Protein AF-0000000080324659 (afdb_homodimer)

Organism: NCBI:txid1503925

Nearest PDB structures (foldseek):
  8byt-assembly1_A  TM=6.462E-01  e=1.303E-11  Veillonella parvula
  4qky-assembly1_A  TM=4.452E-01  e=1.451E-02  Bordetella pertussis Tohama I
  6v81-assembly1_A  TM=3.421E-01  e=3.686E-02  Escherichia coli BW25113
  6h7v-assembly3_C  TM=1.897E-01  e=7.022E-03  Acinetobacter baumannii ATCC 19606 = CIP 70.34 = JCM 6841
  6hcp-assembly1_C  TM=2.763E-01  e=1.837E-01  Acinetobacter baumannii

pLDDT: mean 92.16, std 13.18, range [26.89, 98.88]

Secondary structure (DSSP, 8-state):
------------------TTEEESSTTS-SEEEEEEEEEEEEEEEEPPTTEEETTEE-SEEEEEEEEEEEEEEEEEEETTEEEEEEE--EEE-TT-SS--BPPEEEEEEEEEEETTEEEEEEEE----SSTTTT-EES-SSSS--GGGGTTTTTSSBTTBEEEEEEEEEETTEEEEEEEEE---------BBTB-EE-SSPPPPEEEEEEEEESSSPPP-SSSPEES--TTS--EEEEEEEEEEEEEEEEEE-TT--EEEEEEEEEEEEEEEEEEEETTTTEEEEEEEEEEEEESSTT-EEEE-TT----EE-TTT--TT-STT-EEEEESEEEEEEEEEEEPPPSSTTTT--EEEEEEEEEEEEETT-SS-EEEEEEEEEEESBTBSEEEEEEEEEEEEEEE-TTS-EEEEEEEEEEEEEEEEEE-/----------S-------TTEEESSTTS-SEEEEEEEEEEEEEEEEPPTTEEETTEE-SEEEEEEEEEEEEEEEEEEETTEEEEEEE--EEE-TT-STT-SPBEEEEEEEEEEETTEEEEEEEE----SSTTTT-EES-SSSS--GGGGTTTTTSSBTTBEEEEEEEEEETTEEEEEEEEE---------BBTB-EE-SSPPPPEEEEEEEEESSSPPP-SSSPEES--TTS--EEEEEEEEEEEEEEEEEE-TT--EEEEEEEEEEEEEEEEEEEETTTTEEEEEEEEEEEEESSTT-EEEE-TT----EE-TTT--TT-STT-EEEEESEEEEEEEEEEEPPPSSTTTT--EEEEEEEEEEEEETT-SS-EEEEEEEEEEESBTBSEEEEEEEEEEEEEEE-TTS-EEEEEEEEEEEEEEEEEE-

Foldseek 3Di:
DDPPPPPPPPPDDPDDPPPQWAADDPVSQWTKGKKWKWKKKWKKWQKFWFFDAVPDDDGIDTFIWTQWTKIKMWTDHDHQKIWIWMKIFGQGTDVCPPGPDIDTADTKMWGDPDQFKIKMFAKALAFDADQQCSHAAAALAPGDQCQSVACPLQFADPNIFGWMKMWGDDVQKTKMKIKGRGDPNDWDDAEEQEKIFDPDDFFIKIKMKMKGWDFDDDDPPGRHYYNAPLAPDWTKMKMKMKMKTWQRIWHAYPVRDIDGDIKIKIKIKIWGKHHDDVLQSKIKIKIKMKMATPRGGQYWDKDDRSFPGDDGDPVTGFPNGIGDIDTSDAHFMKMKMKIWMWGGQPDSVVSFKTKIKMKMKMWTDHNQAPDIWMKIKTKMKIGGPRSQWIKMKMKMKGFTWHQDPVGHIYTDDIIIMIMIMIMHMDD/DDCPPPPPPDPDDPDDPQPQWAAPDPVSQWIKGKKWKWKKKWKKWQKAWQFDAVPDDDGIDTFIWTQKTKIKMWTDHDHQKIWIWMKIFGQGGPVPPVGPDIDTADTKMWGDPDQFKIKMFFKALFFDADQQCSHAAAALAPGDQCQSVACPLLFADPNIFGWMKMWGDDVQKTKMKIKGRGDPNDWDDAEEQEKIFHPDDFFIKIKMKMKGWDFDDDDPPGRHYYNAPLAPDWTKMKMKMKMKTWQRIWHAYPVRDIDGDIKIKIKIKIWGKHHDDVLQSKIKTKIKMKMATPRGGQYWDKDDSSFSTDDGDPVTGFPNGIGDIDTSDAHFMKMKMKIWMWGGQPDSVVSFKTKIKMKMKMWTDHNQAPDIWMKIKTKMKIGGPRSQWIKMKMKMKGFTWHQDPVGHIYTDDIIIMIMIMIMHMDD

Structure (mmCIF, N/CA/C/O backbone):
data_AF-0000000080324659-model_v1
#
loop_
_entity.id
_entity.type
_entity.pdbx_description
1 polymer Porin
#
loop_
_atom_site.group_PDB
_atom_site.id
_atom_site.type_symbol
_atom_site.label_atom_id
_atom_site.label_alt_id
_atom_site.label_comp_id
_atom_site.label_asym_id
_atom_site.label_entity_id
_atom_site.label_seq_id
_atom_site.pdbx_PDB_ins_code
_atom_site.Cartn_x
_atom_site.Cartn_y
_atom_site.Cartn_z
_atom_site.occupancy
_atom_site.B_iso_or_equiv
_atom_site.auth_seq_id
_atom_site.auth_comp_id
_atom_site.auth_asym_id
_atom_site.auth_atom_id
_atom_site.pdbx_PDB_model_num
ATOM 1 N N . MET A 1 1 ? -70.75 14.445 -4.492 1 29 1 MET A N 1
ATOM 2 C CA . MET A 1 1 ? -70.125 14.477 -3.186 1 29 1 MET A CA 1
ATOM 3 C C . MET A 1 1 ? -68.812 13.633 -3.188 1 29 1 MET A C 1
ATOM 5 O O . MET A 1 1 ? -68.875 12.406 -3.184 1 29 1 MET A O 1
ATOM 9 N N . SER A 1 2 ? -67.688 14.109 -3.873 1 29.06 2 SER A N 1
ATOM 10 C CA . SER A 1 2 ? -66.5 13.523 -4.52 1 29.06 2 SER A CA 1
ATOM 11 C C . SER A 1 2 ? -65.438 13.141 -3.492 1 29.06 2 SER A C 1
ATOM 13 O O . SER A 1 2 ? -64.938 13.984 -2.723 1 29.06 2 SER A O 1
ATOM 15 N N . LEU A 1 3 ? -65.438 11.867 -2.869 1 30.02 3 LEU A N 1
ATOM 16 C CA . LEU A 1 3 ? -64.688 11.227 -1.825 1 30.02 3 LEU A CA 1
ATOM 17 C C . LEU A 1 3 ? -63.188 11.164 -2.223 1 30.02 3 LEU A C 1
ATOM 19 O O . LEU A 1 3 ? -62.812 10.328 -3.045 1 30.02 3 LEU A O 1
ATOM 23 N N . LEU A 1 4 ? -62.5 12.336 -2.375 1 31.02 4 LEU A N 1
ATOM 24 C CA . LEU A 1 4 ? -61.125 12.352 -2.822 1 31.02 4 LEU A CA 1
ATOM 25 C C . LEU A 1 4 ? -60.219 11.719 -1.777 1 31.02 4 LEU A C 1
ATOM 27 O O . LEU A 1 4 ? -60.156 12.172 -0.632 1 31.02 4 LEU A O 1
ATOM 31 N N . PRO A 1 5 ? -59.844 10.344 -1.862 1 33.56 5 PRO A N 1
ATOM 32 C CA . PRO A 1 5 ? -59.062 9.68 -0.817 1 33.56 5 PRO A CA 1
ATOM 33 C C . PRO A 1 5 ? -57.688 10.336 -0.598 1 33.56 5 PRO A C 1
ATOM 35 O O . PRO A 1 5 ? -57.031 10.75 -1.56 1 33.56 5 PRO A O 1
ATOM 38 N N . SER A 1 6 ? -57.438 11.062 0.524 1 27.33 6 SER A N 1
ATOM 39 C CA . SER A 1 6 ? -56.188 11.68 0.982 1 27.33 6 SER A CA 1
ATOM 40 C C . SER A 1 6 ? -55.094 10.648 1.166 1 27.33 6 SER A C 1
ATOM 42 O O . SER A 1 6 ? -55.219 9.719 1.964 1 27.33 6 SER A O 1
ATOM 44 N N . ILE A 1 7 ? -54.344 10.289 0.112 1 26.89 7 ILE A N 1
ATOM 45 C CA . ILE A 1 7 ? -53.125 9.469 0.22 1 26.89 7 ILE A CA 1
ATOM 46 C C . ILE A 1 7 ? -52.156 10.125 1.188 1 26.89 7 ILE A C 1
ATOM 48 O O . ILE A 1 7 ? -51.594 11.195 0.906 1 26.89 7 ILE A O 1
ATOM 52 N N . VAL A 1 8 ? -52.375 10.016 2.514 1 29.08 8 VAL A N 1
ATOM 53 C CA . VAL A 1 8 ? -51.469 10.383 3.57 1 29.08 8 VAL A CA 1
ATOM 54 C C . VAL A 1 8 ? -50.094 9.727 3.322 1 29.08 8 VAL A C 1
ATOM 56 O O . VAL A 1 8 ? -50 8.5 3.203 1 29.08 8 VAL A O 1
ATOM 59 N N . LEU A 1 9 ? -49.188 10.391 2.693 1 30.28 9 LEU A N 1
ATOM 60 C CA . LEU A 1 9 ? -47.75 10.094 2.457 1 30.28 9 LEU A CA 1
ATOM 61 C C . LEU A 1 9 ? -47.094 9.586 3.73 1 30.28 9 LEU A C 1
ATOM 63 O O . LEU A 1 9 ? -47.219 10.211 4.789 1 30.28 9 LEU A O 1
ATOM 67 N N . ALA A 1 10 ? -46.906 8.242 3.795 1 33.59 10 ALA A N 1
ATOM 68 C CA . ALA A 1 10 ? -46.188 7.457 4.809 1 33.59 10 ALA A CA 1
ATOM 69 C C . ALA A 1 10 ? -44.875 8.117 5.207 1 33.59 10 ALA A C 1
ATOM 71 O O . ALA A 1 10 ? -43.906 8.086 4.449 1 33.59 10 ALA A O 1
ATOM 72 N N . GLN A 1 11 ? -44.812 9.359 5.789 1 29.75 11 GLN A N 1
ATOM 73 C CA . GLN A 1 11 ? -43.75 10.266 6.23 1 29.75 11 GLN A CA 1
ATOM 74 C C . GLN A 1 11 ? -42.656 9.508 6.961 1 29.75 11 GLN A C 1
ATOM 76 O O . GLN A 1 11 ? -41.469 9.797 6.766 1 29.75 11 GLN A O 1
ATOM 81 N N . ASN A 1 12 ? -42.875 8.984 8.18 1 30.22 12 ASN A N 1
ATOM 82 C CA . ASN A 1 12 ? -42 8.977 9.328 1 30.22 12 ASN A CA 1
ATOM 83 C C . ASN A 1 12 ? -41.062 7.758 9.32 1 30.22 12 ASN A C 1
ATOM 85 O O . ASN A 1 12 ? -41.156 6.914 10.219 1 30.22 12 ASN A O 1
ATOM 89 N N . GLN A 1 13 ? -40.875 7.035 8.273 1 34.97 13 GLN A N 1
ATOM 90 C CA . GLN A 1 13 ? -40.031 5.879 8.555 1 34.97 13 GLN A CA 1
ATOM 91 C C . GLN A 1 13 ? -38.656 6.309 9.078 1 34.97 13 GLN A C 1
ATOM 93 O O . GLN A 1 13 ? -38.062 7.27 8.586 1 34.97 13 GLN A O 1
ATOM 98 N N . PRO A 1 14 ? -38.281 5.945 10.328 1 41.19 14 PRO A N 1
ATOM 99 C CA . PRO A 1 14 ? -36.938 6.273 10.859 1 41.19 14 PRO A CA 1
ATOM 100 C C . PRO A 1 14 ? -35.812 6.008 9.859 1 41.19 14 PRO A C 1
ATOM 102 O O . PRO A 1 14 ? -35.969 5.148 8.984 1 41.19 14 PRO A O 1
ATOM 105 N N . PRO A 1 15 ? -34.938 6.977 9.648 1 45.47 15 PRO A N 1
ATOM 106 C CA . PRO A 1 15 ? -33.812 6.758 8.719 1 45.47 15 PRO A CA 1
ATOM 107 C C . PRO A 1 15 ? -33.156 5.395 8.906 1 45.47 15 PRO A C 1
ATOM 109 O O . PRO A 1 15 ? -33.156 4.852 10.016 1 45.47 15 PRO A O 1
ATOM 112 N N . ALA A 1 16 ? -33.094 4.574 8.016 1 50.28 16 ALA A N 1
ATOM 113 C CA . ALA A 1 16 ? -32.438 3.268 7.973 1 50.28 16 ALA A CA 1
ATOM 114 C C . ALA A 1 16 ? -31.125 3.291 8.734 1 50.28 16 ALA A C 1
ATOM 116 O O . ALA A 1 16 ? -30.375 4.266 8.648 1 50.28 16 ALA A O 1
ATOM 117 N N . PRO A 1 17 ? -30.969 2.445 9.852 1 56.31 17 PRO A N 1
ATOM 118 C CA . PRO A 1 17 ? -29.75 2.408 10.664 1 56.31 17 PRO A CA 1
ATOM 119 C C . PRO A 1 17 ? -28.484 2.379 9.828 1 56.31 17 PRO A C 1
ATOM 121 O O . PRO A 1 17 ? -28.469 1.813 8.727 1 56.31 17 PRO A O 1
ATOM 124 N N . ASP A 1 18 ? -27.531 3.357 10.117 1 68 18 ASP A N 1
ATOM 125 C CA . ASP A 1 18 ? -26.203 3.383 9.523 1 68 18 ASP A CA 1
ATOM 126 C C . ASP A 1 18 ? -25.5 2.035 9.688 1 68 18 ASP A C 1
ATOM 128 O O . ASP A 1 18 ? -25.156 1.636 10.797 1 68 18 ASP A O 1
ATOM 132 N N . PRO A 1 19 ? -25.516 1.308 8.656 1 70.31 19 PRO A N 1
ATOM 133 C CA . PRO A 1 19 ? -24.984 -0.051 8.766 1 70.31 19 PRO A CA 1
ATOM 134 C C . PRO A 1 19 ? -23.547 -0.079 9.297 1 70.31 19 PRO A C 1
ATOM 136 O O . PRO A 1 19 ? -23.062 -1.133 9.719 1 70.31 19 PRO A O 1
ATOM 139 N N . LEU A 1 20 ? -22.984 1.025 9.422 1 80.75 20 LEU A N 1
ATOM 140 C CA . LEU A 1 20 ? -21.609 1.062 9.914 1 80.75 20 LEU A CA 1
ATOM 141 C C . LEU A 1 20 ? -21.578 1.339 11.414 1 80.75 20 LEU A C 1
ATOM 143 O O . LEU A 1 20 ? -20.516 1.325 12.031 1 80.75 20 LEU A O 1
ATOM 147 N N . ASN A 1 21 ? -22.719 1.557 11.844 1 84.12 21 ASN A N 1
ATOM 148 C CA . ASN A 1 21 ? -22.875 1.78 13.281 1 84.12 21 ASN A CA 1
ATOM 149 C C . ASN A 1 21 ? -23.594 0.612 13.953 1 84.12 21 ASN A C 1
ATOM 151 O O . ASN A 1 21 ? -24.781 0.406 13.742 1 84.12 21 ASN A O 1
ATOM 155 N N . ILE A 1 22 ? -22.844 -0.141 14.734 1 85.38 22 ILE A N 1
ATOM 156 C CA . ILE A 1 22 ? -23.422 -1.241 15.508 1 85.38 22 ILE A CA 1
ATOM 157 C C . ILE A 1 22 ? -23.703 -0.777 16.938 1 85.38 22 ILE A C 1
ATOM 159 O O . ILE A 1 22 ? -22.766 -0.547 17.719 1 85.38 22 ILE A O 1
ATOM 163 N N . PHE A 1 23 ? -24.922 -0.681 17.234 1 90.06 23 PHE A N 1
ATOM 164 C CA . PHE A 1 23 ? -25.297 -0.24 18.578 1 90.06 23 PHE A CA 1
ATOM 165 C C . PHE A 1 23 ? -25.203 -1.395 19.578 1 90.06 23 PHE A C 1
ATOM 167 O O . PHE A 1 23 ? -25.609 -2.52 19.25 1 90.06 23 PHE A O 1
ATOM 174 N N . LEU A 1 24 ? -24.719 -1.058 20.703 1 90 24 LEU A N 1
ATOM 175 C CA . LEU A 1 24 ? -24.453 -2.094 21.688 1 90 24 LEU A CA 1
ATOM 176 C C . LEU A 1 24 ? -25.516 -2.104 22.766 1 90 24 LEU A C 1
ATOM 178 O O . LEU A 1 24 ? -25.547 -2.996 23.625 1 90 24 LEU A O 1
ATOM 182 N N . ASN A 1 25 ? -26.328 -1.062 22.828 1 89.12 25 ASN A N 1
ATOM 183 C CA . ASN A 1 25 ? -27.453 -1.021 23.75 1 89.12 25 ASN A CA 1
ATOM 184 C C . ASN A 1 25 ? -28.703 -0.433 23.094 1 89.12 25 ASN A C 1
ATOM 186 O O . ASN A 1 25 ? -28.609 0.161 22.016 1 89.12 25 ASN A O 1
ATOM 190 N N . LYS A 1 26 ? -29.781 -0.574 23.641 1 90.19 26 LYS A N 1
ATOM 191 C CA . LYS A 1 26 ? -31.062 -0.168 23.078 1 90.19 26 LYS A CA 1
ATOM 192 C C . LYS A 1 26 ? -31.156 1.351 22.938 1 90.19 26 LYS A C 1
ATOM 194 O O . LYS A 1 26 ? -31.781 1.864 22.016 1 90.19 26 LYS A O 1
ATOM 199 N N . GLU A 1 27 ? -30.562 2.02 23.891 1 91.56 27 GLU A N 1
ATOM 200 C CA . GLU A 1 27 ? -30.609 3.479 23.922 1 91.56 27 GLU A CA 1
ATOM 201 C C . GLU A 1 27 ? -29.719 4.078 22.844 1 91.56 27 GLU A C 1
ATOM 203 O O . GLU A 1 27 ? -29.75 5.285 22.594 1 91.56 27 GLU A O 1
ATOM 208 N N . LYS A 1 28 ? -28.844 3.248 22.25 1 89.81 28 LYS A N 1
ATOM 209 C CA . LYS A 1 28 ? -27.969 3.643 21.156 1 89.81 28 LYS A CA 1
ATOM 210 C C . LYS A 1 28 ? -26.906 4.645 21.625 1 89.81 28 LYS A C 1
ATOM 212 O O . LYS A 1 28 ? -26.484 5.504 20.859 1 89.81 28 LYS A O 1
ATOM 217 N N . THR A 1 29 ? -26.641 4.637 22.891 1 90.62 29 THR A N 1
ATOM 218 C CA . THR A 1 29 ? -25.578 5.465 23.453 1 90.62 29 THR A CA 1
ATOM 219 C C . THR A 1 29 ? -24.234 4.754 23.375 1 90.62 29 THR A C 1
ATOM 221 O O . THR A 1 29 ? -23.172 5.387 23.469 1 90.62 29 THR A O 1
ATOM 224 N N . ARG A 1 30 ? -24.234 3.506 23.266 1 92.19 30 ARG A N 1
ATOM 225 C CA . ARG A 1 30 ? -23.062 2.664 23.094 1 92.19 30 ARG A CA 1
ATOM 226 C C . ARG A 1 30 ? -23.016 2.068 21.688 1 92.19 30 ARG A C 1
ATOM 228 O O . ARG A 1 30 ? -24.047 1.67 21.141 1 92.19 30 ARG A O 1
ATOM 235 N N . TYR A 1 31 ? -21.859 2.184 21.125 1 91.94 31 TYR A N 1
ATOM 236 C CA . TYR A 1 31 ? -21.797 1.75 19.734 1 91.94 31 TYR A CA 1
ATOM 237 C C . TYR A 1 31 ? -20.359 1.403 19.328 1 91.94 31 TYR A C 1
ATOM 239 O O . TYR A 1 31 ? -19.422 1.693 20.062 1 91.94 31 TYR A O 1
ATOM 247 N N . ILE A 1 32 ? -20.234 0.713 18.266 1 92.81 32 ILE A N 1
ATOM 248 C CA . ILE A 1 32 ? -19.016 0.54 17.484 1 92.81 32 ILE A CA 1
ATOM 249 C C . ILE A 1 32 ? -19.234 1.06 16.062 1 92.81 32 ILE A C 1
ATOM 251 O O . ILE A 1 32 ? -20.203 0.674 15.406 1 92.81 32 ILE A O 1
ATOM 255 N N . LYS A 1 33 ? -18.422 1.895 15.688 1 92.56 33 LYS A N 1
ATOM 256 C CA . LYS A 1 33 ? -18.516 2.498 14.359 1 92.56 33 LYS A CA 1
ATOM 257 C C . LYS A 1 33 ? -17.281 2.191 13.523 1 92.56 33 LYS A C 1
ATOM 259 O O . LYS A 1 33 ? -16.156 2.285 14.016 1 92.56 33 LYS A O 1
ATOM 264 N N . PHE A 1 34 ? -17.516 1.812 12.258 1 90.25 34 PHE A N 1
ATOM 265 C CA . PHE A 1 34 ? -16.422 1.527 11.328 1 90.25 34 PHE A CA 1
ATOM 266 C C . PHE A 1 34 ? -16.344 2.598 10.242 1 90.25 34 PHE A C 1
ATOM 268 O O . PHE A 1 34 ? -17.375 3.166 9.852 1 90.25 34 PHE A O 1
ATOM 275 N N . GLY A 1 35 ? -15.164 2.883 9.82 1 90.81 35 GLY A N 1
ATOM 276 C CA . GLY A 1 35 ? -14.938 3.824 8.734 1 90.81 35 GLY A CA 1
ATOM 277 C C . GLY A 1 35 ? -13.578 3.662 8.078 1 90.81 35 GLY A C 1
ATOM 278 O O . GLY A 1 35 ? -12.789 2.797 8.469 1 90.81 35 GLY A O 1
ATOM 279 N N . GLY A 1 36 ? -13.367 4.43 7.023 1 91.94 36 GLY A N 1
ATOM 280 C CA . GLY A 1 36 ? -12.094 4.398 6.32 1 91.94 36 GLY A CA 1
ATOM 281 C C . GLY A 1 36 ? -12.078 5.273 5.078 1 91.94 36 GLY A C 1
ATOM 282 O O . GLY A 1 36 ? -13.102 5.84 4.699 1 91.94 36 GLY A O 1
ATOM 283 N N . TYR A 1 37 ? -10.883 5.418 4.57 1 94.19 37 TYR A N 1
ATOM 284 C CA . TYR A 1 37 ? -10.758 6.16 3.32 1 94.19 37 TYR A CA 1
ATOM 285 C C . TYR A 1 37 ? -9.492 5.758 2.572 1 94.19 37 TYR A C 1
ATOM 287 O O . TYR A 1 37 ? -8.617 5.098 3.133 1 94.19 37 TYR A O 1
ATOM 295 N N . MET A 1 38 ? -9.445 6.102 1.359 1 94.5 38 MET A N 1
ATOM 296 C CA . MET A 1 38 ? -8.312 5.828 0.478 1 94.5 38 MET A CA 1
ATOM 297 C C . MET A 1 38 ? -8.047 7.012 -0.448 1 94.5 38 MET A C 1
ATOM 299 O O . MET A 1 38 ? -8.984 7.621 -0.965 1 94.5 38 MET A O 1
ATOM 303 N N . GLN A 1 39 ? -6.777 7.266 -0.599 1 96.19 39 GLN A N 1
ATOM 304 C CA . GLN A 1 39 ? -6.332 8.297 -1.524 1 96.19 39 GLN A CA 1
ATOM 305 C C . GLN A 1 39 ? -5.32 7.742 -2.525 1 96.19 39 GLN A C 1
ATOM 307 O O . GLN A 1 39 ? -4.219 7.344 -2.145 1 96.19 39 GLN A O 1
ATOM 312 N N . ILE A 1 40 ? -5.703 7.816 -3.76 1 95.56 40 ILE A N 1
ATOM 313 C CA . ILE A 1 40 ? -4.844 7.355 -4.848 1 95.56 40 ILE A CA 1
ATOM 314 C C . ILE A 1 40 ? -4.301 8.555 -5.621 1 95.56 40 ILE A C 1
ATOM 316 O O . ILE A 1 40 ? -5.059 9.453 -5.988 1 95.56 40 ILE A O 1
ATOM 320 N N . TRP A 1 41 ? -2.977 8.477 -5.902 1 96.62 41 TRP A N 1
ATOM 321 C CA . TRP A 1 41 ? -2.348 9.57 -6.625 1 96.62 41 TRP A CA 1
ATOM 322 C C . TRP A 1 41 ? -1.83 9.102 -7.98 1 96.62 41 TRP A C 1
ATOM 324 O O . TRP A 1 41 ? -1.213 8.039 -8.086 1 96.62 41 TRP A O 1
ATOM 334 N N . LEU A 1 42 ? -2.154 9.836 -8.984 1 96.81 42 LEU A N 1
ATOM 335 C CA . LEU A 1 42 ? -1.376 9.906 -10.219 1 96.81 42 LEU A CA 1
ATOM 336 C C . LEU A 1 42 ? -0.58 11.203 -10.281 1 96.81 42 LEU A C 1
ATOM 338 O O . LEU A 1 42 ? -1.16 12.297 -10.297 1 96.81 42 LEU A O 1
ATOM 342 N N . ARG A 1 43 ? 0.773 11.109 -10.359 1 97.38 43 ARG A N 1
ATOM 343 C CA . ARG A 1 43 ? 1.617 12.289 -10.188 1 97.38 43 ARG A CA 1
ATOM 344 C C . ARG A 1 43 ? 2.637 12.398 -11.32 1 97.38 43 ARG A C 1
ATOM 346 O O . ARG A 1 43 ? 3.223 11.391 -11.734 1 97.38 43 ARG A O 1
ATOM 353 N N . ASN A 1 44 ? 2.779 13.531 -11.852 1 97.88 44 ASN A N 1
ATOM 354 C CA . ASN A 1 44 ? 3.934 13.93 -12.648 1 97.88 44 ASN A CA 1
ATOM 355 C C . ASN A 1 44 ? 4.746 15.023 -11.961 1 97.88 44 ASN A C 1
ATOM 357 O O . ASN A 1 44 ? 4.207 16.062 -11.602 1 97.88 44 ASN A O 1
ATOM 361 N N . THR A 1 45 ? 6.039 14.773 -11.789 1 97.94 45 THR A N 1
ATOM 362 C CA . THR A 1 45 ? 6.828 15.734 -11.023 1 97.94 45 THR A CA 1
ATOM 363 C C . THR A 1 45 ? 8.188 15.969 -11.672 1 97.94 45 THR A C 1
ATOM 365 O O . THR A 1 45 ? 8.875 15.016 -12.047 1 97.94 45 THR A O 1
ATOM 368 N N . GLN A 1 46 ? 8.477 17.234 -11.875 1 98.62 46 GLN A N 1
ATOM 369 C CA . GLN A 1 46 ? 9.859 17.594 -12.148 1 98.62 46 GLN A CA 1
ATOM 370 C C . GLN A 1 46 ? 10.734 17.422 -10.914 1 98.62 46 GLN A C 1
ATOM 372 O O . GLN A 1 46 ? 10.406 17.922 -9.836 1 98.62 46 GLN A O 1
ATOM 377 N N . LEU A 1 47 ? 11.812 16.719 -11.102 1 98.25 47 LEU A N 1
ATOM 378 C CA . LEU A 1 47 ? 12.641 16.375 -9.953 1 98.25 47 LEU A CA 1
ATOM 379 C C . LEU A 1 47 ? 13.711 17.422 -9.719 1 98.25 47 LEU A C 1
ATOM 381 O O . LEU A 1 47 ? 14.102 18.141 -10.648 1 98.25 47 LEU A O 1
ATOM 385 N N . ASN A 1 48 ? 14.133 17.547 -8.484 1 98.69 48 ASN A N 1
ATOM 386 C CA . ASN A 1 48 ? 15.234 18.453 -8.141 1 98.69 48 ASN A CA 1
ATOM 387 C C . ASN A 1 48 ? 16.516 18.094 -8.891 1 98.69 48 ASN A C 1
ATOM 389 O O . ASN A 1 48 ? 16.703 16.938 -9.289 1 98.69 48 ASN A O 1
ATOM 393 N N . PRO A 1 49 ? 17.344 19.109 -9.016 1 98 49 PRO A N 1
ATOM 394 C CA . PRO A 1 49 ? 18.594 18.859 -9.75 1 98 49 PRO A CA 1
ATOM 395 C C . PRO A 1 49 ? 19.391 17.703 -9.164 1 98 49 PRO A C 1
ATOM 397 O O . PRO A 1 49 ? 19.531 17.594 -7.941 1 98 49 PRO A O 1
ATOM 400 N N . GLY A 1 50 ? 19.875 16.797 -10.062 1 97.12 50 GLY A N 1
ATOM 401 C CA . GLY A 1 50 ? 20.75 15.711 -9.672 1 97.12 50 GLY A CA 1
ATOM 402 C C . GLY A 1 50 ? 20 14.492 -9.172 1 97.12 50 GLY A C 1
ATOM 403 O O . GLY A 1 50 ? 20.609 13.469 -8.852 1 97.12 50 GLY A O 1
ATOM 404 N N . SER A 1 51 ? 18.75 14.5 -9.203 1 96.81 51 SER A N 1
ATOM 405 C CA . SER A 1 51 ? 17.969 13.383 -8.672 1 96.81 51 SER A CA 1
ATOM 406 C C . SER A 1 51 ? 18.234 12.102 -9.461 1 96.81 51 SER A C 1
ATOM 408 O O . SER A 1 51 ? 18.359 12.133 -10.68 1 96.81 51 SER A O 1
ATOM 410 N N . LYS A 1 52 ? 18.25 11.047 -8.664 1 94.06 52 LYS A N 1
ATOM 411 C CA . LYS A 1 52 ? 18.422 9.727 -9.25 1 94.06 52 LYS A CA 1
ATOM 412 C C . LYS A 1 52 ? 17.328 8.766 -8.781 1 94.06 52 LYS A C 1
ATOM 414 O O . LYS A 1 52 ? 16.859 8.867 -7.652 1 94.06 52 LYS A O 1
ATOM 419 N N . ILE A 1 53 ? 16.922 8.016 -9.633 1 89.25 53 ILE A N 1
ATOM 420 C CA . ILE A 1 53 ? 16.203 6.797 -9.297 1 89.25 53 ILE A CA 1
ATOM 421 C C . ILE A 1 53 ? 17.062 5.574 -9.586 1 89.25 53 ILE A C 1
ATOM 423 O O . ILE A 1 53 ? 17.438 5.328 -10.734 1 89.25 53 ILE A O 1
ATOM 427 N N . ASN A 1 54 ? 17.312 4.957 -8.555 1 86.75 54 ASN A N 1
ATOM 428 C CA . ASN A 1 54 ? 18.375 3.961 -8.656 1 86.75 54 ASN A CA 1
ATOM 429 C C . ASN A 1 54 ? 19.656 4.562 -9.219 1 86.75 54 ASN A C 1
ATOM 431 O O . ASN A 1 54 ? 20.125 5.59 -8.727 1 86.75 54 ASN A O 1
ATOM 435 N N . ASP A 1 55 ? 20.188 4.031 -10.273 1 85.81 55 ASP A N 1
ATOM 436 C CA . ASP A 1 55 ? 21.484 4.523 -10.758 1 85.81 55 ASP A CA 1
ATOM 437 C C . ASP A 1 55 ? 21.297 5.508 -11.906 1 85.81 55 ASP A C 1
ATOM 439 O O . ASP A 1 55 ? 22.266 6.016 -12.461 1 85.81 55 ASP A O 1
ATOM 443 N N . SER A 1 56 ? 20.062 5.918 -12.133 1 90.31 56 SER A N 1
ATOM 444 C CA . SER A 1 56 ? 19.812 6.754 -13.305 1 90.31 56 SER A CA 1
ATOM 445 C C . SER A 1 56 ? 19.438 8.172 -12.898 1 90.31 56 SER A C 1
ATOM 447 O O . SER A 1 56 ? 18.594 8.375 -12.008 1 90.31 56 SER A O 1
ATOM 449 N N . GLN A 1 57 ? 20.078 9.07 -13.547 1 92.94 57 GLN A N 1
ATOM 450 C CA . GLN A 1 57 ? 19.625 10.445 -13.398 1 92.94 57 GLN A CA 1
ATOM 451 C C . GLN A 1 57 ? 18.297 10.68 -14.133 1 92.94 57 GLN A C 1
ATOM 453 O O . GLN A 1 57 ? 18.156 10.289 -15.297 1 92.94 57 GLN A O 1
ATOM 458 N N . VAL A 1 58 ? 17.391 11.219 -13.438 1 93.38 58 VAL A N 1
ATOM 459 C CA . VAL A 1 58 ? 16.062 11.445 -14 1 93.38 58 VAL A CA 1
ATOM 460 C C . VAL A 1 58 ? 15.617 12.867 -13.695 1 93.38 58 VAL A C 1
ATOM 462 O O . VAL A 1 58 ? 15.805 13.359 -12.578 1 93.38 58 VAL A O 1
ATOM 465 N N . ASN A 1 59 ? 14.992 13.516 -14.68 1 96.44 59 ASN A N 1
ATOM 466 C CA . ASN A 1 59 ? 14.594 14.906 -14.5 1 96.44 59 ASN A CA 1
ATOM 467 C C . ASN A 1 59 ? 13.109 15.023 -14.156 1 96.44 59 ASN A C 1
ATOM 469 O O . ASN A 1 59 ? 12.672 16.062 -13.641 1 96.44 59 ASN A O 1
ATOM 473 N N . SER A 1 60 ? 12.383 14.047 -14.523 1 96.56 60 SER A N 1
ATOM 474 C CA . SER A 1 60 ? 10.953 14 -14.227 1 96.56 60 SER A CA 1
ATOM 475 C C . SER A 1 60 ? 10.445 12.562 -14.156 1 96.56 60 SER A C 1
ATOM 477 O O . SER A 1 60 ? 11.062 11.656 -14.719 1 96.56 60 SER A O 1
ATOM 479 N N . VAL A 1 61 ? 9.367 12.398 -13.438 1 94.25 61 VAL A N 1
ATOM 480 C CA . VAL A 1 61 ? 8.82 11.055 -13.312 1 94.25 61 VAL A CA 1
ATOM 481 C C . VAL A 1 61 ? 7.301 11.125 -13.203 1 94.25 61 VAL A C 1
ATOM 483 O O . VAL A 1 61 ? 6.754 12.102 -12.688 1 94.25 61 VAL A O 1
ATOM 486 N N . THR A 1 62 ? 6.617 10.164 -13.773 1 94.44 62 THR A N 1
ATOM 487 C CA . THR A 1 62 ? 5.195 9.906 -13.562 1 94.44 62 THR A CA 1
ATOM 488 C C . THR A 1 62 ? 4.992 8.609 -12.789 1 94.44 62 THR A C 1
ATOM 490 O O . THR A 1 62 ? 5.559 7.574 -13.141 1 94.44 62 THR A O 1
ATOM 493 N N . ASP A 1 63 ? 4.191 8.727 -11.719 1 92.94 63 ASP A N 1
ATOM 494 C CA . ASP A 1 63 ? 4 7.527 -10.914 1 92.94 63 ASP A CA 1
ATOM 495 C C . ASP A 1 63 ? 2.592 7.473 -10.328 1 92.94 63 ASP A C 1
ATOM 497 O O . ASP A 1 63 ? 1.89 8.484 -10.297 1 92.94 63 ASP A O 1
ATOM 501 N N . VAL A 1 64 ? 2.184 6.246 -9.969 1 93 64 VAL A N 1
ATOM 502 C CA . VAL A 1 64 ? 0.971 6.008 -9.195 1 93 64 VAL A CA 1
ATOM 503 C C . VAL A 1 64 ? 1.342 5.594 -7.77 1 93 64 VAL A C 1
ATOM 505 O O . VAL A 1 64 ? 2.275 4.816 -7.566 1 93 64 VAL A O 1
ATOM 508 N N . SER A 1 65 ? 0.683 6.168 -6.82 1 93.19 65 SER A N 1
ATOM 509 C CA . SER A 1 65 ? 0.953 5.836 -5.426 1 93.19 65 SER A CA 1
ATOM 510 C C . SER A 1 65 ? -0.323 5.871 -4.59 1 93.19 65 SER A C 1
ATOM 512 O O . SER A 1 65 ? -1.356 6.363 -5.047 1 93.19 65 SER A O 1
ATOM 514 N N . LEU A 1 66 ? -0.281 5.195 -3.494 1 93.31 66 LEU A N 1
ATOM 515 C CA . LEU A 1 66 ? -1.291 5.355 -2.455 1 93.31 66 LEU A CA 1
ATOM 516 C C . LEU A 1 66 ? -0.806 6.312 -1.369 1 93.31 66 LEU A C 1
ATOM 518 O O . LEU A 1 66 ? 0.052 5.953 -0.559 1 93.31 66 LEU A O 1
ATOM 522 N N . ARG A 1 67 ? -1.396 7.402 -1.372 1 94.56 67 ARG A N 1
ATOM 523 C CA . ARG A 1 67 ? -0.983 8.398 -0.389 1 94.56 67 ARG A CA 1
ATOM 524 C C . ARG A 1 67 ? -1.384 7.977 1.021 1 94.56 67 ARG A C 1
ATOM 526 O O . ARG A 1 67 ? -0.607 8.133 1.965 1 94.56 67 ARG A O 1
ATOM 533 N N . ARG A 1 68 ? -2.66 7.562 1.093 1 94.56 68 ARG A N 1
ATOM 534 C CA . ARG A 1 68 ? -3.168 7.074 2.371 1 94.56 68 ARG A CA 1
ATOM 535 C C . ARG A 1 68 ? -4.246 6.016 2.164 1 94.56 68 ARG A C 1
ATOM 537 O O . ARG A 1 68 ? -5.094 6.148 1.279 1 94.56 68 ARG A O 1
ATOM 544 N N . VAL A 1 69 ? -4.168 5.039 2.961 1 93.12 69 VAL A N 1
ATOM 545 C CA . VAL A 1 69 ? -5.254 4.094 3.211 1 93.12 69 VAL A CA 1
ATOM 546 C C . VAL A 1 69 ? -5.508 3.986 4.711 1 93.12 69 VAL A C 1
ATOM 548 O O . VAL A 1 69 ? -4.578 3.783 5.496 1 93.12 69 VAL A O 1
ATOM 551 N N . ARG A 1 70 ? -6.812 4.148 5.102 1 95.44 70 ARG A N 1
ATOM 552 C CA . ARG A 1 70 ? -7.121 4.176 6.527 1 95.44 70 ARG A CA 1
ATOM 553 C C . ARG A 1 70 ? -8.32 3.287 6.844 1 95.44 70 ARG A C 1
ATOM 555 O O . ARG A 1 70 ? -9.312 3.289 6.113 1 95.44 70 ARG A O 1
ATOM 562 N N . LEU A 1 71 ? -8.141 2.5 7.812 1 92.81 71 LEU A N 1
ATOM 563 C CA . LEU A 1 71 ? -9.219 1.794 8.492 1 92.81 71 LEU A CA 1
ATOM 564 C C . LEU A 1 71 ? -9.383 2.307 9.922 1 92.81 71 LEU A C 1
ATOM 566 O O . LEU A 1 71 ? -8.422 2.332 10.695 1 92.81 71 LEU A O 1
ATOM 570 N N . LYS A 1 72 ? -10.562 2.654 10.336 1 94.62 72 LYS A N 1
ATOM 571 C CA . LYS A 1 72 ? -10.797 3.254 11.648 1 94.62 72 LYS A CA 1
ATOM 572 C C . LYS A 1 72 ? -11.953 2.564 12.367 1 94.62 72 LYS A C 1
ATOM 574 O O . LYS A 1 72 ? -12.969 2.234 11.758 1 94.62 72 LYS A O 1
ATOM 579 N N . VAL A 1 73 ? -11.828 2.4 13.57 1 94.12 73 VAL A N 1
ATOM 580 C CA . VAL A 1 73 ? -12.867 1.925 14.477 1 94.12 73 VAL A CA 1
ATOM 581 C C . VAL A 1 73 ? -13.008 2.885 15.656 1 94.12 73 VAL A C 1
ATOM 583 O O . VAL A 1 73 ? -12.016 3.201 16.328 1 94.12 73 VAL A O 1
ATOM 586 N N . THR A 1 74 ? -14.125 3.369 15.836 1 95.56 74 THR A N 1
ATOM 587 C CA . THR A 1 74 ? -14.477 4.129 17.031 1 95.56 74 THR A CA 1
ATOM 588 C C . THR A 1 74 ? -15.523 3.393 17.859 1 95.56 74 THR A C 1
ATOM 590 O O . THR A 1 74 ? -16.531 2.936 17.312 1 95.56 74 THR A O 1
ATOM 593 N N . ALA A 1 75 ? -15.289 3.367 19.172 1 94.94 75 ALA A N 1
ATOM 594 C CA . ALA A 1 75 ? -16.219 2.619 20.016 1 94.94 75 ALA A CA 1
ATOM 595 C C . ALA A 1 75 ? -16.531 3.379 21.297 1 94.94 75 ALA A C 1
ATOM 597 O O . ALA A 1 75 ? -15.648 4.039 21.859 1 94.94 75 ALA A O 1
ATOM 598 N N . MET A 1 76 ? -17.734 3.268 21.641 1 95.75 76 MET A N 1
ATOM 599 C CA . MET A 1 76 ? -18.203 3.67 22.969 1 95.75 76 MET A CA 1
ATOM 600 C C . MET A 1 76 ? -18.766 2.475 23.734 1 95.75 76 MET A C 1
ATOM 602 O O . MET A 1 76 ? -19.969 2.34 23.875 1 95.75 76 MET A O 1
ATOM 606 N N . PRO A 1 77 ? -17.875 1.734 24.328 1 92.56 77 PRO A N 1
ATOM 607 C CA . PRO A 1 77 ? -18.328 0.509 24.984 1 92.56 77 PRO A CA 1
ATOM 608 C C . PRO A 1 77 ? -19.109 0.787 26.281 1 92.56 77 PRO A C 1
ATOM 610 O O . PRO A 1 77 ? -19.922 -0.032 26.688 1 92.56 77 PRO A O 1
ATOM 613 N N . VAL A 1 78 ? -18.75 1.83 26.938 1 92.19 78 VAL A N 1
ATOM 614 C CA . VAL A 1 78 ? -19.453 2.342 28.109 1 92.19 78 VAL A CA 1
ATOM 615 C C . VAL A 1 78 ? -19.719 3.836 27.953 1 92.19 78 VAL A C 1
ATOM 617 O O . VAL A 1 78 ? -19.062 4.5 27.125 1 92.19 78 VAL A O 1
ATOM 620 N N . ASP A 1 79 ? -20.625 4.258 28.625 1 92.31 79 ASP A N 1
ATOM 621 C CA . ASP A 1 79 ? -20.969 5.668 28.484 1 92.31 79 ASP A CA 1
ATOM 622 C C . ASP A 1 79 ? -19.781 6.562 28.797 1 92.31 79 ASP A C 1
ATOM 624 O O . ASP A 1 79 ? -19.016 6.289 29.734 1 92.31 79 ASP A O 1
ATOM 628 N N . ASN A 1 80 ? -19.531 7.551 27.953 1 94.25 80 ASN A N 1
ATOM 629 C CA . ASN A 1 80 ? -18.578 8.641 28.125 1 94.25 80 ASN A CA 1
ATOM 630 C C . ASN A 1 80 ? -17.156 8.203 27.812 1 94.25 80 ASN A C 1
ATOM 632 O O . ASN A 1 80 ? -16.203 8.984 27.953 1 94.25 80 ASN A O 1
ATOM 636 N N . LEU A 1 81 ? -16.969 6.98 27.484 1 96.06 81 LEU A N 1
ATOM 637 C CA . LEU A 1 81 ? -15.641 6.512 27.109 1 96.06 81 LEU A CA 1
ATOM 638 C C . LEU A 1 81 ? -15.578 6.156 25.641 1 96.06 81 LEU A C 1
ATOM 640 O O . LEU A 1 81 ? -16.219 5.195 25.188 1 96.06 81 LEU A O 1
ATOM 644 N N . MET A 1 82 ? -14.758 6.836 24.953 1 97.19 82 MET A N 1
ATOM 645 C CA . MET A 1 82 ? -14.562 6.551 23.531 1 97.19 82 MET A CA 1
ATOM 646 C C . MET A 1 82 ? -13.203 5.914 23.281 1 97.19 82 MET A C 1
ATOM 648 O O . MET A 1 82 ? -12.188 6.41 23.766 1 97.19 82 MET A O 1
ATOM 652 N N . LEU A 1 83 ? -13.172 4.875 22.594 1 97.38 83 LEU A N 1
ATOM 653 C CA . LEU A 1 83 ? -11.953 4.238 22.094 1 97.38 83 LEU A CA 1
ATOM 654 C C . LEU A 1 83 ? -11.789 4.473 20.594 1 97.38 83 LEU A C 1
ATOM 656 O O . LEU A 1 83 ? -12.766 4.395 19.844 1 97.38 83 LEU A O 1
ATOM 660 N N . VAL A 1 84 ? -10.602 4.801 20.219 1 97.25 84 VAL A N 1
ATOM 661 C CA . VAL A 1 84 ? -10.328 5.027 18.797 1 97.25 84 VAL A CA 1
ATOM 662 C C . VAL A 1 84 ? -9.164 4.152 18.344 1 97.25 84 VAL A C 1
ATOM 664 O O . VAL A 1 84 ? -8.117 4.121 19 1 97.25 84 VAL A O 1
ATOM 667 N N . LEU A 1 85 ? -9.336 3.393 17.266 1 96.75 85 LEU A N 1
ATOM 668 C CA . LEU A 1 85 ? -8.32 2.59 16.594 1 96.75 85 LEU A CA 1
ATOM 669 C C . LEU A 1 85 ? -8.242 2.936 15.109 1 96.75 85 LEU A C 1
ATOM 671 O O . LEU A 1 85 ? -9.266 2.953 14.422 1 96.75 85 LEU A O 1
ATOM 675 N N . GLN A 1 86 ? -7.07 3.238 14.641 1 95.69 86 GLN A N 1
ATOM 676 C CA . GLN A 1 86 ? -6.871 3.49 13.219 1 95.69 86 GLN A CA 1
ATOM 677 C C . GLN A 1 86 ? -5.641 2.752 12.695 1 95.69 86 GLN A C 1
ATOM 679 O O . GLN A 1 86 ? -4.605 2.715 13.367 1 95.69 86 GLN A O 1
ATOM 684 N N . LEU A 1 87 ? -5.781 2.146 11.539 1 94.38 87 LEU A N 1
ATOM 685 C CA . LEU A 1 87 ? -4.723 1.408 10.859 1 94.38 87 LEU A CA 1
ATOM 686 C C . LEU A 1 87 ? -4.586 1.868 9.414 1 94.38 87 LEU A C 1
ATOM 688 O O . LEU A 1 87 ? -5.559 2.33 8.805 1 94.38 87 LEU A O 1
ATOM 692 N N . GLY A 1 88 ? -3.318 1.714 8.898 1 92.5 88 GLY A N 1
ATOM 693 C CA . GLY A 1 88 ? -3.201 1.914 7.465 1 92.5 88 GLY A CA 1
ATOM 694 C C . GLY A 1 88 ? -1.846 2.455 7.047 1 92.5 88 GLY A C 1
ATOM 695 O O . GLY A 1 88 ? -1.159 3.104 7.84 1 92.5 88 GLY A O 1
ATOM 696 N N . PRO A 1 89 ? -1.544 2.271 5.809 1 91.12 89 PRO A N 1
ATOM 697 C CA . PRO A 1 89 ? -0.263 2.768 5.301 1 91.12 89 PRO A CA 1
ATOM 698 C C . PRO A 1 89 ? -0.338 4.215 4.82 1 91.12 89 PRO A C 1
ATOM 700 O O . PRO A 1 89 ? -1.432 4.734 4.582 1 91.12 89 PRO A O 1
ATOM 703 N N . THR A 1 90 ? 0.83 4.797 4.797 1 90.56 90 THR A N 1
ATOM 704 C CA . THR A 1 90 ? 1.041 6.141 4.273 1 90.56 90 THR A CA 1
ATOM 705 C C . THR A 1 90 ? 2.152 6.145 3.229 1 90.56 90 THR A C 1
ATOM 707 O O . THR A 1 90 ? 3.193 5.512 3.418 1 90.56 90 THR A O 1
ATOM 710 N N . ASN A 1 91 ? 1.9 6.762 2.109 1 89.75 91 ASN A N 1
ATOM 711 C CA . ASN A 1 91 ? 2.906 6.961 1.072 1 89.75 91 ASN A CA 1
ATOM 712 C C . ASN A 1 91 ? 3.393 5.633 0.5 1 89.75 91 ASN A C 1
ATOM 714 O O . ASN A 1 91 ? 4.598 5.367 0.468 1 89.75 91 ASN A O 1
ATOM 718 N N . VAL A 1 92 ? 2.527 4.867 -0.008 1 88.94 92 VAL A N 1
ATOM 719 C CA . VAL A 1 92 ? 2.918 3.635 -0.685 1 88.94 92 VAL A CA 1
ATOM 720 C C . VAL A 1 92 ? 3.305 3.939 -2.131 1 88.94 92 VAL A C 1
ATOM 722 O O . VAL A 1 92 ? 2.461 4.352 -2.932 1 88.94 92 VAL A O 1
ATOM 725 N N . ASN A 1 93 ? 4.566 3.779 -2.424 1 87.88 93 ASN A N 1
ATOM 726 C CA . ASN A 1 93 ? 5.035 3.99 -3.789 1 87.88 93 ASN A CA 1
ATOM 727 C C . ASN A 1 93 ? 6.012 2.896 -4.219 1 87.88 93 ASN A C 1
ATOM 729 O O . ASN A 1 93 ? 6.25 1.944 -3.477 1 87.88 93 ASN A O 1
ATOM 733 N N . ASN A 1 94 ? 6.469 2.977 -5.391 1 84.31 94 ASN A N 1
ATOM 734 C CA . ASN A 1 94 ? 7.23 1.884 -5.988 1 84.31 94 ASN A CA 1
ATOM 735 C C . ASN A 1 94 ? 8.625 1.773 -5.379 1 84.31 94 ASN A C 1
ATOM 737 O O . ASN A 1 94 ? 9.32 0.774 -5.578 1 84.31 94 ASN A O 1
ATOM 741 N N . LEU A 1 95 ? 9.148 2.766 -4.758 1 79.56 95 LEU A N 1
ATOM 742 C CA . LEU A 1 95 ? 10.461 2.709 -4.133 1 79.56 95 LEU A CA 1
ATOM 743 C C . LEU A 1 95 ? 10.359 2.188 -2.701 1 79.56 95 LEU A C 1
ATOM 745 O O . LEU A 1 95 ? 11.375 1.9 -2.068 1 79.56 95 LEU A O 1
ATOM 749 N N . THR A 1 96 ? 9.117 2.1 -2.283 1 63.78 96 THR A N 1
ATOM 750 C CA . THR A 1 96 ? 8.906 1.684 -0.902 1 63.78 96 THR A CA 1
ATOM 751 C C . THR A 1 96 ? 8.945 0.162 -0.784 1 63.78 96 THR A C 1
ATOM 753 O O . THR A 1 96 ? 8.102 -0.531 -1.359 1 63.78 96 THR A O 1
ATOM 756 N N . LYS A 1 97 ? 10.109 -0.557 -0.74 1 54.97 97 LYS A N 1
ATOM 757 C CA . LYS A 1 97 ? 10.188 -2.01 -0.615 1 54.97 97 LYS A CA 1
ATOM 758 C C . LYS A 1 97 ? 9.414 -2.5 0.604 1 54.97 97 LYS A C 1
ATOM 760 O O . LYS A 1 97 ? 8.703 -3.504 0.53 1 54.97 97 LYS A O 1
ATOM 765 N N . THR A 1 98 ? 9.758 -1.915 1.811 1 50.84 98 THR A N 1
ATOM 766 C CA . THR A 1 98 ? 9.414 -2.391 3.146 1 50.84 98 THR A CA 1
ATOM 767 C C . THR A 1 98 ? 7.996 -1.962 3.525 1 50.84 98 THR A C 1
ATOM 769 O O . THR A 1 98 ? 7.473 -2.379 4.559 1 50.84 98 THR A O 1
ATOM 772 N N . ASP A 1 99 ? 7.348 -1.24 2.611 1 55.91 99 ASP A N 1
ATOM 773 C CA . ASP A 1 99 ? 6.211 -0.467 3.109 1 55.91 99 ASP A CA 1
ATOM 774 C C . ASP A 1 99 ? 4.891 -1.14 2.75 1 55.91 99 ASP A C 1
ATOM 776 O O . ASP A 1 99 ? 3.836 -0.499 2.77 1 55.91 99 ASP A O 1
ATOM 780 N N . THR A 1 100 ? 4.973 -2.363 2.596 1 65.12 100 THR A N 1
ATOM 781 C CA . THR A 1 100 ? 3.674 -2.961 2.301 1 65.12 100 THR A CA 1
ATOM 782 C C . THR A 1 100 ? 2.992 -3.438 3.58 1 65.12 100 THR A C 1
ATOM 784 O O . THR A 1 100 ? 2.215 -4.395 3.557 1 65.12 100 THR A O 1
ATOM 787 N N . TYR A 1 101 ? 3.369 -2.729 4.625 1 77.56 101 TYR A N 1
ATOM 788 C CA . TYR A 1 101 ? 2.762 -3.125 5.891 1 77.56 101 TYR A CA 1
ATOM 789 C C . TYR A 1 101 ? 1.646 -2.164 6.285 1 77.56 101 TYR A C 1
ATOM 791 O O . TYR A 1 101 ? 1.629 -1.01 5.848 1 77.56 101 TYR A O 1
ATOM 799 N N . VAL A 1 102 ? 0.822 -2.717 7.074 1 85.69 102 VAL A N 1
ATOM 800 C CA . VAL A 1 102 ? -0.228 -1.904 7.68 1 85.69 102 VAL A CA 1
ATOM 801 C C . VAL A 1 102 ? 0.289 -1.27 8.969 1 85.69 102 VAL A C 1
ATOM 803 O O . VAL A 1 102 ? 0.601 -1.974 9.93 1 85.69 102 VAL A O 1
ATOM 806 N N . ASP A 1 103 ? 0.261 0.05 9.008 1 89.12 103 ASP A N 1
ATOM 807 C CA . ASP A 1 103 ? 0.759 0.768 10.18 1 89.12 103 ASP A CA 1
ATOM 808 C C . ASP A 1 103 ? -0.32 0.882 11.258 1 89.12 103 ASP A C 1
ATOM 810 O O . ASP A 1 103 ? -1.499 1.062 10.945 1 89.12 103 ASP A O 1
ATOM 814 N N . PHE A 1 104 ? 0.146 0.724 12.469 1 90.69 1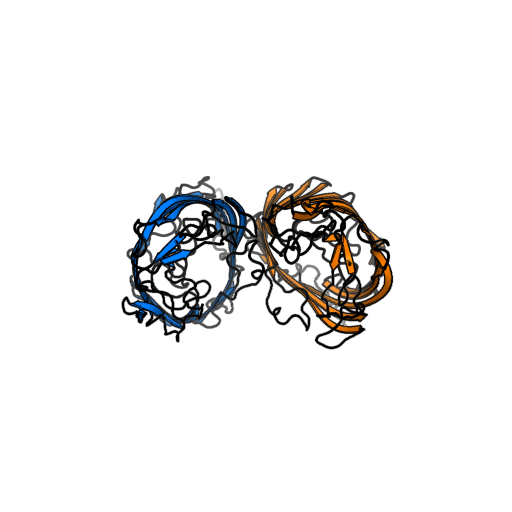04 PHE A N 1
ATOM 815 C CA . PHE A 1 104 ? -0.667 1.123 13.609 1 90.69 104 PHE A CA 1
ATOM 816 C C . PHE A 1 104 ? -0.6 2.631 13.828 1 90.69 104 PHE A C 1
ATOM 818 O O . PHE A 1 104 ? 0.456 3.168 14.164 1 90.69 104 PHE A O 1
ATOM 825 N N . LEU A 1 105 ? -1.695 3.309 13.719 1 94.75 105 LEU A N 1
ATOM 826 C CA . LEU A 1 105 ? -1.677 4.766 13.742 1 94.75 105 LEU A CA 1
ATOM 827 C C . LEU A 1 105 ? -2.242 5.301 15.055 1 94.75 105 LEU A C 1
ATOM 829 O O . LEU A 1 105 ? -1.502 5.844 15.875 1 94.75 105 LEU A O 1
ATOM 833 N N . ASP A 1 106 ? -3.451 5.082 15.289 1 97.12 106 ASP A N 1
ATOM 834 C CA . ASP A 1 106 ? -4.07 5.559 16.531 1 97.12 106 ASP A CA 1
ATOM 835 C C . ASP A 1 106 ? -4.469 4.391 17.422 1 97.12 106 ASP A C 1
ATOM 837 O O . ASP A 1 106 ? -4.934 3.357 16.938 1 97.12 106 ASP A O 1
ATOM 841 N N . GLY A 1 107 ? -4.324 4.516 18.609 1 96.69 107 GLY A N 1
ATOM 842 C CA . GLY A 1 107 ? -4.816 3.701 19.719 1 96.69 107 GLY A CA 1
ATOM 843 C C . GLY A 1 107 ? -4.91 4.461 21.031 1 96.69 107 GLY A C 1
ATOM 844 O O . GLY A 1 107 ? -3.93 4.551 21.766 1 96.69 107 GLY A O 1
ATOM 845 N N . TYR A 1 108 ? -6.121 5.035 21.25 1 96.81 108 TYR A N 1
ATOM 846 C CA . TYR A 1 108 ? -6.227 5.836 22.469 1 96.81 108 TYR A CA 1
ATOM 847 C C . TYR A 1 108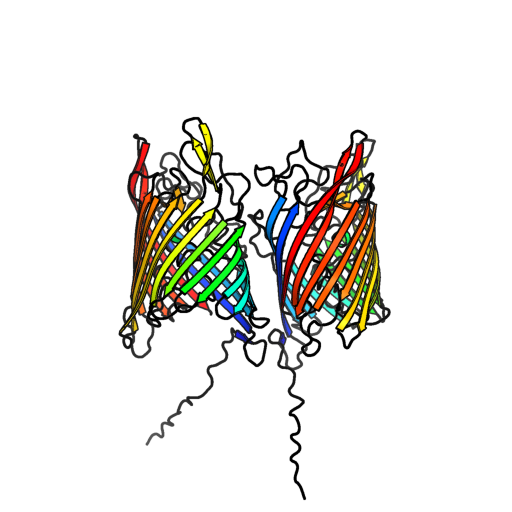 ? -7.641 5.789 23.031 1 96.81 108 TYR A C 1
ATOM 849 O O . TYR A 1 108 ? -8.586 5.402 22.328 1 96.81 108 TYR A O 1
ATOM 857 N N . ALA A 1 109 ? -7.762 6.117 24.266 1 96.94 109 ALA A N 1
ATOM 858 C CA . ALA A 1 109 ? -9.023 6.285 24.984 1 96.94 109 ALA A CA 1
ATOM 859 C C . ALA A 1 109 ? -9.289 7.754 25.297 1 96.94 109 ALA A C 1
ATOM 861 O O . ALA A 1 109 ? -8.359 8.516 25.547 1 96.94 109 ALA A O 1
ATOM 862 N N . ASP A 1 110 ? -10.484 8.164 25.188 1 97.81 110 ASP A N 1
ATOM 863 C CA . ASP A 1 110 ? -10.961 9.523 25.438 1 97.81 110 ASP A CA 1
ATOM 864 C C . ASP A 1 110 ? -12.172 9.516 26.375 1 97.81 110 ASP A C 1
ATOM 866 O O . ASP A 1 110 ? -13.266 9.117 25.969 1 97.81 110 ASP A O 1
ATOM 870 N N . TYR A 1 111 ? -12.008 9.945 27.547 1 97.19 111 TYR A N 1
ATOM 871 C CA . TYR A 1 111 ? -13.062 9.914 28.562 1 97.19 111 TYR A CA 1
ATOM 872 C C . TYR A 1 111 ? -13.656 11.297 28.766 1 97.19 111 TYR A C 1
ATOM 874 O O . TYR A 1 111 ? -12.961 12.219 29.188 1 97.19 111 TYR A O 1
ATOM 882 N N . LYS A 1 112 ? -14.898 11.383 28.594 1 97.38 112 LYS A N 1
ATOM 883 C CA . LYS A 1 112 ? -15.609 12.641 28.828 1 97.38 112 LYS A CA 1
ATOM 884 C C . LYS A 1 112 ? -16 12.797 30.297 1 97.38 112 LYS A C 1
ATOM 886 O O . LYS A 1 112 ? -16.969 12.195 30.75 1 97.38 112 LYS A O 1
ATOM 891 N N . ILE A 1 113 ? -15.375 13.695 30.938 1 96.5 113 ILE A N 1
ATOM 892 C CA . ILE A 1 113 ? -15.672 13.93 32.344 1 96.5 113 ILE A CA 1
ATOM 893 C C . ILE A 1 113 ? -16.984 14.68 32.5 1 96.5 113 ILE A C 1
ATOM 895 O O . ILE A 1 113 ? -17.828 14.32 33.312 1 96.5 113 ILE A O 1
ATOM 899 N N . ASN A 1 114 ? -17.156 15.703 31.719 1 95.5 114 ASN A N 1
ATOM 900 C CA . ASN A 1 114 ? -18.375 16.469 31.562 1 95.5 114 ASN A CA 1
ATOM 901 C C . ASN A 1 114 ? -18.422 17.219 30.234 1 95.5 114 ASN A C 1
ATOM 903 O O . ASN A 1 114 ? -17.656 16.906 29.328 1 95.5 114 ASN A O 1
ATOM 907 N N . SER A 1 115 ? -19.344 18.078 30.109 1 93.31 115 SER A N 1
ATOM 908 C CA . SER A 1 115 ? -19.562 18.719 28.812 1 93.31 115 SER A CA 1
ATOM 909 C C . SER A 1 115 ? -18.438 19.688 28.484 1 93.31 115 SER A C 1
ATOM 911 O O . SER A 1 115 ? -18.328 20.156 27.344 1 93.31 115 SER A O 1
ATOM 913 N N . TYR A 1 116 ? -17.547 19.953 29.438 1 96.25 116 TYR A N 1
ATOM 914 C CA . TYR A 1 116 ? -16.547 21.016 29.234 1 96.25 116 TYR A CA 1
ATOM 915 C C . TYR A 1 116 ? -15.148 20.422 29.109 1 96.25 116 TYR A C 1
ATOM 917 O O . TYR A 1 116 ? -14.219 21.109 28.688 1 96.25 116 TYR A O 1
ATOM 925 N N . ILE A 1 117 ? -15.055 19.172 29.484 1 97.31 117 ILE A N 1
ATOM 926 C CA . ILE A 1 117 ? -13.688 18.656 29.547 1 97.31 117 ILE A CA 1
ATOM 927 C C . ILE A 1 117 ? -13.688 17.156 29.281 1 97.31 117 ILE A C 1
ATOM 929 O O . ILE A 1 117 ? -14.539 16.422 29.812 1 97.31 117 ILE A O 1
ATOM 933 N N . SER A 1 118 ? -12.789 16.719 28.469 1 98.06 118 SER A N 1
ATOM 934 C CA . SER A 1 118 ? -12.453 15.312 28.25 1 98.06 118 SER A CA 1
ATOM 935 C C . SER A 1 118 ? -10.953 15.078 28.422 1 98.06 118 SER A C 1
ATOM 937 O O . SER A 1 118 ? -10.141 15.961 28.156 1 98.06 118 SER A O 1
ATOM 939 N N . VAL A 1 119 ? -10.617 13.922 28.891 1 98.19 119 VAL A N 1
ATOM 940 C CA . VAL A 1 119 ? -9.227 13.516 29.062 1 98.19 119 VAL A CA 1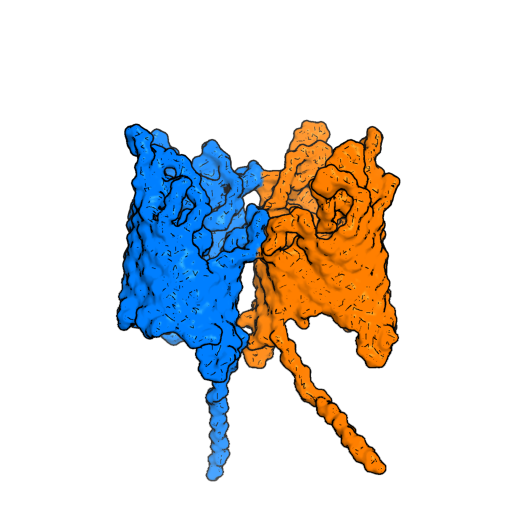
ATOM 941 C C . VAL A 1 119 ? -8.969 12.211 28.328 1 98.19 119 VAL A C 1
ATOM 943 O O . VAL A 1 119 ? -9.836 11.336 28.266 1 98.19 119 VAL A O 1
ATOM 946 N N . GLY A 1 120 ? -7.785 12.148 27.766 1 98.19 120 GLY A N 1
ATOM 947 C CA . GLY A 1 120 ? -7.469 10.93 27.047 1 98.19 120 GLY A CA 1
ATOM 948 C C . GLY A 1 120 ? -5.988 10.602 27.047 1 98.19 120 GLY A C 1
ATOM 949 O O . GLY A 1 120 ? -5.176 11.391 27.531 1 98.19 120 GLY A O 1
ATOM 950 N N . GLY A 1 121 ? -5.711 9.383 26.578 1 97.06 121 GLY A N 1
ATOM 951 C CA . GLY A 1 121 ? -4.328 8.938 26.531 1 97.06 121 GLY A CA 1
ATOM 952 C C . GLY A 1 121 ? -4.113 7.738 25.625 1 97.06 121 GLY A C 1
ATOM 953 O O . GLY A 1 121 ? -5.027 6.938 25.422 1 97.06 121 GLY A O 1
ATOM 954 N N . GLY A 1 122 ? -2.916 7.629 25.094 1 97.44 122 GLY A N 1
ATOM 955 C CA . GLY A 1 122 ? -2.498 6.609 24.156 1 97.44 122 GLY A CA 1
ATOM 956 C C . GLY A 1 122 ? -1.646 7.156 23.031 1 97.44 122 GLY A C 1
ATOM 957 O O . GLY A 1 122 ? -0.856 8.078 23.234 1 97.44 122 GLY A O 1
ATOM 958 N N . ARG A 1 123 ? -1.676 6.465 21.891 1 97.44 123 ARG A N 1
ATOM 959 C CA . ARG A 1 123 ? -1.055 6.949 20.656 1 97.44 123 ARG A CA 1
ATOM 960 C C . ARG A 1 123 ? -2.053 7.73 19.812 1 97.44 123 ARG A C 1
ATOM 962 O O . ARG A 1 123 ? -3.076 7.188 19.391 1 97.44 123 ARG A O 1
ATOM 969 N N . SER A 1 124 ? -1.828 9.016 19.672 1 96.5 124 SER A N 1
ATOM 970 C CA . SER A 1 124 ? -2.801 9.852 18.969 1 96.5 124 SER A CA 1
ATOM 971 C C . SER A 1 124 ? -2.123 11.031 18.297 1 96.5 124 SER A C 1
ATOM 973 O O . SER A 1 124 ? -0.922 11.25 18.469 1 96.5 124 SER A O 1
ATOM 975 N N . SER A 1 125 ? -2.945 11.758 17.531 1 95.75 125 SER A N 1
ATOM 976 C CA . SER A 1 125 ? -2.441 12.938 16.844 1 95.75 125 SER A CA 1
ATOM 977 C C . SER A 1 125 ? -2.752 14.211 17.625 1 95.75 125 SER A C 1
ATOM 979 O O . SER A 1 125 ? -2.467 15.32 17.156 1 95.75 125 SER A O 1
ATOM 981 N N . TRP A 1 126 ? -3.367 14.078 18.766 1 96.81 126 TRP A N 1
ATOM 982 C CA . TRP A 1 126 ? -3.721 15.266 19.547 1 96.81 126 TRP A CA 1
ATOM 983 C C . TRP A 1 126 ? -2.477 16.062 19.922 1 96.81 126 TRP A C 1
ATOM 985 O O . TRP A 1 126 ? -1.567 15.539 20.562 1 96.81 126 TRP A O 1
ATOM 995 N N . THR A 1 127 ? -2.463 17.25 19.5 1 95.62 127 THR A N 1
ATOM 996 C CA . THR A 1 127 ? -1.353 18.156 19.75 1 95.62 127 THR A CA 1
ATOM 997 C C . THR A 1 127 ? -1.776 19.609 19.5 1 95.62 127 THR A C 1
ATOM 999 O O . THR A 1 127 ? -2.854 19.859 18.953 1 95.62 127 THR A O 1
ATOM 1002 N N . GLY A 1 128 ? -1.129 20.531 20.328 1 91.44 128 GLY A N 1
ATOM 1003 C CA . GLY A 1 128 ? -1.241 21.828 19.688 1 91.44 128 GLY A CA 1
ATOM 1004 C C . GLY A 1 128 ? -0.835 21.812 18.219 1 91.44 128 GLY A C 1
ATOM 1005 O O . GLY A 1 128 ? -1.083 20.844 17.516 1 91.44 128 GLY A O 1
ATOM 1006 N N . LEU A 1 129 ? -0.423 22.859 17.812 1 94.25 129 LEU A N 1
ATOM 1007 C CA . LEU A 1 129 ? 0.176 24.156 17.516 1 94.25 129 LEU A CA 1
ATOM 1008 C C . LEU A 1 129 ? -0.811 25.047 16.766 1 94.25 129 LEU A C 1
ATOM 1010 O O . LEU A 1 129 ? -0.866 26.266 17.016 1 94.25 129 LEU A O 1
ATOM 1014 N N . SER A 1 130 ? -1.574 24.438 15.82 1 96.69 130 SER A N 1
ATOM 1015 C CA . SER A 1 130 ? -2.514 25.141 14.961 1 96.69 130 SER A CA 1
ATOM 1016 C C . SER A 1 130 ? -3.715 24.266 14.617 1 96.69 130 SER A C 1
ATOM 1018 O O . SER A 1 130 ? -3.791 23.109 15.039 1 96.69 130 SER A O 1
ATOM 1020 N N . ARG A 1 131 ? -4.637 24.906 13.914 1 96.12 131 ARG A N 1
ATOM 1021 C CA . ARG A 1 131 ? -5.836 24.188 13.5 1 96.12 131 ARG A CA 1
ATOM 1022 C C . ARG A 1 131 ? -5.477 22.875 12.805 1 96.12 131 ARG A C 1
ATOM 1024 O O . ARG A 1 131 ? -6.074 21.828 13.086 1 96.12 131 ARG A O 1
ATOM 1031 N N . TYR A 1 132 ? -4.449 22.906 11.961 1 95.5 132 TYR A N 1
ATOM 1032 C CA . TYR A 1 132 ? -4.184 21.75 11.109 1 95.5 132 TYR A CA 1
ATOM 1033 C C . TYR A 1 132 ? -2.967 20.984 11.602 1 95.5 132 TYR A C 1
ATOM 1035 O O . TYR A 1 132 ? -2.459 20.094 10.906 1 95.5 132 TYR A O 1
ATOM 1043 N N . ALA A 1 133 ? -2.521 21.203 12.781 1 95.06 133 ALA A N 1
ATOM 1044 C CA . ALA A 1 133 ? -1.354 20.5 13.312 1 95.06 133 ALA A CA 1
ATOM 1045 C C . ALA A 1 133 ? -1.648 19.016 13.531 1 95.06 133 ALA A C 1
ATOM 1047 O O . ALA A 1 133 ? -0.734 18.188 13.531 1 95.06 133 ALA A O 1
ATOM 1048 N N . THR A 1 134 ? -2.875 18.672 13.727 1 92.56 134 THR A N 1
ATOM 1049 C CA . THR A 1 134 ? -3.277 17.297 13.953 1 92.56 134 THR A CA 1
ATOM 1050 C C . THR A 1 134 ? -3.637 16.609 12.641 1 92.56 134 THR A C 1
ATOM 1052 O O . THR A 1 134 ? -4.148 15.484 12.633 1 92.56 134 THR A O 1
ATOM 1055 N N . GLY A 1 135 ? -3.414 17.281 11.633 1 86.38 135 GLY A N 1
ATOM 1056 C CA . GLY A 1 135 ? -3.904 16.828 10.336 1 86.38 135 GLY A CA 1
ATOM 1057 C C . GLY A 1 135 ? -5.266 17.391 9.984 1 86.38 135 GLY A C 1
ATOM 1058 O O . GLY A 1 135 ? -5.883 18.078 10.797 1 86.38 135 GLY A O 1
ATOM 1059 N N . TYR A 1 136 ? -5.664 17.297 8.898 1 77.81 136 TYR A N 1
ATOM 1060 C CA . TYR A 1 136 ? -7.023 17.734 8.625 1 77.81 136 TYR A CA 1
ATOM 1061 C C . TYR A 1 136 ? -7.711 16.797 7.633 1 77.81 136 TYR A C 1
ATOM 1063 O O . TYR A 1 136 ? -7.047 16.031 6.938 1 77.81 136 TYR A O 1
ATOM 1071 N N . THR A 1 137 ? -8.906 16.703 7.652 1 83.56 137 THR A N 1
ATOM 1072 C CA . THR A 1 137 ? -9.789 15.953 6.766 1 83.56 137 THR A CA 1
ATOM 1073 C C . THR A 1 137 ? -10.562 16.906 5.848 1 83.56 137 THR A C 1
ATOM 1075 O O . THR A 1 137 ? -10.578 18.109 6.074 1 83.56 137 THR A O 1
ATOM 1078 N N . LYS A 1 138 ? -11 16.406 4.793 1 90.75 138 LYS A N 1
ATOM 1079 C CA . LYS A 1 138 ? -11.867 17.156 3.883 1 90.75 138 LYS A CA 1
ATOM 1080 C C . LYS A 1 138 ? -11.156 18.406 3.35 1 90.75 138 LYS A C 1
ATOM 1082 O O . LYS A 1 138 ? -11.695 19.516 3.42 1 90.75 138 LYS A O 1
ATOM 1087 N N . THR A 1 139 ? -10.047 18.203 2.799 1 87.5 139 THR A N 1
ATOM 1088 C CA . THR A 1 139 ? -9.094 19.234 2.424 1 87.5 139 THR A CA 1
ATOM 1089 C C . THR A 1 139 ? -9.617 20.047 1.242 1 87.5 139 THR A C 1
ATOM 1091 O O . THR A 1 139 ? -10.359 19.531 0.404 1 87.5 139 THR A O 1
ATOM 1094 N N . LEU A 1 140 ? -9.164 21.266 1.195 1 90.88 140 LEU A N 1
ATOM 1095 C CA . LEU A 1 140 ? -9.453 22.141 0.067 1 90.88 140 LEU A CA 1
ATOM 1096 C C . LEU A 1 140 ? -8.625 21.75 -1.151 1 90.88 140 LEU A C 1
ATOM 1098 O O . LEU A 1 140 ? -9.109 21.812 -2.283 1 90.88 140 LEU A O 1
ATOM 1102 N N . LEU A 1 141 ? -7.41 21.438 -0.911 1 94.62 141 LEU A N 1
ATOM 1103 C CA . LEU A 1 141 ? -6.484 21.031 -1.962 1 94.62 141 LEU A CA 1
ATOM 1104 C C . LEU A 1 141 ? -6.059 19.578 -1.788 1 94.62 141 LEU A C 1
ATOM 1106 O O . LEU A 1 141 ? -6.758 18.797 -1.137 1 94.62 141 LEU A O 1
ATOM 1110 N N . TYR A 1 142 ? -4.992 19.188 -2.502 1 93.06 142 TYR A N 1
ATOM 1111 C CA . TYR A 1 142 ? -4.637 17.781 -2.555 1 93.06 142 TYR A CA 1
ATOM 1112 C C . TYR A 1 142 ? -3.977 17.328 -1.255 1 93.06 142 TYR A C 1
ATOM 1114 O O . TYR A 1 142 ? -3.873 16.141 -0.984 1 93.06 142 TYR A O 1
ATOM 1122 N N . GLU A 1 143 ? -3.518 18.328 -0.476 1 90.81 143 GLU A N 1
ATOM 1123 C CA . GLU A 1 143 ? -2.766 18 0.731 1 90.81 143 GLU A CA 1
ATOM 1124 C C . GLU A 1 143 ? -2.857 19.125 1.761 1 90.81 143 GLU A C 1
ATOM 1126 O O . GLU A 1 143 ? -3.203 20.25 1.421 1 90.81 143 GLU A O 1
ATOM 1131 N N . THR A 1 144 ? -2.594 18.75 3.008 1 88 144 THR A N 1
ATOM 1132 C CA . THR A 1 144 ? -2.445 19.75 4.055 1 88 144 THR A CA 1
ATOM 1133 C C . THR A 1 144 ? -1.177 20.578 3.838 1 88 144 THR A C 1
ATOM 1135 O O . THR A 1 144 ? -0.146 20.031 3.43 1 88 144 THR A O 1
ATOM 1138 N N . PRO A 1 145 ? -1.326 21.906 4.07 1 91.5 145 PRO A N 1
ATOM 1139 C CA . PRO A 1 145 ? -0.057 22.625 4.066 1 91.5 145 PRO A CA 1
ATOM 1140 C C . PRO A 1 145 ? 0.935 22.109 5.098 1 91.5 145 PRO A C 1
ATOM 1142 O O . PRO A 1 145 ? 0.68 22.188 6.301 1 91.5 145 PRO A O 1
ATOM 1145 N N . LEU A 1 146 ? 2.002 21.719 4.672 1 93.56 146 LEU A N 1
ATOM 1146 C CA . LEU A 1 146 ? 2.914 20.938 5.5 1 93.56 146 LEU A CA 1
ATOM 1147 C C . LEU A 1 146 ? 3.518 21.797 6.605 1 93.56 146 LEU A C 1
ATOM 1149 O O . LEU A 1 146 ? 3.984 21.266 7.617 1 93.56 146 LEU A O 1
ATOM 1153 N N . ILE A 1 147 ? 3.523 23.078 6.41 1 96.38 147 ILE A N 1
ATOM 1154 C CA . ILE A 1 147 ? 4.082 23.984 7.418 1 96.38 147 ILE A CA 1
ATOM 1155 C C . ILE A 1 147 ? 3.316 23.828 8.727 1 96.38 147 ILE A C 1
ATOM 1157 O O . ILE A 1 147 ? 3.867 24.062 9.805 1 96.38 147 ILE A O 1
ATOM 1161 N N . ASN A 1 148 ? 2.1 23.359 8.633 1 94.88 148 ASN A N 1
ATOM 1162 C CA . ASN A 1 148 ? 1.259 23.234 9.82 1 94.88 148 ASN A CA 1
ATOM 1163 C C . ASN A 1 148 ? 1.698 22.062 10.688 1 94.88 148 ASN A C 1
ATOM 1165 O O . ASN A 1 148 ? 1.291 21.953 11.844 1 94.88 148 ASN A O 1
ATOM 1169 N N . LEU A 1 149 ? 2.521 21.234 10.172 1 91.38 149 LEU A N 1
ATOM 1170 C CA . LEU A 1 149 ? 2.855 20 10.875 1 91.38 149 LEU A CA 1
ATOM 1171 C C . LEU A 1 149 ? 4.117 20.172 11.711 1 91.38 149 LEU A C 1
ATOM 1173 O O . LEU A 1 149 ? 4.535 19.25 12.414 1 91.38 149 LEU A O 1
ATOM 1177 N N . GLY A 1 150 ? 4.742 21.312 11.664 1 89.75 150 GLY A N 1
ATOM 1178 C CA . GLY A 1 150 ? 5.812 21.688 12.57 1 89.75 150 GLY A CA 1
ATOM 1179 C C . GLY A 1 150 ? 7 20.75 12.516 1 89.75 150 GLY A C 1
ATOM 1180 O O . GLY A 1 150 ? 7.73 20.719 11.531 1 89.75 150 GLY A O 1
ATOM 1181 N N . ASP A 1 151 ? 7.102 19.812 13.508 1 92.5 151 ASP A N 1
ATOM 1182 C CA . ASP A 1 151 ? 8.234 18.906 13.688 1 92.5 151 ASP A CA 1
ATOM 1183 C C . ASP A 1 151 ? 7.863 17.484 13.305 1 92.5 151 ASP A C 1
ATOM 1185 O O . ASP A 1 151 ? 8.422 16.531 13.844 1 92.5 151 ASP A O 1
ATOM 1189 N N . ILE A 1 152 ? 7.02 17.391 12.391 1 92.19 152 ILE A N 1
ATOM 1190 C CA . ILE A 1 152 ? 6.492 16.109 11.961 1 92.19 152 ILE A CA 1
ATOM 1191 C C . ILE A 1 152 ? 7.648 15.141 11.703 1 92.19 152 ILE A C 1
ATOM 1193 O O . ILE A 1 152 ? 8.656 15.516 11.102 1 92.19 152 ILE A O 1
ATOM 1197 N N . ASN A 1 153 ? 7.539 13.93 12.164 1 92 153 ASN A N 1
ATOM 1198 C CA . ASN A 1 153 ? 8.453 12.805 11.984 1 92 153 ASN A CA 1
ATOM 1199 C C . ASN A 1 153 ? 9.789 13.047 12.664 1 92 153 ASN A C 1
ATOM 1201 O O . ASN A 1 153 ? 10.758 12.312 12.438 1 92 153 ASN A O 1
ATOM 1205 N N . LYS A 1 154 ? 9.93 14.055 13.414 1 93.81 154 LYS A N 1
ATOM 1206 C CA . LYS A 1 154 ? 11.109 14.266 14.258 1 93.81 154 LYS A CA 1
ATOM 1207 C C . LYS A 1 154 ? 10.797 13.961 15.719 1 93.81 154 LYS A C 1
ATOM 1209 O O . LYS A 1 154 ? 11.672 13.5 16.453 1 93.81 154 LYS A O 1
ATOM 1214 N N . THR A 1 155 ? 9.586 14.281 16.062 1 92.75 155 THR A N 1
ATOM 1215 C CA . THR A 1 155 ? 9.148 14.008 17.422 1 92.75 155 THR A CA 1
ATOM 1216 C C . THR A 1 155 ? 8.031 12.969 17.438 1 92.75 155 THR A C 1
ATOM 1218 O O . THR A 1 155 ? 7.609 12.523 18.516 1 92.75 155 THR A O 1
ATOM 1221 N N . ASP A 1 156 ? 7.617 12.641 16.297 1 93.56 156 ASP A N 1
ATOM 1222 C CA . ASP A 1 156 ? 6.496 11.711 16.141 1 93.56 156 ASP A CA 1
ATOM 1223 C C . ASP A 1 156 ? 6.762 10.719 15.016 1 93.56 156 ASP A C 1
ATOM 1225 O O . ASP A 1 156 ? 7.789 10.805 14.336 1 93.56 156 ASP A O 1
ATOM 1229 N N . ILE A 1 157 ? 5.855 9.727 14.906 1 92.25 157 ILE A N 1
ATOM 1230 C CA . ILE A 1 157 ? 5.781 8.867 13.727 1 92.25 157 ILE A CA 1
ATOM 1231 C C . ILE A 1 157 ? 4.414 9.023 13.062 1 92.25 157 ILE A C 1
ATOM 1233 O O . ILE A 1 157 ? 3.383 8.727 13.664 1 92.25 157 ILE A O 1
ATOM 1237 N N . THR A 1 158 ? 4.41 9.492 11.898 1 90.44 158 THR A N 1
ATOM 1238 C CA . THR A 1 158 ? 3.203 9.742 11.117 1 90.44 158 THR A CA 1
ATOM 1239 C C . THR A 1 158 ? 2.225 10.617 11.898 1 90.44 158 THR A C 1
ATOM 1241 O O . THR A 1 158 ? 1.043 10.289 12.008 1 90.44 158 THR A O 1
ATOM 1244 N N . GLN A 1 159 ? 2.732 11.609 12.547 1 91.81 159 GLN A N 1
ATOM 1245 C CA . GLN A 1 159 ? 1.971 12.656 13.227 1 91.81 159 GLN A CA 1
ATOM 1246 C C . GLN A 1 159 ? 1.416 12.156 14.555 1 91.81 159 GLN A C 1
ATOM 1248 O O . GLN A 1 159 ? 0.586 12.828 15.18 1 91.81 159 GLN A O 1
ATOM 1253 N N . ARG A 1 160 ? 1.793 11.008 14.961 1 95.75 160 ARG A N 1
ATOM 1254 C CA . ARG A 1 160 ? 1.278 10.477 16.219 1 95.75 160 ARG A CA 1
ATOM 1255 C C . ARG A 1 160 ? 2.381 10.383 17.266 1 95.75 160 ARG A C 1
ATOM 1257 O O . ARG A 1 160 ? 3.52 10.031 16.953 1 95.75 160 ARG A O 1
ATOM 1264 N N . LYS A 1 161 ? 1.986 10.695 18.531 1 94 161 LYS A N 1
ATOM 1265 C CA . LYS A 1 161 ? 2.848 10.547 19.703 1 94 161 LYS A CA 1
ATOM 1266 C C . LYS A 1 161 ? 2.156 9.742 20.797 1 94 161 LYS A C 1
ATOM 1268 O O . LYS A 1 161 ? 0.934 9.586 20.781 1 94 161 LYS A O 1
ATOM 1273 N N . LEU A 1 162 ? 2.963 9.203 21.641 1 94.31 162 LEU A N 1
ATOM 1274 C CA . LEU A 1 162 ? 2.453 8.609 22.875 1 94.31 162 LEU A CA 1
ATOM 1275 C C . LEU A 1 162 ? 2.309 9.664 23.969 1 94.31 162 LEU A C 1
ATOM 1277 O O . LEU A 1 162 ? 3.242 10.43 24.234 1 94.31 162 LEU A O 1
ATOM 1281 N N . GLY A 1 163 ? 1.064 9.695 24.531 1 97.19 163 GLY A N 1
ATOM 1282 C CA . GLY A 1 163 ? 0.913 10.711 25.562 1 97.19 163 GLY A CA 1
ATOM 1283 C C . GLY A 1 163 ? -0.51 10.836 26.062 1 97.19 163 GLY A C 1
ATOM 1284 O O . GLY A 1 163 ? -1.282 9.875 26.016 1 97.19 163 GLY A O 1
ATOM 1285 N N . LEU A 1 164 ? -0.706 11.992 26.766 1 97.69 164 LEU A N 1
ATOM 1286 C CA . LEU A 1 164 ? -1.996 12.367 27.344 1 97.69 164 LEU A CA 1
ATOM 1287 C C . LEU A 1 164 ? -2.504 13.672 26.734 1 97.69 164 LEU A C 1
ATOM 1289 O O . LEU A 1 164 ? -1.716 14.477 26.234 1 97.69 164 LEU A O 1
ATOM 1293 N N . PHE A 1 165 ? -3.805 13.781 26.703 1 98.44 165 PHE A N 1
ATOM 1294 C CA . PHE A 1 165 ? -4.355 15.055 26.25 1 98.44 165 PHE A CA 1
ATOM 1295 C C . PHE A 1 165 ? -5.602 15.414 27.047 1 98.44 165 PHE A C 1
ATOM 1297 O O . PHE A 1 165 ? -6.234 14.547 27.656 1 98.44 165 PHE A O 1
ATOM 1304 N N . VAL A 1 166 ? -5.859 16.656 27.062 1 98.56 166 VAL A N 1
ATOM 1305 C CA . VAL A 1 166 ? -7.098 17.234 27.578 1 98.56 166 VAL A CA 1
ATOM 1306 C C . VAL A 1 166 ? -7.715 18.156 26.547 1 98.56 166 VAL A C 1
ATOM 1308 O O . VAL A 1 166 ? -7.004 18.906 25.859 1 98.56 166 VAL A O 1
ATOM 1311 N N . LYS A 1 167 ? -9.008 18.094 26.438 1 98.38 167 LYS A N 1
ATOM 1312 C CA . LYS A 1 167 ? -9.695 18.953 25.469 1 98.38 167 LYS A CA 1
ATOM 1313 C C . LYS A 1 167 ? -11.102 19.297 25.953 1 98.38 167 LYS A C 1
ATOM 1315 O O . LYS A 1 167 ? -11.633 18.641 26.844 1 98.38 167 LYS A O 1
ATOM 1320 N N . GLY A 1 168 ? -11.633 20.328 25.297 1 97.94 168 GLY A N 1
ATOM 1321 C CA . GLY A 1 168 ? -12.992 20.703 25.641 1 97.94 168 GLY A CA 1
ATOM 1322 C C . GLY A 1 168 ? -13.422 22.016 25.016 1 97.94 168 GLY A C 1
ATOM 1323 O O . GLY A 1 168 ? -12.727 22.562 24.156 1 97.94 168 GLY A O 1
ATOM 1324 N N . ALA A 1 169 ? -14.648 22.328 25.312 1 97.25 169 ALA A N 1
ATOM 1325 C CA . ALA A 1 169 ? -15.234 23.609 24.891 1 97.25 169 ALA A CA 1
ATOM 1326 C C . ALA A 1 169 ? -16.031 24.25 26.016 1 97.25 169 ALA A C 1
ATOM 1328 O O . ALA A 1 169 ? -16.797 23.562 26.703 1 97.25 169 ALA A O 1
ATOM 1329 N N . VAL A 1 170 ? -15.781 25.453 26.266 1 97.44 170 VAL A N 1
ATOM 1330 C CA . VAL A 1 170 ? -16.531 26.281 27.219 1 97.44 170 VAL A CA 1
ATOM 1331 C C . VAL A 1 170 ? -17.125 27.484 26.516 1 97.44 170 VAL A C 1
ATOM 1333 O O . VAL A 1 170 ? -16.422 28.484 26.297 1 97.44 170 VAL A O 1
ATOM 1336 N N . GLY A 1 171 ? -18.438 27.406 26.25 1 96.62 171 GLY A N 1
ATOM 1337 C CA . GLY A 1 171 ? -19.031 28.422 25.406 1 96.62 171 GLY A CA 1
ATOM 1338 C C . GLY A 1 171 ? -18.422 28.453 24.016 1 96.62 171 GLY A C 1
ATOM 1339 O O . GLY A 1 171 ? -18.438 27.453 23.297 1 96.62 171 GLY A O 1
ATOM 1340 N N . LYS A 1 172 ? -17.828 29.609 23.688 1 98 172 LYS A N 1
ATOM 1341 C CA . LYS A 1 172 ? -17.25 29.797 22.359 1 98 172 LYS A CA 1
ATOM 1342 C C . LYS A 1 172 ? -15.773 29.406 22.344 1 98 172 LYS A C 1
ATOM 1344 O O . LYS A 1 172 ? -15.164 29.328 21.281 1 98 172 LYS A O 1
ATOM 1349 N N . LEU A 1 173 ? -15.258 29.109 23.5 1 98.44 173 LEU A N 1
ATOM 1350 C CA . LEU A 1 173 ? -13.852 28.734 23.609 1 98.44 173 LEU A CA 1
ATOM 1351 C C . LEU A 1 173 ? -13.664 27.234 23.438 1 98.44 173 LEU A C 1
ATOM 1353 O O . LEU A 1 173 ? -14.281 26.453 24.156 1 98.44 173 LEU A O 1
ATOM 1357 N N . ASP A 1 174 ? -12.922 26.844 22.516 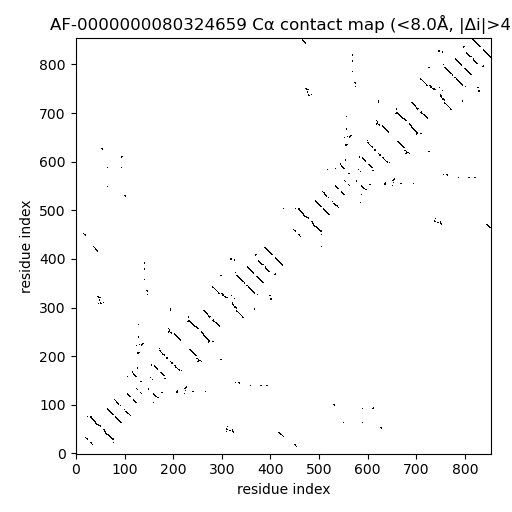1 98.44 174 ASP A N 1
ATOM 1358 C CA . ASP A 1 174 ? -12.469 25.484 22.328 1 98.44 174 ASP A CA 1
ATOM 1359 C C . ASP A 1 174 ? -10.977 25.344 22.656 1 98.44 174 ASP A C 1
ATOM 1361 O O . ASP A 1 174 ? -10.18 26.219 22.312 1 98.44 174 ASP A O 1
ATOM 1365 N N . TYR A 1 175 ? -10.602 24.266 23.344 1 98.5 175 TYR A N 1
ATOM 1366 C CA . TYR A 1 175 ? -9.203 24.156 23.75 1 98.5 175 TYR A CA 1
ATOM 1367 C C . TYR A 1 175 ? -8.734 22.703 23.719 1 98.5 175 TYR A C 1
ATOM 1369 O O . TYR A 1 175 ? -9.531 21.781 23.859 1 98.5 175 TYR A O 1
ATOM 1377 N N . ARG A 1 176 ? -7.43 22.469 23.516 1 98.56 176 ARG A N 1
ATOM 1378 C CA . ARG A 1 176 ? -6.738 21.203 23.688 1 98.56 176 ARG A CA 1
ATOM 1379 C C . ARG A 1 176 ? -5.312 21.422 24.188 1 98.56 176 ARG A C 1
ATOM 1381 O O . ARG A 1 176 ? -4.652 22.375 23.781 1 98.56 176 ARG A O 1
ATOM 1388 N N . PHE A 1 177 ? -4.902 20.594 25.047 1 98.69 177 PHE A N 1
ATOM 1389 C CA . PHE A 1 177 ? -3.539 20.531 25.562 1 98.69 177 PHE A CA 1
ATOM 1390 C C . PHE A 1 177 ? -3.029 19.094 25.562 1 98.69 177 PHE A C 1
ATOM 1392 O O . PHE A 1 177 ? -3.801 18.156 25.781 1 98.69 177 PHE A O 1
ATOM 1399 N N . ALA A 1 178 ? -1.7 18.953 25.344 1 98.31 178 ALA A N 1
ATOM 1400 C CA . ALA A 1 178 ? -1.17 17.594 25.281 1 98.31 178 ALA A CA 1
ATOM 1401 C C . ALA A 1 178 ? 0.218 17.516 25.906 1 98.31 178 ALA A C 1
ATOM 1403 O O . ALA A 1 178 ? 1.012 18.453 25.797 1 98.31 178 ALA A O 1
ATOM 1404 N N . TYR A 1 179 ? 0.407 16.422 26.578 1 98.19 179 TYR A N 1
ATOM 1405 C CA . TYR A 1 179 ? 1.7 15.922 27.016 1 98.19 179 TYR A CA 1
ATOM 1406 C C . TYR A 1 179 ? 2.113 14.695 26.219 1 98.19 179 TYR A C 1
ATOM 1408 O O . TYR A 1 179 ? 1.34 13.742 26.078 1 98.19 179 TYR A O 1
ATOM 1416 N N . ALA A 1 180 ? 3.357 14.727 25.734 1 96.81 180 ALA A N 1
ATOM 1417 C CA . ALA A 1 180 ? 3.76 13.578 24.938 1 96.81 180 ALA A CA 1
ATOM 1418 C C . ALA A 1 180 ? 5.188 13.148 25.266 1 96.81 180 ALA A C 1
ATOM 1420 O O . ALA A 1 180 ? 6.012 13.977 25.672 1 96.81 180 ALA A O 1
ATOM 1421 N N . THR A 1 181 ? 5.426 11.891 25.203 1 93.62 181 THR A N 1
ATOM 1422 C CA . THR A 1 181 ? 6.762 11.312 25.109 1 93.62 181 THR A CA 1
ATOM 1423 C C . THR A 1 181 ? 7.164 11.102 23.656 1 93.62 181 THR A C 1
ATOM 1425 O O . THR A 1 181 ? 6.785 10.102 23.047 1 93.62 181 THR A O 1
ATOM 1428 N N . PRO A 1 182 ? 8.031 11.953 23.141 1 92.5 182 PRO A N 1
ATOM 1429 C CA . PRO A 1 182 ? 8.359 11.898 21.719 1 92.5 182 PRO A CA 1
ATOM 1430 C C . PRO A 1 182 ? 9.07 10.602 21.312 1 92.5 182 PRO A C 1
ATOM 1432 O O . PRO A 1 182 ? 9.75 10 22.141 1 92.5 182 PRO A O 1
ATOM 1435 N N . TYR A 1 183 ? 8.898 10.188 20.094 1 90 183 TYR A N 1
ATOM 1436 C CA . TYR A 1 183 ? 9.633 9.055 19.547 1 90 183 TYR A CA 1
ATOM 1437 C C . TYR A 1 183 ? 11.102 9.406 19.328 1 90 183 TYR A C 1
ATOM 1439 O O . TYR A 1 183 ? 11.43 10.562 19.047 1 90 183 TYR A O 1
ATOM 1447 N N . ASN A 1 184 ? 11.906 8.414 19.469 1 84.25 184 ASN A N 1
ATOM 1448 C CA . ASN A 1 184 ? 13.297 8.57 19.062 1 84.25 184 ASN A CA 1
ATOM 1449 C C . ASN A 1 184 ? 13.484 8.32 17.578 1 84.25 184 ASN A C 1
ATOM 1451 O O . ASN A 1 184 ? 13.586 7.176 17.141 1 84.25 184 ASN A O 1
ATOM 1455 N N . THR A 1 185 ? 13.555 9.367 16.828 1 86 185 THR A N 1
ATOM 1456 C CA . THR A 1 185 ? 13.664 9.227 15.383 1 86 185 THR A CA 1
ATOM 1457 C C . THR A 1 185 ? 15.102 9.414 14.922 1 86 185 THR A C 1
ATOM 1459 O O . THR A 1 185 ? 15.391 9.414 13.727 1 86 185 THR A O 1
ATOM 1462 N N . GLY A 1 186 ? 15.93 9.625 15.875 1 84.38 186 GLY A N 1
ATOM 1463 C CA . GLY A 1 186 ? 17.344 9.781 15.578 1 84.38 186 GLY A CA 1
ATOM 1464 C C . GLY A 1 186 ? 17.812 11.227 15.617 1 84.38 186 GLY A C 1
ATOM 1465 O O . GLY A 1 186 ? 16.984 12.148 15.516 1 84.38 186 GLY A O 1
ATOM 1466 N N . GLY A 1 187 ? 19.062 11.43 15.945 1 89.62 187 GLY A N 1
ATOM 1467 C CA . GLY A 1 187 ? 19.781 12.695 15.914 1 89.62 187 GLY A CA 1
ATOM 1468 C C . GLY A 1 187 ? 21.156 12.602 15.273 1 89.62 187 GLY A C 1
ATOM 1469 O O . GLY A 1 187 ? 21.547 11.531 14.789 1 89.62 187 GLY A O 1
ATOM 1470 N N . THR A 1 188 ? 21.703 13.789 15.086 1 93.06 188 THR A N 1
ATOM 1471 C CA . THR A 1 188 ? 23.031 13.812 14.508 1 93.06 188 THR A CA 1
ATOM 1472 C C . THR A 1 188 ? 24 14.586 15.406 1 93.06 188 THR A C 1
ATOM 1474 O O . THR A 1 188 ? 23.578 15.25 16.359 1 93.06 188 THR A O 1
ATOM 1477 N N . ALA A 1 189 ? 25.312 14.43 15.07 1 94.88 189 ALA A N 1
ATOM 1478 C CA . ALA A 1 189 ? 26.312 15.25 15.758 1 94.88 189 ALA A CA 1
ATOM 1479 C C . ALA A 1 189 ? 26.047 16.734 15.516 1 94.88 189 ALA A C 1
ATOM 1481 O O . ALA A 1 189 ? 25.562 17.125 14.461 1 94.88 189 ALA A O 1
ATOM 1482 N N . PRO A 1 190 ? 26.312 17.5 16.516 1 96.56 190 PRO A N 1
ATOM 1483 C CA . PRO A 1 190 ? 26.031 18.938 16.375 1 96.56 190 PRO A CA 1
ATOM 1484 C C . PRO A 1 190 ? 26.891 19.594 15.289 1 96.56 190 PRO A C 1
ATOM 1486 O O . PRO A 1 190 ? 28.047 19.188 15.086 1 96.56 190 PRO A O 1
ATOM 1489 N N . LEU A 1 191 ? 26.438 20.531 14.641 1 96.06 191 LEU A N 1
ATOM 1490 C CA . LEU A 1 191 ? 27.094 21.328 13.609 1 96.06 191 LEU A CA 1
ATOM 1491 C C . LEU A 1 191 ? 27.328 22.75 14.086 1 96.06 191 LEU A C 1
ATOM 1493 O O . LEU A 1 191 ? 26.656 23.219 15.008 1 96.06 191 LEU A O 1
ATOM 1497 N N . GLU A 1 192 ? 28.234 23.359 13.469 1 96 192 GLU A N 1
ATOM 1498 C CA . GLU A 1 192 ? 28.516 24.734 13.859 1 96 192 GLU A CA 1
ATOM 1499 C C . GLU A 1 192 ? 27.422 25.688 13.375 1 96 192 GLU A C 1
ATOM 1501 O O . GLU A 1 192 ? 27.203 25.812 12.164 1 96 192 GLU A O 1
ATOM 1506 N N . ASN A 1 193 ? 26.75 26.328 14.297 1 96.38 193 ASN A N 1
ATOM 1507 C CA . ASN A 1 193 ? 25.766 27.391 14.086 1 96.38 193 ASN A CA 1
ATOM 1508 C C . ASN A 1 193 ? 24.562 26.875 13.297 1 96.38 193 ASN A C 1
ATOM 1510 O O . ASN A 1 193 ? 23.922 27.641 12.57 1 96.38 193 ASN A O 1
ATOM 1514 N N . ILE A 1 194 ? 24.391 25.656 13.25 1 97.56 194 ILE A N 1
ATOM 1515 C CA . ILE A 1 194 ? 23.219 25.016 12.664 1 97.56 194 ILE A CA 1
ATOM 1516 C C . ILE A 1 194 ? 22.625 24.016 13.664 1 97.56 194 ILE A C 1
ATOM 1518 O O . ILE A 1 194 ? 23.281 23.047 14.055 1 97.56 194 ILE A O 1
ATOM 1522 N N . ALA A 1 195 ? 21.469 24.219 14.023 1 98.25 195 ALA A N 1
ATOM 1523 C CA . ALA A 1 195 ? 20.828 23.328 14.977 1 98.25 195 ALA A CA 1
ATOM 1524 C C . ALA A 1 195 ? 20.359 22.031 14.297 1 98.25 195 ALA A C 1
ATOM 1526 O O . ALA A 1 195 ? 19.891 22.062 13.164 1 98.25 195 ALA A O 1
ATOM 1527 N N . VAL A 1 196 ? 20.531 20.953 15.031 1 97.31 196 VAL A N 1
ATOM 1528 C CA . VAL A 1 196 ? 20.031 19.641 14.633 1 97.31 196 VAL A CA 1
ATOM 1529 C C . VAL A 1 196 ? 19.438 18.922 15.836 1 97.31 196 VAL A C 1
ATOM 1531 O O . VAL A 1 196 ? 19.766 19.25 16.984 1 97.31 196 VAL A O 1
ATOM 1534 N N . PHE A 1 197 ? 18.531 18.062 15.656 1 96.44 197 PHE A N 1
ATOM 1535 C CA . PHE A 1 197 ? 18.031 17.281 16.766 1 96.44 197 PHE A CA 1
ATOM 1536 C C . PHE A 1 197 ? 19.156 16.5 17.438 1 96.44 197 PHE A C 1
ATOM 1538 O O . PHE A 1 197 ? 20.016 15.945 16.75 1 96.44 197 PHE A O 1
ATOM 1545 N N . ASN A 1 198 ? 19.109 16.406 18.688 1 92.56 198 ASN A N 1
ATOM 1546 C CA . ASN A 1 198 ? 20.266 15.859 19.391 1 92.56 198 ASN A CA 1
ATOM 1547 C C . ASN A 1 198 ? 20.125 14.359 19.625 1 92.56 198 ASN A C 1
ATOM 1549 O O . ASN A 1 198 ? 19.078 13.773 19.312 1 92.56 198 ASN A O 1
ATOM 1553 N N . THR A 1 199 ? 21.156 13.727 20.156 1 88.62 199 THR A N 1
ATOM 1554 C CA . THR A 1 199 ? 21.203 12.289 20.359 1 88.62 199 THR A CA 1
ATOM 1555 C C . THR A 1 199 ? 21.078 11.945 21.828 1 88.62 199 THR A C 1
ATOM 1557 O O . THR A 1 199 ? 21.344 10.812 22.25 1 88.62 199 THR A O 1
ATOM 1560 N N . ARG A 1 200 ? 20.703 12.93 22.562 1 90.19 200 ARG A N 1
ATOM 1561 C CA . ARG A 1 200 ? 20.609 12.719 24 1 90.19 200 ARG A CA 1
ATOM 1562 C C . ARG A 1 200 ? 19.203 12.289 24.422 1 90.19 200 ARG A C 1
ATOM 1564 O O . ARG A 1 200 ? 18.375 11.969 23.562 1 90.19 200 ARG A O 1
ATOM 1571 N N . VAL A 1 201 ? 19.047 12.25 25.719 1 84.12 201 VAL A N 1
ATOM 1572 C CA . VAL A 1 201 ? 17.75 11.828 26.266 1 84.12 201 VAL A CA 1
ATOM 1573 C C . VAL A 1 201 ? 16.656 12.766 25.766 1 84.12 201 VAL A C 1
ATOM 1575 O O . VAL A 1 201 ? 16.828 13.984 25.75 1 84.12 201 VAL A O 1
ATOM 1578 N N . ILE A 1 202 ? 15.641 12.188 25.344 1 90.06 202 ILE A N 1
ATOM 1579 C CA . ILE A 1 202 ? 14.5 12.93 24.828 1 90.06 202 ILE A CA 1
ATOM 1580 C C . ILE A 1 202 ? 13.594 13.359 25.984 1 90.06 202 ILE A C 1
ATOM 1582 O O . ILE A 1 202 ? 13.203 12.531 26.797 1 90.06 202 ILE A O 1
ATOM 1586 N N . LYS A 1 203 ? 13.297 14.609 26.016 1 94.38 203 LYS A N 1
ATOM 1587 C CA . LYS A 1 203 ? 12.438 15.172 27.062 1 94.38 203 LYS A CA 1
ATOM 1588 C C . LYS A 1 203 ? 10.992 15.266 26.578 1 94.38 203 LYS A C 1
ATOM 1590 O O . LYS A 1 203 ? 10.719 15.18 25.391 1 94.38 203 LYS A O 1
ATOM 1595 N N . PRO A 1 204 ? 10.109 15.516 27.516 1 95.69 204 PRO A N 1
ATOM 1596 C CA . PRO A 1 204 ? 8.688 15.57 27.156 1 95.69 204 PRO A CA 1
ATOM 1597 C C . PRO A 1 204 ? 8.352 16.75 26.25 1 95.69 204 PRO A C 1
ATOM 1599 O O . PRO A 1 204 ? 9.031 17.781 26.297 1 95.69 204 PRO A O 1
ATOM 1602 N N . ASN A 1 205 ? 7.371 16.547 25.469 1 97.38 205 ASN A N 1
ATOM 1603 C CA . ASN A 1 205 ? 6.801 17.578 24.609 1 97.38 205 ASN A CA 1
ATOM 1604 C C . ASN A 1 205 ? 5.469 18.094 25.141 1 97.38 205 ASN A C 1
ATOM 1606 O O . ASN A 1 205 ? 4.598 17.312 25.516 1 97.38 205 ASN A O 1
ATOM 1610 N N . TRP A 1 206 ? 5.328 19.406 25.25 1 98.25 206 TRP A N 1
ATOM 1611 C CA . TRP A 1 206 ? 4.098 20.062 25.688 1 98.25 206 TRP A CA 1
ATOM 1612 C C . TRP A 1 206 ? 3.508 20.922 24.578 1 98.25 206 TRP A C 1
ATOM 1614 O O . TRP A 1 206 ? 4.223 21.703 23.938 1 98.25 206 TRP A O 1
ATOM 1624 N N . SER A 1 207 ? 2.229 20.812 24.391 1 98.44 207 SER A N 1
ATOM 1625 C CA . SER A 1 207 ? 1.61 21.609 23.344 1 98.44 207 SER A CA 1
ATOM 1626 C C . SER A 1 207 ? 0.172 21.969 23.688 1 98.44 207 SER A C 1
ATOM 1628 O O . SER A 1 207 ? -0.433 21.359 24.578 1 98.44 207 SER A O 1
ATOM 1630 N N . GLY A 1 208 ? -0.291 22.984 22.984 1 98.62 208 GLY A N 1
ATOM 1631 C CA . GLY A 1 208 ? -1.659 23.438 23.188 1 98.62 208 GLY A CA 1
ATOM 1632 C C . GLY A 1 208 ? -2.178 24.281 22.031 1 98.62 208 GLY A C 1
ATOM 1633 O O . GLY A 1 208 ? -1.394 24.844 21.281 1 98.62 208 GLY A O 1
ATOM 1634 N N . TYR A 1 209 ? -3.471 24.328 21.922 1 98.69 209 TYR A N 1
ATOM 1635 C CA . TYR A 1 209 ? -4.18 25.125 20.938 1 98.69 209 TYR A CA 1
ATOM 1636 C C . TYR A 1 209 ? -5.555 25.547 21.453 1 98.69 209 TYR A C 1
ATOM 1638 O O . TYR A 1 209 ? -6.297 24.719 21.984 1 98.69 209 TYR A O 1
ATOM 1646 N N . ILE A 1 210 ? -5.84 26.812 21.359 1 98.69 210 ILE A N 1
ATOM 1647 C CA . ILE A 1 210 ? -7.152 27.328 21.719 1 98.69 210 ILE A CA 1
ATOM 1648 C C . ILE A 1 210 ? -7.75 28.078 20.531 1 98.69 210 ILE A C 1
ATOM 1650 O O . ILE A 1 210 ? -7.016 28.656 19.734 1 98.69 210 ILE A O 1
ATOM 1654 N N . LYS A 1 211 ? -9.023 28.078 20.438 1 98.5 211 LYS A N 1
ATOM 1655 C CA . LYS A 1 211 ? -9.68 28.875 19.406 1 98.5 211 LYS A CA 1
ATOM 1656 C C . LYS A 1 211 ? -11 29.453 19.906 1 98.5 211 LYS A C 1
ATOM 1658 O O . LYS A 1 211 ? -11.672 28.844 20.734 1 98.5 211 LYS A O 1
ATOM 1663 N N . TRP A 1 212 ? -11.273 30.609 19.422 1 98.81 212 TRP A N 1
ATOM 1664 C CA . TRP A 1 212 ? -12.555 31.25 19.672 1 98.81 212 TRP A CA 1
ATOM 1665 C C . TRP A 1 212 ? -13.477 31.109 18.453 1 98.81 212 TRP A C 1
ATOM 1667 O O . TRP A 1 212 ? -13.102 31.469 17.344 1 98.81 212 TRP A O 1
ATOM 1677 N N . GLN A 1 213 ? -14.633 30.641 18.766 1 98.69 213 GLN A N 1
ATOM 1678 C CA . GLN A 1 213 ? -15.586 30.359 17.688 1 98.69 213 GLN A CA 1
ATOM 1679 C C . GLN A 1 213 ? -16.703 31.391 17.656 1 98.69 213 GLN A C 1
ATOM 1681 O O . GLN A 1 213 ? -17.641 31.344 18.453 1 98.69 213 GLN A O 1
ATOM 1686 N N . PHE A 1 214 ? -16.719 32.219 16.703 1 98.69 214 PHE A N 1
ATOM 1687 C CA . PHE A 1 214 ? -17.609 33.344 16.656 1 98.69 214 PHE A CA 1
ATOM 1688 C C . PHE A 1 214 ? -19 32.938 16.203 1 98.69 214 PHE A C 1
ATOM 1690 O O . PHE A 1 214 ? -20.016 33.469 16.688 1 98.69 214 PHE A O 1
ATOM 1697 N N . PHE A 1 215 ? -19.109 31.953 15.242 1 98.44 215 PHE A N 1
ATOM 1698 C CA . PHE A 1 215 ? -20.375 31.531 14.688 1 98.44 215 PHE A CA 1
ATOM 1699 C C . PHE A 1 215 ? -20.672 30.078 15.07 1 98.44 215 PHE A C 1
ATOM 1701 O O . PHE A 1 215 ? -20.719 29.734 16.25 1 98.44 215 PHE A O 1
ATOM 1708 N N . ASP A 1 216 ? -20.906 29.266 14.031 1 97.88 216 ASP A N 1
ATOM 1709 C CA . ASP A 1 216 ? -21.188 27.859 14.359 1 97.88 216 ASP A CA 1
ATOM 1710 C C . ASP A 1 216 ? -19.969 27.188 14.969 1 97.88 216 ASP A C 1
ATOM 1712 O O . ASP A 1 216 ? -18.828 27.422 14.539 1 97.88 216 ASP A O 1
ATOM 1716 N N . LYS A 1 217 ? -20.266 26.375 15.922 1 96.94 217 LYS A N 1
ATOM 1717 C CA . LYS A 1 217 ? -19.188 25.641 16.578 1 96.94 217 LYS A CA 1
ATOM 1718 C C . LYS A 1 217 ? -18.812 24.406 15.773 1 96.94 217 LYS A C 1
ATOM 1720 O O . LYS A 1 217 ? -19.656 23.812 15.102 1 96.94 217 LYS A O 1
ATOM 1725 N N . GLU A 1 218 ? -17.547 24.047 15.906 1 96.19 218 GLU A N 1
ATOM 1726 C CA . GLU A 1 218 ? -17.047 22.828 15.273 1 96.19 218 GLU A CA 1
ATOM 1727 C C . GLU A 1 218 ? -16.938 21.688 16.281 1 96.19 218 GLU A C 1
ATOM 1729 O O . GLU A 1 218 ? -16.766 21.922 17.469 1 96.19 218 GLU A O 1
ATOM 1734 N N . SER A 1 219 ? -17.031 20.5 15.688 1 93.69 219 SER A N 1
ATOM 1735 C CA . SER A 1 219 ? -16.875 19.328 16.531 1 93.69 219 SER A CA 1
ATOM 1736 C C . SER A 1 219 ? -15.422 19.188 16.984 1 93.69 219 SER A C 1
ATOM 1738 O O . SER A 1 219 ? -14.492 19.422 16.219 1 93.69 219 SER A O 1
ATOM 1740 N N . ASN A 1 220 ? -15.25 18.781 18.219 1 93.94 220 ASN A N 1
ATOM 1741 C CA . ASN A 1 220 ? -13.922 18.469 18.719 1 93.94 220 ASN A CA 1
ATOM 1742 C C . ASN A 1 220 ? -13.812 17.016 19.172 1 93.94 220 ASN A C 1
ATOM 1744 O O . ASN A 1 220 ? -13.008 16.688 20.047 1 93.94 220 ASN A O 1
ATOM 1748 N N . VAL A 1 221 ? -14.656 16.188 18.656 1 92.81 221 VAL A N 1
ATOM 1749 C CA . VAL A 1 221 ? -14.656 14.773 19.016 1 92.81 221 VAL A CA 1
ATOM 1750 C C . VAL A 1 221 ? -13.383 14.109 18.5 1 92.81 221 VAL A C 1
ATOM 1752 O O . VAL A 1 221 ? -12.773 13.289 19.188 1 92.81 221 VAL A O 1
ATOM 1755 N N . MET A 1 222 ? -13.023 14.445 17.297 1 93.81 222 MET A N 1
ATOM 1756 C CA . MET A 1 222 ? -11.781 13.969 16.703 1 93.81 222 MET A CA 1
ATOM 1757 C C . MET A 1 222 ? -10.742 15.086 16.641 1 93.81 222 MET A C 1
ATOM 1759 O O . MET A 1 222 ? -11.094 16.266 16.641 1 93.81 222 MET A O 1
ATOM 1763 N N . ALA A 1 223 ? -9.539 14.664 16.5 1 94.31 223 ALA A N 1
ATOM 1764 C CA . ALA A 1 223 ? -8.438 15.625 16.547 1 94.31 223 ALA A CA 1
ATOM 1765 C C . ALA A 1 223 ? -8.383 16.469 15.281 1 94.31 223 ALA A C 1
ATOM 1767 O O . ALA A 1 223 ? -8.008 17.641 15.32 1 94.31 223 ALA A O 1
ATOM 1768 N N . GLN A 1 224 ? -8.742 15.922 14.164 1 93.31 224 GLN A N 1
ATOM 1769 C CA . GLN A 1 224 ? -8.586 16.594 12.875 1 93.31 224 GLN A CA 1
ATOM 1770 C C . GLN A 1 224 ? -9.734 17.562 12.617 1 93.31 224 GLN A C 1
ATOM 1772 O O . GLN A 1 224 ? -10.898 17.219 12.852 1 93.31 224 GLN A O 1
ATOM 1777 N N . SER A 1 225 ? -9.352 18.672 12.156 1 93.31 225 SER A N 1
ATOM 1778 C CA . SER A 1 225 ? -10.344 19.672 11.766 1 93.31 225 SER A CA 1
ATOM 1779 C C . SER A 1 225 ? -10.664 19.578 10.281 1 93.31 225 SER A C 1
ATOM 1781 O O . SER A 1 225 ? -9.82 19.141 9.484 1 93.31 225 SER A O 1
ATOM 1783 N N . GLN A 1 226 ? -11.812 20.031 9.945 1 92.88 226 GLN A N 1
ATOM 1784 C CA . GLN A 1 226 ? -12.234 19.969 8.555 1 92.88 226 GLN A CA 1
ATOM 1785 C C . GLN A 1 226 ? -11.656 21.125 7.746 1 92.88 226 GLN A C 1
ATOM 1787 O O . GLN A 1 226 ? -11.555 22.25 8.242 1 92.88 226 GLN A O 1
ATOM 1792 N N . GLY A 1 227 ? -11.375 20.844 6.527 1 94.19 227 GLY A N 1
ATOM 1793 C CA . GLY A 1 227 ? -10.828 21.875 5.648 1 94.19 227 GLY A CA 1
ATOM 1794 C C . GLY A 1 227 ? -11.898 22.75 5.031 1 94.19 227 GLY A C 1
ATOM 1795 O O . GLY A 1 227 ? -11.656 23.938 4.773 1 94.19 227 GLY A O 1
ATOM 1796 N N . ALA A 1 228 ? -13.023 22.172 4.773 1 96.06 228 ALA A N 1
ATOM 1797 C CA . ALA A 1 228 ? -14.156 22.922 4.219 1 96.06 228 ALA A CA 1
ATOM 1798 C C . ALA A 1 228 ? -15.477 22.234 4.57 1 96.06 228 ALA A C 1
ATOM 1800 O O . ALA A 1 228 ? -15.578 21.016 4.547 1 96.06 228 ALA A O 1
ATOM 1801 N N . TYR A 1 229 ? -16.5 23.031 4.824 1 96.44 229 TYR A N 1
ATOM 1802 C CA . TYR A 1 229 ? -17.797 22.484 5.188 1 96.44 229 TYR A CA 1
ATOM 1803 C C . TYR A 1 229 ? -18.75 22.5 3.99 1 96.44 229 TYR A C 1
ATOM 1805 O O . TYR A 1 229 ? -19.891 22.062 4.094 1 96.44 229 TYR A O 1
ATOM 1813 N N . LEU A 1 230 ? -18.375 23.031 2.875 1 96.38 230 LEU A N 1
ATOM 1814 C CA . LEU A 1 230 ? -19.109 23.016 1.616 1 96.38 230 LEU A CA 1
ATOM 1815 C C . LEU A 1 230 ? -20.484 23.641 1.79 1 96.38 230 LEU A C 1
ATOM 1817 O O . LEU A 1 230 ? -21.484 23.125 1.286 1 96.38 230 LEU A O 1
ATOM 1821 N N . GLY A 1 231 ? -20.547 24.641 2.572 1 95.5 231 GLY A N 1
ATOM 1822 C CA . GLY A 1 231 ? -21.781 25.406 2.727 1 95.5 231 GLY A CA 1
ATOM 1823 C C . GLY A 1 231 ? -22.688 24.859 3.814 1 95.5 231 GLY A C 1
ATOM 1824 O O . GLY A 1 231 ? -23.766 25.406 4.062 1 95.5 231 GLY A O 1
ATOM 1825 N N . LYS A 1 232 ? -22.297 23.906 4.496 1 94.75 232 LYS A N 1
ATOM 1826 C CA . LYS A 1 232 ? -23.156 23.281 5.492 1 94.75 232 LYS A CA 1
ATOM 1827 C C . LYS A 1 232 ? -23.078 24.016 6.824 1 94.75 232 LYS A C 1
ATOM 1829 O O . LYS A 1 232 ? -23.953 23.828 7.684 1 94.75 232 LYS A O 1
ATOM 1834 N N . LYS A 1 233 ? -22.047 24.781 7.004 1 96.25 233 LYS A N 1
ATOM 1835 C CA . LYS A 1 233 ? -21.859 25.547 8.227 1 96.25 233 LYS A CA 1
ATOM 1836 C C . LYS A 1 233 ? -21.328 26.938 7.922 1 96.25 233 LYS A C 1
ATOM 1838 O O . LYS A 1 233 ? -20.734 27.172 6.863 1 96.25 233 LYS A O 1
ATOM 1843 N N . LYS A 1 234 ? -21.641 27.828 8.797 1 98.31 234 LYS A N 1
ATOM 1844 C CA . LYS A 1 234 ? -20.984 29.125 8.859 1 98.31 234 LYS A CA 1
ATOM 1845 C C . LYS A 1 234 ? -20.016 29.203 10.039 1 98.31 234 LYS A C 1
ATOM 1847 O O . LYS A 1 234 ? -20.438 29.297 11.188 1 98.31 234 LYS A O 1
ATOM 1852 N N . VAL A 1 235 ? -18.719 29.266 9.727 1 98.5 235 VAL A N 1
ATOM 1853 C CA . VAL A 1 235 ? -17.719 29.172 10.781 1 98.5 235 VAL A CA 1
ATOM 1854 C C . VAL A 1 235 ? -16.734 30.328 10.664 1 98.5 235 VAL A C 1
ATOM 1856 O O . VAL A 1 235 ? -16.328 30.703 9.555 1 98.5 235 VAL A O 1
ATOM 1859 N N . LEU A 1 236 ? -16.438 30.953 11.711 1 98.81 236 LEU A N 1
ATOM 1860 C CA . LEU A 1 236 ? -15.32 31.875 11.883 1 98.81 236 LEU A CA 1
ATOM 1861 C C . LEU A 1 236 ? -14.57 31.594 13.18 1 98.81 236 LEU A C 1
ATOM 1863 O O . LEU A 1 236 ? -15.117 31.812 14.273 1 98.81 236 LEU A O 1
ATOM 1867 N N . ASN A 1 237 ? -13.391 31.109 13.016 1 98.69 237 ASN A N 1
ATOM 1868 C CA . ASN A 1 237 ? -12.562 30.781 14.18 1 98.69 237 ASN A CA 1
ATOM 1869 C C . ASN A 1 237 ? -11.219 31.5 14.133 1 98.69 237 ASN A C 1
ATOM 1871 O O . ASN A 1 237 ? -10.609 31.625 13.07 1 98.69 237 ASN A O 1
ATOM 1875 N N . ILE A 1 238 ? -10.805 32 15.258 1 98.81 238 ILE A N 1
ATOM 1876 C CA . ILE A 1 238 ? -9.453 32.5 15.453 1 98.81 238 ILE A CA 1
ATOM 1877 C C . ILE A 1 238 ? -8.758 31.688 16.547 1 98.81 238 ILE A C 1
ATOM 1879 O O . ILE A 1 238 ? -9.32 31.484 17.625 1 98.81 238 ILE A O 1
ATOM 1883 N N . GLY A 1 239 ? -7.609 31.203 16.234 1 98.69 239 GLY A N 1
ATOM 1884 C CA . GLY A 1 239 ? -6.93 30.328 17.172 1 98.69 239 GLY A CA 1
ATOM 1885 C C . GLY A 1 239 ? -5.469 30.688 17.375 1 98.69 239 GLY A C 1
ATOM 1886 O O . GLY A 1 239 ? -4.902 31.453 16.594 1 98.69 239 GLY A O 1
ATOM 1887 N N . ALA A 1 240 ? -4.902 30.188 18.406 1 98.75 240 ALA A N 1
ATOM 1888 C CA . ALA A 1 240 ? -3.48 30.297 18.734 1 98.75 240 ALA A CA 1
ATOM 1889 C C . ALA A 1 240 ? -2.982 29.062 19.469 1 98.75 240 ALA A C 1
ATOM 1891 O O . ALA A 1 240 ? -3.744 28.406 20.188 1 98.75 240 ALA A O 1
ATOM 1892 N N . GLY A 1 241 ? -1.706 28.734 19.25 1 98.69 241 GLY A N 1
ATOM 1893 C CA . GLY A 1 241 ? -1.173 27.547 19.906 1 98.69 241 GLY A CA 1
ATOM 1894 C C . GLY A 1 241 ? 0.336 27.578 20.062 1 98.69 241 GLY A C 1
ATOM 1895 O O . GLY A 1 241 ? 0.991 28.531 19.625 1 98.69 241 GLY A O 1
ATOM 1896 N N . PHE A 1 242 ? 0.825 26.594 20.766 1 98.69 242 PHE A N 1
ATOM 1897 C CA . PHE A 1 242 ? 2.254 26.469 21.031 1 98.69 242 PHE A CA 1
ATOM 1898 C C . PHE A 1 242 ? 2.666 25 21.109 1 98.69 242 PHE A C 1
ATOM 1900 O O . PHE A 1 242 ? 1.818 24.125 21.266 1 98.69 242 PHE A O 1
ATOM 1907 N N . GLU A 1 243 ? 3.877 24.719 20.938 1 98.38 243 GLU A N 1
ATOM 1908 C CA . GLU A 1 243 ? 4.559 23.453 21.203 1 98.38 243 GLU A CA 1
ATOM 1909 C C . GLU A 1 243 ? 5.984 23.688 21.688 1 98.38 243 GLU A C 1
ATOM 1911 O O . GLU A 1 243 ? 6.754 24.422 21.062 1 98.38 243 GLU A O 1
ATOM 1916 N N . ILE A 1 244 ? 6.32 23.078 22.828 1 98.44 244 ILE A N 1
ATOM 1917 C CA . ILE A 1 244 ? 7.617 23.312 23.438 1 98.44 244 ILE A CA 1
ATOM 1918 C C . ILE A 1 244 ? 8.234 21.984 23.875 1 98.44 244 ILE A C 1
ATOM 1920 O O . ILE A 1 244 ? 7.531 21.078 24.328 1 98.44 244 ILE A O 1
ATOM 1924 N N . GLN A 1 245 ? 9.492 21.922 23.734 1 97.75 245 GLN A N 1
ATOM 1925 C CA . GLN A 1 245 ? 10.281 20.766 24.172 1 97.75 245 GLN A CA 1
ATOM 1926 C C . GLN A 1 245 ? 11.695 21.188 24.578 1 97.75 245 GLN A C 1
ATOM 1928 O O . GLN A 1 245 ? 12.438 21.719 23.75 1 97.75 245 GLN A O 1
ATOM 1933 N N . LYS A 1 246 ? 12.016 20.891 25.766 1 97.44 246 LYS A N 1
ATOM 1934 C CA . LYS A 1 246 ? 13.312 21.297 26.297 1 97.44 246 LYS A CA 1
ATOM 1935 C C . LYS A 1 246 ? 14.438 20.484 25.672 1 97.44 246 LYS A C 1
ATOM 1937 O O . LYS A 1 246 ? 14.344 19.266 25.562 1 97.44 246 LYS A O 1
ATOM 1942 N N . ASP A 1 247 ? 15.516 21.141 25.219 1 96.81 247 ASP A N 1
ATOM 1943 C CA . ASP A 1 247 ? 16.766 20.531 24.766 1 96.81 247 ASP A CA 1
ATOM 1944 C C . ASP A 1 247 ? 16.531 19.547 23.641 1 96.81 247 ASP A C 1
ATOM 1946 O O . ASP A 1 247 ? 17.125 18.469 23.609 1 96.81 247 ASP A O 1
ATOM 1950 N N . ALA A 1 248 ? 15.633 19.875 22.812 1 97 248 ALA A N 1
ATOM 1951 C CA . ALA A 1 248 ? 15.32 18.969 21.703 1 97 248 ALA A CA 1
ATOM 1952 C C . ALA A 1 248 ? 16.438 18.969 20.672 1 97 248 ALA A C 1
ATOM 1954 O O . ALA A 1 248 ? 16.672 17.953 20 1 97 248 ALA A O 1
ATOM 1955 N N . LEU A 1 249 ? 17.078 20.109 20.5 1 97.94 249 LEU A N 1
ATOM 1956 C CA . LEU A 1 249 ? 18.141 20.25 19.5 1 97.94 249 LEU A CA 1
ATOM 1957 C C . LEU A 1 249 ? 19.453 20.688 20.172 1 97.94 249 LEU A C 1
ATOM 1959 O O . LEU A 1 249 ? 19.484 20.906 21.375 1 97.94 249 LEU A O 1
ATOM 1963 N N . TRP A 1 250 ? 20.5 20.688 19.359 1 98.12 250 TRP A N 1
ATOM 1964 C CA . TRP A 1 250 ? 21.781 21.234 19.797 1 98.12 250 TRP A CA 1
ATOM 1965 C C . TRP A 1 250 ? 22.594 21.734 18.625 1 98.12 250 TRP A C 1
ATOM 1967 O O . TRP A 1 250 ? 22.219 21.531 17.469 1 98.12 250 TRP A O 1
ATOM 1977 N N . HIS A 1 251 ? 23.562 22.578 18.922 1 98.25 251 HIS A N 1
ATOM 1978 C CA . HIS A 1 251 ? 24.531 23.062 17.938 1 98.25 251 HIS A CA 1
ATOM 1979 C C . HIS A 1 251 ? 25.875 23.391 18.578 1 98.25 251 HIS A C 1
ATOM 1981 O O . HIS A 1 251 ? 25.984 23.406 19.812 1 98.25 251 HIS A O 1
ATOM 1987 N N . LYS A 1 252 ? 26.891 23.531 17.75 1 97.81 252 LYS A N 1
ATOM 1988 C CA . LYS A 1 252 ? 28.172 24.047 18.203 1 97.81 252 LYS A CA 1
ATOM 1989 C C . LYS A 1 252 ? 28.25 25.562 18.031 1 97.81 252 LYS A C 1
ATOM 1991 O O . LYS A 1 252 ? 27.875 26.094 16.984 1 97.81 252 LYS A O 1
ATOM 1996 N N . THR A 1 253 ? 28.75 26.203 19.094 1 96.56 253 THR A N 1
ATOM 1997 C CA . THR A 1 253 ? 28.984 27.641 19 1 96.56 253 THR A CA 1
ATOM 1998 C C . THR A 1 253 ? 30.266 27.938 18.219 1 96.56 253 THR A C 1
ATOM 2000 O O . THR A 1 253 ? 30.984 27.016 17.844 1 96.56 253 THR A O 1
ATOM 2003 N N . ALA A 1 254 ? 30.484 29.25 18.016 1 92.69 254 ALA A N 1
ATOM 2004 C CA . ALA A 1 254 ? 31.719 29.656 17.359 1 92.69 254 ALA A CA 1
ATOM 2005 C C . ALA A 1 254 ? 32.938 29.203 18.141 1 92.69 254 ALA A C 1
ATOM 2007 O O . ALA A 1 254 ? 34 28.922 17.562 1 92.69 254 ALA A O 1
ATOM 2008 N N . ALA A 1 255 ? 32.875 29.047 19.438 1 94.69 255 ALA A N 1
ATOM 2009 C CA . ALA A 1 255 ? 33.938 28.562 20.297 1 94.69 255 ALA A CA 1
ATOM 2010 C C . ALA A 1 255 ? 34 27.047 20.328 1 94.69 255 ALA A C 1
ATOM 2012 O O . ALA A 1 255 ? 34.781 26.453 21.078 1 94.69 255 ALA A O 1
ATOM 2013 N N . LYS A 1 256 ? 33.094 26.422 19.625 1 93.56 256 LYS A N 1
ATOM 2014 C CA . LYS A 1 256 ? 33.062 24.969 19.422 1 93.56 256 LYS A CA 1
ATOM 2015 C C . LYS A 1 256 ? 32.5 24.266 20.656 1 93.56 256 LYS A C 1
ATOM 2017 O O . LYS A 1 256 ? 32.688 23.078 20.844 1 93.56 256 LYS A O 1
ATOM 2022 N N . ASP A 1 257 ? 31.812 25.047 21.406 1 96.31 257 ASP A N 1
ATOM 2023 C CA . ASP A 1 257 ? 31.078 24.422 22.516 1 96.31 257 ASP A CA 1
ATOM 2024 C C . ASP A 1 257 ? 29.734 23.891 22.047 1 96.31 257 ASP A C 1
ATOM 2026 O O . ASP A 1 257 ? 29.047 24.531 21.25 1 96.31 257 ASP A O 1
ATOM 2030 N N . THR A 1 258 ? 29.422 22.719 22.578 1 97.06 258 THR A N 1
ATOM 2031 C CA . THR A 1 258 ? 28.109 22.156 22.297 1 97.06 258 THR A CA 1
ATOM 2032 C C . THR A 1 258 ? 27.062 22.719 23.234 1 97.06 258 THR A C 1
ATOM 2034 O O . THR A 1 258 ? 27.203 22.609 24.453 1 97.06 258 THR A O 1
ATOM 2037 N N . VAL A 1 259 ? 26.031 23.328 22.703 1 97.44 259 VAL A N 1
ATOM 2038 C CA . VAL A 1 259 ? 24.938 23.859 23.516 1 97.44 259 VAL A CA 1
ATOM 2039 C C . VAL A 1 259 ? 23.609 23.297 23.031 1 97.44 259 VAL A C 1
ATOM 2041 O O . VAL A 1 259 ? 23.453 22.969 21.859 1 97.44 259 VAL A O 1
ATOM 2044 N N . THR A 1 260 ? 22.641 23.203 23.922 1 97.44 260 THR A N 1
ATOM 2045 C CA . THR A 1 260 ? 21.328 22.672 23.594 1 97.44 260 THR A CA 1
ATOM 2046 C C . THR A 1 260 ? 20.359 23.812 23.219 1 97.44 260 THR A C 1
ATOM 2048 O O . THR A 1 260 ? 20.531 24.938 23.672 1 97.44 260 THR A O 1
ATOM 2051 N N . ASP A 1 261 ? 19.469 23.484 22.375 1 97.75 261 ASP A N 1
ATOM 2052 C CA . ASP A 1 261 ? 18.406 24.406 21.969 1 97.75 261 ASP A CA 1
ATOM 2053 C C . ASP A 1 261 ? 17.031 23.844 22.312 1 97.75 261 ASP A C 1
ATOM 2055 O O . ASP A 1 261 ? 16.766 22.656 22.094 1 97.75 261 ASP A O 1
ATOM 2059 N N . ASN A 1 262 ? 16.188 24.672 22.875 1 98.19 262 ASN A N 1
ATOM 2060 C CA . ASN A 1 262 ? 14.789 24.312 23.078 1 98.19 262 ASN A CA 1
ATOM 2061 C C . ASN A 1 262 ? 13.984 24.438 21.797 1 98.19 262 ASN A C 1
ATOM 2063 O O . ASN A 1 262 ? 14.188 25.375 21.016 1 98.19 262 ASN A O 1
ATOM 2067 N N . LEU A 1 263 ? 13.156 23.5 21.547 1 98.06 263 LEU A N 1
ATOM 2068 C CA . LEU A 1 263 ? 12.148 23.625 20.5 1 98.06 263 LEU A CA 1
ATOM 2069 C C . LEU A 1 263 ? 10.977 24.484 20.984 1 98.06 263 LEU A C 1
ATOM 2071 O O . LEU A 1 263 ? 10.312 24.141 21.969 1 98.06 263 LEU A O 1
ATOM 2075 N N . LYS A 1 264 ? 10.75 25.578 20.359 1 98.56 264 LYS A N 1
ATOM 2076 C CA . LYS A 1 264 ? 9.641 26.484 20.656 1 98.56 264 LYS A CA 1
ATOM 2077 C C . LYS A 1 264 ? 8.898 26.859 19.375 1 98.56 264 LYS A C 1
ATOM 2079 O O . LYS A 1 264 ? 9.461 27.516 18.5 1 98.56 264 LYS A O 1
ATOM 2084 N N . GLN A 1 265 ? 7.68 26.484 19.328 1 98.56 265 GLN A N 1
ATOM 2085 C CA . GLN A 1 265 ? 6.832 26.828 18.188 1 98.56 265 GLN A CA 1
ATOM 2086 C C . GLN A 1 265 ? 5.566 27.562 18.641 1 98.56 265 GLN A C 1
ATOM 2088 O O . GLN A 1 265 ? 4.953 27.172 19.641 1 98.56 265 GLN A O 1
ATOM 2093 N N . PHE A 1 266 ? 5.266 28.594 17.906 1 98.75 266 PHE A N 1
ATOM 2094 C CA . PHE A 1 266 ? 4.035 29.328 18.141 1 98.75 266 PHE A CA 1
ATOM 2095 C C . PHE A 1 266 ? 3.285 29.562 16.828 1 98.75 266 PHE A C 1
ATOM 2097 O O . PHE A 1 266 ? 3.9 29.734 15.781 1 98.75 266 PHE A O 1
ATOM 2104 N N . ALA A 1 267 ? 1.961 29.562 16.922 1 98.75 267 ALA A N 1
ATOM 2105 C CA . ALA A 1 267 ? 1.147 29.812 15.742 1 98.75 267 ALA A CA 1
ATOM 2106 C C . ALA A 1 267 ? -0.131 30.578 16.094 1 98.75 267 ALA A C 1
ATOM 2108 O O . ALA A 1 267 ? -0.602 30.5 17.234 1 98.75 267 ALA A O 1
ATOM 2109 N N . ALA A 1 268 ? -0.634 31.312 15.234 1 98.81 268 ALA A N 1
ATOM 2110 C CA . ALA A 1 268 ? -1.956 31.922 15.25 1 98.81 268 ALA A CA 1
ATOM 2111 C C . ALA A 1 268 ? -2.648 31.781 13.898 1 98.81 268 ALA A C 1
ATOM 2113 O O . ALA A 1 268 ? -2.014 31.922 12.852 1 98.81 268 ALA A O 1
ATOM 2114 N N . ASP A 1 269 ? -3.947 31.438 13.953 1 98.44 269 ASP A N 1
ATOM 2115 C CA . ASP A 1 269 ? -4.582 31.188 12.664 1 98.44 269 ASP A CA 1
ATOM 2116 C C . ASP A 1 269 ? -6.031 31.672 12.664 1 98.44 269 ASP A C 1
ATOM 2118 O O . ASP A 1 269 ? -6.566 32.031 13.711 1 98.44 269 ASP A O 1
ATOM 2122 N N . ILE A 1 270 ? -6.57 31.812 11.484 1 98.81 270 ILE A N 1
ATOM 2123 C CA . ILE A 1 270 ? -7.961 32.188 11.242 1 98.81 270 ILE A CA 1
ATOM 2124 C C . ILE A 1 270 ? -8.578 31.219 10.227 1 98.81 270 ILE A C 1
ATOM 2126 O O . ILE A 1 270 ? -7.945 30.875 9.219 1 98.81 270 ILE A O 1
ATOM 2130 N N . PHE A 1 271 ? -9.688 30.734 10.5 1 98.12 271 PHE A N 1
ATOM 2131 C CA . PHE A 1 271 ? -10.477 29.906 9.594 1 98.12 271 PHE A CA 1
ATOM 2132 C C . PHE A 1 271 ? -11.859 30.5 9.375 1 98.12 271 PHE A C 1
ATOM 2134 O O . PHE A 1 271 ? -12.594 30.75 10.336 1 98.12 271 PHE A O 1
ATOM 2141 N N . TYR A 1 272 ? -12.18 30.656 8.125 1 98.69 272 TYR A N 1
ATOM 2142 C CA . TYR A 1 272 ? -13.484 31.188 7.742 1 98.69 272 TYR A CA 1
ATOM 2143 C C . TYR A 1 272 ? -14.133 30.328 6.664 1 98.69 272 TYR A C 1
ATOM 2145 O O . TYR A 1 272 ? -13.516 30.047 5.633 1 98.69 272 TYR A O 1
ATOM 2153 N N . ASP A 1 273 ? -15.281 29.875 6.871 1 98.31 273 ASP A N 1
ATOM 2154 C CA . ASP A 1 273 ? -16.094 29.078 5.957 1 98.31 273 ASP A CA 1
ATOM 2155 C C . ASP A 1 273 ? -17.562 29.5 6.016 1 98.31 273 ASP A C 1
ATOM 2157 O O . ASP A 1 273 ? -18.156 29.547 7.094 1 98.31 273 ASP A O 1
ATOM 2161 N N . THR A 1 274 ? -18.141 29.781 4.77 1 98.44 274 THR A N 1
ATOM 2162 C CA . THR A 1 274 ? -19.5 30.312 4.809 1 98.44 274 THR A CA 1
ATOM 2163 C C . THR A 1 274 ? -20.25 29.938 3.541 1 98.44 274 THR A C 1
ATOM 2165 O O . THR A 1 274 ? -19.703 29.938 2.443 1 98.44 274 THR A O 1
ATOM 2168 N N . PRO A 1 275 ? -21.5 29.594 3.746 1 98.19 275 PRO A N 1
ATOM 2169 C CA . PRO A 1 275 ? -22.344 29.5 2.551 1 98.19 275 PRO A CA 1
ATOM 2170 C C . PRO A 1 275 ? -22.578 30.859 1.896 1 98.19 275 PRO A C 1
ATOM 2172 O O . PRO A 1 275 ? -22.734 31.859 2.592 1 98.19 275 PRO A O 1
ATOM 2175 N N . LEU A 1 276 ? -22.641 30.938 0.63 1 97.81 276 LEU A N 1
ATOM 2176 C CA . LEU A 1 276 ? -22.922 32.156 -0.105 1 97.81 276 LEU A CA 1
ATOM 2177 C C . LEU A 1 276 ? -24.344 32.156 -0.659 1 97.81 276 LEU A C 1
ATOM 2179 O O . LEU A 1 276 ? -25.109 33.094 -0.405 1 97.81 276 LEU A O 1
ATOM 2183 N N . ASN A 1 277 ? -24.641 31.141 -1.506 1 95.94 277 ASN A N 1
ATOM 2184 C CA . ASN A 1 277 ? -25.984 30.875 -2.016 1 95.94 277 ASN A CA 1
ATOM 2185 C C . ASN A 1 277 ? -26.422 29.438 -1.714 1 95.94 277 ASN A C 1
ATOM 2187 O O . ASN A 1 277 ? -26.016 28.5 -2.402 1 95.94 277 ASN A O 1
ATOM 2191 N N . LYS A 1 278 ? -27.281 29.297 -0.83 1 91.62 278 LYS A N 1
ATOM 2192 C CA . LYS A 1 278 ? -27.703 27.984 -0.361 1 91.62 278 LYS A CA 1
ATOM 2193 C C . LYS A 1 278 ? -28.438 27.219 -1.459 1 91.62 278 LYS A C 1
ATOM 2195 O O . LYS A 1 278 ? -28.266 26 -1.584 1 91.62 278 LYS A O 1
ATOM 2200 N N . GLU A 1 279 ? -29.188 27.891 -2.227 1 91.56 279 GLU A N 1
ATOM 2201 C CA . GLU A 1 279 ? -29.938 27.234 -3.293 1 91.56 279 GLU A CA 1
ATOM 2202 C C . GLU A 1 279 ? -29.016 26.688 -4.371 1 91.56 279 GLU A C 1
ATOM 2204 O O . GLU A 1 279 ? -29.219 25.562 -4.855 1 91.56 279 GLU A O 1
ATOM 2209 N N . LYS A 1 280 ? -28.094 27.484 -4.629 1 94.12 280 LYS A N 1
ATOM 2210 C CA . LYS A 1 280 ? -27.156 27.062 -5.672 1 94.12 280 LYS A CA 1
ATOM 2211 C C . LYS A 1 280 ? -26.062 26.172 -5.102 1 94.12 280 LYS A C 1
ATOM 2213 O O . LYS A 1 280 ? -25.344 25.5 -5.852 1 94.12 280 LYS A O 1
ATOM 2218 N N . GLY A 1 281 ? -25.906 26.188 -3.764 1 95.38 281 GLY A N 1
ATOM 2219 C CA . GLY A 1 281 ? -24.938 25.344 -3.094 1 95.38 281 GLY A CA 1
ATOM 2220 C C . GLY A 1 281 ? -23.531 25.906 -3.129 1 95.38 281 GLY A C 1
ATOM 2221 O O . GLY A 1 281 ? -22.547 25.172 -3.143 1 95.38 281 GLY A O 1
ATOM 2222 N N . THR A 1 282 ? -23.375 27.203 -3.25 1 97.81 282 THR A N 1
ATOM 2223 C CA . THR A 1 282 ? -22.047 27.797 -3.328 1 97.81 282 THR A CA 1
ATOM 2224 C C . THR A 1 282 ? -21.531 28.172 -1.938 1 97.81 282 THR A C 1
ATOM 2226 O O . THR A 1 282 ? -22.328 28.391 -1.019 1 97.81 282 THR A O 1
ATOM 2229 N N . ALA A 1 283 ? -20.219 28.234 -1.77 1 98.44 283 ALA A N 1
ATOM 2230 C CA . ALA A 1 283 ? -19.594 28.531 -0.479 1 98.44 283 ALA A CA 1
ATOM 2231 C C . ALA A 1 283 ? -18.188 29.094 -0.662 1 98.44 283 ALA A C 1
ATOM 2233 O O . ALA A 1 283 ? -17.594 28.969 -1.735 1 98.44 283 ALA A O 1
ATOM 2234 N N . PHE A 1 284 ? -17.812 29.797 0.301 1 98.56 284 PHE A N 1
ATOM 2235 C CA . PHE A 1 284 ? -16.469 30.375 0.348 1 98.56 284 PHE A CA 1
ATOM 2236 C C . PHE A 1 284 ? -15.703 29.844 1.556 1 98.56 284 PHE A C 1
ATOM 2238 O O . PHE A 1 284 ? -16.266 29.719 2.648 1 98.56 284 PHE A O 1
ATOM 2245 N N . THR A 1 285 ? -14.414 29.438 1.391 1 98.25 285 THR A N 1
ATOM 2246 C CA . THR A 1 285 ? -13.555 28.953 2.463 1 98.25 285 THR A CA 1
ATOM 2247 C C . THR A 1 285 ? -12.211 29.672 2.447 1 98.25 285 THR A C 1
ATOM 2249 O O . THR A 1 285 ? -11.633 29.891 1.38 1 98.25 285 THR A O 1
ATOM 2252 N N . PHE A 1 286 ? -11.75 30.047 3.623 1 98.44 286 PHE A N 1
ATOM 2253 C CA . PHE A 1 286 ? -10.453 30.703 3.777 1 98.44 286 PHE A CA 1
ATOM 2254 C C . PHE A 1 286 ? -9.75 30.203 5.039 1 98.44 286 PHE A C 1
ATOM 2256 O O . PHE A 1 286 ? -10.383 30.031 6.082 1 98.44 286 PHE A O 1
ATOM 2263 N N . TYR A 1 287 ? -8.477 29.922 4.941 1 97.94 287 TYR A N 1
ATOM 2264 C CA . TYR A 1 287 ? -7.617 29.625 6.082 1 97.94 287 TYR A CA 1
ATOM 2265 C C . TYR A 1 287 ? -6.293 30.375 5.977 1 97.94 287 TYR A C 1
ATOM 2267 O O . TYR A 1 287 ? -5.645 30.359 4.926 1 97.94 287 TYR A O 1
ATOM 2275 N N . GLY A 1 288 ? -5.918 31.047 7.02 1 98.44 288 GLY A N 1
ATOM 2276 C CA . GLY A 1 288 ? -4.621 31.688 7.148 1 98.44 288 GLY A CA 1
ATOM 2277 C C . GLY A 1 288 ? -3.936 31.406 8.469 1 98.44 288 GLY A C 1
ATOM 2278 O O . GLY A 1 288 ? -4.59 31.344 9.516 1 98.44 288 GLY A O 1
ATOM 2279 N N . VAL A 1 289 ? -2.598 31.25 8.391 1 98.44 289 VAL A N 1
ATOM 2280 C CA . VAL A 1 289 ? -1.877 30.953 9.625 1 98.44 289 VAL A CA 1
ATOM 2281 C C . VAL A 1 289 ? -0.508 31.641 9.602 1 98.44 289 VAL A C 1
ATOM 2283 O O . VAL A 1 289 ? 0.13 31.719 8.547 1 98.44 289 VAL A O 1
ATOM 2286 N N . TYR A 1 290 ? -0.129 32.125 10.711 1 98.81 290 TYR A N 1
ATOM 2287 C CA . TYR A 1 290 ? 1.221 32.594 10.984 1 98.81 290 TYR A CA 1
ATOM 2288 C C . TYR A 1 290 ? 1.95 31.672 11.938 1 98.81 290 TYR A C 1
ATOM 2290 O O . TYR A 1 290 ? 1.409 31.281 12.977 1 98.81 290 TYR A O 1
ATOM 2298 N N . HIS A 1 291 ? 3.115 31.281 11.562 1 98.69 291 HIS A N 1
ATOM 2299 C CA . HIS A 1 291 ? 3.965 30.453 12.406 1 98.69 291 HIS A CA 1
ATOM 2300 C C . HIS A 1 291 ? 5.258 31.172 12.766 1 98.69 291 HIS A C 1
ATOM 2302 O O . HIS A 1 291 ? 5.895 31.781 11.906 1 98.69 291 HIS A O 1
ATOM 2308 N N . HIS A 1 292 ? 5.613 31.125 13.992 1 98.81 292 HIS A N 1
ATOM 2309 C CA . HIS A 1 292 ? 6.965 31.406 14.453 1 98.81 292 HIS A CA 1
ATOM 2310 C C . HIS A 1 292 ? 7.629 30.172 15.039 1 98.81 292 HIS A C 1
ATOM 2312 O O . HIS A 1 292 ? 7.258 29.703 16.125 1 98.81 292 HIS A O 1
ATOM 2318 N N . HIS A 1 293 ? 8.586 29.688 14.344 1 98.62 293 HIS A N 1
ATOM 2319 C CA . HIS A 1 293 ? 9.305 28.5 14.781 1 98.62 293 HIS A CA 1
ATOM 2320 C C . HIS A 1 293 ? 10.711 28.844 15.25 1 98.62 293 HIS A C 1
ATOM 2322 O O . HIS A 1 293 ? 11.445 29.562 14.562 1 98.62 293 HIS A O 1
ATOM 2328 N N . ASP A 1 294 ? 11.062 28.312 16.391 1 98.81 294 ASP A N 1
ATOM 2329 C CA . ASP A 1 294 ? 12.422 28.375 16.922 1 98.81 294 ASP A CA 1
ATOM 2330 C C . ASP A 1 294 ? 12.961 26.969 17.219 1 98.81 294 ASP A C 1
ATOM 2332 O O . ASP A 1 294 ? 12.727 26.438 18.312 1 98.81 294 ASP A O 1
ATOM 2336 N N . PHE A 1 295 ? 13.719 26.469 16.359 1 98.25 295 PHE A N 1
ATOM 2337 C CA . PHE A 1 295 ? 14.359 25.172 16.516 1 98.25 295 PHE A CA 1
ATOM 2338 C C . PHE A 1 295 ? 15.828 25.344 16.891 1 98.25 295 PHE A C 1
ATOM 2340 O O . PHE A 1 295 ? 16.562 24.359 17 1 98.25 295 PHE A O 1
ATOM 2347 N N . GLY A 1 296 ? 16.25 26.531 17.109 1 98.38 296 GLY A N 1
ATOM 2348 C CA . GLY A 1 296 ? 17.672 26.859 17.219 1 98.38 296 GLY A CA 1
ATOM 2349 C C . GLY A 1 296 ? 18.219 27.484 15.945 1 98.38 296 GLY A C 1
ATOM 2350 O O . GLY A 1 296 ? 17.5 27.672 14.969 1 98.38 296 GLY A O 1
ATOM 2351 N N . PRO A 1 297 ? 19.5 27.828 15.938 1 98.06 297 PRO A N 1
ATOM 2352 C CA . PRO A 1 297 ? 20.031 28.625 14.828 1 98.06 297 PRO A CA 1
ATOM 2353 C C . PRO A 1 297 ? 20.016 27.859 13.5 1 98.06 297 PRO A C 1
ATOM 2355 O O . PRO A 1 297 ? 20.484 26.719 13.438 1 98.06 297 PRO A O 1
ATOM 2358 N N . ARG A 1 298 ? 19.5 28.406 12.43 1 97.88 298 ARG A N 1
ATOM 2359 C CA . ARG A 1 298 ? 19.609 28.047 11.016 1 97.88 298 ARG A CA 1
ATOM 2360 C C . ARG A 1 298 ? 19.078 26.641 10.781 1 97.88 298 ARG A C 1
ATOM 2362 O O . ARG A 1 298 ? 19.594 25.922 9.922 1 97.88 298 ARG A O 1
ATOM 2369 N N . TYR A 1 299 ? 18.172 26.219 11.586 1 98.19 299 TYR A N 1
ATOM 2370 C CA . TYR A 1 299 ? 17.531 24.953 11.328 1 98.19 299 TYR A CA 1
ATOM 2371 C C . TYR A 1 299 ? 16.594 25.047 10.125 1 98.19 299 TYR A C 1
ATOM 2373 O O . TYR A 1 299 ? 15.875 26.031 9.969 1 98.19 299 TYR A O 1
ATOM 2381 N N . THR A 1 300 ? 16.672 24.062 9.289 1 97.44 300 THR A N 1
ATOM 2382 C CA . THR A 1 300 ? 15.742 23.922 8.18 1 97.44 300 THR A CA 1
ATOM 2383 C C . THR A 1 300 ? 15.43 22.453 7.922 1 97.44 300 THR A C 1
ATOM 2385 O O . THR A 1 300 ? 16.281 21.578 8.125 1 97.44 300 THR A O 1
ATOM 2388 N N . ARG A 1 301 ? 14.242 22.188 7.441 1 96.88 301 ARG A N 1
ATOM 2389 C CA . ARG A 1 301 ? 13.844 20.828 7.105 1 96.88 301 ARG A CA 1
ATOM 2390 C C . ARG A 1 301 ? 13.258 20.766 5.699 1 96.88 301 ARG A C 1
ATOM 2392 O O . ARG A 1 301 ? 12.344 21.531 5.363 1 96.88 301 ARG A O 1
ATOM 2399 N N . ILE A 1 302 ? 13.812 19.875 5.004 1 97.06 302 ILE A N 1
ATOM 2400 C CA . ILE A 1 302 ? 13.312 19.562 3.672 1 97.06 302 ILE A CA 1
ATOM 2401 C C . ILE A 1 302 ? 12.25 18.469 3.766 1 97.06 302 ILE A C 1
ATOM 2403 O O . ILE A 1 302 ? 12.484 17.422 4.367 1 97.06 302 ILE A O 1
ATOM 2407 N N . LEU A 1 303 ? 11.133 18.75 3.266 1 96.5 303 LEU A N 1
ATOM 2408 C CA . LEU A 1 303 ? 10.078 17.734 3.201 1 96.5 303 LEU A CA 1
ATOM 2409 C C . LEU A 1 303 ? 9.75 17.391 1.753 1 96.5 303 LEU A C 1
ATOM 2411 O O . LEU A 1 303 ? 9.68 18.281 0.897 1 96.5 303 LEU A O 1
ATOM 2415 N N . ALA A 1 304 ? 9.703 16.109 1.473 1 94.81 304 ALA A N 1
ATOM 2416 C CA . ALA A 1 304 ? 9.312 15.555 0.176 1 94.81 304 ALA A CA 1
ATOM 2417 C C . ALA A 1 304 ? 8.164 14.562 0.323 1 94.81 304 ALA A C 1
ATOM 2419 O O . ALA A 1 304 ? 8.344 13.469 0.868 1 94.81 304 ALA A O 1
ATOM 2420 N N . ILE A 1 305 ? 7.016 14.914 -0.146 1 91.69 305 ILE A N 1
ATOM 2421 C CA . ILE A 1 305 ? 5.883 14.008 -0.021 1 91.69 305 ILE A CA 1
ATOM 2422 C C . ILE A 1 305 ? 6.066 12.82 -0.964 1 91.69 305 ILE A C 1
ATOM 2424 O O . ILE A 1 305 ? 6.133 12.992 -2.184 1 91.69 305 ILE A O 1
ATOM 2428 N N . GLY A 1 306 ? 6.145 11.68 -0.382 1 90.94 306 GLY A N 1
ATOM 2429 C CA . GLY A 1 306 ? 6.332 10.508 -1.223 1 90.94 306 GLY A CA 1
ATOM 2430 C C . GLY A 1 306 ? 7.477 10.656 -2.205 1 90.94 306 GLY A C 1
ATOM 2431 O O . GLY A 1 306 ? 7.301 10.445 -3.408 1 90.94 306 GLY A O 1
ATOM 2432 N N . ASN A 1 307 ? 8.617 10.938 -1.803 1 94.25 307 ASN A N 1
ATOM 2433 C CA . ASN A 1 307 ? 9.758 11.203 -2.674 1 94.25 307 ASN A CA 1
ATOM 2434 C C . ASN A 1 307 ? 9.961 10.078 -3.688 1 94.25 307 ASN A C 1
ATOM 2436 O O . ASN A 1 307 ? 10.219 8.938 -3.311 1 94.25 307 ASN A O 1
ATOM 2440 N N . PRO A 1 308 ? 9.867 10.414 -4.926 1 92.19 308 PRO A N 1
ATOM 2441 C CA . PRO A 1 308 ? 9.961 9.359 -5.941 1 92.19 308 PRO A CA 1
ATOM 2442 C C . PRO A 1 308 ? 11.406 9.039 -6.324 1 92.19 308 PRO A C 1
ATOM 2444 O O . PRO A 1 308 ? 11.648 8.195 -7.188 1 92.19 308 PRO A O 1
ATOM 2447 N N . ALA A 1 309 ? 12.352 9.773 -5.75 1 93.19 309 ALA A N 1
ATOM 2448 C CA . ALA A 1 309 ? 13.766 9.516 -6 1 93.19 309 ALA A CA 1
ATOM 2449 C C . ALA A 1 309 ? 14.438 8.914 -4.77 1 93.19 309 ALA A C 1
ATOM 2451 O O . ALA A 1 309 ? 14.031 9.18 -3.637 1 93.19 309 ALA A O 1
ATOM 2452 N N . ASN A 1 310 ? 15.477 8.086 -5.094 1 91 310 ASN A N 1
ATOM 2453 C CA . ASN A 1 310 ? 16.188 7.465 -3.977 1 91 310 ASN A CA 1
ATOM 2454 C C . ASN A 1 310 ? 17.688 7.754 -4.031 1 91 310 ASN A C 1
ATOM 2456 O O . ASN A 1 310 ? 18.484 7.055 -3.402 1 91 310 ASN A O 1
ATOM 2460 N N . GLY A 1 311 ? 18.062 8.758 -4.812 1 91.88 311 GLY A N 1
ATOM 2461 C CA . GLY A 1 311 ? 19.453 9.156 -4.898 1 91.88 311 GLY A CA 1
ATOM 2462 C C . GLY A 1 311 ? 19.641 10.547 -5.477 1 91.88 311 GLY A C 1
ATOM 2463 O O . GLY A 1 311 ? 18.688 11.164 -5.941 1 91.88 311 GLY A O 1
ATOM 2464 N N . VAL A 1 312 ? 20.875 11.008 -5.359 1 95.31 312 VAL A N 1
ATOM 2465 C CA . VAL A 1 312 ? 21.219 12.312 -5.91 1 95.31 312 VAL A CA 1
ATOM 2466 C C . VAL A 1 312 ? 22.688 12.336 -6.316 1 95.31 312 VAL A C 1
ATOM 2468 O O . VAL A 1 312 ? 23.547 11.766 -5.633 1 95.31 312 VAL A O 1
ATOM 2471 N N . ASP A 1 313 ? 22.906 12.867 -7.438 1 95.44 313 ASP A N 1
ATOM 2472 C CA . ASP A 1 313 ? 24.281 13.195 -7.84 1 95.44 313 ASP A CA 1
ATOM 2473 C C . ASP A 1 313 ? 24.797 14.406 -7.07 1 95.44 313 ASP A C 1
ATOM 2475 O O . ASP A 1 313 ? 24.344 15.531 -7.297 1 95.44 313 ASP A O 1
ATOM 2479 N N . PRO A 1 314 ? 25.812 14.195 -6.293 1 93.44 314 PRO A N 1
ATOM 2480 C CA . PRO A 1 314 ? 26.281 15.297 -5.445 1 93.44 314 PRO A CA 1
ATOM 2481 C C . PRO A 1 314 ? 26.812 16.484 -6.25 1 93.44 314 PRO A C 1
ATOM 2483 O O . PRO A 1 314 ? 26.75 17.625 -5.785 1 93.44 314 PRO A O 1
ATOM 2486 N N . ALA A 1 315 ? 27.328 16.25 -7.418 1 94 315 ALA A N 1
ATOM 2487 C CA . ALA A 1 315 ? 27.922 17.297 -8.242 1 94 315 ALA A CA 1
ATOM 2488 C C . ALA A 1 315 ? 26.828 18.219 -8.797 1 94 315 ALA A C 1
ATOM 2490 O O . ALA A 1 315 ? 27.109 19.359 -9.188 1 94 315 ALA A O 1
ATOM 2491 N N . LYS A 1 316 ? 25.641 17.766 -8.805 1 95.12 316 LYS A N 1
ATOM 2492 C CA . LYS A 1 316 ? 24.562 18.531 -9.43 1 95.12 316 LYS A CA 1
ATOM 2493 C C . LYS A 1 316 ? 23.469 18.875 -8.414 1 95.12 316 LYS A C 1
ATOM 2495 O O . LYS A 1 316 ? 22.5 19.562 -8.742 1 95.12 316 LYS A O 1
ATOM 2500 N N . ALA A 1 317 ? 23.672 18.406 -7.188 1 96.38 317 ALA A N 1
ATOM 2501 C CA . ALA A 1 317 ? 22.625 18.469 -6.16 1 96.38 317 ALA A CA 1
ATOM 2502 C C . ALA A 1 317 ? 22.344 19.922 -5.758 1 96.38 317 ALA A C 1
ATOM 2504 O O . ALA A 1 317 ? 23.266 20.734 -5.656 1 96.38 317 ALA A O 1
ATOM 2505 N N . SER A 1 318 ? 21.109 20.203 -5.566 1 97.88 318 SER A N 1
ATOM 2506 C CA . SER A 1 318 ? 20.688 21.453 -4.93 1 97.88 318 SER A CA 1
ATOM 2507 C C . SER A 1 318 ? 20.531 21.281 -3.424 1 97.88 318 SER A C 1
ATOM 2509 O O . SER A 1 318 ? 20.688 20.172 -2.902 1 97.88 318 SER A O 1
ATOM 2511 N N . PHE A 1 319 ? 20.188 22.453 -2.75 1 97.88 319 PHE A N 1
ATOM 2512 C CA . PHE A 1 319 ? 19.938 22.438 -1.313 1 97.88 319 PHE A CA 1
ATOM 2513 C C . PHE A 1 319 ? 18.703 21.594 -0.992 1 97.88 319 PHE A C 1
ATOM 2515 O O . PHE A 1 319 ? 18.578 21.062 0.11 1 97.88 319 PHE A O 1
ATOM 2522 N N . ASN A 1 320 ? 17.828 21.406 -1.963 1 98.31 320 ASN A N 1
ATOM 2523 C CA . ASN A 1 320 ? 16.547 20.719 -1.793 1 98.31 320 ASN A CA 1
ATOM 2524 C C . ASN A 1 320 ? 16.734 19.219 -1.64 1 98.31 320 ASN A C 1
ATOM 2526 O O . ASN A 1 320 ? 15.82 18.516 -1.204 1 98.31 320 ASN A O 1
ATOM 2530 N N . GLY A 1 321 ? 17.844 18.688 -2.014 1 96.88 321 GLY A N 1
ATOM 2531 C CA . GLY A 1 321 ? 18.016 17.25 -2.062 1 96.88 321 GLY A CA 1
ATOM 2532 C C . GLY A 1 321 ? 17.344 16.609 -3.268 1 96.88 321 GLY A C 1
ATOM 2533 O O . GLY A 1 321 ? 17.078 17.281 -4.262 1 96.88 321 GLY A O 1
ATOM 2534 N N . SER A 1 322 ? 17.172 15.328 -3.234 1 96.31 322 SER A N 1
ATOM 2535 C CA . SER A 1 322 ? 16.609 14.594 -4.367 1 96.31 322 SER A CA 1
ATOM 2536 C C . SER A 1 322 ? 15.094 14.695 -4.387 1 96.31 322 SER A C 1
ATOM 2538 O O . SER A 1 322 ? 14.477 15.062 -3.387 1 96.31 322 SER A O 1
ATOM 2540 N N . GLY A 1 323 ? 14.555 14.445 -5.559 1 97.25 323 GLY A N 1
ATOM 2541 C CA . GLY A 1 323 ? 13.117 14.258 -5.672 1 97.25 323 GLY A CA 1
ATOM 2542 C C . GLY A 1 323 ? 12.344 15.562 -5.695 1 97.25 323 GLY A C 1
ATOM 2543 O O . GLY A 1 323 ? 12.656 16.453 -6.48 1 97.25 323 GLY A O 1
ATOM 2544 N N . ASN A 1 324 ? 11.352 15.609 -4.91 1 97.62 324 ASN A N 1
ATOM 2545 C CA . ASN A 1 324 ? 10.422 16.734 -4.945 1 97.62 324 ASN A CA 1
ATOM 2546 C C . ASN A 1 324 ? 10.453 17.516 -3.641 1 97.62 324 ASN A C 1
ATOM 2548 O O . ASN A 1 324 ? 9.484 18.203 -3.301 1 97.62 324 ASN A O 1
ATOM 2552 N N . GLY A 1 325 ? 11.5 17.453 -2.926 1 97.81 325 GLY A N 1
ATOM 2553 C CA . GLY A 1 325 ? 11.586 18.109 -1.632 1 97.81 325 GLY A CA 1
ATOM 2554 C C . GLY A 1 325 ? 11.93 19.578 -1.735 1 97.81 325 GLY A C 1
ATOM 2555 O O . GLY A 1 325 ? 12.508 20.031 -2.732 1 97.81 325 GLY A O 1
ATOM 2556 N N . TYR A 1 326 ? 11.617 20.312 -0.723 1 98.25 326 TYR A N 1
ATOM 2557 C CA . TYR A 1 326 ? 11.984 21.719 -0.546 1 98.25 326 TYR A CA 1
ATOM 2558 C C . TYR A 1 326 ? 11.922 22.109 0.924 1 98.25 326 TYR A C 1
ATOM 2560 O O . TYR A 1 326 ? 11.352 21.391 1.745 1 98.25 326 TYR A O 1
ATOM 2568 N N . PRO A 1 327 ? 12.633 23.188 1.331 1 98.19 327 PRO A N 1
ATOM 2569 C CA . PRO A 1 327 ? 12.586 23.578 2.74 1 98.19 327 PRO A CA 1
ATOM 2570 C C . PRO A 1 327 ? 11.219 24.109 3.162 1 98.19 327 PRO A C 1
ATOM 2572 O O . PRO A 1 327 ? 10.914 25.281 2.951 1 98.19 327 PRO A O 1
ATOM 2575 N N . VAL A 1 328 ? 10.531 23.297 3.867 1 98.12 328 VAL A N 1
ATOM 2576 C CA . VAL A 1 328 ? 9.156 23.625 4.242 1 98.12 328 VAL A CA 1
ATOM 2577 C C . VAL A 1 328 ? 9.141 24.234 5.645 1 98.12 328 VAL A C 1
ATOM 2579 O O . VAL A 1 328 ? 8.305 25.094 5.941 1 98.12 328 VAL A O 1
ATOM 2582 N N . ILE A 1 329 ? 10 23.75 6.508 1 97.88 329 ILE A N 1
ATOM 2583 C CA . ILE A 1 329 ? 10.031 24.156 7.91 1 97.88 329 ILE A CA 1
ATOM 2584 C C . ILE A 1 329 ? 11.422 24.672 8.258 1 97.88 329 ILE A C 1
ATOM 2586 O O . ILE A 1 329 ? 12.43 24.219 7.699 1 97.88 329 ILE A O 1
ATOM 2590 N N . GLY A 1 330 ? 11.445 25.531 9.234 1 98.31 330 GLY A N 1
ATOM 2591 C CA . GLY A 1 330 ? 12.711 26.062 9.727 1 98.31 330 GLY A CA 1
ATOM 2592 C C . GLY A 1 330 ? 12.539 27.141 10.789 1 98.31 330 GLY A C 1
ATOM 2593 O O . GLY A 1 330 ? 11.43 27.609 11.023 1 98.31 330 GLY A O 1
ATOM 2594 N N . THR A 1 331 ? 13.656 27.422 11.398 1 98.81 331 THR A N 1
ATOM 2595 C CA . THR A 1 331 ? 13.641 28.547 12.32 1 98.81 331 THR A CA 1
ATOM 2596 C C . THR A 1 331 ? 13.352 29.844 11.57 1 98.81 331 THR A C 1
ATOM 2598 O O . THR A 1 331 ? 14.023 30.172 10.586 1 98.81 331 THR A O 1
ATOM 2601 N N . GLY A 1 332 ? 12.312 30.5 11.992 1 98.69 332 GLY A N 1
ATOM 2602 C CA . GLY A 1 332 ? 11.883 31.719 11.328 1 98.69 332 GLY A CA 1
ATOM 2603 C C . GLY A 1 332 ? 10.383 31.906 11.344 1 98.69 332 GLY A C 1
ATOM 2604 O O . GLY A 1 332 ? 9.695 31.406 12.234 1 98.69 332 GLY A O 1
ATOM 2605 N N . ASN A 1 333 ? 9.945 32.75 10.43 1 98.81 333 ASN A N 1
ATOM 2606 C CA . ASN A 1 333 ? 8.539 33.125 10.344 1 98.81 333 ASN A CA 1
ATOM 2607 C C . ASN A 1 333 ? 7.91 32.656 9.039 1 98.81 333 ASN A C 1
ATOM 2609 O O . ASN A 1 333 ? 8.547 32.719 7.984 1 98.81 333 ASN A O 1
ATOM 2613 N N . SER A 1 334 ? 6.711 32.188 9.148 1 98.75 334 SER A N 1
ATOM 2614 C CA . SER A 1 334 ? 6.008 31.703 7.965 1 98.75 334 SER A CA 1
ATOM 2615 C C . SER A 1 334 ? 4.555 32.156 7.965 1 98.75 334 SER A C 1
ATOM 2617 O O . SER A 1 334 ? 3.912 32.219 9.016 1 98.75 334 SER A O 1
ATOM 2619 N N . LEU A 1 335 ? 4.137 32.531 6.832 1 98.75 335 LEU A N 1
ATOM 2620 C CA . LEU A 1 335 ? 2.725 32.75 6.551 1 98.75 335 LEU A CA 1
ATOM 2621 C C . LEU A 1 335 ? 2.205 31.766 5.508 1 98.75 335 LEU A C 1
ATOM 2623 O O . LEU A 1 335 ? 2.838 31.562 4.473 1 98.75 335 LEU A O 1
ATOM 2627 N N . SER A 1 336 ? 1.12 31.125 5.828 1 98.06 336 SER A N 1
ATOM 2628 C CA . SER A 1 336 ? 0.472 30.219 4.883 1 98.06 336 SER A CA 1
ATOM 2629 C C . SER A 1 336 ? -1.019 30.531 4.766 1 98.06 336 SER A C 1
ATOM 2631 O O . SER A 1 336 ? -1.671 30.859 5.758 1 98.06 336 SER A O 1
ATOM 2633 N N . MET A 1 337 ? -1.495 30.422 3.566 1 97.88 337 MET A N 1
ATOM 2634 C CA . MET A 1 337 ? -2.906 30.688 3.314 1 97.88 337 MET A CA 1
ATOM 2635 C C . MET A 1 337 ? -3.471 29.734 2.266 1 97.88 337 MET A C 1
ATOM 2637 O O . MET A 1 337 ? -2.754 29.312 1.355 1 97.88 337 MET A O 1
ATOM 2641 N N . GLN A 1 338 ? -4.715 29.391 2.412 1 97.75 338 GLN A N 1
ATOM 2642 C CA . GLN A 1 338 ? -5.512 28.672 1.42 1 97.75 338 GLN A CA 1
ATOM 2643 C C . GLN A 1 338 ? -6.906 29.281 1.293 1 97.75 338 GLN A C 1
ATOM 2645 O O . GLN A 1 338 ? -7.488 29.719 2.285 1 97.75 338 GLN A O 1
ATOM 2650 N N . THR A 1 339 ? -7.383 29.312 0.097 1 98.44 339 THR A N 1
ATOM 2651 C CA . THR A 1 339 ? -8.75 29.781 -0.12 1 98.44 339 THR A CA 1
ATOM 2652 C C . THR A 1 339 ? -9.383 29.047 -1.299 1 98.44 339 THR A C 1
ATOM 2654 O O . THR A 1 339 ? -8.688 28.578 -2.193 1 98.44 339 THR A O 1
ATOM 2657 N N . GLY A 1 340 ? -10.656 28.828 -1.203 1 98.31 340 GLY A N 1
ATOM 2658 C CA . GLY A 1 340 ? -11.414 28.156 -2.246 1 98.31 340 GLY A CA 1
ATOM 2659 C C . GLY A 1 340 ? -12.844 28.656 -2.359 1 98.31 340 GLY A C 1
ATOM 2660 O O . GLY A 1 340 ? -13.359 29.297 -1.444 1 98.31 340 GLY A O 1
ATOM 2661 N N . PHE A 1 341 ? -13.398 28.422 -3.518 1 98.44 341 PHE A N 1
ATOM 2662 C CA . PHE A 1 341 ? -14.773 28.797 -3.816 1 98.44 341 PHE A CA 1
ATOM 2663 C C . PHE A 1 341 ? -15.555 27.625 -4.383 1 98.44 341 PHE A C 1
ATOM 2665 O O . PHE A 1 341 ? -15.234 27.125 -5.465 1 98.44 341 PHE A O 1
ATOM 2672 N N . LEU A 1 342 ? -16.547 27.266 -3.664 1 98.31 342 LEU A N 1
ATOM 2673 C CA . LEU A 1 342 ? -17.422 26.188 -4.145 1 98.31 342 LEU A CA 1
ATOM 2674 C C . LEU A 1 342 ? -18.391 26.703 -5.199 1 98.31 342 LEU A C 1
ATOM 2676 O O . LEU A 1 342 ? -19.203 27.594 -4.922 1 98.31 342 LEU A O 1
ATOM 2680 N N . LEU A 1 343 ? -18.359 26.141 -6.332 1 98.06 343 LEU A N 1
ATOM 2681 C CA . LEU A 1 343 ? -19.203 26.562 -7.438 1 98.06 343 LEU A CA 1
ATOM 2682 C C . LEU A 1 343 ? -20.562 25.859 -7.383 1 98.06 343 LEU A C 1
ATOM 2684 O O . LEU A 1 343 ? -20.719 24.891 -6.645 1 98.06 343 LEU A O 1
ATOM 2688 N N . PRO A 1 344 ? -21.531 26.344 -8.109 1 97.12 344 PRO A N 1
ATOM 2689 C CA . PRO A 1 344 ? -22.859 25.734 -8.062 1 97.12 344 PRO A CA 1
ATOM 2690 C C . PRO A 1 344 ? -22.875 24.281 -8.523 1 97.12 344 PRO A C 1
ATOM 2692 O O . PRO A 1 344 ? -21.969 23.859 -9.258 1 97.12 344 PRO A O 1
ATOM 2695 N N . TYR A 1 345 ? -23.938 23.641 -8.094 1 95.62 345 TYR A N 1
ATOM 2696 C CA . TYR A 1 345 ? -24.141 22.281 -8.578 1 95.62 345 TYR A CA 1
ATOM 2697 C C . TYR A 1 345 ? -24.219 22.25 -10.102 1 95.62 345 TYR A C 1
ATOM 2699 O O . TYR A 1 345 ? -24.797 23.156 -10.719 1 95.62 345 TYR A O 1
ATOM 2707 N N . PHE A 1 346 ? -23.609 21.219 -10.711 1 93.75 346 PHE A N 1
ATOM 2708 C CA . PHE A 1 346 ? -23.781 21.047 -12.148 1 93.75 346 PHE A CA 1
ATOM 2709 C C . PHE A 1 346 ? -25.25 20.922 -12.516 1 93.75 346 PHE A C 1
ATOM 2711 O O . PHE A 1 346 ? -25.688 21.453 -13.539 1 93.75 346 PHE A O 1
ATOM 2718 N N . ASN A 1 347 ? -25.891 20.109 -11.695 1 92.06 347 ASN A N 1
ATOM 2719 C CA . ASN A 1 347 ? -27.344 19.938 -11.781 1 92.06 347 ASN A CA 1
ATOM 2720 C C . ASN A 1 347 ? -28.031 20.344 -10.477 1 92.06 347 ASN A C 1
ATOM 2722 O O . ASN A 1 347 ? -27.969 19.609 -9.492 1 92.06 347 ASN A O 1
ATOM 2726 N N . GLN A 1 348 ? -28.828 21.312 -10.5 1 89.88 348 GLN A N 1
ATOM 2727 C CA . GLN A 1 348 ? -29.422 21.891 -9.305 1 89.88 348 GLN A CA 1
ATOM 2728 C C . GLN A 1 348 ? -30.547 21 -8.766 1 89.88 348 GLN A C 1
ATOM 2730 O O . GLN A 1 348 ? -30.859 21.047 -7.574 1 89.88 348 GLN A O 1
ATOM 2735 N N . GLN A 1 349 ? -31.141 20.297 -9.648 1 87.62 349 GLN A N 1
ATOM 2736 C CA . GLN A 1 349 ? -32.25 19.453 -9.234 1 87.62 349 GLN A CA 1
ATOM 2737 C C . GLN A 1 349 ? -31.75 18.219 -8.477 1 87.62 349 GLN A C 1
ATOM 2739 O O . GLN A 1 349 ? -32.312 17.875 -7.426 1 87.62 349 GLN A O 1
ATOM 2744 N N . THR A 1 350 ? -30.672 17.703 -8.898 1 84.62 350 THR A N 1
ATOM 2745 C CA . THR A 1 350 ? -30.188 16.469 -8.297 1 84.62 350 THR A CA 1
ATOM 2746 C C . THR A 1 350 ? -29.141 16.75 -7.238 1 84.62 350 THR A C 1
ATOM 2748 O O . THR A 1 350 ? -28.781 15.875 -6.449 1 84.62 350 THR A O 1
ATOM 2751 N N . LYS A 1 351 ? -28.719 18 -7.277 1 84 351 LYS A N 1
ATOM 2752 C CA . LYS A 1 351 ? -27.672 18.422 -6.355 1 84 351 LYS A CA 1
ATOM 2753 C C . LYS A 1 351 ? -26.5 17.438 -6.387 1 84 351 LYS A C 1
ATOM 2755 O O . LYS A 1 351 ? -26.062 16.953 -5.34 1 84 351 LYS A O 1
ATOM 2760 N N . GLY A 1 352 ? -26.062 17.312 -7.559 1 84.06 352 GLY A N 1
ATOM 2761 C CA . GLY A 1 352 ? -25.016 16.328 -7.84 1 84.06 352 GLY A CA 1
ATOM 2762 C C . GLY A 1 352 ? -23.609 16.891 -7.703 1 84.06 352 GLY A C 1
ATOM 2763 O O . GLY A 1 352 ? -23.297 17.562 -6.723 1 84.06 352 GLY A O 1
ATOM 2764 N N . ALA A 1 353 ? -22.75 16.75 -8.633 1 92.44 353 ALA A N 1
ATOM 2765 C CA . ALA A 1 353 ? -21.328 17.062 -8.625 1 92.44 353 ALA A CA 1
ATOM 2766 C C . ALA A 1 353 ? -21.109 18.578 -8.648 1 92.44 353 ALA A C 1
ATOM 2768 O O . ALA A 1 353 ? -21.938 19.328 -9.172 1 92.44 353 ALA A O 1
ATOM 2769 N N . GLN A 1 354 ? -20.016 19.047 -7.977 1 97 354 GLN A N 1
ATOM 2770 C CA . GLN A 1 354 ? -19.609 20.438 -7.922 1 97 354 GLN A CA 1
ATOM 2771 C C . GLN A 1 354 ? -18.094 20.578 -8.133 1 97 354 GLN A C 1
ATOM 2773 O O . GLN A 1 354 ? -17.359 19.609 -7.965 1 97 354 GLN A O 1
ATOM 2778 N N . LEU A 1 355 ? -17.797 21.766 -8.586 1 98.25 355 LEU A N 1
ATOM 2779 C CA . LEU A 1 355 ? -16.375 22.094 -8.664 1 98.25 355 LEU A CA 1
ATOM 2780 C C . LEU A 1 355 ? -15.961 23 -7.512 1 98.25 355 LEU A C 1
ATOM 2782 O O . LEU A 1 355 ? -16.719 23.875 -7.098 1 98.25 355 LEU A O 1
ATOM 2786 N N . LEU A 1 356 ? -14.789 22.766 -6.984 1 98.25 356 LEU A N 1
ATOM 2787 C CA . LEU A 1 356 ? -14.211 23.578 -5.918 1 98.25 356 LEU A CA 1
ATOM 2788 C C . LEU A 1 356 ? -12.797 24.016 -6.27 1 98.25 356 LEU A C 1
ATOM 2790 O O . LEU A 1 356 ? -11.82 23.406 -5.82 1 98.25 356 LEU A O 1
ATOM 2794 N N . PRO A 1 357 ? -12.672 25.078 -7.082 1 98.44 357 PRO A N 1
ATOM 2795 C CA . PRO A 1 357 ? -11.336 25.641 -7.293 1 98.44 357 PRO A CA 1
ATOM 2796 C C . PRO A 1 357 ? -10.75 26.25 -6.027 1 98.44 357 PRO A C 1
ATOM 2798 O O . PRO A 1 357 ? -11.477 26.859 -5.23 1 98.44 357 PRO A O 1
ATOM 2801 N N . ALA A 1 358 ? -9.453 26.109 -5.809 1 98.44 358 ALA A N 1
ATOM 2802 C CA . ALA A 1 358 ? -8.773 26.609 -4.625 1 98.44 358 ALA A CA 1
ATOM 2803 C C . ALA A 1 358 ? -7.316 26.953 -4.938 1 98.44 358 ALA A C 1
ATOM 2805 O O . ALA A 1 358 ? -6.754 26.453 -5.918 1 98.44 358 ALA A O 1
ATOM 2806 N N . ILE A 1 359 ? -6.734 27.797 -4.172 1 98.44 359 ILE A N 1
ATOM 2807 C CA . ILE A 1 359 ? -5.316 28.141 -4.277 1 98.44 359 ILE A CA 1
ATOM 2808 C C . ILE A 1 359 ? -4.68 28.141 -2.889 1 98.44 359 ILE A C 1
ATOM 2810 O O . ILE A 1 359 ? -5.383 28.25 -1.879 1 98.44 359 ILE A O 1
ATOM 2814 N N . GLY A 1 360 ? -3.396 27.938 -2.785 1 98.19 360 GLY A N 1
ATOM 2815 C CA . GLY A 1 360 ? -2.607 27.969 -1.563 1 98.19 360 GLY A CA 1
ATOM 2816 C C . GLY A 1 360 ? -1.231 28.578 -1.76 1 98.19 360 GLY A C 1
ATOM 2817 O O . GLY A 1 360 ? -0.642 28.469 -2.836 1 98.19 360 GLY A O 1
ATOM 2818 N N . ILE A 1 361 ? -0.786 29.203 -0.706 1 98.5 361 ILE A N 1
ATOM 2819 C CA . ILE A 1 361 ? 0.539 29.812 -0.746 1 98.5 361 ILE A CA 1
ATOM 2820 C C . ILE A 1 361 ? 1.222 29.656 0.611 1 98.5 361 ILE A C 1
ATOM 2822 O O . ILE A 1 361 ? 0.568 29.734 1.654 1 98.5 361 ILE A O 1
ATOM 2826 N N . GLN A 1 362 ? 2.467 29.391 0.6 1 98.62 362 GLN A N 1
ATOM 2827 C CA . GLN A 1 362 ? 3.328 29.484 1.772 1 98.62 362 GLN A CA 1
ATOM 2828 C C . GLN A 1 362 ? 4.473 30.469 1.525 1 98.62 362 GLN A C 1
ATOM 2830 O O . GLN A 1 362 ? 5.172 30.375 0.515 1 98.62 362 GLN A O 1
ATOM 2835 N N . TYR A 1 363 ? 4.586 31.391 2.352 1 98.88 363 TYR A N 1
ATOM 2836 C CA . TYR A 1 363 ? 5.703 32.344 2.393 1 98.88 363 TYR A CA 1
ATOM 2837 C C . TYR A 1 363 ? 6.484 32.188 3.691 1 98.88 363 TYR A C 1
ATOM 2839 O O . TYR A 1 363 ? 5.938 32.406 4.777 1 98.88 363 TYR A O 1
ATOM 2847 N N . SER A 1 364 ? 7.781 31.891 3.564 1 98.81 364 SER A N 1
ATOM 2848 C CA . SER A 1 364 ? 8.586 31.688 4.762 1 98.81 364 SER A CA 1
ATOM 2849 C C . SER A 1 364 ? 9.922 32.406 4.668 1 98.81 364 SER A C 1
ATOM 2851 O O . SER A 1 364 ? 10.625 32.312 3.66 1 98.81 364 SER A O 1
ATOM 2853 N N . LYS A 1 365 ? 10.219 33.125 5.711 1 98.81 365 LYS A N 1
ATOM 2854 C CA . LYS A 1 365 ? 11.555 33.656 5.902 1 98.81 365 LYS A CA 1
ATOM 2855 C C . LYS A 1 365 ? 12.336 32.875 6.941 1 98.81 365 LYS A C 1
ATOM 2857 O O . LYS A 1 365 ? 12.258 33.156 8.141 1 98.81 365 LYS A O 1
ATOM 2862 N N . PHE A 1 366 ? 13.188 32 6.441 1 98.69 366 PHE A N 1
ATOM 2863 C CA . PHE A 1 366 ? 13.992 31.156 7.316 1 98.69 366 PHE A CA 1
ATOM 2864 C C . PHE A 1 366 ? 15.383 31.75 7.512 1 98.69 366 PHE A C 1
ATOM 2866 O O . PHE A 1 366 ? 15.969 32.281 6.57 1 98.69 366 PHE A O 1
ATOM 2873 N N . ASP A 1 367 ? 15.922 31.562 8.703 1 98.19 367 ASP A N 1
ATOM 2874 C CA . ASP A 1 367 ? 17.234 32.125 9.062 1 98.19 367 ASP A CA 1
ATOM 2875 C C . ASP A 1 367 ? 18.312 31.594 8.117 1 98.19 367 ASP A C 1
ATOM 2877 O O . ASP A 1 367 ? 19.266 32.312 7.809 1 98.19 367 ASP A O 1
ATOM 2881 N N . ARG A 1 368 ? 18.156 30.406 7.688 1 98 368 ARG A N 1
ATOM 2882 C CA . ARG A 1 368 ? 19.203 29.719 6.945 1 98 368 ARG A CA 1
ATOM 2883 C C . ARG A 1 368 ? 19.25 30.188 5.492 1 98 368 ARG A C 1
ATOM 2885 O O . ARG A 1 368 ? 20.266 30.062 4.82 1 98 368 ARG A O 1
ATOM 2892 N N . LEU A 1 369 ? 18.188 30.688 4.984 1 98.69 369 LEU A N 1
ATOM 2893 C CA . LEU A 1 369 ? 18.062 31.016 3.568 1 98.69 369 LEU A CA 1
ATOM 2894 C C . LEU A 1 369 ? 18.188 32.531 3.352 1 98.69 369 LEU A C 1
ATOM 2896 O O . LEU A 1 369 ? 17.641 33.312 4.133 1 98.69 369 LEU A O 1
ATOM 2900 N N . ALA A 1 370 ? 18.828 32.906 2.309 1 98.5 370 ALA A N 1
ATOM 2901 C CA . ALA A 1 370 ? 18.969 34.312 1.987 1 98.5 370 ALA A CA 1
ATOM 2902 C C . ALA A 1 370 ? 17.688 34.844 1.351 1 98.5 370 ALA A C 1
ATOM 2904 O O . ALA A 1 370 ? 17.375 36.031 1.512 1 98.5 370 ALA A O 1
ATOM 2905 N N . ASP A 1 371 ? 17.047 33.969 0.593 1 98.56 371 ASP A N 1
ATOM 2906 C CA . ASP A 1 371 ? 15.781 34.344 -0.037 1 98.56 371 ASP A CA 1
ATOM 2907 C C . ASP A 1 371 ? 14.609 33.656 0.675 1 98.56 371 ASP A C 1
ATOM 2909 O O . ASP A 1 371 ? 14.766 32.594 1.272 1 98.56 371 ASP A O 1
ATOM 2913 N N . PRO A 1 372 ? 13.477 34.312 0.603 1 98.75 372 PRO A N 1
ATOM 2914 C CA . PRO A 1 372 ? 12.305 33.656 1.175 1 98.75 372 PRO A CA 1
ATOM 2915 C C . PRO A 1 372 ? 11.922 32.375 0.412 1 98.75 372 PRO A C 1
ATOM 2917 O O . PRO A 1 372 ? 12.156 32.281 -0.795 1 98.75 372 PRO A O 1
ATOM 2920 N N . MET A 1 373 ? 11.43 31.438 1.148 1 98.75 373 MET A N 1
ATOM 2921 C CA . MET A 1 373 ? 10.828 30.25 0.534 1 98.75 373 MET A CA 1
ATOM 2922 C C . MET A 1 373 ? 9.359 30.5 0.22 1 98.75 373 MET A C 1
ATOM 2924 O O . MET A 1 373 ? 8.57 30.812 1.114 1 98.75 373 MET A O 1
ATOM 2928 N N . ILE A 1 374 ? 8.953 30.375 -1.025 1 98.69 374 ILE A N 1
ATOM 2929 C CA . ILE A 1 374 ? 7.57 30.578 -1.443 1 98.69 374 ILE A CA 1
ATOM 2930 C C . ILE A 1 374 ? 7.102 29.359 -2.254 1 98.69 374 ILE A C 1
ATOM 2932 O O . ILE A 1 374 ? 7.758 28.969 -3.219 1 98.69 374 ILE A O 1
ATOM 2936 N N . THR A 1 375 ? 6.043 28.781 -1.89 1 98.44 375 THR A N 1
ATOM 2937 C CA . THR A 1 375 ? 5.406 27.734 -2.68 1 98.44 375 THR A CA 1
ATOM 2938 C C . THR A 1 375 ? 3.982 28.125 -3.055 1 98.44 375 THR A C 1
ATOM 2940 O O . THR A 1 375 ? 3.287 28.781 -2.271 1 98.44 375 THR A O 1
ATOM 2943 N N . TYR A 1 376 ? 3.592 27.734 -4.23 1 98.56 376 TYR A N 1
ATOM 2944 C CA . TYR A 1 376 ? 2.248 27.984 -4.738 1 98.56 376 TYR A CA 1
ATOM 2945 C C . TYR A 1 376 ? 1.533 26.688 -5.066 1 98.56 376 TYR A C 1
ATOM 2947 O O . TYR A 1 376 ? 2.137 25.766 -5.621 1 98.56 376 TYR A O 1
ATOM 2955 N N . ASP A 1 377 ? 0.305 26.656 -4.746 1 98.44 377 ASP A N 1
ATOM 2956 C CA . ASP A 1 377 ? -0.588 25.562 -5.141 1 98.44 377 ASP A CA 1
ATOM 2957 C C . ASP A 1 377 ? -1.854 26.109 -5.801 1 98.44 377 ASP A C 1
ATOM 2959 O O . ASP A 1 377 ? -2.43 27.094 -5.332 1 98.44 377 ASP A O 1
ATOM 2963 N N . ALA A 1 378 ? -2.229 25.531 -6.867 1 98.62 378 ALA A N 1
ATOM 2964 C CA . ALA A 1 378 ? -3.51 25.766 -7.527 1 98.62 378 ALA A CA 1
ATOM 2965 C C . ALA A 1 378 ? -4.203 24.453 -7.875 1 98.62 378 ALA A C 1
ATOM 2967 O O . ALA A 1 378 ? -3.596 23.562 -8.477 1 98.62 378 ALA A O 1
ATOM 2968 N N . GLY A 1 379 ? -5.418 24.375 -7.406 1 98.25 379 GLY A N 1
ATOM 2969 C CA . GLY A 1 379 ? -6.09 23.109 -7.648 1 98.25 379 GLY A CA 1
ATOM 2970 C C . GLY A 1 379 ? -7.586 23.25 -7.848 1 98.25 379 GLY A C 1
ATOM 2971 O O . GLY A 1 379 ? -8.141 24.344 -7.668 1 98.25 379 GLY A O 1
ATOM 2972 N N . VAL A 1 380 ? -8.203 22.172 -8.32 1 98.5 380 VAL A N 1
ATOM 2973 C CA . VAL A 1 380 ? -9.648 22.078 -8.469 1 98.5 380 VAL A CA 1
ATOM 2974 C C . VAL A 1 380 ? -10.133 20.703 -8.039 1 98.5 380 VAL A C 1
ATOM 2976 O O . VAL A 1 380 ? -9.531 19.688 -8.414 1 98.5 380 VAL A O 1
ATOM 2979 N N . SER A 1 381 ? -11.109 20.734 -7.246 1 98 381 SER A N 1
ATOM 2980 C CA . SER A 1 381 ? -11.75 19.484 -6.84 1 98 381 SER A CA 1
ATOM 2981 C C . SER A 1 381 ? -13.062 19.281 -7.59 1 98 381 SER A C 1
ATOM 2983 O O . SER A 1 381 ? -13.852 20.203 -7.754 1 98 381 SER A O 1
ATOM 2985 N N . LEU A 1 382 ? -13.211 18.125 -8.148 1 97.62 382 LEU A N 1
ATOM 2986 C CA . LEU A 1 382 ? -14.5 17.625 -8.609 1 97.62 382 LEU A CA 1
ATOM 2987 C C . LEU A 1 382 ? -15.18 16.781 -7.543 1 97.62 382 LEU A C 1
ATOM 2989 O O . LEU A 1 382 ? -14.82 15.617 -7.344 1 97.62 382 LEU A O 1
ATOM 2993 N N . LEU A 1 383 ? -16.156 17.375 -6.934 1 96.44 383 LEU A N 1
ATOM 2994 C CA . LEU A 1 383 ? -16.891 16.703 -5.863 1 96.44 383 LEU A CA 1
ATOM 2995 C C . LEU A 1 383 ? -18.016 15.852 -6.43 1 96.44 383 LEU A C 1
ATOM 2997 O O . LEU A 1 383 ? -19.047 16.375 -6.855 1 96.44 383 LEU A O 1
ATOM 3001 N N . LEU A 1 384 ? -17.828 14.602 -6.324 1 92.44 384 LEU A N 1
ATOM 3002 C CA . LEU A 1 384 ? -18.859 13.695 -6.824 1 92.44 384 LEU A CA 1
ATOM 3003 C C . LEU A 1 384 ? -19.922 13.43 -5.754 1 92.44 384 LEU A C 1
ATOM 3005 O O . LEU A 1 384 ? -21.109 13.352 -6.059 1 92.44 384 LEU A O 1
ATOM 3009 N N . LYS A 1 385 ? -19.578 13.211 -4.531 1 89.5 385 LYS A N 1
ATOM 3010 C CA . LYS A 1 385 ? -20.406 13.094 -3.336 1 89.5 385 LYS A CA 1
ATOM 3011 C C . LYS A 1 385 ? -19.781 13.828 -2.152 1 89.5 385 LYS A C 1
ATOM 3013 O O . LYS A 1 385 ? -19.438 13.211 -1.146 1 89.5 385 LYS A O 1
ATOM 3018 N N . GLY A 1 386 ? -19.797 15.203 -2.363 1 92.56 386 GLY A N 1
ATOM 3019 C CA . GLY A 1 386 ? -19.094 15.984 -1.36 1 92.56 386 GLY A CA 1
ATOM 3020 C C . GLY A 1 386 ? -17.641 15.555 -1.18 1 92.56 386 GLY A C 1
ATOM 3021 O O . GLY A 1 386 ? -16.938 15.297 -2.158 1 92.56 386 GLY A O 1
ATOM 3022 N N . HIS A 1 387 ? -17.281 15.445 0.093 1 93.88 387 HIS A N 1
ATOM 3023 C CA . HIS A 1 387 ? -15.898 15.047 0.364 1 93.88 387 HIS A CA 1
ATOM 3024 C C . HIS A 1 387 ? -15.75 13.531 0.357 1 93.88 387 HIS A C 1
ATOM 3026 O O . HIS A 1 387 ? -14.633 13.008 0.338 1 93.88 387 HIS A O 1
ATOM 3032 N N . ALA A 1 388 ? -16.812 12.789 0.365 1 91.19 388 ALA A N 1
ATOM 3033 C CA . ALA A 1 388 ? -16.766 11.336 0.481 1 91.19 388 ALA A CA 1
ATOM 3034 C C . ALA A 1 388 ? -16.203 10.703 -0.789 1 91.19 388 ALA A C 1
ATOM 3036 O O . ALA A 1 388 ? -15.648 9.602 -0.749 1 91.19 388 ALA A O 1
ATOM 3037 N N . SER A 1 389 ? -16.438 11.344 -1.905 1 92.44 389 SER A N 1
ATOM 3038 C CA . SER A 1 389 ? -15.891 10.922 -3.193 1 92.44 389 SER A CA 1
ATOM 3039 C C . SER A 1 389 ? -15.516 12.125 -4.055 1 92.44 389 SER A C 1
ATOM 3041 O O . SER A 1 389 ? -16.391 12.914 -4.441 1 92.44 389 SER A O 1
ATOM 3043 N N . LYS A 1 390 ? -14.258 12.211 -4.383 1 94.81 390 LYS A N 1
ATOM 3044 C CA . LYS A 1 390 ? -13.867 13.383 -5.16 1 94.81 390 LYS A CA 1
ATOM 3045 C C . LYS A 1 390 ? -12.539 13.148 -5.875 1 94.81 390 LYS A C 1
ATOM 3047 O O . LYS A 1 390 ? -11.703 12.375 -5.402 1 94.81 390 LYS A O 1
ATOM 3052 N N . PHE A 1 391 ? -12.359 13.852 -6.988 1 96.25 391 PHE A N 1
ATOM 3053 C CA . PHE A 1 391 ? -11.07 14.031 -7.652 1 96.25 391 PHE A CA 1
ATOM 3054 C C . PHE A 1 391 ? -10.484 15.406 -7.332 1 96.25 391 PHE A C 1
ATOM 3056 O O . PHE A 1 391 ? -11.211 16.391 -7.277 1 96.25 391 PHE A O 1
ATOM 3063 N N . VAL A 1 392 ? -9.25 15.422 -7.098 1 97.94 392 VAL A N 1
ATOM 3064 C CA . VAL A 1 392 ? -8.562 16.688 -6.879 1 97.94 392 VAL A CA 1
ATOM 3065 C C . VAL A 1 392 ? -7.348 16.781 -7.801 1 97.94 392 VAL A C 1
ATOM 3067 O O . VAL A 1 392 ? -6.453 15.938 -7.75 1 97.94 392 VAL A O 1
ATOM 3070 N N . PHE A 1 393 ? -7.371 17.719 -8.641 1 98.5 393 PHE A N 1
ATOM 3071 C CA . PHE A 1 393 ? -6.184 18.047 -9.414 1 98.5 393 PHE A CA 1
ATOM 3072 C C . PHE A 1 393 ? -5.43 19.219 -8.789 1 98.5 393 PHE A C 1
ATOM 3074 O O . PHE A 1 393 ? -6.039 20.219 -8.398 1 98.5 393 PHE A O 1
ATOM 3081 N N . ASN A 1 394 ? -4.109 19.141 -8.672 1 98.62 394 ASN A N 1
ATOM 3082 C CA . ASN A 1 394 ? -3.307 20.203 -8.086 1 98.62 394 ASN A CA 1
ATOM 3083 C C . ASN A 1 394 ? -2.006 20.422 -8.859 1 98.62 394 ASN A C 1
ATOM 3085 O O . ASN A 1 394 ? -1.342 19.453 -9.234 1 98.62 394 ASN A O 1
ATOM 3089 N N . ALA A 1 395 ? -1.689 21.625 -9.133 1 98.69 395 ALA A N 1
ATOM 3090 C CA . ALA A 1 395 ? -0.377 22.047 -9.617 1 98.69 395 ALA A CA 1
ATOM 3091 C C . ALA A 1 395 ? 0.398 22.781 -8.539 1 98.69 395 ALA A C 1
ATOM 3093 O O . ALA A 1 395 ? -0.09 23.781 -7.984 1 98.69 395 ALA A O 1
ATOM 3094 N N . GLN A 1 396 ? 1.595 22.359 -8.266 1 98.56 396 GLN A N 1
ATOM 3095 C CA . GLN A 1 396 ? 2.438 22.984 -7.254 1 98.56 396 GLN A CA 1
ATOM 3096 C C . GLN A 1 396 ? 3.73 23.516 -7.863 1 98.56 396 GLN A C 1
ATOM 3098 O O . GLN A 1 396 ? 4.375 22.828 -8.656 1 98.56 396 GLN A O 1
ATOM 3103 N N . SER A 1 397 ? 4.051 24.719 -7.531 1 98.81 397 SER A N 1
ATOM 3104 C CA . SER A 1 397 ? 5.34 25.312 -7.871 1 98.81 397 SER A CA 1
ATOM 3105 C C . SER A 1 397 ? 6.223 25.469 -6.637 1 98.81 397 SER A C 1
ATOM 3107 O O . SER A 1 397 ? 5.848 26.141 -5.68 1 98.81 397 SER A O 1
ATOM 3109 N N . ARG A 1 398 ? 7.371 24.828 -6.668 1 98.62 398 ARG A N 1
ATOM 3110 C CA . ARG A 1 398 ? 8.297 24.922 -5.543 1 98.62 398 ARG A CA 1
ATOM 3111 C C . ARG A 1 398 ? 9.609 25.562 -5.973 1 98.62 398 ARG A C 1
ATOM 3113 O O . ARG A 1 398 ? 10.047 25.391 -7.113 1 98.62 398 ARG A O 1
ATOM 3120 N N . PRO A 1 399 ? 10.266 26.25 -5.086 1 98.81 399 PRO A N 1
ATOM 3121 C CA . PRO A 1 399 ? 11.562 26.828 -5.414 1 98.81 399 PRO A CA 1
ATOM 3122 C C . PRO A 1 399 ? 12.719 25.844 -5.258 1 98.81 399 PRO A C 1
ATOM 3124 O O . PRO A 1 399 ? 12.633 24.906 -4.449 1 98.81 399 PRO A O 1
ATOM 3127 N N . ILE A 1 400 ? 13.711 26.047 -6.047 1 98.81 400 ILE A N 1
ATOM 3128 C CA . ILE A 1 400 ? 14.969 25.328 -5.91 1 98.81 400 ILE A CA 1
ATOM 3129 C C . ILE A 1 400 ? 16.031 26.234 -5.312 1 98.81 400 ILE A C 1
ATOM 3131 O O . ILE A 1 400 ? 16.312 27.312 -5.867 1 98.81 400 ILE A O 1
ATOM 3135 N N . PHE A 1 401 ? 16.547 25.844 -4.227 1 98.81 401 PHE A N 1
ATOM 3136 C CA . PHE A 1 401 ? 17.594 26.625 -3.566 1 98.81 401 PHE A CA 1
ATOM 3137 C C . PHE A 1 401 ? 18.969 26.047 -3.852 1 98.81 401 PHE A C 1
ATOM 3139 O O . PHE 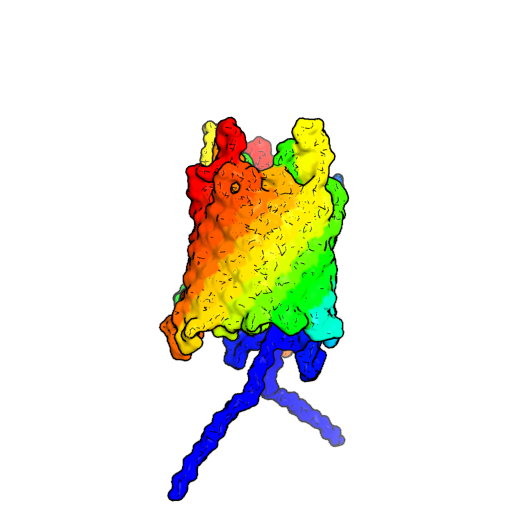A 1 401 ? 19.141 24.828 -3.898 1 98.81 401 PHE A O 1
ATOM 3146 N N . MET A 1 402 ? 19.953 26.922 -3.93 1 98 402 MET A N 1
ATOM 3147 C CA . MET A 1 402 ? 21.328 26.531 -4.172 1 98 402 MET A CA 1
ATOM 3148 C C . MET A 1 402 ? 22.297 27.312 -3.281 1 98 402 MET A C 1
ATOM 3150 O O . MET A 1 402 ? 22.094 28.516 -3.07 1 98 402 MET A O 1
ATOM 3154 N N . ALA A 1 403 ? 23.219 26.578 -2.826 1 96.19 403 ALA A N 1
ATOM 3155 C CA . ALA A 1 403 ? 24.297 27.266 -2.127 1 96.19 403 ALA A CA 1
ATOM 3156 C C . ALA A 1 403 ? 25.141 28.109 -3.094 1 96.19 403 ALA A C 1
ATOM 3158 O O . ALA A 1 403 ? 25.5 27.641 -4.176 1 96.19 403 ALA A O 1
ATOM 3159 N N . GLN A 1 404 ? 25.469 29.297 -2.611 1 96 404 GLN A N 1
ATOM 3160 C CA . GLN A 1 404 ? 26.25 30.219 -3.426 1 96 404 GLN A CA 1
ATOM 3161 C C . GLN A 1 404 ? 27.688 30.312 -2.902 1 96 404 GLN A C 1
ATOM 3163 O O . GLN A 1 404 ? 27.953 30 -1.745 1 96 404 GLN A O 1
ATOM 3168 N N . PRO A 1 405 ? 28.562 30.844 -3.756 1 94.69 405 PRO A N 1
ATOM 3169 C CA . PRO A 1 405 ? 29.953 30.953 -3.328 1 94.69 405 PRO A CA 1
ATOM 3170 C C . PRO A 1 405 ? 30.125 31.859 -2.104 1 94.69 405 PRO A C 1
ATOM 3172 O O . PRO A 1 405 ? 31.062 31.656 -1.317 1 94.69 405 PRO A O 1
ATOM 3175 N N . ASP A 1 406 ? 29.266 32.75 -1.865 1 95.62 406 ASP A N 1
ATOM 3176 C CA . ASP A 1 406 ? 29.391 33.688 -0.74 1 95.62 406 ASP A CA 1
ATOM 3177 C C . ASP A 1 406 ? 28.828 33.062 0.541 1 95.62 406 ASP A C 1
ATOM 3179 O O . ASP A 1 406 ? 28.781 33.719 1.582 1 95.62 406 ASP A O 1
ATOM 3183 N N . GLY A 1 407 ? 28.312 31.859 0.423 1 93.25 407 GLY A N 1
ATOM 3184 C CA . GLY A 1 407 ? 27.828 31.156 1.6 1 93.25 407 GLY A CA 1
ATOM 3185 C C . GLY A 1 407 ? 26.328 31.219 1.751 1 93.25 407 GLY A C 1
ATOM 3186 O O . GLY A 1 407 ? 25.75 30.453 2.531 1 93.25 407 GLY A O 1
ATOM 3187 N N . ASN A 1 408 ? 25.719 32.062 0.973 1 96.62 408 ASN A N 1
ATOM 3188 C CA . ASN A 1 408 ? 24.266 32.188 1.048 1 96.62 408 ASN A CA 1
ATOM 3189 C C . ASN A 1 408 ? 23.562 31.078 0.292 1 96.62 408 ASN A C 1
ATOM 3191 O O . ASN A 1 408 ? 24.125 30.484 -0.632 1 96.62 408 ASN A O 1
ATOM 3195 N N . ILE A 1 409 ? 22.422 30.766 0.774 1 98.38 409 ILE A N 1
ATOM 3196 C CA . ILE A 1 409 ? 21.531 29.844 0.064 1 98.38 409 ILE A CA 1
ATOM 3197 C C . ILE A 1 409 ? 20.391 30.609 -0.573 1 98.38 409 ILE A C 1
ATOM 3199 O O . ILE A 1 409 ? 19.562 31.219 0.13 1 98.38 409 ILE A O 1
ATOM 3203 N N . THR A 1 410 ? 20.328 30.594 -1.886 1 98.56 410 THR A N 1
ATOM 3204 C CA . THR A 1 410 ? 19.391 31.453 -2.596 1 98.56 410 THR A CA 1
ATOM 3205 C C . THR A 1 410 ? 18.5 30.625 -3.518 1 98.56 410 THR A C 1
ATOM 3207 O O . THR A 1 410 ? 18.844 29.5 -3.873 1 98.56 410 THR A O 1
ATOM 3210 N N . ALA A 1 411 ? 17.344 31.141 -3.844 1 98.62 411 ALA A N 1
ATOM 3211 C CA . ALA A 1 411 ? 16.453 30.516 -4.812 1 98.62 411 ALA A CA 1
ATOM 3212 C C . ALA A 1 411 ? 16.922 30.781 -6.242 1 98.62 411 ALA A C 1
ATOM 3214 O O . ALA A 1 411 ? 17.109 31.922 -6.637 1 98.62 411 ALA A O 1
ATOM 3215 N N . VAL A 1 412 ? 17.031 29.703 -7.07 1 98.19 412 VAL A N 1
ATOM 3216 C CA . VAL A 1 412 ? 17.641 29.922 -8.375 1 98.19 412 VAL A CA 1
ATOM 3217 C C . VAL A 1 412 ? 16.672 29.5 -9.477 1 98.19 412 VAL A C 1
ATOM 3219 O O . VAL A 1 412 ? 16.828 29.891 -10.633 1 98.19 412 VAL A O 1
ATOM 3222 N N . SER A 1 413 ? 15.75 28.719 -9.25 1 98.25 413 SER A N 1
ATOM 3223 C CA . SER A 1 413 ? 14.758 28.266 -10.219 1 98.25 413 SER A CA 1
ATOM 3224 C C . SER A 1 413 ? 13.539 27.672 -9.516 1 98.25 413 SER A C 1
ATOM 3226 O O . SER A 1 413 ? 13.43 27.734 -8.289 1 98.25 413 SER A O 1
ATOM 3228 N N . ARG A 1 414 ? 12.602 27.234 -10.266 1 98.62 414 ARG A N 1
ATOM 3229 C CA . ARG A 1 414 ? 11.406 26.594 -9.742 1 98.62 414 ARG A CA 1
ATOM 3230 C C . ARG A 1 414 ? 11.117 25.297 -10.492 1 98.62 414 ARG A C 1
ATOM 3232 O O . ARG A 1 414 ? 11.539 25.125 -11.641 1 98.62 414 ARG A O 1
ATOM 3239 N N . LYS A 1 415 ? 10.43 24.359 -9.828 1 98.75 415 LYS A N 1
ATOM 3240 C CA . LYS A 1 415 ? 9.984 23.094 -10.422 1 98.75 415 LYS A CA 1
ATOM 3241 C C . LYS A 1 415 ? 8.5 22.859 -10.156 1 98.75 415 LYS A C 1
ATOM 3243 O O . LYS A 1 415 ? 7.961 23.344 -9.156 1 98.75 415 LYS A O 1
ATOM 3248 N N . MET A 1 416 ? 7.879 22.125 -11.094 1 98.75 416 MET A N 1
ATOM 3249 C CA . MET A 1 416 ? 6.438 21.875 -11.016 1 98.75 416 MET A CA 1
ATOM 3250 C C . MET A 1 416 ? 6.148 20.438 -10.641 1 98.75 416 MET A C 1
ATOM 3252 O O . MET A 1 416 ? 6.918 19.531 -10.977 1 98.75 416 MET A O 1
ATOM 3256 N N . MET A 1 417 ? 5.113 20.25 -9.93 1 98.56 417 MET A N 1
ATOM 3257 C CA . MET A 1 417 ? 4.512 18.953 -9.664 1 98.56 417 MET A CA 1
ATOM 3258 C C . MET A 1 417 ? 3.008 18.984 -9.922 1 98.56 417 MET A C 1
ATOM 3260 O O . MET A 1 417 ? 2.318 19.906 -9.484 1 98.56 417 MET A O 1
ATOM 3264 N N . TYR A 1 418 ? 2.492 18 -10.656 1 98.75 418 TYR A N 1
ATOM 3265 C CA . TYR A 1 418 ? 1.071 17.828 -10.938 1 98.75 418 TYR A CA 1
ATOM 3266 C C . TYR A 1 418 ? 0.548 16.547 -10.305 1 98.75 418 TYR A C 1
ATOM 3268 O O . TYR A 1 418 ? 1.125 15.477 -10.5 1 98.75 418 TYR A O 1
ATOM 3276 N N . VAL A 1 419 ? -0.527 16.688 -9.555 1 98.31 419 VAL A N 1
ATOM 3277 C CA . VAL A 1 419 ? -1.112 15.516 -8.898 1 98.31 419 VAL A CA 1
ATOM 3278 C C . VAL A 1 419 ? -2.605 15.438 -9.211 1 98.31 419 VAL A C 1
ATOM 3280 O O . VAL A 1 419 ? -3.322 16.438 -9.078 1 98.31 419 VAL A O 1
ATOM 3283 N N . LEU A 1 420 ? -3.033 14.312 -9.68 1 98.25 420 LEU A N 1
ATOM 3284 C CA . LEU A 1 420 ? -4.445 13.938 -9.68 1 98.25 420 LEU A CA 1
ATOM 3285 C C . LEU A 1 420 ? -4.734 12.922 -8.586 1 98.25 420 LEU A C 1
ATOM 3287 O O . LEU A 1 420 ? -4.242 11.789 -8.641 1 98.25 420 LEU A O 1
ATOM 3291 N N . MET A 1 421 ? -5.504 13.359 -7.648 1 97.56 421 MET A N 1
ATOM 3292 C CA . MET A 1 421 ? -5.844 12.5 -6.52 1 97.56 421 MET A CA 1
ATOM 3293 C C . MET A 1 421 ? -7.305 12.062 -6.59 1 97.56 421 MET A C 1
ATOM 3295 O O . MET A 1 421 ? -8.188 12.875 -6.844 1 97.56 421 MET A O 1
ATOM 3299 N N . TYR A 1 422 ? -7.535 10.844 -6.41 1 96.25 422 TYR A N 1
ATOM 3300 C CA . TYR A 1 422 ? -8.891 10.375 -6.113 1 96.25 422 TYR A CA 1
ATOM 3301 C C . TYR A 1 422 ? -9.031 10.023 -4.637 1 96.25 422 TYR A C 1
ATOM 3303 O O . TYR A 1 422 ? -8.242 9.25 -4.098 1 96.25 422 TYR A O 1
ATOM 3311 N N . HIS A 1 423 ? -10.016 10.586 -4.023 1 96 423 HIS A N 1
ATOM 3312 C CA . HIS A 1 423 ? -10.336 10.344 -2.621 1 96 423 HIS A CA 1
ATOM 3313 C C . HIS A 1 423 ? -11.703 9.68 -2.475 1 96 423 HIS A C 1
ATOM 3315 O O . HIS A 1 423 ? -12.688 10.133 -3.066 1 96 423 HIS A O 1
ATOM 3321 N N . ILE A 1 424 ? -11.758 8.648 -1.631 1 93.06 424 ILE A N 1
ATOM 3322 C CA . ILE A 1 424 ? -13.023 8 -1.296 1 93.06 424 ILE A CA 1
ATOM 3323 C C . ILE A 1 424 ? -13.047 7.66 0.192 1 93.06 424 ILE A C 1
ATOM 3325 O O . ILE A 1 424 ? -12.031 7.234 0.755 1 93.06 424 ILE A O 1
ATOM 3329 N N . SER A 1 425 ? -14.172 7.891 0.814 1 92.69 425 SER A N 1
ATOM 3330 C CA . SER A 1 425 ? -14.305 7.59 2.236 1 92.69 425 SER A CA 1
ATOM 3331 C C . SER A 1 425 ? -15.672 6.984 2.547 1 92.69 425 SER A C 1
ATOM 3333 O O . SER A 1 425 ? -16.641 7.207 1.813 1 92.69 425 SER A O 1
ATOM 3335 N N . ILE A 1 426 ? -15.648 6.172 3.578 1 86.88 426 ILE A N 1
ATOM 3336 C CA . ILE A 1 426 ? -16.844 5.59 4.168 1 86.88 426 ILE A CA 1
ATOM 3337 C C . ILE A 1 426 ? -16.938 5.98 5.645 1 86.88 426 ILE A C 1
ATOM 3339 O O . ILE A 1 426 ? -16.031 5.691 6.426 1 86.88 426 ILE A O 1
ATOM 3343 N N . ASP A 1 427 ? -17.859 6.734 5.98 1 79 427 ASP A N 1
ATOM 3344 C CA . ASP A 1 427 ? -18 7.152 7.371 1 79 427 ASP A CA 1
ATOM 3345 C C . ASP A 1 427 ? -19.484 7.172 7.781 1 79 427 ASP A C 1
ATOM 3347 O O . ASP A 1 427 ? -20.359 7.379 6.941 1 79 427 ASP A O 1
ATOM 3351 N N . MET B 1 1 ? -51.812 -45.281 19.578 1 28.08 1 MET B N 1
ATOM 3352 C CA . MET B 1 1 ? -52.312 -44.531 18.422 1 28.08 1 MET B CA 1
ATOM 3353 C C . MET B 1 1 ? -51.625 -43.188 18.328 1 28.08 1 MET B C 1
ATOM 3355 O O . MET B 1 1 ? -52 -42.219 19.016 1 28.08 1 MET B O 1
ATOM 3359 N N . SER B 1 2 ? -50.281 -43.094 18.328 1 28.84 2 SER B N 1
ATOM 3360 C CA . SER B 1 2 ? -49.281 -42.156 18.781 1 28.84 2 SER B CA 1
ATOM 3361 C C . SER B 1 2 ? -49.156 -40.969 17.812 1 28.84 2 SER B C 1
ATOM 3363 O O . SER B 1 2 ? -48.938 -41.188 16.609 1 28.84 2 SER B O 1
ATOM 3365 N N . LEU B 1 3 ? -49.906 -39.812 18.031 1 28.66 3 LEU B N 1
ATOM 3366 C CA . LEU B 1 3 ? -50.125 -38.594 17.281 1 28.66 3 LEU B CA 1
ATOM 3367 C C . LEU B 1 3 ? -48.812 -37.875 17.016 1 28.66 3 LEU B C 1
ATOM 3369 O O . LEU B 1 3 ? -48.219 -37.281 17.922 1 28.66 3 LEU B O 1
ATOM 3373 N N . LEU B 1 4 ? -47.875 -38.531 16.266 1 30.75 4 LEU B N 1
ATOM 3374 C CA . LEU B 1 4 ? -46.562 -37.969 15.984 1 30.75 4 LEU B CA 1
ATOM 3375 C C . LEU B 1 4 ? -46.688 -36.656 15.219 1 30.75 4 LEU B C 1
ATOM 3377 O O . LEU B 1 4 ? -47.25 -36.625 14.117 1 30.75 4 LEU B O 1
ATOM 3381 N N . PRO B 1 5 ? -46.844 -35.469 15.93 1 33.81 5 PRO B N 1
ATOM 3382 C CA . PRO B 1 5 ? -47.156 -34.25 15.195 1 33.81 5 PRO B CA 1
ATOM 3383 C C . PRO B 1 5 ? -46.125 -33.938 14.109 1 33.81 5 PRO B C 1
ATOM 3385 O O . PRO B 1 5 ? -44.938 -34.219 14.289 1 33.81 5 PRO B O 1
ATOM 3388 N N . SER B 1 6 ? -46.406 -34.062 12.805 1 28.69 6 SER B N 1
ATOM 3389 C CA . SER B 1 6 ? -45.688 -33.719 11.594 1 28.69 6 SER B CA 1
ATOM 3390 C C . SER B 1 6 ? -45.219 -32.281 11.586 1 28.69 6 SER B C 1
ATOM 3392 O O . SER B 1 6 ? -46.031 -31.359 11.555 1 28.69 6 SER B O 1
ATOM 3394 N N . ILE B 1 7 ? -44.25 -31.938 12.422 1 28.72 7 ILE B N 1
ATOM 3395 C CA . ILE B 1 7 ? -43.719 -30.578 12.344 1 28.72 7 ILE B CA 1
ATOM 3396 C C . ILE B 1 7 ? -43.344 -30.25 10.906 1 28.72 7 ILE B C 1
ATOM 3398 O O . ILE B 1 7 ? -42.406 -30.844 10.359 1 28.72 7 ILE B O 1
ATOM 3402 N N . VAL B 1 8 ? -44.281 -29.906 10.094 1 31.05 8 VAL B N 1
ATOM 3403 C CA . VAL B 1 8 ? -44.125 -29.359 8.75 1 31.05 8 VAL B CA 1
ATOM 3404 C C . VAL B 1 8 ? -43.188 -28.156 8.797 1 31.05 8 VAL B C 1
ATOM 3406 O O . VAL B 1 8 ? -43.469 -27.141 9.453 1 31.05 8 VAL B O 1
ATOM 3409 N N . LEU B 1 9 ? -41.844 -28.422 8.836 1 30.64 9 LEU B N 1
ATOM 3410 C CA . LEU B 1 9 ? -40.812 -27.422 8.703 1 30.64 9 LEU B CA 1
ATOM 3411 C C . LEU B 1 9 ? -41.156 -26.406 7.613 1 30.64 9 LEU B C 1
ATOM 3413 O O . LEU B 1 9 ? -41.406 -26.797 6.473 1 30.64 9 LEU B O 1
ATOM 3417 N N . ALA B 1 10 ? -41.719 -25.297 7.957 1 32.5 10 ALA B N 1
ATOM 3418 C CA . ALA B 1 10 ? -42.188 -24.141 7.203 1 32.5 10 ALA B CA 1
ATOM 3419 C C . ALA B 1 10 ? -41.125 -23.656 6.211 1 32.5 10 ALA B C 1
ATOM 3421 O O . ALA B 1 10 ? -40 -23.391 6.598 1 32.5 10 ALA B O 1
ATOM 3422 N N . GLN B 1 11 ? -41.156 -23.875 4.934 1 33.12 11 GLN B N 1
ATOM 3423 C CA . GLN B 1 11 ? -40.469 -23.656 3.664 1 33.12 11 GLN B CA 1
ATOM 3424 C C . GLN B 1 11 ? -39.938 -22.219 3.561 1 33.12 11 GLN B C 1
ATOM 3426 O O . GLN B 1 11 ? -38.875 -22 3.018 1 33.12 11 GLN B O 1
ATOM 3431 N N . ASN B 1 12 ? -40.781 -21.203 3.713 1 31.94 12 ASN B N 1
ATOM 3432 C CA . ASN B 1 12 ? -40.656 -19.969 2.961 1 31.94 12 ASN B CA 1
ATOM 3433 C C . ASN B 1 12 ? -39.719 -18.984 3.66 1 31.94 12 ASN B C 1
ATOM 3435 O O . ASN B 1 12 ? -39.906 -17.766 3.547 1 31.94 12 ASN B O 1
ATOM 3439 N N . GLN B 1 13 ? -39.094 -19.328 4.727 1 36.88 13 GLN B N 1
ATOM 3440 C CA . GLN B 1 13 ? -38.406 -18.203 5.344 1 36.88 13 GLN B CA 1
ATOM 3441 C C . GLN B 1 13 ? -37.344 -17.656 4.422 1 36.88 13 GLN B C 1
ATOM 3443 O O . GLN B 1 13 ? -36.625 -18.406 3.766 1 36.88 13 GLN B O 1
ATOM 3448 N N . PRO B 1 14 ? -37.344 -16.375 4.066 1 44.41 14 PRO B N 1
ATOM 3449 C CA . PRO B 1 14 ? -36.281 -15.766 3.262 1 44.41 14 PRO B CA 1
ATOM 3450 C C . PRO B 1 14 ? -34.906 -16.141 3.742 1 44.41 14 PRO B C 1
ATOM 3452 O O . PRO B 1 14 ? -34.719 -16.438 4.926 1 44.41 14 PRO B O 1
ATOM 3455 N N . PRO B 1 15 ? -34.031 -16.672 2.9 1 45.06 15 PRO B N 1
ATOM 3456 C CA . PRO B 1 15 ? -32.688 -17.031 3.324 1 45.06 15 PRO B CA 1
ATOM 3457 C C . PRO B 1 15 ? -32.062 -15.992 4.262 1 45.06 15 PRO B C 1
ATOM 3459 O O . PRO B 1 15 ? -32.375 -14.805 4.164 1 45.06 15 PRO B O 1
ATOM 3462 N N . ALA B 1 16 ? -31.625 -16.234 5.398 1 50.19 16 ALA B N 1
ATOM 3463 C CA . ALA B 1 16 ? -31 -15.43 6.43 1 50.19 16 ALA B CA 1
ATOM 3464 C C . ALA B 1 16 ? -29.953 -14.484 5.828 1 50.19 16 ALA B C 1
ATOM 3466 O O . ALA B 1 16 ? -29.203 -14.875 4.926 1 50.19 16 ALA B O 1
ATOM 3467 N N . PRO B 1 17 ? -30.094 -13.141 5.992 1 58.69 17 PRO B N 1
ATOM 3468 C CA . PRO B 1 17 ? -29.156 -12.164 5.445 1 58.69 17 PRO B CA 1
ATOM 3469 C C . PRO B 1 17 ? -27.703 -12.555 5.68 1 58.69 17 PRO B C 1
ATOM 3471 O O . PRO B 1 17 ? -27.375 -13.18 6.691 1 58.69 17 PRO B O 1
ATOM 3474 N N . ASP B 1 18 ? -26.859 -12.719 4.605 1 68.25 18 ASP B N 1
ATOM 3475 C CA . ASP B 1 18 ? -25.406 -12.938 4.711 1 68.25 18 ASP B CA 1
ATOM 3476 C C . ASP B 1 18 ? -24.781 -11.961 5.699 1 68.25 18 ASP B C 1
ATOM 3478 O O . ASP B 1 18 ? -24.719 -10.758 5.438 1 68.25 18 ASP B O 1
ATOM 3482 N N . PRO B 1 19 ? -24.578 -12.469 6.891 1 73.69 19 PRO B N 1
ATOM 3483 C CA . PRO B 1 19 ? -24.078 -11.57 7.941 1 73.69 19 PRO B CA 1
ATOM 3484 C C . PRO B 1 19 ? -22.781 -10.867 7.551 1 73.69 19 PRO B C 1
ATOM 3486 O O . PRO B 1 19 ? -22.391 -9.891 8.195 1 73.69 19 PRO B O 1
ATOM 3489 N N . LEU B 1 20 ? -22.312 -11.312 6.441 1 80.06 20 LEU B N 1
ATOM 3490 C CA . LEU B 1 20 ? -21.031 -10.711 6.059 1 80.06 20 LEU B CA 1
ATOM 3491 C C . LEU B 1 20 ? -21.25 -9.555 5.09 1 80.06 20 LEU B C 1
ATOM 3493 O O . LEU B 1 20 ? -20.297 -8.852 4.734 1 80.06 20 LEU B O 1
ATOM 3497 N N . ASN B 1 21 ? -22.469 -9.43 4.742 1 84.5 21 ASN B N 1
ATOM 3498 C CA . ASN B 1 21 ? -22.844 -8.328 3.863 1 84.5 21 ASN B CA 1
ATOM 3499 C C . ASN B 1 21 ? -23.625 -7.258 4.605 1 84.5 21 ASN B C 1
ATOM 3501 O O . ASN B 1 21 ? -24.766 -7.504 5.039 1 84.5 21 ASN B O 1
ATOM 3505 N N . ILE B 1 22 ? -23.031 -6.129 4.727 1 85.19 22 ILE B N 1
ATOM 3506 C CA . ILE B 1 22 ? -23.719 -4.988 5.332 1 85.19 22 ILE B CA 1
ATOM 3507 C C . ILE B 1 22 ? -24.203 -4.039 4.242 1 85.19 22 ILE B C 1
ATOM 3509 O O . ILE B 1 22 ? -23.391 -3.373 3.584 1 85.19 22 ILE B O 1
ATOM 3513 N N . PHE B 1 23 ? -25.453 -4.02 4.082 1 87 23 PHE B N 1
ATOM 3514 C CA . PHE B 1 23 ? -26.016 -3.16 3.047 1 87 23 PHE B CA 1
ATOM 3515 C C . PHE B 1 23 ? -26.109 -1.719 3.533 1 87 23 PHE B C 1
ATOM 3517 O O . PHE B 1 23 ? -26.469 -1.47 4.684 1 87 23 PHE B O 1
ATOM 3524 N N . LEU B 1 24 ? -25.781 -0.823 2.678 1 83.5 24 LEU B N 1
ATOM 3525 C CA . LEU B 1 24 ? -25.688 0.583 3.055 1 83.5 24 LEU B CA 1
ATOM 3526 C C . LEU B 1 24 ? -26.922 1.36 2.6 1 83.5 24 LEU B C 1
ATOM 3528 O O . LEU B 1 24 ? -27.094 2.525 2.965 1 83.5 24 LEU B O 1
ATOM 3532 N N . ASN B 1 25 ? -27.719 0.766 1.713 1 82.38 25 ASN B N 1
ATOM 3533 C CA . ASN B 1 25 ? -28.984 1.374 1.284 1 82.38 25 ASN B CA 1
ATOM 3534 C C . ASN B 1 25 ? -30.094 0.342 1.19 1 82.38 25 ASN B C 1
ATOM 3536 O O . ASN B 1 25 ? -29.844 -0.863 1.204 1 82.38 25 ASN B O 1
ATOM 3540 N N . LYS B 1 26 ? -31.281 0.79 1.06 1 82.44 26 LYS B N 1
ATOM 3541 C CA . LYS B 1 26 ? -32.438 -0.077 1.07 1 82.44 26 LYS B CA 1
ATOM 3542 C C . LYS B 1 26 ? -32.5 -0.958 -0.175 1 82.44 26 LYS B C 1
ATOM 3544 O O . LYS B 1 26 ? -32.938 -2.105 -0.114 1 82.44 26 LYS B O 1
ATOM 3549 N N . GLU B 1 27 ? -32.031 -0.39 -1.298 1 88.56 27 GLU B N 1
ATOM 3550 C CA . GLU B 1 27 ? -32.031 -1.103 -2.572 1 88.56 27 GLU B CA 1
ATOM 3551 C C . GLU B 1 27 ? -30.984 -2.197 -2.615 1 88.56 27 GLU B C 1
ATOM 3553 O O . GLU B 1 27 ? -30.938 -2.994 -3.555 1 88.56 27 GLU B O 1
ATOM 3558 N N . LYS B 1 28 ? -30.047 -2.201 -1.645 1 87.62 28 LYS B N 1
ATOM 3559 C CA . LYS B 1 28 ? -29 -3.203 -1.5 1 87.62 28 LYS B CA 1
ATOM 3560 C C . LYS B 1 28 ? -28 -3.135 -2.662 1 87.62 28 LYS B C 1
ATOM 3562 O O . LYS B 1 28 ? -27.422 -4.148 -3.051 1 87.62 28 LYS B O 1
ATOM 3567 N N . THR B 1 29 ? -27.938 -1.997 -3.27 1 88.19 29 THR B N 1
ATOM 3568 C CA . THR B 1 29 ? -26.969 -1.781 -4.328 1 88.19 29 THR B CA 1
ATOM 3569 C C . THR B 1 29 ? -25.641 -1.311 -3.75 1 88.19 29 THR B C 1
ATOM 3571 O O . THR B 1 29 ? -24.594 -1.401 -4.41 1 88.19 29 THR B O 1
ATOM 3574 N N . ARG B 1 30 ? -25.703 -0.815 -2.586 1 88.12 30 ARG B N 1
ATOM 3575 C CA . ARG B 1 30 ? -24.516 -0.394 -1.848 1 88.12 30 ARG B CA 1
ATOM 3576 C C . ARG B 1 30 ? -24.266 -1.299 -0.645 1 88.12 30 ARG B C 1
ATOM 3578 O O . ARG B 1 30 ? -25.219 -1.702 0.038 1 88.12 30 ARG B O 1
ATOM 3585 N N . TYR B 1 31 ? -23.031 -1.678 -0.516 1 89.81 31 TYR B N 1
ATOM 3586 C CA . TYR B 1 31 ? -22.766 -2.658 0.531 1 89.81 31 TYR B CA 1
ATOM 3587 C C . TYR B 1 31 ? -21.297 -2.641 0.934 1 89.81 31 TYR B C 1
ATOM 3589 O O . TYR B 1 31 ? -20.484 -2.016 0.264 1 89.81 31 TYR B O 1
ATOM 3597 N N . ILE B 1 32 ? -21.031 -3.203 2.018 1 90.62 32 ILE B N 1
ATOM 3598 C CA . ILE B 1 32 ? -19.719 -3.635 2.459 1 90.62 32 ILE B CA 1
ATOM 3599 C C . ILE B 1 32 ? -19.719 -5.141 2.707 1 90.62 32 ILE B C 1
ATOM 3601 O O . ILE B 1 32 ? -20.562 -5.652 3.443 1 90.62 32 ILE B O 1
ATOM 3605 N N . LYS B 1 33 ? -18.844 -5.746 2.123 1 92.44 33 LYS B N 1
ATOM 3606 C CA . LYS B 1 33 ? -18.719 -7.195 2.252 1 92.44 33 LYS B CA 1
ATOM 3607 C C . LYS B 1 33 ? -17.375 -7.586 2.865 1 92.44 33 LYS B C 1
ATOM 3609 O O . LYS B 1 33 ? -16.328 -7.062 2.471 1 92.44 33 LYS B O 1
ATOM 3614 N N . PHE B 1 34 ? -17.438 -8.484 3.832 1 90.69 34 PHE B N 1
ATOM 3615 C CA . PHE B 1 34 ? -16.234 -8.984 4.48 1 90.69 34 PHE B CA 1
ATOM 3616 C C . PHE B 1 34 ? -15.953 -10.422 4.07 1 90.69 34 PHE B C 1
ATOM 3618 O O . PHE B 1 34 ? -16.875 -11.203 3.859 1 90.69 34 PHE B O 1
ATOM 3625 N N . GLY B 1 35 ? -14.695 -10.734 3.941 1 92.31 35 GLY B N 1
ATOM 3626 C CA . GLY B 1 35 ? -14.266 -12.086 3.633 1 92.31 35 GLY B CA 1
ATOM 3627 C C . GLY B 1 35 ? -12.828 -12.367 4.043 1 92.31 35 GLY B C 1
ATOM 3628 O O . GLY B 1 35 ? -12.156 -11.5 4.602 1 92.31 35 GLY B O 1
ATOM 3629 N N . GLY B 1 36 ? -12.445 -13.617 3.859 1 93.25 36 GLY B N 1
ATOM 3630 C CA . GLY B 1 36 ? -11.094 -14.023 4.195 1 93.25 36 GLY B CA 1
ATOM 3631 C C . GLY B 1 36 ? -10.859 -15.508 4.027 1 93.25 36 GLY B C 1
ATOM 3632 O O . GLY B 1 36 ? -11.789 -16.266 3.736 1 93.25 36 GLY B O 1
ATOM 3633 N N . TYR B 1 37 ? -9.594 -15.844 4.105 1 95.12 37 TYR B N 1
ATOM 3634 C CA . TYR B 1 37 ? -9.258 -17.266 4.051 1 95.12 37 TYR B CA 1
ATOM 3635 C C . TYR B 1 37 ? -7.898 -17.531 4.688 1 95.12 37 TYR B C 1
ATOM 3637 O O . TYR B 1 37 ? -7.145 -16.594 4.965 1 95.12 37 TYR B O 1
ATOM 3645 N N . MET B 1 38 ? -7.664 -18.734 4.977 1 94.56 38 MET B N 1
ATOM 3646 C CA . MET B 1 38 ? -6.406 -19.188 5.562 1 94.56 38 MET B CA 1
ATOM 3647 C C . MET B 1 38 ? -5.98 -20.516 4.961 1 94.56 38 MET B C 1
ATOM 3649 O O . MET B 1 38 ? -6.812 -21.406 4.734 1 94.56 38 MET B O 1
ATOM 3653 N N . GLN B 1 39 ? -4.723 -20.609 4.707 1 96.12 39 GLN B N 1
ATOM 3654 C CA . GLN B 1 39 ? -4.105 -21.859 4.246 1 96.12 39 GLN B CA 1
ATOM 3655 C C . GLN B 1 39 ? -2.961 -22.281 5.164 1 96.12 39 GLN B C 1
ATOM 3657 O O . GLN B 1 39 ? -1.956 -21.562 5.277 1 96.12 39 GLN B O 1
ATOM 3662 N N . ILE B 1 40 ? -3.123 -23.422 5.734 1 94.94 40 ILE B N 1
ATOM 3663 C CA . ILE B 1 40 ? -2.109 -24 6.613 1 94.94 40 ILE B CA 1
ATOM 3664 C C . ILE B 1 40 ? -1.429 -25.172 5.914 1 94.94 40 ILE B C 1
ATOM 3666 O O . ILE B 1 40 ? -2.1 -26.047 5.363 1 94.94 40 ILE B O 1
ATOM 3670 N N . TRP B 1 41 ? -0.102 -25.203 5.988 1 96.19 41 TRP B N 1
ATOM 3671 C CA . TRP B 1 41 ? 0.657 -26.25 5.336 1 96.19 41 TRP B CA 1
ATOM 3672 C C . TRP B 1 41 ? 1.376 -27.125 6.367 1 96.19 41 TRP B C 1
ATOM 3674 O O . TRP B 1 41 ? 1.976 -26.609 7.312 1 96.19 41 TRP B O 1
ATOM 3684 N N . LEU B 1 42 ? 1.206 -28.422 6.227 1 96.38 42 LEU B N 1
ATOM 3685 C CA . LEU B 1 42 ? 2.174 -29.406 6.699 1 96.38 42 LEU B CA 1
ATOM 3686 C C . LEU B 1 42 ? 2.986 -29.969 5.543 1 96.38 42 LEU B C 1
ATOM 3688 O O . LEU B 1 42 ? 2.432 -30.594 4.633 1 96.38 42 LEU B O 1
ATOM 3692 N N . ARG B 1 43 ? 4.312 -29.766 5.543 1 97.62 43 ARG B N 1
ATOM 3693 C CA . ARG B 1 43 ? 5.148 -30.078 4.387 1 97.62 43 ARG B CA 1
ATOM 3694 C C . ARG B 1 43 ? 6.332 -30.953 4.781 1 97.62 43 ARG B C 1
ATOM 3696 O O . ARG B 1 43 ? 6.953 -30.719 5.82 1 97.62 43 ARG B O 1
ATOM 3703 N N . ASN B 1 44 ? 6.559 -31.938 4.066 1 98.06 44 ASN B N 1
ATOM 3704 C CA . ASN B 1 44 ? 7.828 -32.656 4.039 1 98.06 44 ASN B CA 1
ATOM 3705 C C . ASN B 1 44 ? 8.547 -32.469 2.701 1 98.06 44 ASN B C 1
ATOM 3707 O O . ASN B 1 44 ? 7.973 -32.75 1.646 1 98.06 44 ASN B O 1
ATOM 3711 N N . THR B 1 45 ? 9.766 -32.031 2.77 1 98 45 THR B N 1
ATOM 3712 C CA . THR B 1 45 ? 10.445 -31.75 1.514 1 98 45 THR B CA 1
ATOM 3713 C C . THR B 1 45 ? 11.898 -32.219 1.56 1 98 45 THR B C 1
ATOM 3715 O O . THR B 1 45 ? 12.617 -31.953 2.521 1 98 45 THR B O 1
ATOM 3718 N N . GLN B 1 46 ? 12.227 -33 0.527 1 98.62 46 GLN B N 1
ATOM 3719 C CA . GLN B 1 46 ? 13.641 -33.25 0.263 1 98.62 46 GLN B CA 1
ATOM 3720 C C . GLN B 1 46 ? 14.32 -31.969 -0.236 1 98.62 46 GLN B C 1
ATOM 3722 O O . GLN B 1 46 ? 13.844 -31.344 -1.183 1 98.62 46 GLN B O 1
ATOM 3727 N N . LEU B 1 47 ? 15.398 -31.609 0.438 1 98.31 47 LEU B N 1
ATOM 3728 C CA . LEU B 1 47 ? 16.047 -30.344 0.129 1 98.31 47 LEU B CA 1
ATOM 3729 C C . LEU B 1 47 ? 17.078 -30.516 -0.97 1 98.31 47 LEU B C 1
ATOM 3731 O O . LEU B 1 47 ? 17.625 -31.609 -1.159 1 98.31 47 LEU B O 1
ATOM 3735 N N . ASN B 1 48 ? 17.344 -29.453 -1.693 1 98.56 48 ASN B N 1
ATOM 3736 C CA . ASN B 1 48 ? 18.375 -29.453 -2.713 1 98.56 48 ASN B CA 1
ATOM 3737 C C . ASN B 1 48 ? 19.75 -29.734 -2.113 1 98.56 48 ASN B C 1
ATOM 3739 O O . ASN B 1 48 ? 19.984 -29.484 -0.93 1 98.56 48 ASN B O 1
ATOM 3743 N N . PRO B 1 49 ? 20.625 -30.219 -2.99 1 97.88 49 PRO B N 1
ATOM 3744 C CA . PRO B 1 49 ? 21.969 -30.562 -2.492 1 97.88 49 PRO B CA 1
ATOM 3745 C C . PRO B 1 49 ? 22.656 -29.375 -1.812 1 97.88 49 PRO B C 1
ATOM 3747 O O . PRO B 1 49 ? 22.594 -28.25 -2.311 1 97.88 49 PRO B O 1
ATOM 3750 N N . GLY B 1 50 ? 23.281 -29.641 -0.607 1 97.31 50 GLY B N 1
ATOM 3751 C CA . GLY B 1 50 ? 24.078 -28.641 0.096 1 97.31 50 GLY B CA 1
ATOM 3752 C C . GLY B 1 50 ? 23.234 -27.719 0.96 1 97.31 50 GLY B C 1
ATOM 3753 O O . GLY B 1 50 ? 23.781 -26.844 1.649 1 97.31 50 GLY B O 1
ATOM 3754 N N . SER B 1 51 ? 21.984 -27.906 1.047 1 97.19 51 SER B N 1
ATOM 3755 C CA . SER B 1 51 ? 21.109 -27.016 1.805 1 97.19 51 SER B CA 1
ATOM 3756 C C . SER B 1 51 ? 21.469 -27.016 3.287 1 97.19 51 SER B C 1
ATOM 3758 O O . SER B 1 51 ? 21.766 -28.078 3.85 1 97.19 51 SER B O 1
ATOM 3760 N N . LYS B 1 52 ? 21.359 -25.828 3.809 1 94.69 52 LYS B N 1
ATOM 3761 C CA . LYS B 1 52 ? 21.594 -25.672 5.242 1 94.69 52 LYS B CA 1
ATOM 3762 C C . LYS B 1 52 ? 20.422 -24.938 5.91 1 94.69 52 LYS B C 1
ATOM 3764 O O . LYS B 1 52 ? 19.797 -24.078 5.297 1 94.69 52 LYS B O 1
ATOM 3769 N N . ILE B 1 53 ? 20.094 -25.359 7.031 1 90.44 53 ILE B N 1
ATOM 3770 C CA . ILE B 1 53 ? 19.281 -24.594 7.965 1 90.44 53 ILE B CA 1
ATOM 3771 C C . ILE B 1 53 ? 20.141 -24.109 9.133 1 90.44 53 ILE B C 1
ATOM 3773 O O . ILE B 1 53 ? 20.641 -24.938 9.914 1 90.44 53 ILE B O 1
ATOM 3777 N N . ASN B 1 54 ? 20.219 -22.859 9.094 1 85 54 ASN B N 1
ATOM 3778 C CA . ASN B 1 54 ? 21.25 -22.297 9.953 1 85 54 ASN B CA 1
ATOM 3779 C C . ASN B 1 54 ? 22.609 -22.938 9.68 1 85 54 ASN B C 1
ATOM 3781 O O . ASN B 1 54 ? 23.062 -22.984 8.531 1 85 54 ASN B O 1
ATOM 3785 N N . ASP B 1 55 ? 23.25 -23.5 10.578 1 86.62 55 ASP B N 1
ATOM 3786 C CA . ASP B 1 55 ? 24.609 -23.969 10.352 1 86.62 55 ASP B CA 1
ATOM 3787 C C . ASP B 1 55 ? 24.625 -25.484 10.094 1 86.62 55 ASP B C 1
ATOM 3789 O O . ASP B 1 55 ? 25.672 -26.062 9.805 1 86.62 55 ASP B O 1
ATOM 3793 N N . SER B 1 56 ? 23.484 -26.094 9.984 1 92.06 56 SER B N 1
ATOM 3794 C CA . SER B 1 56 ? 23.422 -27.547 9.852 1 92.06 56 SER B CA 1
ATOM 3795 C C . SER B 1 56 ? 23.016 -27.953 8.445 1 92.06 56 SER B C 1
ATOM 3797 O O . SER B 1 56 ? 22.016 -27.469 7.914 1 92.06 56 SER B O 1
ATOM 3799 N N . GLN B 1 57 ? 23.812 -28.828 7.859 1 93.88 57 GLN B N 1
ATOM 3800 C CA . GLN B 1 57 ? 23.391 -29.422 6.598 1 93.88 57 GLN B CA 1
ATOM 3801 C C . GLN B 1 57 ? 22.203 -30.359 6.805 1 93.88 57 GLN B C 1
ATOM 3803 O O . GLN B 1 57 ? 22.219 -31.203 7.703 1 93.88 57 GLN B O 1
ATOM 3808 N N . VAL B 1 58 ? 21.188 -30.219 6.023 1 93.81 58 VAL B N 1
ATOM 3809 C CA . VAL B 1 58 ? 19.969 -30.984 6.164 1 93.81 58 VAL B CA 1
ATOM 3810 C C . VAL B 1 58 ? 19.5 -31.469 4.793 1 93.81 58 VAL B C 1
ATOM 3812 O O . VAL B 1 58 ? 19.562 -30.734 3.809 1 93.81 58 VAL B O 1
ATOM 3815 N N . ASN B 1 59 ? 19.078 -32.719 4.727 1 96.5 59 ASN B N 1
ATOM 3816 C CA . ASN B 1 59 ? 18.688 -33.312 3.449 1 96.5 59 ASN B CA 1
ATOM 3817 C C . ASN B 1 59 ? 17.172 -33.25 3.264 1 96.5 59 ASN B C 1
ATOM 3819 O O . ASN B 1 59 ? 16.672 -33.375 2.143 1 96.5 59 ASN B O 1
ATOM 3823 N N . SER B 1 60 ? 16.469 -33.188 4.34 1 97.25 60 SER B N 1
ATOM 3824 C CA . SER B 1 60 ? 15.016 -33.094 4.32 1 97.25 60 SER B CA 1
ATOM 3825 C C . SER B 1 60 ? 14.477 -32.406 5.57 1 97.25 60 SER B C 1
ATOM 3827 O O . SER B 1 60 ? 15.156 -32.375 6.598 1 97.25 60 SER B O 1
ATOM 3829 N N . VAL B 1 61 ? 13.305 -31.844 5.449 1 95.38 61 VAL B N 1
ATOM 3830 C CA . VAL B 1 61 ? 12.727 -31.156 6.602 1 95.38 61 VAL B CA 1
ATOM 3831 C C . VAL B 1 61 ? 11.211 -31.312 6.582 1 95.38 61 VAL B C 1
ATOM 3833 O O . VAL B 1 61 ? 10.602 -31.422 5.512 1 95.38 61 VAL B O 1
ATOM 3836 N N . THR B 1 62 ? 10.609 -31.438 7.727 1 95.25 62 THR B N 1
ATOM 3837 C CA . THR B 1 62 ? 9.172 -31.344 7.941 1 95.25 62 THR B CA 1
ATOM 3838 C C . THR B 1 62 ? 8.828 -30.062 8.703 1 95.25 62 THR B C 1
ATOM 3840 O O . THR B 1 62 ? 9.422 -29.781 9.75 1 95.25 62 THR B O 1
ATOM 3843 N N . ASP B 1 63 ? 7.895 -29.297 8.141 1 93.38 63 ASP B N 1
ATOM 3844 C CA . ASP B 1 63 ? 7.566 -28.031 8.805 1 93.38 63 ASP B CA 1
ATOM 3845 C C . ASP B 1 63 ? 6.078 -27.719 8.672 1 93.38 63 ASP B C 1
ATOM 3847 O O . ASP B 1 63 ? 5.371 -28.344 7.883 1 93.38 63 ASP B O 1
ATOM 3851 N N . VAL B 1 64 ? 5.621 -26.844 9.594 1 92.38 64 VAL B N 1
ATOM 3852 C CA . VAL B 1 64 ? 4.297 -26.234 9.539 1 92.38 64 VAL B CA 1
ATOM 3853 C C . VAL B 1 64 ? 4.418 -24.766 9.172 1 92.38 64 VAL B C 1
ATOM 3855 O O . VAL B 1 64 ? 5.305 -24.062 9.672 1 92.38 64 VAL B O 1
ATOM 3858 N N . SER B 1 65 ? 3.615 -24.328 8.219 1 90.5 65 SER B N 1
ATOM 3859 C CA . SER B 1 65 ? 3.664 -22.922 7.816 1 90.5 65 SER B CA 1
ATOM 3860 C C . SER B 1 65 ? 2.277 -22.406 7.457 1 90.5 65 SER B C 1
ATOM 3862 O O . SER B 1 65 ? 1.336 -23.188 7.301 1 90.5 65 SER B O 1
ATOM 3864 N N . LEU B 1 66 ? 2.125 -21.047 7.559 1 90.19 66 LEU B N 1
ATOM 3865 C CA . LEU B 1 66 ? 0.985 -20.375 6.949 1 90.19 66 LEU B CA 1
ATOM 3866 C C . LEU B 1 66 ? 1.329 -19.891 5.547 1 90.19 66 LEU B C 1
ATOM 3868 O O . LEU B 1 66 ? 2.121 -18.953 5.383 1 90.19 66 LEU B O 1
ATOM 3872 N N . ARG B 1 67 ? 0.742 -20.562 4.641 1 93 67 ARG B N 1
ATOM 3873 C CA . ARG B 1 67 ? 1.01 -20.141 3.266 1 93 67 ARG B CA 1
ATOM 3874 C C . ARG B 1 67 ? 0.383 -18.797 2.971 1 93 67 ARG B C 1
ATOM 3876 O O . ARG B 1 67 ? 1.003 -17.938 2.326 1 93 67 ARG B O 1
ATOM 3883 N N . ARG B 1 68 ? -0.904 -18.703 3.371 1 93.62 68 ARG B N 1
ATOM 3884 C CA . ARG B 1 68 ? -1.608 -17.438 3.203 1 93.62 68 ARG B CA 1
ATOM 3885 C C . ARG B 1 68 ? -2.652 -17.234 4.297 1 93.62 68 ARG B C 1
ATOM 3887 O O . ARG B 1 68 ? -3.344 -18.188 4.68 1 93.62 68 ARG B O 1
ATOM 3894 N N . VAL B 1 69 ? -2.73 -16.047 4.781 1 91.94 69 VAL B N 1
ATOM 3895 C CA . VAL B 1 69 ? -3.85 -15.531 5.555 1 91.94 69 VAL B CA 1
ATOM 3896 C C . VAL B 1 69 ? -4.344 -14.227 4.926 1 91.94 69 VAL B C 1
ATOM 3898 O O . VAL B 1 69 ? -3.553 -13.32 4.664 1 91.94 69 VAL B O 1
ATOM 3901 N N . ARG B 1 70 ? -5.664 -14.195 4.637 1 95.44 70 ARG B N 1
ATOM 3902 C CA . ARG B 1 70 ? -6.203 -13.031 3.943 1 95.44 70 ARG B CA 1
ATOM 3903 C C . ARG B 1 70 ? -7.457 -12.516 4.641 1 95.44 70 ARG B C 1
ATOM 3905 O O . ARG B 1 70 ? -8.312 -13.297 5.062 1 95.44 70 ARG B O 1
ATOM 3912 N N . LEU B 1 71 ? -7.465 -11.25 4.852 1 93.44 71 LEU B N 1
ATOM 3913 C CA . LEU B 1 71 ? -8.664 -10.484 5.168 1 93.44 71 LEU B CA 1
ATOM 3914 C C . LEU B 1 71 ? -9.039 -9.555 4.02 1 93.44 71 LEU B C 1
ATOM 3916 O O . LEU B 1 71 ? -8.203 -8.773 3.553 1 93.44 71 LEU B O 1
ATOM 3920 N N . LYS B 1 72 ? -10.281 -9.664 3.607 1 94.62 72 LYS B N 1
ATOM 3921 C CA . LYS B 1 72 ? -10.695 -8.867 2.455 1 94.62 72 LYS B CA 1
ATOM 3922 C C . LYS B 1 72 ? -11.969 -8.078 2.764 1 94.62 72 LYS B C 1
ATOM 3924 O O . LYS B 1 72 ? -12.891 -8.594 3.398 1 94.62 72 LYS B O 1
ATOM 3929 N N . VAL B 1 73 ? -11.992 -6.844 2.311 1 93.25 73 VAL B N 1
ATOM 3930 C CA . VAL B 1 73 ? -13.164 -5.98 2.348 1 93.25 73 VAL B CA 1
ATOM 3931 C C . VAL B 1 73 ? -13.461 -5.449 0.947 1 93.25 73 VAL B C 1
ATOM 3933 O O . VAL B 1 73 ? -12.586 -4.887 0.289 1 93.25 73 VAL B O 1
ATOM 3936 N N . THR B 1 74 ? -14.633 -5.719 0.492 1 94.12 74 THR B N 1
ATOM 3937 C CA . THR B 1 74 ? -15.141 -5.113 -0.732 1 94.12 74 THR B CA 1
ATOM 3938 C C . THR B 1 74 ? -16.312 -4.188 -0.426 1 94.12 74 THR B C 1
ATOM 3940 O O . THR B 1 74 ? -17.234 -4.566 0.294 1 94.12 74 THR B O 1
ATOM 3943 N N . ALA B 1 75 ? -16.25 -3.047 -0.997 1 93.06 75 ALA B N 1
ATOM 3944 C CA . ALA B 1 75 ? -17.297 -2.084 -0.695 1 93.06 75 ALA B CA 1
ATOM 3945 C C . ALA B 1 75 ? -17.797 -1.392 -1.964 1 93.06 75 ALA B C 1
ATOM 3947 O O . ALA B 1 75 ? -17 -1.125 -2.875 1 93.06 75 ALA B O 1
ATOM 3948 N N . MET B 1 76 ? -19.078 -1.168 -1.955 1 92.62 76 MET B N 1
ATOM 3949 C CA . MET B 1 76 ? -19.719 -0.297 -2.932 1 92.62 76 MET B CA 1
ATOM 3950 C C . MET B 1 76 ? -20.406 0.882 -2.244 1 92.62 76 MET B C 1
ATOM 3952 O O . MET B 1 76 ? -21.625 0.911 -2.119 1 92.62 76 MET B O 1
ATOM 3956 N N . PRO B 1 77 ? -19.578 1.865 -1.91 1 86.69 77 PRO B N 1
ATOM 3957 C CA . PRO B 1 77 ? -20.156 2.979 -1.145 1 86.69 77 PRO B CA 1
ATOM 3958 C C . PRO B 1 77 ? -21.094 3.848 -1.976 1 86.69 77 PRO B C 1
ATOM 3960 O O . PRO B 1 77 ? -21.984 4.496 -1.426 1 86.69 77 PRO B O 1
ATOM 3963 N N . VAL B 1 78 ? -20.844 3.984 -3.234 1 85.69 78 VAL B N 1
ATOM 3964 C CA . VAL B 1 78 ? -21.703 4.648 -4.211 1 85.69 78 VAL B CA 1
ATOM 3965 C C . VAL B 1 78 ? -21.922 3.727 -5.41 1 85.69 78 VAL B C 1
ATOM 3967 O O . VAL B 1 78 ? -21.172 2.771 -5.617 1 85.69 78 VAL B O 1
ATOM 3970 N N . ASP B 1 79 ? -22.922 4.008 -6.086 1 88.25 79 ASP B N 1
ATOM 3971 C CA . ASP B 1 79 ? -23.219 3.125 -7.207 1 88.25 79 ASP B CA 1
ATOM 3972 C C . ASP B 1 79 ? -22.078 3.098 -8.219 1 88.25 79 ASP B C 1
ATOM 3974 O O . ASP B 1 79 ? -21.469 4.133 -8.5 1 88.25 79 ASP B O 1
ATOM 3978 N N . ASN B 1 80 ? -21.688 1.919 -8.641 1 91.88 80 ASN B N 1
ATOM 3979 C CA . ASN B 1 80 ? -20.766 1.648 -9.742 1 91.88 80 ASN B CA 1
ATOM 3980 C C . ASN B 1 80 ? -19.312 1.79 -9.312 1 91.88 80 ASN B C 1
ATOM 3982 O O . ASN B 1 80 ? -18.406 1.645 -10.133 1 91.88 80 ASN B O 1
ATOM 3986 N N . LEU B 1 81 ? -19.125 2.119 -8.047 1 93.75 81 LEU B N 1
ATOM 3987 C CA . LEU B 1 81 ? -17.75 2.215 -7.562 1 93.75 81 LEU B CA 1
ATOM 3988 C C . LEU B 1 81 ? -17.469 1.127 -6.535 1 93.75 81 LEU B C 1
ATOM 3990 O O . LEU B 1 81 ? -18.031 1.136 -5.441 1 93.75 81 LEU B O 1
ATOM 3994 N N . MET B 1 82 ? -16.547 0.337 -6.871 1 95.5 82 MET B N 1
ATOM 3995 C CA . MET B 1 82 ? -16.156 -0.722 -5.949 1 95.5 82 MET B CA 1
ATOM 3996 C C . MET B 1 82 ? -14.773 -0.434 -5.359 1 95.5 82 MET B C 1
ATOM 3998 O O . MET B 1 82 ? -13.836 -0.096 -6.09 1 95.5 82 MET B O 1
ATOM 4002 N N . LEU B 1 83 ? -14.68 -0.572 -4.133 1 95.56 83 LEU B N 1
ATOM 4003 C CA . LEU B 1 83 ? -13.406 -0.524 -3.418 1 95.56 83 LEU B CA 1
ATOM 4004 C C . LEU B 1 83 ? -13 -1.912 -2.93 1 95.56 83 LEU B C 1
ATOM 4006 O O . LEU B 1 83 ? -13.844 -2.676 -2.455 1 95.56 83 LEU B O 1
ATOM 4010 N N . VAL B 1 84 ? -11.766 -2.148 -3.088 1 96.38 84 VAL B N 1
ATOM 4011 C CA . VAL B 1 84 ? -11.266 -3.432 -2.611 1 96.38 84 VAL B CA 1
ATOM 4012 C C . VAL B 1 84 ? -10.062 -3.211 -1.697 1 96.38 84 VAL B C 1
ATOM 4014 O O . VAL B 1 84 ? -9.141 -2.473 -2.045 1 96.38 84 VAL B O 1
ATOM 4017 N N . LEU B 1 85 ? -10.094 -3.789 -0.56 1 95.38 85 LEU B N 1
ATOM 4018 C CA . LEU B 1 85 ? -9 -3.814 0.405 1 95.38 85 LEU B CA 1
ATOM 4019 C C . LEU B 1 85 ? -8.68 -5.246 0.832 1 95.38 85 LEU B C 1
ATOM 4021 O O . LEU B 1 85 ? -9.586 -6 1.196 1 95.38 85 LEU B O 1
ATOM 4025 N N . GLN B 1 86 ? -7.449 -5.59 0.756 1 95.06 86 GLN B N 1
ATOM 4026 C CA . GLN B 1 86 ? -7.027 -6.906 1.228 1 95.06 86 GLN B CA 1
ATOM 4027 C C . GLN B 1 86 ? -5.75 -6.809 2.057 1 95.06 86 GLN B C 1
ATOM 4029 O O . GLN B 1 86 ? -4.832 -6.066 1.704 1 95.06 86 GLN B O 1
ATOM 4034 N N . LEU B 1 87 ? -5.754 -7.543 3.148 1 93.88 87 LEU B N 1
ATOM 4035 C CA . LEU B 1 87 ? -4.621 -7.613 4.066 1 93.88 87 LEU B CA 1
ATOM 4036 C C . LEU B 1 87 ? -4.242 -9.062 4.355 1 93.88 87 LEU B C 1
ATOM 4038 O O . LEU B 1 87 ? -5.098 -9.953 4.316 1 93.88 87 LEU B O 1
ATOM 4042 N N . GLY B 1 88 ? -2.896 -9.227 4.625 1 91.75 88 GLY B N 1
ATOM 4043 C CA . GLY B 1 88 ? -2.543 -10.539 5.133 1 91.75 88 GLY B CA 1
ATOM 4044 C C . GLY B 1 88 ? -1.134 -10.961 4.762 1 91.75 88 GLY B C 1
ATOM 4045 O O . GLY B 1 88 ? -0.617 -10.57 3.715 1 91.75 88 GLY B O 1
ATOM 4046 N N . PRO B 1 89 ? -0.616 -11.805 5.543 1 88.75 89 PRO B N 1
ATOM 4047 C CA . PRO B 1 89 ? 0.743 -12.289 5.285 1 88.75 89 PRO B CA 1
ATOM 4048 C C . PRO B 1 89 ? 0.779 -13.445 4.285 1 88.75 89 PRO B C 1
ATOM 4050 O O . PRO B 1 89 ? -0.244 -14.094 4.047 1 88.75 89 PRO B O 1
ATOM 4053 N N . THR B 1 90 ? 1.915 -13.586 3.713 1 88.75 90 THR B N 1
ATOM 4054 C CA . THR B 1 90 ? 2.24 -14.688 2.809 1 88.75 90 THR B CA 1
ATOM 4055 C C . THR B 1 90 ? 3.506 -15.406 3.268 1 88.75 90 THR B C 1
ATOM 4057 O O . THR B 1 90 ? 4.477 -14.766 3.678 1 88.75 90 THR B O 1
ATOM 4060 N N . ASN B 1 91 ? 3.514 -16.719 3.297 1 87.94 91 ASN B N 1
ATOM 4061 C CA . ASN B 1 91 ? 4.676 -17.547 3.57 1 87.94 91 ASN B CA 1
ATOM 4062 C C . ASN B 1 91 ? 5.215 -17.328 4.98 1 87.94 91 ASN B C 1
ATOM 4064 O O . ASN B 1 91 ? 6.402 -17.047 5.16 1 87.94 91 ASN B O 1
ATOM 4068 N N . VAL B 1 92 ? 4.43 -17.484 5.969 1 85.62 92 VAL B N 1
ATOM 4069 C CA . VAL B 1 92 ? 4.883 -17.391 7.355 1 85.62 92 VAL B CA 1
ATOM 4070 C C . VAL B 1 92 ? 5.465 -18.719 7.805 1 85.62 92 VAL B C 1
ATOM 4072 O O . VAL B 1 92 ? 4.75 -19.734 7.855 1 85.62 92 VAL B O 1
ATOM 4075 N N . ASN B 1 93 ? 6.699 -18.703 7.977 1 83.31 93 ASN B N 1
ATOM 4076 C CA . ASN B 1 93 ? 7.348 -19.906 8.469 1 83.31 93 ASN B CA 1
ATOM 4077 C C . ASN B 1 93 ? 8.367 -19.594 9.555 1 83.31 93 ASN B C 1
ATOM 4079 O O . ASN B 1 93 ? 8.477 -18.453 10 1 83.31 93 ASN B O 1
ATOM 4083 N N . ASN B 1 94 ? 9.039 -20.594 10.062 1 78.19 94 ASN B N 1
ATOM 4084 C CA . ASN B 1 94 ? 9.875 -20.453 11.25 1 78.19 94 ASN B CA 1
ATOM 4085 C C . ASN B 1 94 ? 11.133 -19.641 10.953 1 78.19 94 ASN B C 1
ATOM 4087 O O . ASN B 1 94 ? 11.812 -19.188 11.867 1 78.19 94 ASN B O 1
ATOM 4091 N N . LEU B 1 95 ? 11.5 -19.516 9.719 1 74.69 95 LEU B N 1
ATOM 4092 C CA . LEU B 1 95 ? 12.703 -18.75 9.367 1 74.69 95 LEU B CA 1
ATOM 4093 C C . LEU B 1 95 ? 12.359 -17.281 9.133 1 74.69 95 LEU B C 1
ATOM 4095 O O . LEU B 1 95 ? 13.258 -16.453 9.039 1 74.69 95 LEU B O 1
ATOM 4099 N N . THR B 1 96 ? 11.102 -16.984 9 1 63.59 96 THR B N 1
ATOM 4100 C CA . THR B 1 96 ? 10.688 -15.617 8.695 1 63.59 96 THR B CA 1
ATOM 4101 C C . THR B 1 96 ? 10.438 -14.828 9.977 1 63.59 96 THR B C 1
ATOM 4103 O O . THR B 1 96 ? 9.461 -15.07 10.68 1 63.59 96 THR B O 1
ATOM 4106 N N . LYS B 1 97 ? 11.391 -14.25 10.781 1 55.94 97 LYS B N 1
ATOM 4107 C CA . LYS B 1 97 ? 11.203 -13.516 12.031 1 55.94 97 LYS B CA 1
ATOM 4108 C C . LYS B 1 97 ? 10.414 -12.227 11.797 1 55.94 97 LYS B C 1
ATOM 4110 O O . LYS B 1 97 ? 9.594 -11.836 12.641 1 55.94 97 LYS B O 1
ATOM 4115 N N . THR B 1 98 ? 10.617 -11.438 10.82 1 53.38 98 THR B N 1
ATOM 4116 C CA . THR B 1 98 ? 10.148 -10.078 10.609 1 53.38 98 THR B CA 1
ATOM 4117 C C . THR B 1 98 ? 8.742 -10.07 10.023 1 53.38 98 THR B C 1
ATOM 4119 O O . THR B 1 98 ? 8.125 -9.016 9.898 1 53.38 98 THR B O 1
ATOM 4122 N N . ASP B 1 99 ? 8.164 -11.328 9.953 1 54.09 99 ASP B N 1
ATOM 4123 C CA . ASP B 1 99 ? 6.945 -11.453 9.156 1 54.09 99 ASP B CA 1
ATOM 4124 C C . ASP B 1 99 ? 5.703 -11.367 10.039 1 54.09 99 ASP B C 1
ATOM 4126 O O . ASP B 1 99 ? 4.617 -11.789 9.633 1 54.09 99 ASP B O 1
ATOM 4130 N N . THR B 1 100 ? 5.883 -10.898 11.141 1 62.47 100 THR B N 1
ATOM 4131 C CA . THR B 1 100 ? 4.66 -10.883 11.938 1 62.47 100 THR B CA 1
ATOM 4132 C C . THR B 1 100 ? 3.822 -9.648 11.609 1 62.47 100 THR B C 1
ATOM 4134 O O . THR B 1 100 ? 2.854 -9.344 12.312 1 62.47 100 THR B O 1
ATOM 4137 N N . TYR B 1 101 ? 4.188 -9.125 10.484 1 75.12 101 TYR B N 1
ATOM 4138 C CA . TYR B 1 101 ? 3.408 -7.973 10.047 1 75.12 101 TYR B CA 1
ATOM 4139 C C . TYR B 1 101 ? 2.293 -8.398 9.102 1 75.12 101 TYR B C 1
ATOM 4141 O O . TYR B 1 101 ? 2.363 -9.469 8.492 1 75.12 101 TYR B O 1
ATOM 4149 N N . VAL B 1 102 ? 1.285 -7.652 9.211 1 85.38 102 VAL B N 1
ATOM 4150 C CA . VAL B 1 102 ? 0.221 -7.816 8.227 1 85.38 102 VAL B CA 1
ATOM 4151 C C . VAL B 1 102 ? 0.535 -6.984 6.984 1 85.38 102 VAL B C 1
ATOM 4153 O O . VAL B 1 102 ? 0.715 -5.77 7.07 1 85.38 102 VAL B O 1
ATOM 4156 N N . ASP B 1 103 ? 0.63 -7.723 5.867 1 89.12 103 ASP B N 1
ATOM 4157 C CA . ASP B 1 103 ? 0.933 -7.043 4.613 1 89.12 103 ASP B CA 1
ATOM 4158 C C . ASP B 1 103 ? -0.303 -6.336 4.059 1 89.12 103 ASP B C 1
ATOM 4160 O O . ASP B 1 103 ? -1.416 -6.859 4.148 1 89.12 103 ASP B O 1
ATOM 4164 N N . PHE B 1 104 ? -0.059 -5.152 3.568 1 91.5 104 PHE B N 1
ATOM 4165 C CA . PHE B 1 104 ? -1.032 -4.496 2.705 1 91.5 104 PHE B CA 1
ATOM 4166 C C . PHE B 1 104 ? -0.962 -5.051 1.288 1 91.5 104 PHE B C 1
ATOM 4168 O O . PHE B 1 104 ? 0.045 -4.883 0.598 1 91.5 104 PHE B O 1
ATOM 4175 N N . LEU B 1 105 ? -2.014 -5.617 0.852 1 93.81 105 LEU B N 1
ATOM 4176 C CA . LEU B 1 105 ? -1.989 -6.301 -0.437 1 93.81 105 LEU B CA 1
ATOM 4177 C C . LEU B 1 105 ? -2.744 -5.5 -1.492 1 93.81 105 LEU B C 1
ATOM 4179 O O . LEU B 1 105 ? -2.129 -4.816 -2.316 1 93.81 105 LEU B O 1
ATOM 4183 N N . ASP B 1 106 ? -4.016 -5.492 -1.365 1 95.81 106 ASP B N 1
ATOM 4184 C CA . ASP B 1 106 ? -4.812 -4.754 -2.342 1 95.81 106 ASP B CA 1
ATOM 4185 C C . ASP B 1 106 ? -5.363 -3.465 -1.738 1 95.81 106 ASP B C 1
ATOM 4187 O O . ASP B 1 106 ? -5.777 -3.443 -0.577 1 95.81 106 ASP B O 1
ATOM 4191 N N . GLY B 1 107 ? -5.375 -2.48 -2.418 1 95.06 107 GLY B N 1
ATOM 4192 C CA . GLY B 1 107 ? -6.055 -1.21 -2.217 1 95.06 107 GLY B CA 1
ATOM 4193 C C . GLY B 1 107 ? -6.312 -0.462 -3.512 1 95.06 107 GLY B C 1
ATOM 4194 O O . GLY B 1 107 ? -5.438 0.241 -4.016 1 95.06 107 GLY B O 1
ATOM 4195 N N . TYR B 1 108 ? -7.488 -0.675 -4.082 1 96.75 108 TYR B N 1
ATOM 4196 C CA . TYR B 1 108 ? -7.77 -0.037 -5.363 1 96.75 108 TYR B CA 1
ATOM 4197 C C . TYR B 1 108 ? -9.258 0.265 -5.508 1 96.75 108 TYR B C 1
ATOM 4199 O O . TYR B 1 108 ? -10.086 -0.296 -4.785 1 96.75 108 TYR B O 1
ATOM 4207 N N . ALA B 1 109 ? -9.547 1.165 -6.355 1 95.81 109 ALA B N 1
ATOM 4208 C CA . ALA B 1 109 ? -10.898 1.515 -6.766 1 95.81 109 ALA B CA 1
ATOM 4209 C C . ALA B 1 109 ? -11.188 1.033 -8.188 1 95.81 109 ALA B C 1
ATOM 4211 O O . ALA B 1 109 ? -10.297 1.041 -9.039 1 95.81 109 ALA B O 1
ATOM 4212 N N . ASP B 1 110 ? -12.352 0.545 -8.367 1 96.62 110 ASP B N 1
ATOM 4213 C CA . ASP B 1 110 ? -12.836 0.027 -9.641 1 96.62 110 ASP B CA 1
ATOM 4214 C C . ASP B 1 110 ? -14.18 0.654 -10.016 1 96.62 110 ASP B C 1
ATOM 4216 O O . ASP B 1 110 ? -15.211 0.324 -9.422 1 96.62 110 ASP B O 1
ATOM 4220 N N . TYR B 1 111 ? -14.195 1.486 -11.023 1 95.88 111 TYR B N 1
ATOM 4221 C CA . TYR B 1 111 ? -15.398 2.209 -11.414 1 95.88 111 TYR B CA 1
ATOM 4222 C C . TYR B 1 111 ? -16 1.615 -12.688 1 95.88 111 TYR B C 1
ATOM 4224 O O . TYR B 1 111 ? -15.359 1.613 -13.742 1 95.88 111 TYR B O 1
ATOM 4232 N N . LYS B 1 112 ? -17.188 1.232 -12.562 1 96 112 LYS B N 1
ATOM 4233 C CA . LYS B 1 112 ? -17.906 0.703 -13.719 1 96 112 LYS B CA 1
ATOM 4234 C C . LYS B 1 112 ? -18.516 1.827 -14.547 1 96 112 LYS B C 1
ATOM 4236 O O . LYS B 1 112 ? -19.547 2.383 -14.172 1 96 112 LYS B O 1
ATOM 4241 N N . ILE B 1 113 ? -17.969 2.08 -15.672 1 95.06 113 ILE B N 1
ATOM 4242 C CA . ILE B 1 113 ? -18.484 3.129 -16.547 1 95.06 113 ILE B CA 1
ATOM 4243 C C . ILE B 1 113 ? -19.797 2.68 -17.172 1 95.06 113 ILE B C 1
ATOM 4245 O O . ILE B 1 113 ? -20.781 3.439 -17.203 1 95.06 113 ILE B O 1
ATOM 4249 N N . ASN B 1 114 ? -19.859 1.512 -17.688 1 94.94 114 ASN B N 1
ATOM 4250 C CA . ASN B 1 114 ? -21.031 0.821 -18.219 1 94.94 114 ASN B CA 1
ATOM 4251 C C . ASN B 1 114 ? -20.844 -0.693 -18.203 1 94.94 114 ASN B C 1
ATOM 4253 O O . ASN B 1 114 ? -19.922 -1.203 -17.547 1 94.94 114 ASN B O 1
ATO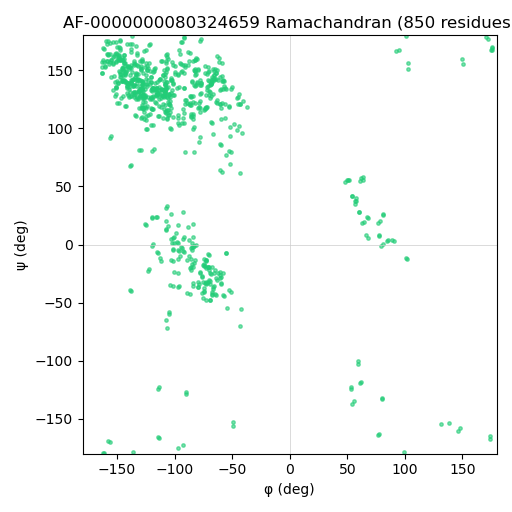M 4257 N N . SER B 1 115 ? -21.688 -1.332 -18.797 1 93.19 115 SER B N 1
ATOM 4258 C CA . SER B 1 115 ? -21.688 -2.789 -18.719 1 93.19 115 SER B CA 1
ATOM 4259 C C . SER B 1 115 ? -20.516 -3.393 -19.469 1 93.19 115 SER B C 1
ATOM 4261 O O . SER B 1 115 ? -20.219 -4.582 -19.328 1 93.19 115 SER B O 1
ATOM 4263 N N . TYR B 1 116 ? -19.766 -2.586 -20.234 1 96.31 116 TYR B N 1
ATOM 4264 C CA . TYR B 1 116 ? -18.75 -3.141 -21.109 1 96.31 116 TYR B CA 1
ATOM 4265 C C . TYR B 1 116 ? -17.344 -2.752 -20.641 1 96.31 116 TYR B C 1
ATOM 4267 O O . TYR B 1 116 ? -16.344 -3.307 -21.109 1 96.31 116 TYR B O 1
ATOM 4275 N N . ILE B 1 117 ? -17.312 -1.818 -19.703 1 97.38 117 ILE B N 1
ATOM 4276 C CA . ILE B 1 117 ? -15.992 -1.306 -19.391 1 97.38 117 ILE B CA 1
ATOM 4277 C C . ILE B 1 117 ? -15.969 -0.795 -17.953 1 97.38 117 ILE B C 1
ATOM 4279 O O . ILE B 1 117 ? -16.906 -0.111 -17.516 1 97.38 117 ILE B O 1
ATOM 4283 N N . SER B 1 118 ? -14.977 -1.176 -17.25 1 97.75 118 SER B N 1
ATOM 4284 C CA . SER B 1 118 ? -14.625 -0.629 -15.938 1 97.75 118 SER B CA 1
ATOM 4285 C C . SER B 1 118 ? -13.18 -0.133 -15.914 1 97.75 118 SER B C 1
ATOM 4287 O O . SER B 1 118 ? -12.32 -0.683 -16.609 1 97.75 118 SER B O 1
ATOM 4289 N N . VAL B 1 119 ? -12.945 0.897 -15.18 1 97.62 119 VAL B N 1
ATOM 4290 C CA . VAL B 1 119 ? -11.609 1.451 -15 1 97.62 119 VAL B CA 1
ATOM 4291 C C . VAL B 1 119 ? -11.258 1.486 -13.516 1 97.62 119 VAL B C 1
ATOM 4293 O O . VAL B 1 119 ? -12.117 1.755 -12.672 1 97.62 119 VAL B O 1
ATOM 4296 N N . GLY B 1 120 ? -10.039 1.186 -13.25 1 97.19 120 GLY B N 1
ATOM 4297 C CA . GLY B 1 120 ? -9.625 1.197 -11.859 1 97.19 120 GLY B CA 1
ATOM 4298 C C . GLY B 1 120 ? -8.172 1.589 -11.664 1 97.19 120 GLY B C 1
ATOM 4299 O O . GLY B 1 120 ? -7.434 1.745 -12.641 1 97.19 120 GLY B O 1
ATOM 4300 N N . GLY B 1 121 ? -7.836 1.798 -10.414 1 96.44 121 GLY B N 1
ATOM 4301 C CA . GLY B 1 121 ? -6.473 2.182 -10.086 1 96.44 121 GLY B CA 1
ATOM 4302 C C . GLY B 1 121 ? -6.141 2 -8.617 1 96.44 121 GLY B C 1
ATOM 4303 O O . GLY B 1 121 ? -7.031 2.012 -7.77 1 96.44 121 GLY B O 1
ATOM 4304 N N . GLY B 1 122 ? -4.863 1.864 -8.352 1 96.31 122 GLY B N 1
ATOM 4305 C CA . GLY B 1 122 ? -4.312 1.602 -7.031 1 96.31 122 GLY B CA 1
ATOM 4306 C C . GLY B 1 122 ? -3.314 0.461 -7.016 1 96.31 122 GLY B C 1
ATOM 4307 O O . GLY B 1 122 ? -2.545 0.291 -7.961 1 96.31 122 GLY B O 1
ATOM 4308 N N . ARG B 1 123 ? -3.215 -0.121 -5.891 1 95.62 123 ARG B N 1
ATOM 4309 C CA . ARG B 1 123 ? -2.398 -1.324 -5.758 1 95.62 123 ARG B CA 1
ATOM 4310 C C . ARG B 1 123 ? -3.24 -2.58 -5.961 1 95.62 123 ARG B C 1
ATOM 4312 O O . ARG B 1 123 ? -4.199 -2.816 -5.219 1 95.62 123 ARG B O 1
ATOM 4319 N N . SER B 1 124 ? -2.936 -3.318 -6.965 1 96.19 124 SER B N 1
ATOM 4320 C CA . SER B 1 124 ? -3.771 -4.469 -7.285 1 96.19 124 SER B CA 1
ATOM 4321 C C . SER B 1 124 ? -2.977 -5.543 -8.023 1 96.19 124 SER B C 1
ATOM 4323 O O . SER B 1 124 ? -1.815 -5.328 -8.375 1 96.19 124 SER B O 1
ATOM 4325 N N . SER B 1 125 ? -3.648 -6.691 -8.25 1 95.94 125 SER B N 1
ATOM 4326 C CA . SER B 1 125 ? -3.031 -7.797 -8.977 1 95.94 125 SER B CA 1
ATOM 4327 C C . SER B 1 125 ? -3.449 -7.797 -10.445 1 95.94 125 SER B C 1
ATOM 4329 O O . SER B 1 125 ? -3.09 -8.703 -11.195 1 95.94 125 SER B O 1
ATOM 4331 N N . TRP B 1 126 ? -4.246 -6.812 -10.852 1 97 126 TRP B N 1
ATOM 4332 C CA . TRP B 1 126 ? -4.699 -6.781 -12.242 1 97 126 TRP B CA 1
ATOM 4333 C C . TRP B 1 126 ? -3.518 -6.688 -13.203 1 97 126 TRP B C 1
ATOM 4335 O O . TRP B 1 126 ? -2.723 -5.746 -13.125 1 97 126 TRP B O 1
ATOM 4345 N N . THR B 1 127 ? -3.4 -7.602 -14.023 1 96 127 THR B N 1
ATOM 4346 C CA . THR B 1 127 ? -2.326 -7.695 -15.008 1 96 127 THR B CA 1
ATOM 4347 C C . THR B 1 127 ? -2.691 -8.688 -16.109 1 96 127 THR B C 1
ATOM 4349 O O . THR B 1 127 ? -3.637 -9.461 -15.969 1 96 127 THR B O 1
ATOM 4352 N N . GLY B 1 128 ? -2.145 -8.344 -17.391 1 92.31 128 GLY B N 1
ATOM 4353 C CA . GLY B 1 128 ? -2.125 -9.555 -18.203 1 92.31 128 GLY B CA 1
ATOM 4354 C C . GLY B 1 128 ? -1.505 -10.734 -17.469 1 92.31 128 GLY B C 1
ATOM 4355 O O . GLY B 1 128 ? -1.658 -10.883 -16.266 1 92.31 128 GLY B O 1
ATOM 4356 N N . LEU B 1 129 ? -1.063 -11.586 -18.172 1 94.44 129 LEU B N 1
ATOM 4357 C CA . LEU B 1 129 ? -0.414 -12.375 -19.219 1 94.44 129 LEU B CA 1
ATOM 4358 C C . LEU B 1 129 ? -1.258 -13.586 -19.594 1 94.44 129 LEU B C 1
ATOM 4360 O O . LEU B 1 129 ? -1.335 -13.961 -20.766 1 94.44 129 LEU B O 1
ATOM 4364 N N . SER B 1 130 ? -1.864 -14.203 -18.547 1 96.88 130 SER B N 1
ATOM 4365 C CA . SER B 1 130 ? -2.643 -15.43 -18.688 1 96.88 130 SER B CA 1
ATOM 4366 C C . SER B 1 130 ? -3.791 -15.469 -17.672 1 96.88 130 SER B C 1
ATOM 4368 O O . SER B 1 130 ? -3.951 -14.555 -16.875 1 96.88 130 SER B O 1
ATOM 4370 N N . ARG B 1 131 ? -4.582 -16.531 -17.812 1 96.31 131 ARG B N 1
ATOM 4371 C CA . ARG B 1 131 ? -5.711 -16.703 -16.922 1 96.31 131 ARG B CA 1
ATOM 4372 C C . ARG B 1 131 ? -5.273 -16.609 -15.461 1 96.31 131 ARG B C 1
ATOM 4374 O O . ARG B 1 131 ? -5.93 -15.938 -14.656 1 96.31 131 ARG B O 1
ATOM 4381 N N . TYR B 1 132 ? -4.133 -17.156 -15.148 1 95.94 132 TYR B N 1
ATOM 4382 C CA . TYR B 1 132 ? -3.76 -17.281 -13.75 1 95.94 132 TYR B CA 1
ATOM 4383 C C . TYR B 1 132 ? -2.648 -16.297 -13.383 1 95.94 132 TYR B C 1
ATOM 4385 O O . TYR B 1 132 ? -2.055 -16.391 -12.312 1 95.94 132 TYR B O 1
ATOM 4393 N N . ALA B 1 133 ? -2.367 -15.344 -14.211 1 95.25 133 ALA B N 1
ATOM 4394 C CA . ALA B 1 133 ? -1.312 -14.375 -13.938 1 95.25 133 ALA B CA 1
ATOM 4395 C C . ALA B 1 133 ? -1.662 -13.5 -12.734 1 95.25 133 ALA B C 1
ATOM 4397 O O . ALA B 1 133 ? -0.773 -12.953 -12.078 1 95.25 133 ALA B O 1
ATOM 4398 N N . THR B 1 134 ? -2.902 -13.344 -12.438 1 93 134 THR B N 1
ATOM 4399 C CA . THR B 1 134 ? -3.357 -12.523 -11.32 1 93 134 THR B CA 1
ATOM 4400 C C . THR B 1 134 ? -3.521 -13.375 -10.062 1 93 134 THR B C 1
ATOM 4402 O O . THR B 1 134 ? -4.043 -12.898 -9.055 1 93 134 THR B O 1
ATOM 4405 N N . GLY B 1 135 ? -3.168 -14.531 -10.188 1 86.56 135 GLY B N 1
ATOM 4406 C CA . GLY B 1 135 ? -3.461 -15.492 -9.133 1 86.56 135 GLY B CA 1
ATOM 4407 C C . GLY B 1 135 ? -4.742 -16.266 -9.375 1 86.56 135 GLY B C 1
ATOM 4408 O O . GLY B 1 135 ? -5.48 -15.977 -10.32 1 86.56 135 GLY B O 1
ATOM 4409 N N . TYR B 1 136 ? -4.973 -17.234 -8.719 1 77.06 136 TYR B N 1
ATOM 4410 C CA . TYR B 1 136 ? -6.266 -17.891 -8.891 1 77.06 136 TYR B CA 1
ATOM 4411 C C . TYR B 1 136 ? -6.812 -18.375 -7.555 1 77.06 136 TYR B C 1
ATOM 4413 O O . TYR B 1 136 ? -6.07 -18.5 -6.578 1 77.06 136 TYR B O 1
ATOM 4421 N N . THR B 1 137 ? -7.984 -18.469 -7.426 1 83.31 137 THR B N 1
ATOM 4422 C CA . THR B 1 137 ? -8.734 -18.984 -6.285 1 83.31 137 THR B CA 1
ATOM 4423 C C . THR B 1 137 ? -9.344 -20.344 -6.613 1 83.31 137 THR B C 1
ATOM 4425 O O . THR B 1 137 ? -9.375 -20.75 -7.777 1 83.31 137 THR B O 1
ATOM 4428 N N . LYS B 1 138 ? -9.602 -21.078 -5.625 1 91.38 138 LYS B N 1
ATOM 4429 C CA . LYS B 1 138 ? -10.297 -22.359 -5.773 1 91.38 138 LYS B CA 1
ATOM 4430 C C . LYS B 1 138 ? -9.484 -23.312 -6.641 1 91.38 138 LYS B C 1
ATOM 4432 O O . LYS B 1 138 ? -10.008 -23.891 -7.602 1 91.38 138 LYS B O 1
ATOM 4437 N N . THR B 1 139 ? -8.32 -23.562 -6.254 1 87.88 139 THR B N 1
ATOM 4438 C CA . THR B 1 139 ? -7.301 -24.25 -7.035 1 87.88 139 THR B CA 1
ATOM 4439 C C . THR B 1 139 ? -7.613 -25.75 -7.129 1 87.88 139 THR B C 1
ATOM 4441 O O . THR B 1 139 ? -8.211 -26.312 -6.215 1 87.88 139 THR B O 1
ATOM 4444 N N . LEU B 1 140 ? -7.113 -26.328 -8.188 1 90.69 140 LEU B N 1
ATOM 4445 C CA . LEU B 1 140 ? -7.203 -27.766 -8.383 1 90.69 140 LEU B CA 1
ATOM 4446 C C . LEU B 1 140 ? -6.195 -28.484 -7.496 1 90.69 140 LEU B C 1
ATOM 4448 O O . LEU B 1 140 ? -6.492 -29.562 -6.953 1 90.69 140 LEU B O 1
ATOM 4452 N N . LEU B 1 141 ? -5.07 -27.938 -7.449 1 94.56 141 LEU B N 1
ATOM 4453 C CA . LEU B 1 141 ? -3.986 -28.5 -6.648 1 94.56 141 LEU B CA 1
ATOM 4454 C C . LEU B 1 141 ? -3.623 -27.578 -5.492 1 94.56 141 LEU B C 1
ATOM 4456 O O . LEU B 1 141 ? -4.434 -26.734 -5.082 1 94.56 141 LEU B O 1
ATOM 4460 N N . TYR B 1 142 ? -2.469 -27.844 -4.852 1 93.12 142 TYR B N 1
ATOM 4461 C CA . TYR B 1 142 ? -2.135 -27.125 -3.619 1 93.12 142 TYR B CA 1
ATOM 4462 C C . TYR B 1 142 ? -1.701 -25.703 -3.912 1 93.12 142 TYR B C 1
ATOM 4464 O O . TYR B 1 142 ? -1.673 -24.859 -3.012 1 93.12 142 TYR B O 1
ATOM 4472 N N . GLU B 1 143 ? -1.348 -25.453 -5.199 1 90.5 143 GLU B N 1
ATOM 4473 C CA . GLU B 1 143 ? -0.798 -24.156 -5.551 1 90.5 143 GLU B CA 1
ATOM 4474 C C . GLU B 1 143 ? -1.025 -23.828 -7.023 1 90.5 143 GLU B C 1
ATOM 4476 O O . GLU B 1 143 ? -1.285 -24.734 -7.824 1 90.5 143 GLU B O 1
ATOM 4481 N N . THR B 1 144 ? -0.959 -22.531 -7.312 1 87.75 144 THR B N 1
ATOM 4482 C CA . THR B 1 144 ? -0.958 -22.109 -8.711 1 87.75 144 THR B CA 1
ATOM 4483 C C . THR B 1 144 ? 0.344 -22.516 -9.398 1 87.75 144 THR B C 1
ATOM 4485 O O . THR B 1 144 ? 1.415 -22.469 -8.789 1 87.75 144 THR B O 1
ATOM 4488 N N . PRO B 1 145 ? 0.186 -23.016 -10.641 1 91.69 145 PRO B N 1
ATOM 4489 C CA . PRO B 1 145 ? 1.456 -23.188 -11.352 1 91.69 145 PRO B CA 1
ATOM 4490 C C . PRO B 1 145 ? 2.264 -21.891 -11.453 1 91.69 145 PRO B C 1
ATOM 4492 O O . PRO B 1 145 ? 1.831 -20.938 -12.102 1 91.69 145 PRO B O 1
ATOM 4495 N N . LEU B 1 146 ? 3.371 -21.891 -10.969 1 93.69 146 LEU B N 1
ATOM 4496 C CA . LEU B 1 146 ? 4.133 -20.672 -10.742 1 93.69 146 LEU B CA 1
ATOM 4497 C C . LEU B 1 146 ? 4.566 -20.047 -12.07 1 93.69 146 LEU B C 1
ATOM 4499 O O . LEU B 1 146 ? 4.859 -18.844 -12.133 1 93.69 146 LEU B O 1
ATOM 4503 N N . ILE B 1 147 ? 4.656 -20.875 -13.109 1 96.19 147 ILE B N 1
ATOM 4504 C CA . ILE B 1 147 ? 5.062 -20.375 -14.422 1 96.19 147 ILE B CA 1
ATOM 4505 C C . ILE B 1 147 ? 4.094 -19.281 -14.875 1 96.19 147 ILE B C 1
ATOM 4507 O O . ILE B 1 147 ? 4.469 -18.391 -15.641 1 96.19 147 ILE B O 1
ATOM 4511 N N . ASN B 1 148 ? 2.879 -19.297 -14.375 1 94.88 148 ASN B N 1
ATOM 4512 C CA . ASN B 1 148 ? 1.856 -18.344 -14.781 1 94.88 148 ASN B CA 1
ATOM 4513 C C . ASN B 1 148 ? 2.131 -16.953 -14.219 1 94.88 148 ASN B C 1
ATOM 4515 O O . ASN B 1 148 ? 1.544 -15.969 -14.664 1 94.88 148 ASN B O 1
ATOM 4519 N N . LEU B 1 149 ? 2.998 -16.859 -13.281 1 91.38 149 LEU B N 1
ATOM 4520 C CA . LEU B 1 149 ? 3.189 -15.602 -12.57 1 91.38 149 LEU B CA 1
ATOM 4521 C C . LEU B 1 149 ? 4.305 -14.781 -13.203 1 91.38 149 LEU B C 1
ATOM 4523 O O . LEU B 1 149 ? 4.594 -13.664 -12.758 1 91.38 149 LEU B O 1
ATOM 4527 N N . GLY B 1 150 ? 4.938 -15.328 -14.211 1 90.06 150 GLY B N 1
ATOM 4528 C CA . GLY B 1 150 ? 5.859 -14.57 -15.047 1 90.06 150 GLY B CA 1
ATOM 4529 C C . GLY B 1 150 ? 7.016 -13.977 -14.266 1 90.06 150 GLY B C 1
ATOM 4530 O O . GLY B 1 150 ? 7.902 -14.703 -13.805 1 90.06 150 GLY B O 1
ATOM 4531 N N . ASP B 1 151 ? 6.957 -12.656 -13.977 1 93.12 151 ASP B N 1
ATOM 4532 C CA . ASP B 1 151 ? 8.031 -11.898 -13.344 1 93.12 151 ASP B CA 1
ATOM 4533 C C . ASP B 1 151 ? 7.688 -11.578 -11.891 1 93.12 151 ASP B C 1
ATOM 4535 O O . ASP B 1 151 ? 8.133 -10.555 -11.352 1 93.12 151 ASP B O 1
ATOM 4539 N N . ILE B 1 152 ? 7.004 -12.445 -11.289 1 92.31 152 ILE B N 1
ATOM 4540 C CA . ILE B 1 152 ? 6.527 -12.258 -9.93 1 92.31 152 ILE B CA 1
ATOM 4541 C C . ILE B 1 152 ? 7.691 -11.844 -9.031 1 92.31 152 ILE B C 1
ATOM 4543 O O . ILE B 1 152 ? 8.789 -12.391 -9.133 1 92.31 152 ILE B O 1
ATOM 4547 N N . ASN B 1 153 ? 7.473 -10.828 -8.203 1 90.75 153 ASN B N 1
ATOM 4548 C CA . ASN B 1 153 ? 8.383 -10.312 -7.188 1 90.75 153 ASN B CA 1
ATOM 4549 C C . ASN B 1 153 ? 9.609 -9.656 -7.812 1 90.75 153 ASN B C 1
ATOM 4551 O O . ASN B 1 153 ? 10.586 -9.367 -7.117 1 90.75 153 ASN B O 1
ATOM 4555 N N . LYS B 1 154 ? 9.656 -9.531 -9.062 1 93 154 LYS B N 1
ATOM 4556 C CA . LYS B 1 154 ? 10.695 -8.742 -9.727 1 93 154 LYS B CA 1
ATOM 4557 C C . LYS B 1 154 ? 10.164 -7.379 -10.148 1 93 154 LYS B C 1
ATOM 4559 O O . LYS B 1 154 ? 10.914 -6.395 -10.164 1 93 154 LYS B O 1
ATOM 4564 N N . THR B 1 155 ? 8.93 -7.379 -10.539 1 92 155 THR B N 1
ATOM 4565 C CA . THR B 1 155 ? 8.289 -6.133 -10.953 1 92 155 THR B CA 1
ATOM 4566 C C . THR B 1 155 ? 7.172 -5.758 -9.984 1 92 155 THR B C 1
ATOM 4568 O O . THR B 1 155 ? 6.59 -4.676 -10.086 1 92 155 THR B O 1
ATOM 4571 N N . ASP B 1 156 ? 6.926 -6.664 -9.109 1 92 156 ASP B N 1
ATOM 4572 C CA . ASP B 1 156 ? 5.84 -6.496 -8.148 1 92 156 ASP B CA 1
ATOM 4573 C C . ASP B 1 156 ? 6.273 -6.941 -6.75 1 92 156 ASP B C 1
ATOM 4575 O O . ASP B 1 156 ? 7.383 -7.441 -6.57 1 92 156 ASP B O 1
ATOM 4579 N N . ILE B 1 157 ? 5.383 -6.676 -5.793 1 90.5 157 ILE B N 1
ATOM 4580 C CA . ILE B 1 157 ? 5.484 -7.285 -4.469 1 90.5 157 ILE B CA 1
ATOM 4581 C C . ILE B 1 157 ? 4.238 -8.117 -4.184 1 90.5 157 ILE B C 1
ATOM 4583 O O . ILE B 1 157 ? 3.123 -7.586 -4.16 1 90.5 157 ILE B O 1
ATOM 4587 N N . THR B 1 158 ? 4.406 -9.375 -4.027 1 89.31 158 THR B N 1
ATOM 4588 C CA . THR B 1 158 ? 3.33 -10.328 -3.781 1 89.31 158 THR B CA 1
ATOM 4589 C C . THR B 1 158 ? 2.256 -10.219 -4.859 1 89.31 158 THR B C 1
ATOM 4591 O O . THR B 1 158 ? 1.066 -10.125 -4.547 1 89.31 158 THR B O 1
ATOM 4594 N N . GLN B 1 159 ? 2.666 -10.078 -6.047 1 91.12 159 GLN B N 1
ATOM 4595 C CA . GLN B 1 159 ? 1.82 -10.117 -7.234 1 91.12 159 GLN B CA 1
ATOM 4596 C C . GLN B 1 159 ? 1.063 -8.805 -7.414 1 91.12 159 GLN B C 1
ATOM 4598 O O . GLN B 1 159 ? 0.144 -8.719 -8.234 1 91.12 159 GLN B O 1
ATOM 4603 N N . ARG B 1 160 ? 1.388 -7.82 -6.633 1 94.31 160 ARG B N 1
ATOM 4604 C CA . ARG B 1 160 ? 0.678 -6.551 -6.734 1 94.31 160 ARG B CA 1
ATOM 4605 C C . ARG B 1 160 ? 1.604 -5.445 -7.23 1 94.31 160 ARG B C 1
ATOM 4607 O O . ARG B 1 160 ? 2.77 -5.379 -6.836 1 94.31 160 ARG B O 1
ATOM 4614 N N . LYS B 1 161 ? 1.018 -4.633 -8.047 1 93.88 161 LYS B N 1
ATOM 4615 C CA . LYS B 1 161 ? 1.685 -3.434 -8.547 1 93.88 161 LYS B CA 1
ATOM 4616 C C . LYS B 1 161 ? 0.816 -2.195 -8.344 1 93.88 161 LYS B C 1
ATOM 4618 O O . LYS B 1 161 ? -0.397 -2.305 -8.156 1 93.88 161 LYS B O 1
ATOM 4623 N N . LEU B 1 162 ? 1.457 -1.106 -8.336 1 95 162 LEU B N 1
ATOM 4624 C CA . LEU B 1 162 ? 0.758 0.173 -8.398 1 95 162 LEU B CA 1
ATOM 4625 C C . LEU B 1 162 ? 0.472 0.572 -9.844 1 95 162 LEU B C 1
ATOM 4627 O O . LEU B 1 162 ? 1.366 0.535 -10.688 1 95 162 LEU B O 1
ATOM 4631 N N . GLY B 1 163 ? -0.853 0.899 -10.102 1 96.69 163 GLY B N 1
ATOM 4632 C CA . GLY B 1 163 ? -1.141 1.234 -11.492 1 96.69 163 GLY B CA 1
ATOM 4633 C C . GLY B 1 163 ? -2.619 1.44 -11.758 1 96.69 163 GLY B C 1
ATOM 4634 O O . GLY B 1 163 ? -3.385 1.748 -10.844 1 96.69 163 GLY B O 1
ATOM 4635 N N . LEU B 1 164 ? -2.902 1.472 -13.055 1 97.69 164 LEU B N 1
ATOM 4636 C CA . LEU B 1 164 ? -4.254 1.595 -13.594 1 97.69 164 LEU B CA 1
ATOM 4637 C C . LEU B 1 164 ? -4.633 0.357 -14.398 1 97.69 164 LEU B C 1
ATOM 4639 O O . LEU B 1 164 ? -3.758 -0.343 -14.922 1 97.69 164 LEU B O 1
ATOM 4643 N N . PHE B 1 165 ? -5.902 0.071 -14.438 1 98.31 165 PHE B N 1
ATOM 4644 C CA . PHE B 1 165 ? -6.352 -1.02 -15.289 1 98.31 165 PHE B CA 1
ATOM 4645 C C . PHE B 1 165 ? -7.703 -0.696 -15.914 1 98.31 165 PHE B C 1
ATOM 4647 O O . PHE B 1 165 ? -8.438 0.154 -15.406 1 98.31 165 PHE B O 1
ATOM 4654 N N . VAL B 1 166 ? -7.957 -1.324 -17 1 98.5 166 VAL B N 1
ATOM 4655 C CA . VAL B 1 166 ? -9.25 -1.343 -17.672 1 98.5 166 VAL B CA 1
ATOM 4656 C C . VAL B 1 166 ? -9.68 -2.785 -17.938 1 98.5 166 VAL B C 1
ATOM 4658 O O . VAL B 1 166 ? -8.852 -3.629 -18.297 1 98.5 166 VAL B O 1
ATOM 4661 N N . LYS B 1 167 ? -10.922 -3.049 -17.719 1 98.31 167 LYS B N 1
ATOM 4662 C CA . LYS B 1 167 ? -11.438 -4.398 -17.938 1 98.31 167 LYS B CA 1
ATOM 4663 C C . LYS B 1 167 ? -12.891 -4.367 -18.391 1 98.31 167 LYS B C 1
ATOM 4665 O O . LYS B 1 167 ? -13.57 -3.352 -18.234 1 98.31 167 LYS B O 1
ATOM 4670 N N . GLY B 1 168 ? -13.289 -5.504 -18.938 1 97.94 168 GLY B N 1
ATOM 4671 C CA . GLY B 1 168 ? -14.68 -5.594 -19.359 1 97.94 168 GLY B CA 1
ATOM 4672 C C . GLY B 1 168 ? -14.984 -6.852 -20.141 1 97.94 168 GLY B C 1
ATOM 4673 O O . GLY B 1 168 ? -14.148 -7.758 -20.219 1 97.94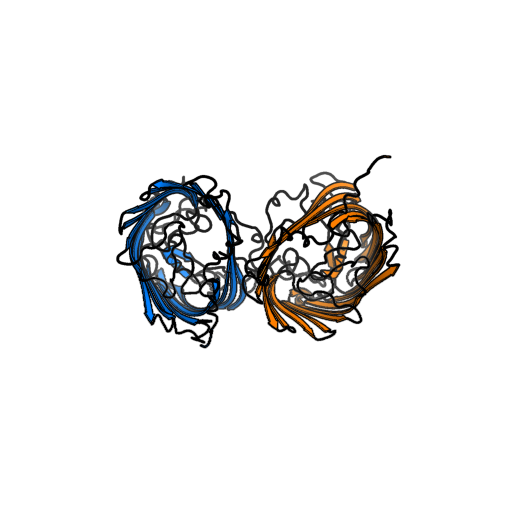 168 GLY B O 1
ATOM 4674 N N . ALA B 1 169 ? -16.25 -6.961 -20.469 1 97.25 169 ALA B N 1
ATOM 4675 C CA . ALA B 1 169 ? -16.75 -8.031 -21.328 1 97.25 169 ALA B CA 1
ATOM 4676 C C . ALA B 1 169 ? -17.719 -7.488 -22.375 1 97.25 169 ALA B C 1
ATOM 4678 O O . ALA B 1 169 ? -18.609 -6.695 -22.062 1 97.25 169 ALA B O 1
ATOM 4679 N N . VAL B 1 170 ? -17.484 -7.77 -23.594 1 97.44 170 VAL B N 1
ATOM 4680 C CA . VAL B 1 170 ? -18.359 -7.457 -24.703 1 97.44 170 VAL B CA 1
ATOM 4681 C C . VAL B 1 170 ? -18.812 -8.75 -25.391 1 97.44 170 VAL B C 1
ATOM 4683 O O . VAL B 1 170 ? -18.094 -9.32 -26.203 1 97.44 170 VAL B O 1
ATOM 4686 N N . GLY B 1 171 ? -20.078 -9.102 -25.062 1 96.75 171 GLY B N 1
ATOM 4687 C CA . GLY B 1 171 ? -20.516 -10.422 -25.5 1 96.75 171 GLY B CA 1
ATOM 4688 C C . GLY B 1 171 ? -19.688 -11.547 -24.891 1 96.75 171 GLY B C 1
ATOM 4689 O O . GLY B 1 171 ? -19.594 -11.664 -23.672 1 96.75 171 GLY B O 1
ATOM 4690 N N . LYS B 1 172 ? -19.016 -12.297 -25.797 1 98 172 LYS B N 1
ATOM 4691 C CA . LYS B 1 172 ? -18.234 -13.445 -25.359 1 98 172 LYS B CA 1
ATOM 4692 C C . LYS B 1 172 ? -16.781 -13.055 -25.109 1 98 172 LYS B C 1
ATOM 4694 O O . LYS B 1 172 ? -16 -13.852 -24.562 1 98 172 LYS B O 1
ATOM 4699 N N . LEU B 1 173 ? -16.469 -11.836 -25.422 1 98.5 173 LEU B N 1
ATOM 4700 C CA . LEU B 1 173 ? -15.102 -11.367 -25.25 1 98.5 173 LEU B CA 1
ATOM 4701 C C . LEU B 1 173 ? -14.906 -10.758 -23.875 1 98.5 173 LEU B C 1
ATOM 4703 O O . LEU B 1 173 ? -15.641 -9.844 -23.484 1 98.5 173 LEU B O 1
ATOM 4707 N N . ASP B 1 174 ? -14.039 -11.281 -23.172 1 98.44 174 ASP B N 1
ATOM 4708 C CA . ASP B 1 174 ? -13.578 -10.711 -21.906 1 98.44 174 ASP B CA 1
ATOM 4709 C C . ASP B 1 174 ? -12.164 -10.148 -22.031 1 98.44 174 ASP B C 1
ATOM 4711 O O . ASP B 1 174 ? -11.305 -10.758 -22.688 1 98.44 174 ASP B O 1
ATOM 4715 N N . TYR B 1 175 ? -11.906 -8.945 -21.453 1 98.5 175 TYR B N 1
ATOM 4716 C CA . TYR B 1 175 ? -10.586 -8.344 -21.641 1 98.5 175 TYR B CA 1
ATOM 4717 C C . TYR B 1 175 ? -10.141 -7.598 -20.391 1 98.5 175 TYR B C 1
ATOM 4719 O O . TYR B 1 175 ? -10.969 -7.141 -19.609 1 98.5 175 TYR B O 1
ATOM 4727 N N . ARG B 1 176 ? -8.836 -7.512 -20.203 1 98.5 176 ARG B N 1
ATOM 4728 C CA . ARG B 1 176 ? -8.195 -6.629 -19.219 1 98.5 176 ARG B CA 1
ATOM 4729 C C . ARG B 1 176 ? -6.859 -6.113 -19.75 1 98.5 176 ARG B C 1
ATOM 4731 O O . ARG B 1 176 ? -6.129 -6.84 -20.422 1 98.5 176 ARG B O 1
ATOM 4738 N N . PHE B 1 177 ? -6.613 -4.871 -19.469 1 98.69 177 PHE B N 1
ATOM 4739 C CA . PHE B 1 177 ? -5.348 -4.207 -19.75 1 98.69 177 PHE B CA 1
ATOM 4740 C C . PHE B 1 177 ? -4.867 -3.416 -18.547 1 98.69 177 PHE B C 1
ATOM 4742 O O . PHE B 1 177 ? -5.68 -2.885 -17.781 1 98.69 177 PHE B O 1
ATOM 4749 N N . ALA B 1 178 ? -3.535 -3.357 -18.391 1 98.25 178 ALA B N 1
ATOM 4750 C CA . ALA B 1 178 ? -3.021 -2.676 -17.203 1 98.25 178 ALA B CA 1
ATOM 4751 C C . ALA B 1 178 ? -1.758 -1.885 -17.531 1 98.25 178 ALA B C 1
ATOM 4753 O O . ALA B 1 178 ? -0.942 -2.316 -18.359 1 98.25 178 ALA B O 1
ATOM 4754 N N . TYR B 1 179 ? -1.674 -0.732 -16.969 1 97.75 179 TYR B N 1
ATOM 4755 C CA . TYR B 1 179 ? -0.48 0.092 -16.812 1 97.75 179 TYR B CA 1
ATOM 4756 C C . TYR B 1 179 ? 0.027 0.052 -15.375 1 97.75 179 TYR B C 1
ATOM 4758 O O . TYR B 1 179 ? -0.736 0.283 -14.43 1 97.75 179 TYR B O 1
ATOM 4766 N N . ALA B 1 180 ? 1.333 -0.225 -15.242 1 96.06 180 ALA B N 1
ATOM 4767 C CA . ALA B 1 180 ? 1.831 -0.301 -13.867 1 96.06 180 ALA B CA 1
ATOM 4768 C C . ALA B 1 180 ? 3.174 0.411 -13.734 1 96.06 180 ALA B C 1
ATOM 4770 O O . ALA B 1 180 ? 3.936 0.501 -14.703 1 96.06 180 ALA B O 1
ATOM 4771 N N . THR B 1 181 ? 3.398 0.964 -12.562 1 93.06 181 THR B N 1
ATOM 4772 C CA . THR B 1 181 ? 4.711 1.382 -12.086 1 93.06 181 THR B CA 1
ATOM 4773 C C . THR B 1 181 ? 5.34 0.296 -11.219 1 93.06 181 THR B C 1
ATOM 4775 O O . THR B 1 181 ? 5.082 0.228 -10.016 1 93.06 181 THR B O 1
ATOM 4778 N N . PRO B 1 182 ? 6.27 -0.412 -11.805 1 92 182 PRO B N 1
ATOM 4779 C CA . PRO B 1 182 ? 6.812 -1.567 -11.086 1 92 182 PRO B CA 1
ATOM 4780 C C . PRO B 1 182 ? 7.574 -1.172 -9.828 1 92 182 PRO B C 1
ATOM 4782 O O . PRO B 1 182 ? 8.164 -0.089 -9.766 1 92 182 PRO B O 1
ATOM 4785 N N . TYR B 1 183 ? 7.551 -2.027 -8.859 1 89.69 183 TYR B N 1
ATOM 4786 C CA . TYR B 1 183 ? 8.336 -1.832 -7.648 1 89.69 183 TYR B CA 1
ATOM 4787 C C . TYR B 1 183 ? 9.828 -1.994 -7.93 1 89.69 183 TYR B C 1
ATOM 4789 O O . TYR B 1 183 ? 10.219 -2.803 -8.773 1 89.69 183 TYR B O 1
ATOM 4797 N N . ASN B 1 184 ? 10.547 -1.279 -7.172 1 84.75 184 ASN B N 1
ATOM 4798 C CA . ASN B 1 184 ? 11.992 -1.502 -7.184 1 84.75 184 ASN B CA 1
ATOM 4799 C C . ASN B 1 184 ? 12.383 -2.66 -6.273 1 84.75 184 ASN B C 1
ATOM 4801 O O . ASN B 1 184 ? 12.516 -2.486 -5.062 1 84.75 184 ASN B O 1
ATOM 4805 N N . THR B 1 185 ? 12.617 -3.758 -6.836 1 84.44 185 THR B N 1
ATOM 4806 C CA . THR B 1 185 ? 12.938 -4.938 -6.043 1 84.44 185 THR B CA 1
ATOM 4807 C C . THR B 1 185 ? 14.445 -5.211 -6.066 1 84.44 185 THR B C 1
ATOM 4809 O O . THR B 1 185 ? 14.906 -6.203 -5.504 1 84.44 185 THR B O 1
ATOM 4812 N N . GLY B 1 186 ? 15.117 -4.352 -6.734 1 83.12 186 GLY B N 1
ATOM 4813 C CA . GLY B 1 186 ? 16.562 -4.504 -6.805 1 83.12 186 GLY B CA 1
ATOM 4814 C C . GLY B 1 186 ? 17.047 -5.074 -8.125 1 83.12 186 GLY B C 1
ATOM 4815 O O . GLY B 1 186 ? 16.25 -5.586 -8.914 1 83.12 186 GLY B O 1
ATOM 4816 N N . GLY B 1 187 ? 18.266 -4.828 -8.492 1 88.5 187 GLY B N 1
ATOM 4817 C CA . GLY B 1 187 ? 19 -5.355 -9.633 1 88.5 187 GLY B CA 1
ATOM 4818 C C . GLY B 1 187 ? 20.453 -5.652 -9.328 1 88.5 187 GLY B C 1
ATOM 4819 O O . GLY B 1 187 ? 20.891 -5.52 -8.188 1 88.5 187 GLY B O 1
ATOM 4820 N N . THR B 1 188 ? 21.062 -6.277 -10.312 1 92.62 188 THR B N 1
ATOM 4821 C CA . THR B 1 188 ? 22.469 -6.586 -10.133 1 92.62 188 THR B CA 1
ATOM 4822 C C . THR B 1 188 ? 23.297 -6.051 -11.297 1 92.62 188 THR B C 1
ATOM 4824 O O . THR B 1 188 ? 22.734 -5.629 -12.312 1 92.62 188 THR B O 1
ATOM 4827 N N . ALA B 1 189 ? 24.609 -6.051 -11.078 1 94.25 189 ALA B N 1
ATOM 4828 C CA . ALA B 1 189 ? 25.516 -5.723 -12.188 1 94.25 189 ALA B CA 1
ATOM 4829 C C . ALA B 1 189 ? 25.328 -6.691 -13.352 1 94.25 189 ALA B C 1
ATOM 4831 O O . ALA B 1 189 ? 25 -7.863 -13.141 1 94.25 189 ALA B O 1
ATOM 4832 N N . PRO B 1 190 ? 25.469 -6.168 -14.531 1 96.25 190 PRO B N 1
ATOM 4833 C CA . PRO B 1 190 ? 25.25 -7.039 -15.688 1 96.25 190 PRO B CA 1
ATOM 4834 C C . PRO B 1 190 ? 26.266 -8.172 -15.781 1 96.25 190 PRO B C 1
ATOM 4836 O O . PRO B 1 190 ? 27.438 -7.988 -15.406 1 96.25 190 PRO B O 1
ATOM 4839 N N . LEU B 1 191 ? 25.938 -9.281 -16.25 1 96.12 191 LEU B N 1
ATOM 4840 C CA . LEU B 1 191 ? 26.75 -10.469 -16.484 1 96.12 191 LEU B CA 1
ATOM 4841 C C . LEU B 1 191 ? 26.938 -10.727 -17.969 1 96.12 191 LEU B C 1
ATOM 4843 O O . LEU B 1 191 ? 26.141 -10.273 -18.797 1 96.12 191 LEU B O 1
ATOM 4847 N N . GLU B 1 192 ? 27.938 -11.422 -18.25 1 95.81 192 GLU B N 1
ATOM 4848 C CA . GLU B 1 192 ? 28.203 -11.711 -19.656 1 95.81 192 GLU B CA 1
ATOM 4849 C C . GLU B 1 192 ? 27.219 -12.75 -20.188 1 95.81 192 GLU B C 1
ATOM 4851 O O . GLU B 1 192 ? 27.172 -13.883 -19.703 1 95.81 192 GLU B O 1
ATOM 4856 N N . ASN B 1 193 ? 26.438 -12.375 -21.094 1 96.06 193 ASN B N 1
ATOM 4857 C CA . ASN B 1 193 ? 25.516 -13.195 -21.875 1 96.06 193 ASN B CA 1
ATOM 4858 C C . ASN B 1 193 ? 24.422 -13.805 -21 1 96.06 193 ASN B C 1
ATOM 4860 O O . ASN B 1 193 ? 23.906 -14.883 -21.297 1 96.06 193 ASN B O 1
ATOM 4864 N N . ILE B 1 194 ? 24.203 -13.297 -19.906 1 97.62 194 ILE B N 1
ATOM 4865 C CA . ILE B 1 194 ? 23.125 -13.656 -19 1 97.62 194 ILE B CA 1
ATOM 4866 C C . ILE B 1 194 ? 22.359 -12.398 -18.578 1 97.62 194 ILE B C 1
ATOM 4868 O O . ILE B 1 194 ? 22.938 -11.492 -17.969 1 97.62 194 ILE B O 1
ATOM 4872 N N . ALA B 1 195 ? 21.188 -12.352 -18.875 1 98.31 195 ALA B N 1
ATOM 4873 C CA . ALA B 1 195 ? 20.375 -11.188 -18.516 1 98.31 195 ALA B CA 1
ATOM 4874 C C . ALA B 1 195 ? 20 -11.211 -17.047 1 98.31 195 ALA B C 1
ATOM 4876 O O . ALA B 1 195 ? 19.688 -12.266 -16.5 1 98.31 195 ALA B O 1
ATOM 4877 N N . VAL B 1 196 ? 20.062 -10.047 -16.453 1 97.25 196 VAL B N 1
ATOM 4878 C CA . VAL B 1 196 ? 19.594 -9.828 -15.078 1 97.25 196 VAL B CA 1
ATOM 4879 C C . VAL B 1 196 ? 18.828 -8.516 -15 1 97.25 196 VAL B C 1
ATOM 4881 O O . VAL B 1 196 ? 18.984 -7.637 -15.844 1 97.25 196 VAL B O 1
ATOM 4884 N N . PHE B 1 197 ? 17.922 -8.391 -14.133 1 95.94 197 PHE B N 1
ATOM 4885 C CA . PHE B 1 197 ? 17.25 -7.109 -13.953 1 95.94 197 PHE B CA 1
ATOM 4886 C C . PHE B 1 197 ? 18.25 -6.012 -13.633 1 95.94 197 PHE B C 1
ATOM 4888 O O . PHE B 1 197 ? 19.203 -6.227 -12.875 1 95.94 197 PHE B O 1
ATOM 4895 N N . ASN B 1 198 ? 18.031 -4.875 -14.172 1 92.25 198 ASN B N 1
ATOM 4896 C CA . ASN B 1 198 ? 19.062 -3.852 -14.07 1 92.25 198 ASN B CA 1
ATOM 4897 C C . ASN B 1 198 ? 18.812 -2.926 -12.883 1 92.25 198 ASN B C 1
ATOM 4899 O O . ASN B 1 198 ? 17.812 -3.057 -12.18 1 92.25 198 ASN B O 1
ATOM 4903 N N . THR B 1 199 ? 19.734 -2.037 -12.617 1 87.81 199 THR B N 1
ATOM 4904 C CA . THR B 1 199 ? 19.688 -1.141 -11.469 1 87.81 199 THR B CA 1
ATOM 4905 C C . THR B 1 199 ? 19.375 0.285 -11.898 1 87.81 199 THR B C 1
ATOM 4907 O O . THR B 1 199 ? 19.672 1.243 -11.188 1 87.81 199 THR B O 1
ATOM 4910 N N . ARG B 1 200 ? 18.797 0.354 -13.086 1 88.75 200 ARG B N 1
ATOM 4911 C CA . ARG B 1 200 ? 18.5 1.682 -13.609 1 88.75 200 ARG B CA 1
ATOM 4912 C C . ARG B 1 200 ? 17.047 2.057 -13.328 1 88.75 200 ARG B C 1
ATOM 4914 O O . ARG B 1 200 ? 16.375 1.41 -12.523 1 88.75 200 ARG B O 1
ATOM 4921 N N . VAL B 1 201 ? 16.719 3.18 -13.859 1 84 201 VAL B N 1
ATOM 4922 C CA . VAL B 1 201 ? 15.352 3.672 -13.672 1 84 201 VAL B CA 1
ATOM 4923 C C . VAL B 1 201 ? 14.352 2.639 -14.188 1 84 201 VAL B C 1
ATOM 4925 O O . VAL B 1 201 ? 14.562 2.041 -15.25 1 84 201 VAL B O 1
ATOM 4928 N N . ILE B 1 202 ? 13.398 2.484 -13.438 1 88.62 202 ILE B N 1
ATOM 4929 C CA . ILE B 1 202 ? 12.375 1.503 -13.773 1 88.62 202 ILE B CA 1
ATOM 4930 C C . ILE B 1 202 ? 11.328 2.141 -14.68 1 88.62 202 ILE B C 1
ATOM 4932 O O . ILE B 1 202 ? 10.766 3.193 -14.359 1 88.62 202 ILE B O 1
ATOM 4936 N N . LYS B 1 203 ? 11.078 1.479 -15.789 1 92.5 203 LYS B N 1
ATOM 4937 C CA . LYS B 1 203 ? 10.102 1.96 -16.75 1 92.5 203 LYS B CA 1
ATOM 4938 C C . LYS B 1 203 ? 8.742 1.304 -16.531 1 92.5 203 LYS B C 1
ATOM 4940 O O . LYS B 1 203 ? 8.641 0.276 -15.859 1 92.5 203 LYS B O 1
ATOM 4945 N N . PRO B 1 204 ? 7.738 1.902 -17.125 1 94.31 204 PRO B N 1
ATOM 4946 C CA . PRO B 1 204 ? 6.387 1.367 -16.938 1 94.31 204 PRO B CA 1
ATOM 4947 C C . PRO B 1 204 ? 6.227 -0.039 -17.5 1 94.31 204 PRO B C 1
ATOM 4949 O O . PRO B 1 204 ? 6.926 -0.407 -18.453 1 94.31 204 PRO B O 1
ATOM 4952 N N . ASN B 1 205 ? 5.367 -0.775 -16.906 1 97 205 ASN B N 1
ATOM 4953 C CA . ASN B 1 205 ? 4.961 -2.102 -17.344 1 97 205 ASN B CA 1
ATOM 4954 C C . ASN B 1 205 ? 3.57 -2.08 -17.984 1 97 205 ASN B C 1
ATOM 4956 O O . ASN B 1 205 ? 2.641 -1.495 -17.422 1 97 205 ASN B O 1
ATOM 4960 N N . TRP B 1 206 ? 3.43 -2.623 -19.156 1 98.19 206 TRP B N 1
ATOM 4961 C CA . TRP B 1 206 ? 2.16 -2.734 -19.859 1 98.19 206 TRP B CA 1
ATOM 4962 C C . TRP B 1 206 ? 1.766 -4.195 -20.047 1 98.19 206 TRP B C 1
ATOM 4964 O O . TRP B 1 206 ? 2.584 -5.02 -20.469 1 98.19 206 TRP B O 1
ATOM 4974 N N . SER B 1 207 ? 0.529 -4.5 -19.766 1 98.5 207 SER B N 1
ATOM 4975 C CA . SER B 1 207 ? 0.099 -5.887 -19.922 1 98.5 207 SER B CA 1
ATOM 4976 C C . SER B 1 207 ? -1.37 -5.969 -20.312 1 98.5 207 SER B C 1
ATOM 4978 O O . SER B 1 207 ? -2.111 -4.992 -20.188 1 98.5 207 SER B O 1
ATOM 4980 N N . GLY B 1 208 ? -1.706 -7.125 -20.812 1 98.62 208 GLY B N 1
ATOM 4981 C CA . GLY B 1 208 ? -3.08 -7.379 -21.203 1 98.62 208 GLY B CA 1
ATOM 4982 C C . GLY B 1 208 ? -3.396 -8.852 -21.359 1 98.62 208 GLY B C 1
ATOM 4983 O O . GLY B 1 208 ? -2.492 -9.672 -21.516 1 98.62 208 GLY B O 1
ATOM 4984 N N . TYR B 1 209 ? -4.656 -9.203 -21.281 1 98.62 209 TYR B N 1
ATOM 4985 C CA . TYR B 1 209 ? -5.191 -10.547 -21.453 1 98.62 209 TYR B CA 1
ATOM 4986 C C . TYR B 1 209 ? -6.621 -10.5 -21.969 1 98.62 209 TYR B C 1
ATOM 4988 O O . TYR B 1 209 ? -7.457 -9.75 -21.453 1 98.62 209 TYR B O 1
ATOM 4996 N N . ILE B 1 210 ? -6.871 -11.195 -23.016 1 98.69 210 ILE B N 1
ATOM 4997 C CA . ILE B 1 210 ? -8.211 -11.336 -23.562 1 98.69 210 ILE B CA 1
ATOM 4998 C C . ILE B 1 210 ? -8.602 -12.812 -23.609 1 98.69 210 ILE B C 1
ATOM 5000 O O . ILE B 1 210 ? -7.742 -13.68 -23.75 1 98.69 210 ILE B O 1
ATOM 5004 N N . LYS B 1 211 ? -9.852 -13.102 -23.469 1 98.56 211 LYS B N 1
ATOM 5005 C CA . LYS B 1 211 ? -10.32 -14.469 -23.625 1 98.56 211 LYS B CA 1
ATOM 5006 C C . LYS B 1 211 ? -11.695 -14.508 -24.297 1 98.56 211 LYS B C 1
ATOM 5008 O O . LYS B 1 211 ? -12.5 -13.594 -24.109 1 98.56 211 LYS B O 1
ATOM 5013 N N . TRP B 1 212 ? -11.875 -15.523 -25.062 1 98.81 212 TRP B N 1
ATOM 5014 C CA . TRP B 1 212 ? -13.172 -15.812 -25.672 1 98.81 212 TRP B CA 1
ATOM 5015 C C . TRP B 1 212 ? -13.891 -16.922 -24.891 1 98.81 212 TRP B C 1
ATOM 5017 O O . TRP B 1 212 ? -13.344 -18 -24.688 1 98.81 212 TRP B O 1
ATOM 5027 N N . GLN B 1 213 ? -15.078 -16.609 -24.562 1 98.62 213 GLN B N 1
ATOM 5028 C CA . GLN B 1 213 ? -15.859 -17.516 -23.734 1 98.62 213 GLN B CA 1
ATOM 5029 C C . GLN B 1 213 ? -16.938 -18.219 -24.547 1 98.62 213 GLN B C 1
ATOM 5031 O O . GLN B 1 213 ? -17.984 -17.641 -24.844 1 98.62 213 GLN B O 1
ATOM 5036 N N . PHE B 1 214 ? -16.766 -19.438 -24.781 1 98.62 214 PHE B N 1
ATOM 5037 C CA . PHE B 1 214 ? -17.625 -20.156 -25.703 1 98.62 214 PHE B CA 1
ATOM 5038 C C . PHE B 1 214 ? -18.953 -20.547 -25.031 1 98.62 214 PHE B C 1
ATOM 5040 O O . PHE B 1 214 ? -20 -20.531 -25.672 1 98.62 214 PHE B O 1
ATOM 5047 N N . PHE B 1 215 ? -18.922 -20.906 -23.719 1 98.44 215 PHE B N 1
ATOM 5048 C CA . PHE B 1 215 ? -20.109 -21.344 -23 1 98.44 215 PHE B CA 1
ATOM 5049 C C . PHE B 1 215 ? -20.484 -20.344 -21.906 1 98.44 215 PHE B C 1
ATOM 5051 O O . PHE B 1 215 ? -20.734 -19.172 -22.188 1 98.44 215 PHE B O 1
ATOM 5058 N N . ASP B 1 216 ? -20.547 -20.844 -20.672 1 97.94 216 ASP B N 1
ATOM 5059 C CA . ASP B 1 216 ? -20.906 -19.922 -19.594 1 97.94 216 ASP B CA 1
ATOM 5060 C C . ASP B 1 216 ? -19.797 -18.891 -19.391 1 97.94 216 ASP B C 1
ATOM 5062 O O . ASP B 1 216 ? -18.609 -19.203 -19.469 1 97.94 216 ASP B O 1
ATOM 5066 N N . LYS B 1 217 ? -20.266 -17.703 -19.125 1 97 217 LYS B N 1
ATOM 5067 C CA . LYS B 1 217 ? -19.312 -16.641 -18.859 1 97 217 LYS B CA 1
ATOM 5068 C C . LYS B 1 217 ? -18.828 -16.672 -17.422 1 97 217 LYS B C 1
ATOM 5070 O O . LYS B 1 217 ? -19.578 -17.062 -16.516 1 97 217 LYS B O 1
ATOM 5075 N N . GLU B 1 218 ? -17.641 -16.25 -17.25 1 96.25 218 GLU B N 1
ATOM 5076 C CA . GLU B 1 218 ? -17.062 -16.125 -15.914 1 96.25 218 GLU B CA 1
ATOM 5077 C C . GLU B 1 218 ? -17.125 -14.68 -15.422 1 96.25 218 GLU B C 1
ATOM 5079 O O . GLU B 1 218 ? -17.141 -13.742 -16.219 1 96.25 218 GLU B O 1
ATOM 5084 N N . SER B 1 219 ? -17.156 -14.586 -14.086 1 93.81 219 SER B N 1
ATOM 5085 C CA . SER B 1 219 ? -17.125 -13.258 -13.492 1 93.81 219 SER B CA 1
ATOM 5086 C C . SER B 1 219 ? -15.773 -12.586 -13.672 1 93.81 219 SER B C 1
ATOM 5088 O O . SER B 1 219 ? -14.734 -13.242 -13.562 1 93.81 219 SER B O 1
ATOM 5090 N N . ASN B 1 220 ? -15.797 -11.32 -13.938 1 94.12 220 ASN B N 1
ATOM 5091 C CA . ASN B 1 220 ? -14.57 -10.547 -14 1 94.12 220 ASN B CA 1
ATOM 5092 C C . ASN B 1 220 ? -14.562 -9.422 -12.969 1 94.12 220 ASN B C 1
ATOM 5094 O O . ASN B 1 220 ? -13.906 -8.398 -13.164 1 94.12 220 ASN B O 1
ATOM 5098 N N . VAL B 1 221 ? -15.328 -9.578 -11.93 1 92.75 221 VAL B N 1
ATOM 5099 C CA . VAL B 1 221 ? -15.398 -8.57 -10.867 1 92.75 221 VAL B CA 1
ATOM 5100 C C . VAL B 1 221 ? -14.07 -8.508 -10.125 1 92.75 221 VAL B C 1
ATOM 5102 O O . VAL B 1 221 ? -13.586 -7.418 -9.805 1 92.75 221 VAL B O 1
ATOM 5105 N N . MET B 1 222 ? -13.547 -9.688 -9.859 1 94 222 MET B N 1
ATOM 5106 C CA . MET B 1 222 ? -12.234 -9.789 -9.227 1 94 222 MET B CA 1
ATOM 5107 C C . MET B 1 222 ? -11.18 -10.234 -10.242 1 94 222 MET B C 1
ATOM 5109 O O . MET B 1 222 ? -11.5 -10.867 -11.242 1 94 222 MET B O 1
ATOM 5113 N N . ALA B 1 223 ? -9.961 -9.961 -9.891 1 94.56 223 ALA B N 1
ATOM 5114 C CA . ALA B 1 223 ? -8.867 -10.234 -10.812 1 94.56 223 ALA B CA 1
ATOM 5115 C C . ALA B 1 223 ? -8.602 -11.734 -10.93 1 94.56 223 ALA B C 1
ATOM 5117 O O . ALA B 1 223 ? -8.234 -12.219 -12 1 94.56 223 ALA B O 1
ATOM 5118 N N . GLN B 1 224 ? -8.781 -12.461 -9.914 1 93.75 224 GLN B N 1
ATOM 5119 C CA . GLN B 1 224 ? -8.43 -13.875 -9.875 1 93.75 224 GLN B CA 1
ATOM 5120 C C . GLN B 1 224 ? -9.508 -14.734 -10.523 1 93.75 224 GLN B C 1
ATOM 5122 O O . GLN B 1 224 ? -10.703 -14.523 -10.289 1 93.75 224 GLN B O 1
ATOM 5127 N N . SER B 1 225 ? -9.055 -15.648 -11.273 1 93.44 225 SER B N 1
ATOM 5128 C CA . SER B 1 225 ? -9.961 -16.609 -11.883 1 93.44 225 SER B CA 1
ATOM 5129 C C . SER B 1 225 ? -10.047 -17.891 -11.047 1 93.44 225 SER B C 1
ATOM 5131 O O . SER B 1 225 ? -9.102 -18.25 -10.352 1 93.44 225 SER B O 1
ATOM 5133 N N . GLN B 1 226 ? -11.133 -18.547 -11.227 1 93 226 GLN B N 1
ATOM 5134 C CA . GLN B 1 226 ? -11.344 -19.781 -10.469 1 93 226 GLN B CA 1
ATOM 5135 C C . GLN B 1 226 ? -10.617 -20.953 -11.117 1 93 226 GLN B C 1
ATOM 5137 O O . GLN B 1 226 ? -10.586 -21.078 -12.344 1 93 226 GLN B O 1
ATOM 5142 N N . GLY B 1 227 ? -10.164 -21.828 -10.281 1 94.56 227 GLY B N 1
ATOM 5143 C CA . GLY B 1 227 ? -9.477 -23 -10.781 1 94.56 227 GLY B CA 1
ATOM 5144 C C . GLY B 1 227 ? -10.43 -24.109 -11.188 1 94.56 227 GLY B C 1
ATOM 5145 O O . GLY B 1 227 ? -10.141 -24.875 -12.125 1 94.56 227 GLY B O 1
ATOM 5146 N N . ALA B 1 228 ? -11.492 -24.234 -10.469 1 95.94 228 ALA B N 1
ATOM 5147 C CA . ALA B 1 228 ? -12.516 -25.234 -10.781 1 95.94 228 ALA B CA 1
ATOM 5148 C C . ALA B 1 228 ? -13.883 -24.797 -10.281 1 95.94 228 ALA B C 1
ATOM 5150 O O . ALA B 1 228 ? -14.008 -24.234 -9.188 1 95.94 228 ALA B O 1
ATOM 5151 N N . TYR B 1 229 ? -14.898 -25.141 -11.031 1 96.38 229 TYR B N 1
ATOM 5152 C CA . TYR B 1 229 ? -16.266 -24.75 -10.664 1 96.38 229 TYR B CA 1
ATOM 5153 C C . TYR B 1 229 ? -17 -25.922 -10.039 1 96.38 229 TYR B C 1
ATOM 5155 O O . TYR B 1 229 ? -18.156 -25.797 -9.633 1 96.38 229 TYR B O 1
ATOM 5163 N N . LEU B 1 230 ? -16.438 -27.094 -9.969 1 96.19 230 LEU B N 1
ATOM 5164 C CA . LEU B 1 230 ? -16.969 -28.281 -9.305 1 96.19 230 LEU B CA 1
ATOM 5165 C C . LEU B 1 230 ? -18.344 -28.641 -9.859 1 96.19 230 LEU B C 1
ATOM 5167 O O . LEU B 1 230 ? -19.266 -28.969 -9.094 1 96.19 230 LEU B O 1
ATOM 5171 N N . GLY B 1 231 ? -18.516 -28.422 -11.109 1 95.12 231 GLY B N 1
ATOM 5172 C CA . GLY B 1 231 ? -19.734 -28.828 -11.773 1 95.12 231 GLY B CA 1
ATOM 5173 C C . GLY B 1 231 ? -20.812 -27.766 -11.773 1 95.12 231 GLY B C 1
ATOM 5174 O O . GLY B 1 231 ? -21.906 -27.969 -12.305 1 95.12 231 GLY B O 1
ATOM 5175 N N . LYS B 1 232 ? -20.547 -26.656 -11.273 1 94.44 232 LYS B N 1
ATOM 5176 C CA . LYS B 1 232 ? -21.562 -25.609 -11.148 1 94.44 232 LYS B CA 1
ATOM 5177 C C . LYS B 1 232 ? -21.688 -24.812 -12.445 1 94.44 232 LYS B C 1
ATOM 5179 O O . LYS B 1 232 ? -22.672 -24.094 -12.648 1 94.44 232 LYS B O 1
ATOM 5184 N N . LYS B 1 233 ? -20.688 -24.891 -13.273 1 96.19 233 LYS B N 1
ATOM 5185 C CA . LYS B 1 233 ? -20.688 -24.203 -14.555 1 96.19 233 LYS B CA 1
ATOM 5186 C C . LYS B 1 233 ? -20.078 -25.062 -15.656 1 96.19 233 LYS B C 1
ATOM 5188 O O . LYS B 1 233 ? -19.328 -26 -15.367 1 96.19 233 LYS B O 1
ATOM 5193 N N . LYS B 1 234 ? -20.5 -24.797 -16.844 1 98.31 234 LYS B N 1
ATOM 5194 C CA . LYS B 1 234 ? -19.828 -25.281 -18.031 1 98.31 234 LYS B CA 1
ATOM 5195 C C . LYS B 1 234 ? -19.047 -24.172 -18.734 1 98.31 234 LYS B C 1
ATOM 5197 O O . LYS B 1 234 ? -19.641 -23.297 -19.375 1 98.31 234 LYS B O 1
ATOM 5202 N N . VAL B 1 235 ? -17.734 -24.281 -18.703 1 98.5 235 VAL B N 1
ATOM 5203 C CA . VAL B 1 235 ? -16.922 -23.188 -19.203 1 98.5 235 VAL B CA 1
ATOM 5204 C C . VAL B 1 235 ? -15.898 -23.719 -20.219 1 98.5 235 VAL B C 1
ATOM 5206 O O . VAL B 1 235 ? -15.312 -24.781 -20.016 1 98.5 235 VAL B O 1
ATOM 5209 N N . LEU B 1 236 ? -15.766 -23.094 -21.266 1 98.81 236 LEU B N 1
ATOM 5210 C CA . LEU B 1 236 ? -14.672 -23.234 -22.219 1 98.81 236 LEU B CA 1
ATOM 5211 C C . LEU B 1 236 ? -14.141 -21.875 -22.656 1 98.81 236 LEU B C 1
ATOM 5213 O O . LEU B 1 236 ? -14.836 -21.125 -23.344 1 98.81 236 LEU B O 1
ATOM 5217 N N . ASN B 1 237 ? -12.945 -21.594 -22.25 1 98.69 237 ASN B N 1
ATOM 5218 C CA . ASN B 1 237 ? -12.32 -20.312 -22.578 1 98.69 237 ASN B CA 1
ATOM 5219 C C . ASN B 1 237 ? -10.977 -20.516 -23.266 1 98.69 237 ASN B C 1
ATOM 5221 O O . ASN B 1 237 ? -10.203 -21.406 -22.891 1 98.69 237 ASN B O 1
ATOM 5225 N N . ILE B 1 238 ? -10.742 -19.734 -24.266 1 98.81 238 ILE B N 1
ATOM 5226 C CA . ILE B 1 238 ? -9.43 -19.625 -24.891 1 98.81 238 ILE B CA 1
ATOM 5227 C C . ILE B 1 238 ? -8.922 -18.188 -24.766 1 98.81 238 ILE B C 1
ATOM 5229 O O . ILE B 1 238 ? -9.641 -17.234 -25.078 1 98.81 238 ILE B O 1
ATOM 5233 N N . GLY B 1 239 ? -7.734 -18.062 -24.25 1 98.69 239 GLY B N 1
ATOM 5234 C CA . GLY B 1 239 ? -7.223 -16.719 -23.984 1 98.69 239 GLY B CA 1
ATOM 5235 C C . GLY B 1 239 ? -5.805 -16.516 -24.484 1 98.69 239 GLY B C 1
ATOM 5236 O O . GLY B 1 239 ? -5.113 -17.469 -24.828 1 98.69 239 GLY B O 1
ATOM 5237 N N . ALA B 1 240 ? -5.422 -15.273 -24.562 1 98.75 240 ALA B N 1
ATOM 5238 C CA . ALA B 1 240 ? -4.07 -14.852 -24.922 1 98.75 240 ALA B CA 1
ATOM 5239 C C . ALA B 1 240 ? -3.713 -13.539 -24.219 1 98.75 240 ALA B C 1
ATOM 5241 O O . ALA B 1 240 ? -4.59 -12.711 -23.953 1 98.75 240 ALA B O 1
ATOM 5242 N N . GLY B 1 241 ? -2.42 -13.383 -23.938 1 98.62 241 GLY B N 1
ATOM 5243 C CA . GLY B 1 241 ? -2.016 -12.164 -23.25 1 98.62 241 GLY B CA 1
ATOM 5244 C C . GLY B 1 241 ? -0.549 -11.836 -23.438 1 98.62 241 GLY B C 1
ATOM 5245 O O . GLY B 1 241 ? 0.183 -12.578 -24.094 1 98.62 241 GLY B O 1
ATOM 5246 N N . PHE B 1 242 ? -0.19 -10.656 -22.953 1 98.75 242 PHE B N 1
ATOM 5247 C CA . PHE B 1 242 ? 1.176 -10.156 -23.062 1 98.75 242 PHE B CA 1
ATOM 5248 C C . PHE B 1 242 ? 1.549 -9.328 -21.844 1 98.75 242 PHE B C 1
ATOM 5250 O O . PHE B 1 242 ? 0.674 -8.883 -21.094 1 98.75 242 PHE B O 1
ATOM 5257 N N . GLU B 1 243 ? 2.777 -9.156 -21.609 1 98.38 243 GLU B N 1
ATOM 5258 C CA . GLU B 1 243 ? 3.387 -8.219 -20.672 1 98.38 243 GLU B CA 1
ATOM 5259 C C . GLU B 1 243 ? 4.723 -7.703 -21.188 1 98.38 243 GLU B C 1
ATOM 5261 O O . GLU B 1 243 ? 5.594 -8.484 -21.578 1 98.38 243 GLU B O 1
ATOM 5266 N N . ILE B 1 244 ? 4.867 -6.387 -21.25 1 98.56 244 ILE B N 1
ATOM 5267 C CA . ILE B 1 244 ? 6.055 -5.777 -21.828 1 98.56 244 ILE B CA 1
ATOM 5268 C C . ILE B 1 244 ? 6.574 -4.664 -20.922 1 98.56 244 ILE B C 1
ATOM 5270 O O . ILE B 1 244 ? 5.785 -3.928 -20.328 1 98.56 244 ILE B O 1
ATOM 5274 N N . GLN B 1 245 ? 7.824 -4.59 -20.844 1 97.75 245 GLN B N 1
ATOM 5275 C CA . GLN B 1 245 ? 8.516 -3.539 -20.109 1 97.75 245 GLN B CA 1
ATOM 5276 C C . GLN B 1 245 ? 9.859 -3.205 -20.75 1 97.75 245 GLN B C 1
ATOM 5278 O O . GLN B 1 245 ? 10.734 -4.066 -20.859 1 97.75 245 GLN B O 1
ATOM 5283 N N . LYS B 1 246 ? 10.008 -1.972 -21.125 1 97.12 246 LYS B N 1
ATOM 5284 C CA . LYS B 1 246 ? 11.227 -1.523 -21.797 1 97.12 246 LYS B CA 1
ATOM 5285 C C . LYS B 1 246 ? 12.414 -1.498 -20.828 1 97.12 246 LYS B C 1
ATOM 5287 O O . LYS B 1 246 ? 12.289 -1.025 -19.703 1 97.12 246 LYS B O 1
ATOM 5292 N N . ASP B 1 247 ? 13.578 -2.059 -21.219 1 96.38 247 ASP B N 1
ATOM 5293 C CA . ASP B 1 247 ? 14.852 -1.957 -20.531 1 96.38 247 ASP B CA 1
ATOM 5294 C C . ASP B 1 247 ? 14.742 -2.484 -19.094 1 96.38 247 ASP B C 1
ATOM 5296 O O . ASP B 1 247 ? 15.289 -1.885 -18.172 1 96.38 247 ASP B O 1
ATOM 5300 N N . ALA B 1 248 ? 14.031 -3.537 -18.938 1 96.69 248 ALA B N 1
ATOM 5301 C CA . ALA B 1 248 ? 13.867 -4.094 -17.609 1 96.69 248 ALA B CA 1
ATOM 5302 C C . ALA B 1 248 ? 15.133 -4.832 -17.156 1 96.69 248 ALA B C 1
ATOM 5304 O O . ALA B 1 248 ? 15.445 -4.879 -15.969 1 96.69 248 ALA B O 1
ATOM 5305 N N . LEU B 1 249 ? 15.797 -5.41 -18.125 1 97.88 249 LEU B N 1
ATOM 5306 C CA . LEU B 1 249 ? 17 -6.188 -17.844 1 97.88 249 LEU B CA 1
ATOM 5307 C C . LEU B 1 249 ? 18.188 -5.641 -18.609 1 97.88 249 LEU B C 1
ATOM 5309 O O . LEU B 1 249 ? 18.062 -4.68 -19.375 1 97.88 249 LEU B O 1
ATOM 5313 N N . TRP B 1 250 ? 19.344 -6.172 -18.297 1 97.88 250 TRP B N 1
ATOM 5314 C CA . TRP B 1 250 ? 20.547 -5.867 -19.062 1 97.88 250 TRP B CA 1
ATOM 5315 C C . TRP B 1 250 ? 21.547 -7.023 -18.984 1 97.88 250 TRP B C 1
ATOM 5317 O O . TRP B 1 250 ? 21.344 -7.973 -18.219 1 97.88 250 TRP B O 1
ATOM 5327 N N . HIS B 1 251 ? 22.484 -7.016 -19.906 1 98.31 251 HIS B N 1
ATOM 5328 C CA . HIS B 1 251 ? 23.578 -7.973 -19.922 1 98.31 251 HIS B CA 1
ATOM 5329 C C . HIS B 1 251 ? 24.828 -7.379 -20.594 1 98.31 251 HIS B C 1
ATOM 5331 O O . HIS B 1 251 ? 24.75 -6.316 -21.203 1 98.31 251 HIS B O 1
ATOM 5337 N N . LYS B 1 252 ? 25.953 -8.008 -20.375 1 97.81 252 LYS B N 1
ATOM 5338 C CA . LYS B 1 252 ? 27.172 -7.676 -21.125 1 97.81 252 LYS B CA 1
ATOM 5339 C C . LYS B 1 252 ? 27.312 -8.555 -22.375 1 97.81 252 LYS B C 1
ATOM 5341 O O . LYS B 1 252 ? 27.094 -9.766 -22.297 1 97.81 252 LYS B O 1
ATOM 5346 N N . THR B 1 253 ? 27.641 -7.902 -23.469 1 96.62 253 THR B N 1
ATOM 5347 C CA . THR B 1 253 ? 27.922 -8.648 -24.688 1 96.62 253 THR B CA 1
ATOM 5348 C C . THR B 1 253 ? 29.297 -9.281 -24.641 1 96.62 253 THR B C 1
ATOM 5350 O O . THR B 1 253 ? 30.047 -9.062 -23.688 1 96.62 253 THR B O 1
ATOM 5353 N N . ALA B 1 254 ? 29.594 -10.047 -25.703 1 92.88 254 ALA B N 1
ATOM 5354 C CA . ALA B 1 254 ? 30.922 -10.648 -25.797 1 92.88 254 ALA B CA 1
ATOM 5355 C C . ALA B 1 254 ? 32 -9.578 -25.828 1 92.88 254 ALA B C 1
ATOM 5357 O O . ALA B 1 254 ? 33.125 -9.797 -25.359 1 92.88 254 ALA B O 1
ATOM 5358 N N . ALA B 1 255 ? 31.719 -8.383 -26.328 1 94.88 255 ALA B N 1
ATOM 5359 C CA . ALA B 1 255 ? 32.656 -7.254 -26.391 1 94.88 255 ALA B CA 1
ATOM 5360 C C . ALA B 1 255 ? 32.656 -6.484 -25.078 1 94.88 255 ALA B C 1
ATOM 5362 O O . ALA B 1 255 ? 33.281 -5.426 -24.984 1 94.88 255 ALA B O 1
ATOM 5363 N N . LYS B 1 256 ? 31.875 -6.934 -24.109 1 93.88 256 LYS B N 1
ATOM 5364 C CA . LYS B 1 256 ? 31.828 -6.402 -22.75 1 93.88 256 LYS B CA 1
ATOM 5365 C C . LYS B 1 256 ? 31.062 -5.082 -22.688 1 93.88 256 LYS B C 1
ATOM 5367 O O . LYS B 1 256 ? 31.203 -4.305 -21.75 1 93.88 256 LYS B O 1
ATOM 5372 N N . ASP B 1 257 ? 30.297 -4.902 -23.734 1 96.38 257 ASP B N 1
ATOM 5373 C CA . ASP B 1 257 ? 29.391 -3.75 -23.703 1 96.38 257 ASP B CA 1
ATOM 5374 C C . ASP B 1 257 ? 28.109 -4.078 -22.938 1 96.38 257 ASP B C 1
ATOM 5376 O O . ASP B 1 257 ? 27.578 -5.176 -23.062 1 96.38 257 ASP B O 1
ATOM 5380 N N . THR B 1 258 ? 27.703 -3.109 -22.125 1 96.5 258 THR B N 1
ATOM 5381 C CA . THR B 1 258 ? 26.438 -3.279 -21.422 1 96.5 258 THR B CA 1
ATOM 5382 C C . THR B 1 258 ? 25.266 -2.889 -22.312 1 96.5 258 THR B C 1
ATOM 5384 O O . THR B 1 258 ? 25.219 -1.772 -22.828 1 96.5 258 THR B O 1
ATOM 5387 N N . VAL B 1 259 ? 24.359 -3.797 -22.547 1 97.31 259 VAL B N 1
ATOM 5388 C CA . VAL B 1 259 ? 23.172 -3.512 -23.344 1 97.31 259 VAL B CA 1
ATOM 5389 C C . VAL B 1 259 ? 21.906 -3.846 -22.547 1 97.31 259 VAL B C 1
ATOM 5391 O O . VAL B 1 259 ? 21.922 -4.742 -21.688 1 97.31 259 VAL B O 1
ATOM 5394 N N . THR B 1 260 ? 20.812 -3.156 -22.797 1 96.81 260 THR B N 1
ATOM 5395 C CA . THR B 1 260 ? 19.547 -3.375 -22.109 1 96.81 260 THR B CA 1
ATOM 5396 C C . THR B 1 260 ? 18.672 -4.367 -22.859 1 96.81 260 THR B C 1
ATOM 5398 O O . THR B 1 260 ? 18.781 -4.484 -24.094 1 96.81 260 THR B O 1
ATOM 5401 N N . ASP B 1 261 ? 17.906 -5.109 -22.125 1 97.81 261 ASP B N 1
ATOM 5402 C CA . ASP B 1 261 ? 16.938 -6.047 -22.672 1 97.81 261 ASP B CA 1
ATOM 5403 C C . ASP B 1 261 ? 15.508 -5.676 -22.266 1 97.81 261 ASP B C 1
ATOM 5405 O O . ASP B 1 261 ? 15.266 -5.332 -21.109 1 97.81 261 ASP B O 1
ATOM 5409 N N . ASN B 1 262 ? 14.617 -5.699 -23.203 1 98.12 262 ASN B N 1
ATOM 5410 C CA . ASN B 1 262 ? 13.203 -5.547 -22.906 1 98.12 262 ASN B CA 1
ATOM 5411 C C . ASN B 1 262 ? 12.609 -6.832 -22.344 1 98.12 262 ASN B C 1
ATOM 5413 O O . ASN B 1 262 ? 12.945 -7.93 -22.797 1 98.12 262 ASN B O 1
ATOM 5417 N N . LEU B 1 263 ? 11.812 -6.695 -21.344 1 98.19 263 LEU B N 1
ATOM 5418 C CA . LEU B 1 263 ? 10.977 -7.805 -20.891 1 98.19 263 LEU B CA 1
ATOM 5419 C C . LEU B 1 263 ? 9.766 -7.98 -21.797 1 98.19 263 LEU B C 1
ATOM 5421 O O . LEU B 1 263 ? 8.969 -7.059 -21.969 1 98.19 263 LEU B O 1
ATOM 5425 N N . LYS B 1 264 ? 9.68 -9.094 -22.531 1 98.44 264 LYS B N 1
ATOM 5426 C CA . LYS B 1 264 ? 8.562 -9.438 -23.406 1 98.44 264 LYS B CA 1
ATOM 5427 C C . LYS B 1 264 ? 8.023 -10.828 -23.078 1 98.44 264 LYS B C 1
ATOM 5429 O O . LYS B 1 264 ? 8.727 -11.828 -23.25 1 98.44 264 LYS B O 1
ATOM 5434 N N . GLN B 1 265 ? 6.812 -10.883 -22.594 1 98.69 265 GLN B N 1
ATOM 5435 C CA . GLN B 1 265 ? 6.148 -12.148 -22.297 1 98.69 265 GLN B CA 1
ATOM 5436 C C . GLN B 1 265 ? 4.844 -12.281 -23.078 1 98.69 265 GLN B C 1
ATOM 5438 O O . GLN B 1 265 ? 4.086 -11.32 -23.203 1 98.69 265 GLN B O 1
ATOM 5443 N N . PHE B 1 266 ? 4.672 -13.484 -23.578 1 98.69 266 PHE B N 1
ATOM 5444 C CA . PHE B 1 266 ? 3.432 -13.82 -24.266 1 98.69 266 PHE B CA 1
ATOM 5445 C C . PHE B 1 266 ? 2.895 -15.164 -23.781 1 98.69 266 PHE B C 1
ATOM 5447 O O . PHE B 1 266 ? 3.67 -16.062 -23.453 1 98.69 266 PHE B O 1
ATOM 5454 N N . ALA B 1 267 ? 1.566 -15.281 -23.734 1 98.69 267 ALA B N 1
ATOM 5455 C CA . ALA B 1 267 ? 0.95 -16.547 -23.344 1 98.69 267 ALA B CA 1
ATOM 5456 C C . ALA B 1 267 ? -0.353 -16.781 -24.094 1 98.69 267 ALA B C 1
ATOM 5458 O O . ALA B 1 267 ? -0.993 -15.836 -24.562 1 98.69 267 ALA B O 1
ATOM 5459 N N . ALA B 1 268 ? -0.697 -17.969 -24.281 1 98.81 268 ALA B N 1
ATOM 5460 C CA . ALA B 1 268 ? -1.993 -18.438 -24.75 1 98.81 268 ALA B CA 1
ATOM 5461 C C . ALA B 1 268 ? -2.473 -19.641 -23.938 1 98.81 268 ALA B C 1
ATOM 5463 O O . ALA B 1 268 ? -1.683 -20.516 -23.578 1 98.81 268 ALA B O 1
ATOM 5464 N N . ASP B 1 269 ? -3.777 -19.609 -23.578 1 98.5 269 ASP B N 1
ATOM 5465 C CA . ASP B 1 269 ? -4.211 -20.688 -22.703 1 98.5 269 ASP B CA 1
ATOM 5466 C C . ASP B 1 269 ? -5.633 -21.125 -23.031 1 98.5 269 ASP B C 1
ATOM 5468 O O . ASP B 1 269 ? -6.316 -20.484 -23.828 1 98.5 269 ASP B O 1
ATOM 5472 N N . ILE B 1 270 ? -5.965 -22.281 -22.547 1 98.81 270 ILE B N 1
ATOM 5473 C CA . ILE B 1 270 ? -7.293 -22.875 -22.656 1 98.81 270 ILE B CA 1
ATOM 5474 C C . ILE B 1 270 ? -7.762 -23.359 -21.297 1 98.81 270 ILE B C 1
ATOM 5476 O O . ILE B 1 270 ? -6.992 -23.969 -20.547 1 98.81 270 ILE B O 1
ATOM 5480 N N . PHE B 1 271 ? -8.914 -23.062 -20.984 1 98.19 271 PHE B N 1
ATOM 5481 C CA . PHE B 1 271 ? -9.562 -23.531 -19.766 1 98.19 271 PHE B CA 1
ATOM 5482 C C . PHE B 1 271 ? -10.891 -24.219 -20.094 1 98.19 271 PHE B C 1
ATOM 5484 O O . PHE B 1 271 ? -11.75 -23.641 -20.75 1 98.19 271 PHE B O 1
ATOM 5491 N N . TYR B 1 272 ? -11.008 -25.391 -19.578 1 98.69 272 TYR B N 1
ATOM 5492 C CA . TYR B 1 272 ? -12.227 -26.172 -19.781 1 98.69 272 TYR B CA 1
ATOM 5493 C C . TYR B 1 272 ? -12.711 -26.766 -18.469 1 98.69 272 TYR B C 1
ATOM 5495 O O . TYR B 1 272 ? -11.945 -27.438 -17.766 1 98.69 272 TYR B O 1
ATOM 5503 N N . ASP B 1 273 ? -13.891 -26.547 -18.078 1 98.31 273 ASP B N 1
ATOM 5504 C CA . ASP B 1 273 ? -14.562 -27.062 -16.891 1 98.31 273 ASP B CA 1
ATOM 5505 C C . ASP B 1 273 ? -16.016 -27.438 -17.188 1 98.31 273 ASP B C 1
ATOM 5507 O O . ASP B 1 273 ? -16.766 -26.625 -17.703 1 98.31 273 ASP B O 1
ATOM 5511 N N . THR B 1 274 ? -16.344 -28.719 -16.812 1 98.38 274 THR B N 1
ATOM 5512 C CA . THR B 1 274 ? -17.688 -29.141 -17.203 1 98.38 274 THR B CA 1
ATOM 5513 C C . THR B 1 274 ? -18.25 -30.156 -16.203 1 98.38 274 THR B C 1
ATOM 5515 O O . THR B 1 274 ? -17.516 -31.031 -15.719 1 98.38 274 THR B O 1
ATOM 5518 N N . PRO B 1 275 ? -19.531 -30 -15.945 1 98.06 275 PRO B N 1
ATOM 5519 C CA . PRO B 1 275 ? -20.188 -31.109 -15.242 1 98.06 275 PRO B CA 1
ATOM 5520 C C . PRO B 1 275 ? -20.281 -32.375 -16.094 1 98.06 275 PRO B C 1
ATOM 5522 O O . PRO B 1 275 ? -20.531 -32.281 -17.297 1 98.06 275 PRO B O 1
ATOM 5525 N N . LEU B 1 276 ? -20.125 -33.5 -15.523 1 97.62 276 LEU B N 1
ATOM 5526 C CA . LEU B 1 276 ? -20.25 -34.781 -16.234 1 97.62 276 LEU B CA 1
ATOM 5527 C C . LEU B 1 276 ? -21.562 -35.469 -15.883 1 97.62 276 LEU B C 1
ATOM 5529 O O . LEU B 1 276 ? -22.344 -35.812 -16.766 1 97.62 276 LEU B O 1
ATOM 5533 N N . ASN B 1 277 ? -21.75 -35.719 -14.562 1 95.69 277 ASN B N 1
ATOM 5534 C CA . ASN B 1 277 ? -23 -36.219 -14.016 1 95.69 277 ASN B CA 1
ATOM 5535 C C . ASN B 1 277 ? -23.516 -35.344 -12.883 1 95.69 277 ASN B C 1
ATOM 5537 O O . ASN B 1 277 ? -23.016 -35.406 -11.758 1 95.69 277 ASN B O 1
ATOM 5541 N N . LYS B 1 278 ? -24.516 -34.656 -13.141 1 91.19 278 LYS B N 1
ATOM 5542 C CA . LYS B 1 278 ? -25.031 -33.688 -12.188 1 91.19 278 LYS B CA 1
ATOM 5543 C C . LYS B 1 278 ? -25.594 -34.375 -10.945 1 91.19 278 LYS B C 1
ATOM 5545 O O . LYS B 1 278 ? -25.438 -33.844 -9.828 1 91.19 278 LYS B O 1
ATOM 5550 N N . GLU B 1 279 ? -26.203 -35.406 -11.117 1 91.12 279 GLU B N 1
ATOM 5551 C CA . GLU B 1 279 ? -26.797 -36.125 -9.992 1 91.12 279 GLU B CA 1
ATOM 5552 C C . GLU B 1 279 ? -25.734 -36.656 -9.039 1 91.12 279 GLU B C 1
ATOM 5554 O O . GLU B 1 279 ? -25.875 -36.562 -7.82 1 91.12 279 GLU B O 1
ATOM 5559 N N . LYS B 1 280 ? -24.75 -37.156 -9.633 1 93.69 280 LYS B N 1
ATOM 5560 C CA . LYS B 1 280 ? -23.672 -37.688 -8.82 1 93.69 280 LYS B CA 1
ATOM 5561 C C . LYS B 1 280 ? -22.703 -36.594 -8.383 1 93.69 280 LYS B C 1
ATOM 5563 O O . LYS B 1 280 ? -21.875 -36.812 -7.48 1 93.69 280 LYS B O 1
ATOM 5568 N N . GLY B 1 281 ? -22.766 -35.469 -9.023 1 94.94 281 GLY B N 1
ATOM 5569 C CA . GLY B 1 281 ? -21.922 -34.344 -8.672 1 94.94 281 GLY B CA 1
ATOM 5570 C C . GLY B 1 281 ? -20.516 -34.438 -9.234 1 94.94 281 GLY B C 1
ATOM 5571 O O . GLY B 1 281 ? -19.562 -33.969 -8.625 1 94.94 281 GLY B O 1
ATOM 5572 N N . THR B 1 282 ? -20.328 -35.125 -10.32 1 97.56 282 THR B N 1
ATOM 5573 C CA . THR B 1 282 ? -18.984 -35.312 -10.891 1 97.56 282 THR B CA 1
ATOM 5574 C C . THR B 1 282 ? -18.703 -34.219 -11.922 1 97.56 282 THR B C 1
ATOM 5576 O O . THR B 1 282 ? -19.641 -33.656 -12.508 1 97.56 282 THR B O 1
ATOM 5579 N N . ALA B 1 283 ? -17.422 -33.906 -12.148 1 98.38 283 ALA B N 1
ATOM 5580 C CA . ALA B 1 283 ? -17.016 -32.844 -13.07 1 98.38 283 ALA B CA 1
ATOM 5581 C C . ALA B 1 283 ? -15.586 -33.094 -13.562 1 98.38 283 ALA B C 1
ATOM 5583 O O . ALA B 1 283 ? -14.828 -33.844 -12.953 1 98.38 283 ALA B O 1
ATOM 5584 N N . PHE B 1 284 ? -15.32 -32.531 -14.672 1 98.56 284 PHE B N 1
ATOM 5585 C CA . PHE B 1 284 ? -13.992 -32.562 -15.273 1 98.56 284 PHE B CA 1
ATOM 5586 C C . PHE B 1 284 ? -13.438 -31.156 -15.438 1 98.56 284 PHE B C 1
ATOM 5588 O O . PHE B 1 284 ? -14.164 -30.25 -15.828 1 98.56 284 PHE B O 1
ATOM 5595 N N . THR B 1 285 ? -12.18 -30.922 -15.07 1 98.31 285 THR B N 1
ATOM 5596 C CA . THR B 1 285 ? -11.5 -29.641 -15.227 1 98.31 285 THR B CA 1
ATOM 5597 C C . THR B 1 285 ? -10.164 -29.812 -15.938 1 98.31 285 THR B C 1
ATOM 5599 O O . THR B 1 285 ? -9.414 -30.75 -15.641 1 98.31 285 THR B O 1
ATOM 5602 N N . PHE B 1 286 ? -9.891 -28.922 -16.859 1 98.44 286 PHE B N 1
ATOM 5603 C CA . PHE B 1 286 ? -8.625 -28.906 -17.578 1 98.44 286 PHE B CA 1
ATOM 5604 C C . PHE B 1 286 ? -8.141 -27.484 -17.812 1 98.44 286 PHE B C 1
ATOM 5606 O O . PHE B 1 286 ? -8.93 -26.594 -18.141 1 98.44 286 PHE B O 1
ATOM 5613 N N . TYR B 1 287 ? -6.875 -27.266 -17.594 1 98.06 287 TYR B N 1
ATOM 5614 C CA . TYR B 1 287 ? -6.211 -26.016 -17.938 1 98.06 287 TYR B CA 1
ATOM 5615 C C . TYR B 1 287 ? -4.875 -26.266 -18.609 1 98.06 287 TYR B C 1
ATOM 5617 O O . TYR B 1 287 ? -4.066 -27.062 -18.125 1 98.06 287 TYR B O 1
ATOM 5625 N N . GLY B 1 288 ? -4.664 -25.656 -19.719 1 98.5 288 GLY B N 1
ATOM 5626 C CA . GLY B 1 288 ? -3.396 -25.688 -20.438 1 98.5 288 GLY B CA 1
ATOM 5627 C C . GLY B 1 288 ? -2.93 -24.297 -20.875 1 98.5 288 GLY B C 1
ATOM 5628 O O . GLY B 1 288 ? -3.738 -23.469 -21.281 1 98.5 288 GLY B O 1
ATOM 5629 N N . VAL B 1 289 ? -1.571 -24.094 -20.797 1 98.5 289 VAL B N 1
ATOM 5630 C CA . VAL B 1 289 ? -1.058 -22.797 -21.172 1 98.5 289 VAL B CA 1
ATOM 5631 C C . VAL B 1 289 ? 0.313 -22.938 -21.828 1 98.5 289 VAL B C 1
ATOM 5633 O O . VAL B 1 289 ? 1.108 -23.797 -21.422 1 98.5 289 VAL B O 1
ATOM 5636 N N . TYR B 1 290 ? 0.528 -22.172 -22.828 1 98.81 290 TYR B N 1
ATOM 5637 C CA . TYR B 1 290 ? 1.827 -21.984 -23.453 1 98.81 290 TYR B CA 1
ATOM 5638 C C . TYR B 1 290 ? 2.379 -20.594 -23.141 1 98.81 290 TYR B C 1
ATOM 5640 O O . TYR B 1 290 ? 1.673 -19.594 -23.281 1 98.81 290 TYR B O 1
ATOM 5648 N N . HIS B 1 291 ? 3.588 -20.562 -22.703 1 98.69 291 HIS B N 1
ATOM 5649 C CA . HIS B 1 291 ? 4.277 -19.297 -22.453 1 98.69 291 HIS B CA 1
ATOM 5650 C C . HIS B 1 291 ? 5.512 -19.156 -23.328 1 98.69 291 HIS B C 1
ATOM 5652 O O . HIS B 1 291 ? 6.289 -20.109 -23.484 1 98.69 291 HIS B O 1
ATOM 5658 N N . HIS B 1 292 ? 5.68 -18.031 -23.906 1 98.81 292 HIS B N 1
ATOM 5659 C CA . HIS B 1 292 ? 6.949 -17.578 -24.469 1 98.81 292 HIS B CA 1
ATOM 5660 C C . HIS B 1 292 ? 7.488 -16.375 -23.703 1 98.81 292 HIS B C 1
ATOM 5662 O O . HIS B 1 292 ? 6.941 -15.273 -23.812 1 98.81 292 HIS B O 1
ATOM 5668 N N . HIS B 1 293 ? 8.539 -16.625 -23.016 1 98.56 293 HIS B N 1
ATOM 5669 C CA . HIS B 1 293 ? 9.156 -15.555 -22.234 1 98.56 293 HIS B CA 1
ATOM 5670 C C . HIS B 1 293 ? 10.477 -15.117 -22.844 1 98.56 293 HIS B C 1
ATOM 5672 O O . HIS B 1 293 ? 11.328 -15.953 -23.172 1 98.56 293 HIS B O 1
ATOM 5678 N N . ASP B 1 294 ? 10.664 -13.812 -22.969 1 98.75 294 ASP B N 1
ATOM 5679 C CA . ASP B 1 294 ? 11.93 -13.195 -23.359 1 98.75 294 ASP B CA 1
ATOM 5680 C C . ASP B 1 294 ? 12.375 -12.164 -22.328 1 98.75 294 ASP B C 1
ATOM 5682 O O . ASP B 1 294 ? 11.953 -11.008 -22.375 1 98.75 294 ASP B O 1
ATOM 5686 N N . PHE B 1 295 ? 13.234 -12.578 -21.516 1 98.31 295 PHE B N 1
ATOM 5687 C CA . PHE B 1 295 ? 13.828 -11.719 -20.5 1 98.31 295 PHE B CA 1
ATOM 5688 C C . PHE B 1 295 ? 15.227 -11.266 -20.922 1 98.31 295 PHE B C 1
ATOM 5690 O O . PHE B 1 295 ? 15.922 -10.594 -20.156 1 98.31 295 PHE B O 1
ATOM 5697 N N . GLY B 1 296 ? 15.641 -11.586 -22.125 1 98.44 296 GLY B N 1
ATOM 5698 C CA . GLY B 1 296 ? 17.031 -11.469 -22.547 1 98.44 296 GLY B CA 1
ATOM 5699 C C . GLY B 1 296 ? 17.781 -12.781 -22.5 1 98.44 296 GLY B C 1
ATOM 5700 O O . GLY B 1 296 ? 17.219 -13.812 -22.125 1 98.44 296 GLY B O 1
ATOM 5701 N N . PRO B 1 297 ? 19.047 -12.758 -22.828 1 98.12 297 PRO B N 1
ATOM 5702 C CA . PRO B 1 297 ? 19.766 -14.023 -23.016 1 98.12 297 PRO B CA 1
ATOM 5703 C C . PRO B 1 297 ? 19.938 -14.797 -21.703 1 98.12 297 PRO B C 1
ATOM 5705 O O . PRO B 1 297 ? 20.391 -14.227 -20.703 1 98.12 297 PRO B O 1
ATOM 5708 N N . ARG B 1 298 ? 19.578 -16.031 -21.641 1 97.81 298 ARG B N 1
ATOM 5709 C CA . ARG B 1 298 ? 19.891 -17.047 -20.641 1 97.81 298 ARG B CA 1
ATOM 5710 C C . ARG B 1 298 ? 19.391 -16.641 -19.266 1 97.81 298 ARG B C 1
ATOM 5712 O O . ARG B 1 298 ? 20 -16.969 -18.25 1 97.81 298 ARG B O 1
ATOM 5719 N N . TYR B 1 299 ? 18.391 -15.883 -19.266 1 98.12 299 TYR B N 1
ATOM 5720 C CA . TYR B 1 299 ? 17.766 -15.578 -17.984 1 98.12 299 TYR B CA 1
ATOM 5721 C C . TYR B 1 299 ? 17.031 -16.797 -17.438 1 98.12 299 TYR B C 1
ATOM 5723 O O . TYR B 1 299 ? 16.359 -17.516 -18.172 1 98.12 299 TYR B O 1
ATOM 5731 N N . THR B 1 300 ? 17.203 -17.016 -16.172 1 97.44 300 THR B N 1
ATOM 5732 C CA . THR B 1 300 ? 16.438 -18.047 -15.453 1 97.44 300 THR B CA 1
ATOM 5733 C C . THR B 1 300 ? 16.141 -17.594 -14.023 1 97.44 300 THR B C 1
ATOM 5735 O O . THR B 1 300 ? 16.953 -16.891 -13.414 1 97.44 300 THR B O 1
ATOM 5738 N N . ARG B 1 301 ? 15.07 -18.047 -13.5 1 96.88 301 ARG B N 1
ATOM 5739 C CA . ARG B 1 301 ? 14.703 -17.734 -12.125 1 96.88 301 ARG B CA 1
ATOM 5740 C C . ARG B 1 301 ? 14.344 -19 -11.344 1 96.88 301 ARG B C 1
ATOM 5742 O O . ARG B 1 301 ? 13.516 -19.797 -11.797 1 96.88 301 ARG B O 1
ATOM 5749 N N . ILE B 1 302 ? 14.984 -19.062 -10.266 1 97.12 302 ILE B N 1
ATOM 5750 C CA . ILE B 1 302 ? 14.688 -20.125 -9.312 1 97.12 302 ILE B CA 1
ATOM 5751 C C . ILE B 1 302 ? 13.617 -19.656 -8.336 1 97.12 302 ILE B C 1
ATOM 5753 O O . ILE B 1 302 ? 13.742 -18.594 -7.723 1 97.12 302 ILE B O 1
ATOM 5757 N N . LEU B 1 303 ? 12.586 -20.375 -8.25 1 96.25 303 LEU B N 1
ATOM 5758 C CA . LEU B 1 303 ? 11.547 -20.094 -7.27 1 96.25 303 LEU B CA 1
ATOM 5759 C C . LEU B 1 303 ? 11.438 -21.203 -6.238 1 96.25 303 LEU B C 1
ATOM 5761 O O . LEU B 1 303 ? 11.5 -22.391 -6.586 1 96.25 303 LEU B O 1
ATOM 5765 N N . ALA B 1 304 ? 11.438 -20.781 -5.004 1 94.5 304 ALA B N 1
ATOM 5766 C CA . ALA B 1 304 ? 11.234 -21.672 -3.871 1 94.5 304 ALA B CA 1
ATOM 5767 C C . ALA B 1 304 ? 10.055 -21.219 -3.014 1 94.5 304 ALA B C 1
ATOM 5769 O O . ALA B 1 304 ? 10.125 -20.188 -2.354 1 94.5 304 ALA B O 1
ATOM 5770 N N . ILE B 1 305 ? 9.008 -21.984 -3.018 1 91.12 305 ILE B N 1
ATOM 5771 C CA . ILE B 1 305 ? 7.855 -21.578 -2.219 1 91.12 305 ILE B CA 1
ATOM 5772 C C . ILE B 1 305 ? 8.164 -21.781 -0.735 1 91.12 305 ILE B C 1
ATOM 5774 O O . ILE B 1 305 ? 8.43 -22.891 -0.291 1 91.12 305 ILE B O 1
ATOM 5778 N N . GLY B 1 306 ? 8.141 -20.734 -0.02 1 89.25 306 GLY B N 1
ATOM 5779 C CA . GLY B 1 306 ? 8.43 -20.844 1.4 1 89.25 306 GLY B CA 1
ATOM 5780 C C . GLY B 1 306 ? 9.719 -21.594 1.687 1 89.25 306 GLY B C 1
ATOM 5781 O O . GLY B 1 306 ? 9.727 -22.562 2.461 1 89.25 306 GLY B O 1
ATOM 5782 N N . ASN B 1 307 ? 10.766 -21.219 1.186 1 93.06 307 ASN B N 1
ATOM 5783 C CA . ASN B 1 307 ? 12.031 -21.938 1.312 1 93.06 307 ASN B CA 1
ATOM 5784 C C . ASN B 1 307 ? 12.367 -22.234 2.773 1 93.06 307 ASN B C 1
ATOM 5786 O O . ASN B 1 307 ? 12.547 -21.312 3.57 1 93.06 307 ASN B O 1
ATOM 5790 N N . PRO B 1 308 ? 12.453 -23.422 3.057 1 91.94 308 PRO B N 1
ATOM 5791 C CA . PRO B 1 308 ? 12.695 -23.75 4.461 1 91.94 308 PRO B CA 1
ATOM 5792 C C . PRO B 1 308 ? 14.18 -23.719 4.836 1 91.94 308 PRO B C 1
ATOM 5794 O O . PRO B 1 308 ? 14.531 -23.938 5.992 1 91.94 308 PRO B O 1
ATOM 5797 N N . ALA B 1 309 ? 15 -23.5 3.83 1 93.19 309 ALA B N 1
ATOM 5798 C CA . ALA B 1 309 ? 16.438 -23.391 4.078 1 93.19 309 ALA B CA 1
ATOM 5799 C C . ALA B 1 309 ? 16.906 -21.953 3.947 1 93.19 309 ALA B C 1
ATOM 5801 O O . ALA B 1 309 ? 16.344 -21.172 3.176 1 93.19 309 ALA B O 1
ATOM 5802 N N . ASN B 1 310 ? 17.953 -21.641 4.754 1 91.19 310 ASN B N 1
ATOM 5803 C CA . ASN B 1 310 ? 18.484 -20.281 4.695 1 91.19 310 ASN B CA 1
ATOM 5804 C C . ASN B 1 310 ? 19.984 -20.266 4.414 1 91.19 310 ASN B C 1
ATOM 5806 O O . ASN B 1 310 ? 20.656 -19.281 4.676 1 91.19 310 ASN B O 1
ATOM 5810 N N . GLY B 1 311 ? 20.5 -21.391 3.916 1 91.88 311 GLY B N 1
ATOM 5811 C CA . GLY B 1 311 ? 21.906 -21.484 3.553 1 91.88 311 GLY B CA 1
ATOM 5812 C C . GLY B 1 311 ? 22.203 -22.641 2.619 1 91.88 311 GLY B C 1
ATOM 5813 O O . GLY B 1 311 ? 21.328 -23.484 2.365 1 91.88 311 GLY B O 1
ATOM 5814 N N . VAL B 1 312 ? 23.422 -22.578 2.1 1 95.19 312 VAL B N 1
ATOM 5815 C CA . VAL B 1 312 ? 23.859 -23.656 1.214 1 95.19 312 VAL B CA 1
ATOM 5816 C C . VAL B 1 312 ? 25.375 -23.812 1.299 1 95.19 312 VAL B C 1
ATOM 5818 O O . VAL B 1 312 ? 26.109 -22.828 1.403 1 95.19 312 VAL B O 1
ATOM 5821 N N . ASP B 1 313 ? 25.781 -24.969 1.381 1 95.06 313 ASP B N 1
ATOM 5822 C CA . ASP B 1 313 ? 27.203 -25.281 1.219 1 95.06 313 ASP B CA 1
ATOM 5823 C C . ASP B 1 313 ? 27.625 -25.141 -0.24 1 95.06 313 ASP B C 1
ATOM 5825 O O . ASP B 1 313 ? 27.25 -25.969 -1.083 1 95.06 313 ASP B O 1
ATOM 5829 N N . PRO B 1 314 ? 28.5 -24.25 -0.501 1 93.06 314 PRO B N 1
ATOM 5830 C CA . PRO B 1 314 ? 28.875 -24 -1.897 1 93.06 314 PRO B CA 1
ATOM 5831 C C . PRO B 1 314 ? 29.531 -25.203 -2.564 1 93.06 314 PRO B C 1
ATOM 5833 O O . PRO B 1 314 ? 29.422 -25.375 -3.783 1 93.06 314 PRO B O 1
ATOM 5836 N N . ALA B 1 315 ? 30.219 -26.016 -1.824 1 93.31 315 ALA B N 1
ATOM 5837 C CA . ALA B 1 315 ? 30.922 -27.156 -2.381 1 93.31 315 ALA B CA 1
ATOM 5838 C C . ALA B 1 315 ? 29.953 -28.234 -2.855 1 93.31 315 ALA B C 1
ATOM 5840 O O . ALA B 1 315 ? 30.297 -29.062 -3.693 1 93.31 315 ALA B O 1
ATOM 5841 N N . LYS B 1 316 ? 28.766 -28.219 -2.396 1 94.81 316 LYS B N 1
ATOM 5842 C CA . LYS B 1 316 ? 27.797 -29.266 -2.703 1 94.81 316 LYS B CA 1
ATOM 5843 C C . LYS B 1 316 ? 26.578 -28.703 -3.426 1 94.81 316 LYS B C 1
ATOM 5845 O O . LYS B 1 316 ? 25.672 -29.453 -3.793 1 94.81 316 LYS B O 1
ATOM 5850 N N . ALA B 1 317 ? 26.609 -27.422 -3.646 1 96.06 317 ALA B N 1
ATOM 5851 C CA . ALA B 1 317 ? 25.438 -26.703 -4.137 1 96.06 317 ALA B CA 1
ATOM 5852 C C . ALA B 1 317 ? 25.109 -27.109 -5.574 1 96.06 317 ALA B C 1
ATOM 5854 O O . ALA B 1 317 ? 26.016 -27.297 -6.391 1 96.06 317 ALA B O 1
ATOM 5855 N N . SER B 1 318 ? 23.859 -27.266 -5.855 1 97.69 318 SER B N 1
ATOM 5856 C CA . SER B 1 318 ? 23.375 -27.391 -7.227 1 97.69 318 SER B CA 1
ATOM 5857 C C . SER B 1 318 ? 22.984 -26.031 -7.801 1 97.69 318 SER B C 1
ATOM 5859 O O . SER B 1 318 ? 23.031 -25.016 -7.102 1 97.69 318 SER B O 1
ATOM 5861 N N . PHE B 1 319 ? 22.531 -26.078 -9.148 1 97.81 319 PHE B N 1
ATOM 5862 C CA . PHE B 1 319 ? 22.078 -24.859 -9.805 1 97.81 319 PHE B CA 1
ATOM 5863 C C . PHE B 1 319 ? 20.781 -24.344 -9.164 1 97.81 319 PHE B C 1
ATOM 5865 O O . PHE B 1 319 ? 20.484 -23.156 -9.219 1 97.81 319 PHE B O 1
ATOM 5872 N N . ASN B 1 320 ? 20.078 -25.203 -8.453 1 98.12 320 ASN B N 1
ATOM 5873 C CA . ASN B 1 320 ? 18.781 -24.906 -7.859 1 98.12 320 ASN B CA 1
ATOM 5874 C C . ASN B 1 320 ? 18.922 -24 -6.633 1 98.12 320 ASN B C 1
ATOM 5876 O O . ASN B 1 320 ? 17.938 -23.406 -6.176 1 98.12 320 ASN B O 1
ATOM 5880 N N . GLY B 1 321 ? 20.062 -23.922 -6.082 1 96.69 321 GLY B N 1
ATOM 5881 C CA . GLY B 1 321 ? 20.234 -23.234 -4.812 1 96.69 321 GLY B CA 1
ATOM 5882 C C . GLY B 1 321 ? 19.766 -24.062 -3.625 1 96.69 321 GLY B C 1
ATOM 5883 O O . GLY B 1 321 ? 19.656 -25.281 -3.709 1 96.69 321 GLY B O 1
ATOM 5884 N N . SER B 1 322 ? 19.562 -23.406 -2.512 1 96.19 322 SER B N 1
ATOM 5885 C CA . SER B 1 322 ? 19.172 -24.109 -1.29 1 96.19 322 SER B CA 1
ATOM 5886 C C . SER B 1 322 ? 17.672 -24.391 -1.271 1 96.19 322 SER B C 1
ATOM 5888 O O . SER B 1 322 ? 16.906 -23.797 -2.039 1 96.19 322 SER B O 1
ATOM 5890 N N . GLY B 1 323 ? 17.281 -25.328 -0.449 1 97.31 323 GLY B N 1
ATOM 5891 C CA . GLY B 1 323 ? 15.875 -25.531 -0.141 1 97.31 323 GLY B CA 1
ATOM 5892 C C . GLY B 1 323 ? 15.133 -26.312 -1.217 1 97.31 323 GLY B C 1
ATOM 5893 O O . GLY B 1 323 ? 15.578 -27.375 -1.639 1 97.31 323 GLY B O 1
ATOM 5894 N N . ASN B 1 324 ? 14.023 -25.797 -1.561 1 97.31 324 ASN B N 1
ATOM 5895 C CA . ASN B 1 324 ? 13.133 -26.516 -2.463 1 97.31 324 ASN B CA 1
ATOM 5896 C C . ASN B 1 324 ? 12.969 -25.781 -3.791 1 97.31 324 ASN B C 1
ATOM 5898 O O . ASN B 1 324 ? 11.977 -25.969 -4.492 1 97.31 324 ASN B O 1
ATOM 5902 N N . GLY B 1 325 ? 13.906 -24.969 -4.145 1 97.69 325 GLY B N 1
ATOM 5903 C CA . GLY B 1 325 ? 13.797 -24.172 -5.355 1 97.69 325 GLY B CA 1
ATOM 5904 C C . GLY B 1 325 ? 14.188 -24.938 -6.609 1 97.69 325 GLY B C 1
ATOM 5905 O O . GLY B 1 325 ? 14.922 -25.922 -6.543 1 97.69 325 GLY B O 1
ATOM 5906 N N . TYR B 1 326 ? 13.742 -24.484 -7.707 1 98.19 326 TYR B N 1
ATOM 5907 C CA . TYR B 1 326 ? 14.102 -24.984 -9.031 1 98.19 326 TYR B CA 1
ATOM 5908 C C . TYR B 1 326 ? 13.812 -23.922 -10.102 1 98.19 326 TYR B C 1
ATOM 5910 O O . TYR B 1 326 ? 13.102 -22.953 -9.844 1 98.19 326 TYR B O 1
ATOM 5918 N N . PRO B 1 327 ? 14.453 -23.984 -11.289 1 98.12 327 PRO B N 1
ATOM 5919 C CA . PRO B 1 327 ? 14.195 -22.984 -12.32 1 98.12 327 PRO B CA 1
ATOM 5920 C C . PRO B 1 327 ? 12.781 -23.078 -12.891 1 98.12 327 PRO B C 1
ATOM 5922 O O . PRO B 1 327 ? 12.523 -23.906 -13.773 1 98.12 327 PRO B O 1
ATOM 5925 N N . VAL B 1 328 ? 11.969 -22.172 -12.492 1 98 328 VAL B N 1
ATOM 5926 C CA . VAL B 1 328 ? 10.562 -22.203 -12.875 1 98 328 VAL B CA 1
ATOM 5927 C C . VAL B 1 328 ? 10.336 -21.297 -14.078 1 98 328 VAL B C 1
ATOM 5929 O O . VAL B 1 328 ? 9.477 -21.578 -14.922 1 98 328 VAL B O 1
ATOM 5932 N N . ILE B 1 329 ? 11.016 -20.219 -14.133 1 97.88 329 ILE B N 1
ATOM 5933 C CA . ILE B 1 329 ? 10.844 -19.203 -15.164 1 97.88 329 ILE B CA 1
ATOM 5934 C C . ILE B 1 329 ? 12.172 -18.953 -15.883 1 97.88 329 ILE B C 1
ATOM 5936 O O . ILE B 1 329 ? 13.242 -19.062 -15.273 1 97.88 329 ILE B O 1
ATOM 5940 N N . GLY B 1 330 ? 12.078 -18.547 -17.094 1 98.31 330 GLY B N 1
ATOM 5941 C CA . GLY B 1 330 ? 13.266 -18.203 -17.875 1 98.31 330 GLY B CA 1
ATOM 5942 C C . GLY B 1 330 ? 12.953 -17.844 -19.312 1 98.31 330 GLY B C 1
ATOM 5943 O O . GLY B 1 330 ? 11.82 -18.016 -19.766 1 98.31 330 GLY B O 1
ATOM 5944 N N . THR B 1 331 ? 13.945 -17.297 -19.938 1 98.75 331 THR B N 1
ATOM 5945 C CA . THR B 1 331 ? 13.805 -17.062 -21.359 1 98.75 331 THR B CA 1
ATOM 5946 C C . THR B 1 331 ? 13.656 -18.375 -22.109 1 98.75 331 THR B C 1
ATOM 5948 O O . THR B 1 331 ? 14.469 -19.281 -21.953 1 98.75 331 THR B O 1
ATOM 5951 N N . GLY B 1 332 ? 12.586 -18.5 -22.812 1 98.69 332 GLY B N 1
ATOM 5952 C CA . GLY B 1 332 ? 12.289 -19.719 -23.531 1 98.69 332 GLY B CA 1
ATOM 5953 C C . GLY B 1 332 ? 10.805 -20.016 -23.625 1 98.69 332 GLY B C 1
ATOM 5954 O O . GLY B 1 332 ? 9.984 -19.094 -23.594 1 98.69 332 GLY B O 1
ATOM 5955 N N . ASN B 1 333 ? 10.539 -21.281 -23.844 1 98.75 333 ASN B N 1
ATOM 5956 C CA . ASN B 1 333 ? 9.172 -21.75 -24.047 1 98.75 333 ASN B CA 1
ATOM 5957 C C . ASN B 1 333 ? 8.734 -22.719 -22.969 1 98.75 333 ASN B C 1
ATOM 5959 O O . ASN B 1 333 ? 9.523 -23.562 -22.531 1 98.75 333 ASN B O 1
ATOM 5963 N N . SER B 1 334 ? 7.523 -22.562 -22.547 1 98.75 334 SER B N 1
ATOM 5964 C CA . SER B 1 334 ? 6.996 -23.453 -21.516 1 98.75 334 SER B CA 1
ATOM 5965 C C . SER B 1 334 ? 5.57 -23.875 -21.828 1 98.75 334 SER B C 1
ATOM 5967 O O . SER B 1 334 ? 4.773 -23.094 -22.344 1 98.75 334 SER B O 1
ATOM 5969 N N . LEU B 1 335 ? 5.34 -25.094 -21.562 1 98.69 335 LEU B N 1
ATOM 5970 C CA . LEU B 1 335 ? 3.996 -25.656 -21.547 1 98.69 335 LEU B CA 1
ATOM 5971 C C . LEU B 1 335 ? 3.621 -26.141 -20.141 1 98.69 335 LEU B C 1
ATOM 5973 O O . LEU B 1 335 ? 4.402 -26.844 -19.5 1 98.69 335 LEU B O 1
ATOM 5977 N N . SER B 1 336 ? 2.486 -25.703 -19.688 1 98.12 336 SER B N 1
ATOM 5978 C CA . SER B 1 336 ? 1.977 -26.172 -18.391 1 98.12 336 SER B CA 1
ATOM 5979 C C . SER B 1 336 ? 0.528 -26.625 -18.516 1 98.12 336 SER B C 1
ATOM 5981 O O . SER B 1 336 ? -0.266 -26.031 -19.234 1 98.12 336 SER B O 1
ATOM 5983 N N . MET B 1 337 ? 0.252 -27.688 -17.797 1 97.88 337 MET B N 1
ATOM 5984 C CA . MET B 1 337 ? -1.099 -28.234 -17.828 1 97.88 337 MET B CA 1
ATOM 5985 C C . MET B 1 337 ? -1.51 -28.75 -16.453 1 97.88 337 MET B C 1
ATOM 5987 O O . MET B 1 337 ? -0.67 -29.219 -15.688 1 97.88 337 MET B O 1
ATOM 5991 N N . GLN B 1 338 ? -2.764 -28.641 -16.156 1 97.81 338 GLN B N 1
ATOM 5992 C CA . GLN B 1 338 ? -3.408 -29.25 -14.992 1 97.81 338 GLN B CA 1
ATOM 5993 C C . GLN B 1 338 ? -4.758 -29.859 -15.375 1 97.81 338 GLN B C 1
ATOM 5995 O O . GLN B 1 338 ? -5.48 -29.297 -16.203 1 97.81 338 GLN B O 1
ATOM 6000 N N . THR B 1 339 ? -5.039 -30.969 -14.805 1 98.38 339 THR B N 1
ATOM 6001 C CA . THR B 1 339 ? -6.348 -31.578 -15.016 1 98.38 339 THR B CA 1
ATOM 6002 C C . THR B 1 339 ? -6.805 -32.312 -13.766 1 98.38 339 THR B C 1
ATOM 6004 O O . THR B 1 339 ? -5.98 -32.75 -12.953 1 98.38 339 THR B O 1
ATOM 6007 N N . GLY B 1 340 ? -8.07 -32.312 -13.531 1 98.31 340 GLY B N 1
ATOM 6008 C CA . GLY B 1 340 ? -8.664 -33 -12.391 1 98.31 340 GLY B CA 1
ATOM 6009 C C . GLY B 1 340 ? -10.047 -33.531 -12.68 1 98.31 340 GLY B C 1
ATOM 6010 O O . GLY B 1 340 ? -10.695 -33.125 -13.656 1 98.31 340 GLY B O 1
ATOM 6011 N N . PHE B 1 341 ? -10.398 -34.5 -11.875 1 98.38 341 PHE B N 1
ATOM 6012 C CA . PHE B 1 341 ? -11.711 -35.156 -11.977 1 98.38 341 PHE B CA 1
ATOM 6013 C C . PHE B 1 341 ? -12.406 -35.156 -10.617 1 98.38 341 PHE B C 1
ATOM 6015 O O . PHE B 1 341 ? -11.93 -35.812 -9.68 1 98.38 341 PHE B O 1
ATOM 6022 N N . LEU B 1 342 ? -13.516 -34.5 -10.594 1 98.31 342 LEU B N 1
ATOM 6023 C CA . LEU B 1 342 ? -14.32 -34.531 -9.375 1 98.31 342 LEU B CA 1
ATOM 6024 C C . LEU B 1 342 ? -15.102 -35.844 -9.266 1 98.31 342 LEU B C 1
ATOM 6026 O O . LEU B 1 342 ? -15.938 -36.125 -10.117 1 98.31 342 LEU B O 1
ATOM 6030 N N . LEU B 1 343 ? -14.891 -36.5 -8.219 1 97.94 343 LEU B N 1
ATOM 6031 C CA . LEU B 1 343 ? -15.555 -37.781 -8 1 97.94 343 LEU B CA 1
ATOM 6032 C C . LEU B 1 343 ? -16.906 -37.594 -7.324 1 97.94 343 LEU B C 1
ATOM 6034 O O . LEU B 1 343 ? -17.203 -36.5 -6.82 1 97.94 343 LEU B O 1
ATOM 6038 N N . PRO B 1 344 ? -17.719 -38.625 -7.332 1 96.81 344 PRO B N 1
ATOM 6039 C CA . PRO B 1 344 ? -19.047 -38.469 -6.754 1 96.81 344 PRO B CA 1
ATOM 6040 C C . PRO B 1 344 ? -19.016 -38.156 -5.258 1 96.81 344 PRO B C 1
ATOM 6042 O O . PRO B 1 344 ? -18.031 -38.469 -4.582 1 96.81 344 PRO B O 1
ATOM 6045 N N . TYR B 1 345 ? -20.156 -37.656 -4.852 1 95.5 345 TYR B N 1
ATOM 6046 C CA . TYR B 1 345 ? -20.312 -37.438 -3.416 1 95.5 345 TYR B CA 1
ATOM 6047 C C . T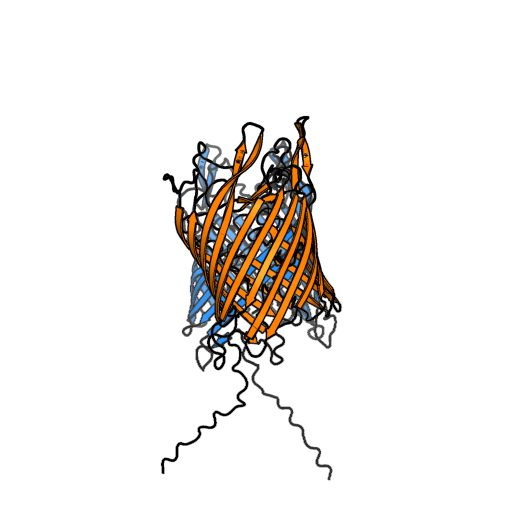YR B 1 345 ? -20.141 -38.75 -2.654 1 95.5 345 TYR B C 1
ATOM 6049 O O . TYR B 1 345 ? -20.594 -39.812 -3.107 1 95.5 345 TYR B O 1
ATOM 6057 N N . PHE B 1 346 ? -19.453 -38.625 -1.486 1 93.94 346 PHE B N 1
ATOM 6058 C CA . PHE B 1 346 ? -19.391 -39.812 -0.637 1 93.94 346 PHE B CA 1
ATOM 6059 C C . PHE B 1 346 ? -20.797 -40.281 -0.27 1 93.94 346 PHE B C 1
ATOM 6061 O O . PHE B 1 346 ? -21.047 -41.5 -0.219 1 93.94 346 PHE B O 1
ATOM 6068 N N . ASN B 1 347 ? -21.547 -39.281 0.056 1 91.94 347 ASN B N 1
ATOM 6069 C CA . ASN B 1 347 ? -22.969 -39.5 0.329 1 91.94 347 ASN B CA 1
ATOM 6070 C C . ASN B 1 347 ? -23.859 -38.688 -0.604 1 91.94 347 ASN B C 1
ATOM 6072 O O . ASN B 1 347 ? -23.969 -37.469 -0.44 1 91.94 347 ASN B O 1
ATOM 6076 N N . GLN B 1 348 ? -24.625 -39.312 -1.378 1 89.44 348 GLN B N 1
ATOM 6077 C CA . GLN B 1 348 ? -25.406 -38.656 -2.422 1 89.44 348 GLN B CA 1
ATOM 6078 C C . GLN B 1 348 ? -26.609 -37.938 -1.833 1 89.44 348 GLN B C 1
ATOM 6080 O O . GLN B 1 348 ? -27.109 -36.969 -2.426 1 89.44 348 GLN B O 1
ATOM 6085 N N . GLN B 1 349 ? -27.078 -38.406 -0.746 1 87.44 349 GLN B N 1
ATOM 6086 C CA . GLN B 1 349 ? -28.266 -37.812 -0.14 1 87.44 349 GLN B CA 1
ATOM 6087 C C . GLN B 1 349 ? -27.922 -36.469 0.525 1 87.44 349 GLN B C 1
ATOM 6089 O O . GLN B 1 349 ? -28.656 -35.5 0.361 1 87.44 349 GLN B O 1
ATOM 6094 N N . THR B 1 350 ? -26.797 -36.438 1.152 1 86.69 350 THR B N 1
ATOM 6095 C CA . THR B 1 350 ? -26.453 -35.25 1.908 1 86.69 350 THR B CA 1
ATOM 6096 C C . THR B 1 350 ? -25.578 -34.312 1.068 1 86.69 350 THR B C 1
ATOM 6098 O O . THR B 1 350 ? -25.391 -33.156 1.425 1 86.69 350 THR B O 1
ATOM 6101 N N . LYS B 1 351 ? -25.156 -34.844 -0.038 1 85 351 LYS B N 1
ATOM 6102 C CA . LYS B 1 351 ? -24.266 -34.094 -0.916 1 85 351 LYS B CA 1
ATOM 6103 C C . LYS B 1 351 ? -23.125 -33.469 -0.127 1 85 351 LYS B C 1
ATOM 6105 O O . LYS B 1 351 ? -22.875 -32.25 -0.252 1 85 351 LYS B O 1
ATOM 6110 N N . GLY B 1 352 ? -22.484 -34.312 0.567 1 85.06 352 GLY B N 1
ATOM 6111 C CA . GLY B 1 352 ? -21.438 -33.906 1.479 1 85.06 352 GLY B CA 1
ATOM 6112 C C . GLY B 1 352 ? -20.062 -33.875 0.835 1 85.06 352 GLY B C 1
ATOM 6113 O O . GLY B 1 352 ? -19.891 -33.312 -0.258 1 85.06 352 GLY B O 1
ATOM 6114 N N . ALA B 1 353 ? -19.094 -34.5 1.37 1 93.69 353 ALA B N 1
ATOM 6115 C CA . ALA B 1 353 ? -17.672 -34.438 1.002 1 93.69 353 ALA B CA 1
ATOM 6116 C C . ALA B 1 353 ? -17.422 -35.188 -0.312 1 93.69 353 ALA B C 1
ATOM 6118 O O . ALA B 1 353 ? -18.156 -36.094 -0.665 1 93.69 353 ALA B O 1
ATOM 6119 N N . GLN B 1 354 ? -16.438 -34.688 -1.102 1 97.19 354 GLN B N 1
ATOM 6120 C CA . GLN B 1 354 ? -16 -35.281 -2.369 1 97.19 354 GLN B CA 1
ATOM 6121 C C . GLN B 1 354 ? -14.484 -35.312 -2.475 1 97.19 354 GLN B C 1
ATOM 6123 O O . GLN B 1 354 ? -13.797 -34.562 -1.759 1 97.19 354 GLN B O 1
ATOM 6128 N N . LEU B 1 355 ? -14.078 -36.219 -3.324 1 98.25 355 LEU B N 1
ATOM 6129 C CA . LEU B 1 355 ? -12.664 -36.25 -3.664 1 98.25 355 LEU B CA 1
ATOM 6130 C C . LEU B 1 355 ? -12.422 -35.625 -5.039 1 98.25 355 LEU B C 1
ATOM 6132 O O . LEU B 1 355 ? -13.227 -35.812 -5.957 1 98.25 355 LEU B O 1
ATOM 6136 N N . LEU B 1 356 ? -11.344 -34.906 -5.156 1 98.25 356 LEU B N 1
ATOM 6137 C CA . LEU B 1 356 ? -10.938 -34.312 -6.418 1 98.25 356 LEU B CA 1
ATOM 6138 C C . LEU B 1 356 ? -9.477 -34.594 -6.723 1 98.25 356 LEU B C 1
ATOM 6140 O O . LEU B 1 356 ? -8.594 -33.781 -6.461 1 98.25 356 LEU B O 1
ATOM 6144 N N . PRO B 1 357 ? -9.211 -35.812 -7.266 1 98.5 357 PRO B N 1
ATOM 6145 C CA . PRO B 1 357 ? -7.848 -36.062 -7.742 1 98.5 357 PRO B CA 1
ATOM 6146 C C . PRO B 1 357 ? -7.461 -35.188 -8.93 1 98.5 357 PRO B C 1
ATOM 6148 O O . PRO B 1 357 ? -8.297 -34.906 -9.797 1 98.5 357 PRO B O 1
ATOM 6151 N N . ALA B 1 358 ? -6.199 -34.75 -8.969 1 98.44 358 ALA B N 1
ATOM 6152 C CA . ALA B 1 358 ? -5.703 -33.906 -10.031 1 98.44 358 ALA B CA 1
ATOM 6153 C C . ALA B 1 358 ? -4.211 -34.125 -10.266 1 98.44 358 ALA B C 1
ATOM 6155 O O . ALA B 1 358 ? -3.508 -34.625 -9.391 1 98.44 358 ALA B O 1
ATOM 6156 N N . ILE B 1 359 ? -3.752 -33.781 -11.422 1 98.44 359 ILE B N 1
ATOM 6157 C CA . ILE B 1 359 ? -2.334 -33.844 -11.75 1 98.44 359 ILE B CA 1
ATOM 6158 C C . ILE B 1 359 ? -1.928 -32.562 -12.477 1 98.44 359 ILE B C 1
ATOM 6160 O O . ILE B 1 359 ? -2.777 -31.844 -13.023 1 98.44 359 ILE B O 1
ATOM 6164 N N . GLY B 1 360 ? -0.695 -32.188 -12.422 1 98.25 360 GLY B N 1
ATOM 6165 C CA . GLY B 1 360 ? -0.108 -31.047 -13.102 1 98.25 360 GLY B CA 1
ATOM 6166 C C . GLY B 1 360 ? 1.292 -31.312 -13.617 1 98.25 360 GLY B C 1
ATOM 6167 O O . GLY B 1 360 ? 2.045 -32.094 -13.023 1 98.25 360 GLY B O 1
ATOM 6168 N N . ILE B 1 361 ? 1.587 -30.656 -14.695 1 98.5 361 ILE B N 1
ATOM 6169 C CA . ILE B 1 361 ? 2.912 -30.797 -15.281 1 98.5 361 ILE B CA 1
ATOM 6170 C C . ILE B 1 361 ? 3.369 -29.469 -15.852 1 98.5 361 ILE B C 1
ATOM 6172 O O . ILE B 1 361 ? 2.561 -28.703 -16.391 1 98.5 361 ILE B O 1
ATOM 6176 N N . GLN B 1 362 ? 4.594 -29.141 -15.688 1 98.69 362 GLN B N 1
ATOM 6177 C CA . GLN B 1 362 ? 5.262 -28.062 -16.406 1 98.69 362 GLN B CA 1
ATOM 6178 C C . GLN B 1 362 ? 6.445 -28.594 -17.203 1 98.69 362 GLN B C 1
ATOM 6180 O O . GLN B 1 362 ? 7.297 -29.312 -16.672 1 98.69 362 GLN B O 1
ATOM 6185 N N . TYR B 1 363 ? 6.449 -28.312 -18.422 1 98.81 363 TYR B N 1
ATOM 6186 C CA . TYR B 1 363 ? 7.562 -28.578 -19.312 1 98.81 363 TYR B CA 1
ATOM 6187 C C . TYR B 1 363 ? 8.133 -27.281 -19.875 1 98.81 363 TYR B C 1
ATOM 6189 O O . TYR B 1 363 ? 7.426 -26.531 -20.562 1 98.81 363 TYR B O 1
ATOM 6197 N N . SER B 1 364 ? 9.438 -27.062 -19.641 1 98.81 364 SER B N 1
ATOM 6198 C CA . SER B 1 364 ? 10.039 -25.812 -20.094 1 98.81 364 SER B CA 1
ATOM 6199 C C . SER B 1 364 ? 11.383 -26.062 -20.766 1 98.81 364 SER B C 1
ATOM 6201 O O . SER B 1 364 ? 12.234 -26.766 -20.219 1 98.81 364 SER B O 1
ATOM 6203 N N . LYS B 1 365 ? 11.531 -25.484 -21.891 1 98.81 365 LYS B N 1
ATOM 6204 C CA . LYS B 1 365 ? 12.828 -25.391 -22.562 1 98.81 365 LYS B CA 1
ATOM 6205 C C . LYS B 1 365 ? 13.43 -24 -22.422 1 98.81 365 LYS B C 1
ATOM 6207 O O . LYS B 1 365 ? 13.148 -23.109 -23.234 1 98.81 365 LYS B O 1
ATOM 6212 N N . PHE B 1 366 ? 14.336 -23.875 -21.484 1 98.62 366 PHE B N 1
ATOM 6213 C CA . PHE B 1 366 ? 14.977 -22.594 -21.234 1 98.62 366 PHE B CA 1
ATOM 6214 C C . PHE B 1 366 ? 16.328 -22.516 -21.938 1 98.62 366 PHE B C 1
ATOM 6216 O O . PHE B 1 366 ? 17.062 -23.5 -21.984 1 98.62 366 PHE B O 1
ATOM 6223 N N . ASP B 1 367 ? 16.688 -21.328 -22.375 1 98.12 367 ASP B N 1
ATOM 6224 C CA . ASP B 1 367 ? 17.938 -21.094 -23.109 1 98.12 367 ASP B CA 1
ATOM 6225 C C . ASP B 1 367 ? 19.156 -21.484 -22.266 1 98.12 367 ASP B C 1
ATOM 6227 O O . ASP B 1 367 ? 20.156 -21.953 -22.812 1 98.12 367 ASP B O 1
ATOM 6231 N N . ARG B 1 368 ? 19.031 -21.281 -21.031 1 98.06 368 ARG B N 1
ATOM 6232 C CA . ARG B 1 368 ? 20.172 -21.438 -20.141 1 98.06 368 ARG B CA 1
ATOM 6233 C C . ARG B 1 368 ? 20.438 -22.906 -19.844 1 98.06 368 ARG B C 1
ATOM 6235 O O . ARG B 1 368 ? 21.562 -23.281 -19.469 1 98.06 368 ARG B O 1
ATOM 6242 N N . LEU B 1 369 ? 19.484 -23.734 -19.953 1 98.62 369 LEU B N 1
ATOM 6243 C CA . LEU B 1 369 ? 19.594 -25.141 -19.547 1 98.62 369 LEU B CA 1
ATOM 6244 C C . LEU B 1 369 ? 19.766 -26.031 -20.766 1 98.62 369 LEU B C 1
ATOM 6246 O O . LEU B 1 369 ? 19.125 -25.828 -21.797 1 98.62 369 LEU B O 1
ATOM 6250 N N . ALA B 1 370 ? 20.562 -27.031 -20.594 1 98.44 370 ALA B N 1
ATOM 6251 C CA . ALA B 1 370 ? 20.781 -27.969 -21.688 1 98.44 370 ALA B CA 1
ATOM 6252 C C . ALA B 1 370 ? 19.625 -28.969 -21.781 1 98.44 370 ALA B C 1
ATOM 6254 O O . ALA B 1 370 ? 19.297 -29.453 -22.875 1 98.44 370 ALA B O 1
ATOM 6255 N N . ASP B 1 371 ? 19.062 -29.281 -20.625 1 98.5 371 ASP B N 1
ATOM 6256 C CA . ASP B 1 371 ? 17.922 -30.172 -20.547 1 98.5 371 ASP B CA 1
ATOM 6257 C C . ASP B 1 371 ? 16.641 -29.406 -20.234 1 98.5 371 ASP B C 1
ATOM 6259 O O . ASP B 1 371 ? 16.688 -28.344 -19.609 1 98.5 371 ASP B O 1
ATOM 6263 N N . PRO B 1 372 ? 15.562 -29.953 -20.703 1 98.69 372 PRO B N 1
ATOM 6264 C CA . PRO B 1 372 ? 14.305 -29.312 -20.328 1 98.69 372 PRO B CA 1
ATOM 6265 C C . PRO B 1 372 ? 14.023 -29.406 -18.828 1 98.69 372 PRO B C 1
ATOM 6267 O O . PRO B 1 372 ? 14.445 -30.359 -18.172 1 98.69 372 PRO B O 1
ATOM 6270 N N . MET B 1 373 ? 13.414 -28.406 -18.312 1 98.75 373 MET B N 1
ATOM 6271 C CA . MET B 1 373 ? 12.898 -28.438 -16.938 1 98.75 373 MET B CA 1
ATOM 6272 C C . MET B 1 373 ? 11.5 -29.031 -16.906 1 98.75 373 MET B C 1
ATOM 6274 O O . MET B 1 373 ? 10.586 -28.531 -17.562 1 98.75 373 MET B O 1
ATOM 6278 N N . ILE B 1 374 ? 11.297 -30.109 -16.188 1 98.69 374 ILE B N 1
ATOM 6279 C CA . ILE B 1 374 ? 9.992 -30.75 -16.062 1 98.69 374 ILE B CA 1
ATOM 6280 C C . ILE B 1 374 ? 9.633 -30.938 -14.594 1 98.69 374 ILE B C 1
ATOM 6282 O O . ILE B 1 374 ? 10.43 -31.469 -13.812 1 98.69 374 ILE B O 1
ATOM 6286 N N . THR B 1 375 ? 8.523 -30.484 -14.188 1 98.44 375 THR B N 1
ATOM 6287 C CA . THR B 1 375 ? 8 -30.734 -12.852 1 98.44 375 THR B CA 1
ATOM 6288 C C . THR B 1 375 ? 6.652 -31.438 -12.93 1 98.44 375 THR B C 1
ATOM 6290 O O . THR B 1 375 ? 5.855 -31.188 -13.828 1 98.44 375 THR B O 1
ATOM 6293 N N . TYR B 1 376 ? 6.449 -32.312 -12 1 98.5 376 TYR B N 1
ATOM 6294 C CA . TYR B 1 376 ? 5.203 -33.062 -11.891 1 98.5 376 TYR B CA 1
ATOM 6295 C C . TYR B 1 376 ? 4.531 -32.812 -10.547 1 98.5 376 TYR B C 1
ATOM 6297 O O . TYR B 1 376 ? 5.199 -32.75 -9.508 1 98.5 376 TYR B O 1
ATOM 6305 N N . ASP B 1 377 ? 3.27 -32.688 -10.57 1 98.5 377 ASP B N 1
ATOM 6306 C CA . ASP B 1 377 ? 2.432 -32.625 -9.375 1 98.5 377 ASP B CA 1
ATOM 6307 C C . ASP B 1 377 ? 1.29 -33.656 -9.453 1 98.5 377 ASP B C 1
ATOM 6309 O O . ASP B 1 377 ? 0.667 -33.812 -10.5 1 98.5 377 ASP B O 1
ATOM 6313 N N . ALA B 1 378 ? 1.079 -34.312 -8.438 1 98.56 378 ALA B N 1
ATOM 6314 C CA . ALA B 1 378 ? -0.082 -35.188 -8.25 1 98.56 378 ALA B CA 1
ATOM 6315 C C . ALA B 1 378 ? -0.73 -34.938 -6.887 1 98.56 378 ALA B C 1
ATOM 6317 O O . ALA B 1 378 ? -0.048 -34.938 -5.859 1 98.56 378 ALA B O 1
ATOM 6318 N N . GLY B 1 379 ? -1.998 -34.688 -6.938 1 98.31 379 GLY B N 1
ATOM 6319 C CA . GLY B 1 379 ? -2.646 -34.375 -5.672 1 98.31 379 GLY B CA 1
ATOM 6320 C C . GLY B 1 379 ? -4.094 -34.844 -5.617 1 98.31 379 GLY B C 1
ATOM 6321 O O . GLY B 1 379 ? -4.645 -35.312 -6.617 1 98.31 379 GLY B O 1
ATOM 6322 N N . VAL B 1 380 ? -4.652 -34.781 -4.414 1 98.5 380 VAL B N 1
ATOM 6323 C CA . VAL B 1 380 ? -6.062 -35.094 -4.172 1 98.5 380 VAL B CA 1
ATOM 6324 C C . VAL B 1 380 ? -6.625 -34.125 -3.139 1 98.5 380 VAL B C 1
ATOM 6326 O O . VAL B 1 380 ? -5.996 -33.875 -2.105 1 98.5 380 VAL B O 1
ATOM 6329 N N . SER B 1 381 ? -7.707 -33.594 -3.482 1 98.12 381 SER B N 1
ATOM 6330 C CA . SER B 1 381 ? -8.422 -32.719 -2.549 1 98.12 381 SER B CA 1
ATOM 6331 C C . SER B 1 381 ? -9.602 -33.469 -1.917 1 98.12 381 SER B C 1
ATOM 6333 O O . SER B 1 381 ? -10.344 -34.156 -2.605 1 98.12 381 SER B O 1
ATOM 6335 N N . LEU B 1 382 ? -9.703 -33.344 -0.615 1 98.06 382 LEU B N 1
ATOM 6336 C CA . LEU B 1 382 ? -10.914 -33.688 0.115 1 98.06 382 LEU B CA 1
ATOM 6337 C C . LEU B 1 382 ? -11.766 -32.469 0.377 1 98.06 382 LEU B C 1
ATOM 6339 O O . LEU B 1 382 ? -11.461 -31.672 1.273 1 98.06 382 LEU B O 1
ATOM 6343 N N . LEU B 1 383 ? -12.781 -32.406 -0.38 1 97.56 383 LEU B N 1
ATOM 6344 C CA . LEU B 1 383 ? -13.68 -31.25 -0.269 1 97.56 383 LEU B CA 1
ATOM 6345 C C . LEU B 1 383 ? -14.727 -31.484 0.817 1 97.56 383 LEU B C 1
ATOM 6347 O O . LEU B 1 383 ? -15.641 -32.281 0.638 1 97.56 383 LEU B O 1
ATOM 6351 N N . LEU B 1 384 ? -14.633 -30.75 1.854 1 95.19 384 LEU B N 1
ATOM 6352 C CA . LEU B 1 384 ? -15.586 -30.875 2.953 1 95.19 384 LEU B CA 1
ATOM 6353 C C . LEU B 1 384 ? -16.781 -29.969 2.736 1 95.19 384 LEU B C 1
ATOM 6355 O O . LEU B 1 384 ? -17.922 -30.344 3.018 1 95.19 384 LEU B O 1
ATOM 6359 N N . LYS B 1 385 ? -16.641 -28.75 2.293 1 92.81 385 LYS B N 1
ATOM 6360 C CA . LYS B 1 385 ? -17.641 -27.766 1.881 1 92.81 385 LYS B CA 1
ATOM 6361 C C . LYS B 1 385 ? -17.203 -27.016 0.631 1 92.81 385 LYS B C 1
ATOM 6363 O O . LYS B 1 385 ? -17.016 -25.797 0.668 1 92.81 385 LYS B O 1
ATOM 6368 N N . GLY B 1 386 ? -17.188 -27.906 -0.502 1 93.75 386 GLY B N 1
ATOM 6369 C CA . GLY B 1 386 ? -16.625 -27.312 -1.713 1 93.75 386 GLY B CA 1
ATOM 6370 C C . GLY B 1 386 ? -15.242 -26.734 -1.516 1 93.75 386 GLY B C 1
ATOM 6371 O O . GLY B 1 386 ? -14.398 -27.344 -0.85 1 93.75 386 GLY B O 1
ATOM 6372 N N . HIS B 1 387 ? -15.062 -25.578 -2.09 1 94.94 387 HIS B N 1
ATOM 6373 C CA . HIS B 1 387 ? -13.75 -24.938 -1.959 1 94.94 387 HIS B CA 1
ATOM 6374 C C . HIS B 1 387 ? -13.633 -24.188 -0.638 1 94.94 387 HIS B C 1
ATOM 6376 O O . HIS B 1 387 ? -12.531 -23.797 -0.241 1 94.94 387 HIS B O 1
ATOM 6382 N N . ALA B 1 388 ? -14.688 -23.938 0.114 1 93.38 388 ALA B N 1
ATOM 6383 C CA . ALA B 1 388 ? -14.672 -23.125 1.328 1 93.38 388 ALA B CA 1
ATOM 6384 C C . ALA B 1 388 ? -13.922 -23.828 2.451 1 93.38 388 ALA B C 1
ATOM 6386 O O . ALA B 1 388 ? -13.383 -23.188 3.354 1 93.38 388 ALA B O 1
ATOM 6387 N N . SER B 1 389 ? -13.977 -25.141 2.457 1 95 389 SER B N 1
ATOM 6388 C CA . SER B 1 389 ? -13.25 -25.969 3.412 1 95 389 SER B CA 1
ATOM 6389 C C . SER B 1 389 ? -12.727 -27.234 2.752 1 95 389 SER B C 1
ATOM 6391 O O . SER B 1 389 ? -13.508 -28.078 2.312 1 95 389 SER B O 1
ATOM 6393 N N . LYS B 1 390 ? -11.453 -27.391 2.75 1 96.88 390 LYS B N 1
ATOM 6394 C CA . LYS B 1 390 ? -10.914 -28.578 2.086 1 96.88 390 LYS B CA 1
ATOM 6395 C C . LYS B 1 390 ? -9.492 -28.875 2.57 1 96.88 390 LYS B C 1
ATOM 6397 O O . LYS B 1 390 ? -8.758 -27.969 2.967 1 96.88 390 LYS B O 1
ATOM 6402 N N . PHE B 1 391 ? -9.141 -30.141 2.49 1 97.25 391 PHE B N 1
ATOM 6403 C CA . PHE B 1 391 ? -7.762 -30.609 2.578 1 97.25 391 PHE B CA 1
ATOM 6404 C C . PHE B 1 391 ? -7.207 -30.922 1.192 1 97.25 391 PHE B C 1
ATOM 6406 O O . PHE B 1 391 ? -7.914 -31.453 0.339 1 97.25 391 PHE B O 1
ATOM 6413 N N . VAL B 1 392 ? -5.98 -30.562 0.939 1 98.12 392 VAL B N 1
ATOM 6414 C CA . VAL B 1 392 ? -5.312 -30.891 -0.315 1 98.12 392 VAL B CA 1
ATOM 6415 C C . VAL B 1 392 ? -3.969 -31.562 -0.027 1 98.12 392 VAL B C 1
ATOM 6417 O O . VAL B 1 392 ? -3.109 -30.969 0.633 1 98.12 392 VAL B O 1
ATOM 6420 N N . PHE B 1 393 ? -3.852 -32.75 -0.43 1 98.56 393 PHE B N 1
ATOM 6421 C CA . PHE B 1 393 ? -2.551 -33.406 -0.422 1 98.56 393 PHE B CA 1
ATOM 6422 C C . PHE B 1 393 ? -1.892 -33.312 -1.793 1 98.56 393 PHE B C 1
ATOM 6424 O O . PHE B 1 393 ? -2.541 -33.531 -2.814 1 98.56 393 PHE B O 1
ATOM 6431 N N . ASN B 1 394 ? -0.616 -33 -1.84 1 98.62 394 ASN B N 1
ATOM 6432 C CA . ASN B 1 394 ? 0.106 -32.906 -3.104 1 98.62 394 ASN B CA 1
ATOM 6433 C C . ASN B 1 394 ? 1.516 -33.469 -2.99 1 98.62 394 ASN B C 1
ATOM 6435 O O . ASN B 1 394 ? 2.207 -33.25 -1.997 1 98.62 394 ASN B O 1
ATOM 6439 N N . ALA B 1 395 ? 1.873 -34.25 -3.967 1 98.75 395 ALA B N 1
ATOM 6440 C CA . ALA B 1 395 ? 3.25 -34.688 -4.172 1 98.75 395 ALA B CA 1
ATOM 6441 C C . ALA B 1 395 ? 3.863 -34.031 -5.398 1 98.75 395 ALA B C 1
ATOM 6443 O O . ALA B 1 395 ? 3.311 -34.094 -6.5 1 98.75 395 ALA B O 1
ATOM 6444 N N . GLN B 1 396 ? 4.992 -33.438 -5.199 1 98.56 396 GLN B N 1
ATOM 6445 C CA . GLN B 1 396 ? 5.676 -32.75 -6.293 1 98.56 396 GLN B CA 1
ATOM 6446 C C . GLN B 1 396 ? 7.059 -33.344 -6.535 1 98.56 396 GLN B C 1
ATOM 6448 O O . GLN B 1 396 ? 7.809 -33.594 -5.586 1 98.56 396 GLN B O 1
ATOM 6453 N N . SER B 1 397 ? 7.34 -33.594 -7.781 1 98.81 397 SER B N 1
ATOM 6454 C CA . SER B 1 397 ? 8.672 -34 -8.211 1 98.81 397 SER B CA 1
ATOM 6455 C C . SER B 1 397 ? 9.359 -32.906 -9.008 1 98.81 397 SER B C 1
ATOM 6457 O O . SER B 1 397 ? 8.852 -32.469 -10.047 1 98.81 397 SER B O 1
ATOM 6459 N N . ARG B 1 398 ? 10.492 -32.469 -8.516 1 98.62 398 ARG B N 1
ATOM 6460 C CA . ARG B 1 398 ? 11.234 -31.406 -9.203 1 98.62 398 ARG B CA 1
ATOM 6461 C C . ARG B 1 398 ? 12.617 -31.891 -9.633 1 98.62 398 ARG B C 1
ATOM 6463 O O . ARG B 1 398 ? 13.219 -32.719 -8.953 1 98.62 398 ARG B O 1
ATOM 6470 N N . PRO B 1 399 ? 13.141 -31.391 -10.703 1 98.75 399 PRO B N 1
ATOM 6471 C CA . PRO B 1 399 ? 14.484 -31.766 -11.141 1 98.75 399 PRO B CA 1
ATOM 6472 C C . PRO B 1 399 ? 15.578 -30.984 -10.422 1 98.75 399 PRO B C 1
ATOM 6474 O O . PRO B 1 399 ? 15.352 -29.859 -9.992 1 98.75 399 PRO B O 1
ATOM 6477 N N . ILE B 1 400 ? 16.703 -31.594 -10.258 1 98.81 400 ILE B N 1
ATOM 6478 C CA . ILE B 1 400 ? 17.906 -30.953 -9.773 1 98.81 400 ILE B CA 1
ATOM 6479 C C . ILE B 1 400 ? 18.875 -30.734 -10.93 1 98.81 400 ILE B C 1
ATOM 6481 O O . ILE B 1 400 ? 19.266 -31.688 -11.609 1 98.81 400 ILE B O 1
ATOM 6485 N N . PHE B 1 401 ? 19.219 -29.562 -11.156 1 98.75 401 PHE B N 1
ATOM 6486 C CA . PHE B 1 401 ? 20.172 -29.219 -12.219 1 98.75 401 PHE B CA 1
ATOM 6487 C C . PHE B 1 401 ? 21.562 -29 -11.648 1 98.75 401 PHE B C 1
ATOM 6489 O O . PHE B 1 401 ? 21.719 -28.406 -10.57 1 98.75 401 PHE B O 1
ATOM 6496 N N . MET B 1 402 ? 22.547 -29.312 -12.438 1 97.81 402 MET B N 1
ATOM 6497 C CA . MET B 1 402 ? 23.953 -29.141 -12.062 1 97.81 402 MET B CA 1
ATOM 6498 C C . MET B 1 402 ? 24.781 -28.625 -13.242 1 97.81 402 MET B C 1
ATOM 6500 O O . MET B 1 402 ? 24.562 -29.062 -14.375 1 97.81 402 MET B O 1
ATOM 6504 N N . ALA B 1 403 ? 25.594 -27.766 -12.906 1 96.06 403 ALA B N 1
ATOM 6505 C CA . ALA B 1 403 ? 26.562 -27.344 -13.914 1 96.06 403 ALA B CA 1
ATOM 6506 C C . ALA B 1 403 ? 27.547 -28.484 -14.219 1 96.06 403 ALA B C 1
ATOM 6508 O O . ALA B 1 403 ? 28.047 -29.141 -13.305 1 96.06 403 ALA B O 1
ATOM 6509 N N . GLN B 1 404 ? 27.812 -28.594 -15.484 1 95.94 404 GLN B N 1
ATOM 6510 C CA . GLN B 1 404 ? 28.734 -29.641 -15.93 1 95.94 404 GLN B CA 1
ATOM 6511 C C . GLN B 1 404 ? 30.078 -29.047 -16.359 1 95.94 404 GLN B C 1
ATOM 6513 O O . GLN B 1 404 ? 30.156 -27.859 -16.672 1 95.94 404 GLN B O 1
ATOM 6518 N N . PRO B 1 405 ? 31.094 -29.875 -16.453 1 94.31 405 PRO B N 1
ATOM 6519 C CA . PRO B 1 405 ? 32.406 -29.375 -16.859 1 94.31 405 PRO B CA 1
ATOM 6520 C C . PRO B 1 405 ? 32.406 -28.734 -18.25 1 94.31 405 PRO B C 1
ATOM 6522 O O . PRO B 1 405 ? 33.219 -27.844 -18.516 1 94.31 405 PRO B O 1
ATOM 6525 N N . ASP B 1 406 ? 31.531 -29.109 -19.109 1 95.25 406 ASP B N 1
ATOM 6526 C CA . ASP B 1 406 ? 31.5 -28.578 -20.469 1 95.25 406 ASP B CA 1
ATOM 6527 C C . ASP B 1 406 ? 30.75 -27.25 -20.516 1 95.25 406 ASP B C 1
ATOM 6529 O O . ASP B 1 406 ? 30.547 -26.688 -21.594 1 95.25 406 ASP B O 1
ATOM 6533 N N . GLY B 1 407 ? 30.234 -26.828 -19.406 1 93 407 GLY B N 1
ATOM 6534 C CA . GLY B 1 407 ? 29.562 -25.531 -19.344 1 93 407 GLY B CA 1
ATOM 6535 C C . GLY B 1 407 ? 28.047 -25.641 -19.359 1 93 407 GLY B C 1
ATOM 6536 O O . GLY B 1 407 ? 27.359 -24.672 -19.047 1 93 407 GLY B O 1
ATOM 6537 N N . ASN B 1 408 ? 27.594 -26.812 -19.672 1 96.38 408 ASN B N 1
ATOM 6538 C CA . ASN B 1 408 ? 26.141 -27.016 -19.734 1 96.38 408 ASN B CA 1
ATOM 6539 C C . ASN B 1 408 ? 25.547 -27.219 -18.344 1 96.38 408 ASN B C 1
ATOM 6541 O O . ASN B 1 408 ? 26.234 -27.656 -17.422 1 96.38 408 ASN B O 1
ATOM 6545 N N . ILE B 1 409 ? 24.328 -26.844 -18.203 1 98.25 409 ILE B N 1
ATOM 6546 C CA . ILE B 1 409 ? 23.562 -27.125 -17 1 98.25 409 ILE B CA 1
ATOM 6547 C C . ILE B 1 409 ? 22.531 -28.203 -17.297 1 98.25 409 ILE B C 1
ATOM 6549 O O . ILE B 1 409 ? 21.609 -28.016 -18.109 1 98.25 409 ILE B O 1
ATOM 6553 N N . THR B 1 410 ? 22.688 -29.328 -16.672 1 98.5 410 THR B N 1
ATOM 6554 C CA . THR B 1 410 ? 21.875 -30.5 -17.016 1 98.5 410 THR B CA 1
ATOM 6555 C C . THR B 1 410 ? 21.109 -31 -15.797 1 98.5 410 THR B C 1
ATOM 6557 O O . THR B 1 410 ? 21.5 -30.719 -14.656 1 98.5 410 THR B O 1
ATOM 6560 N N . ALA B 1 411 ? 20.016 -31.688 -16.016 1 98.62 411 ALA B N 1
ATOM 6561 C CA . ALA B 1 411 ? 19.281 -32.344 -14.945 1 98.62 411 ALA B CA 1
ATOM 6562 C C . ALA B 1 411 ? 19.969 -33.625 -14.508 1 98.62 411 ALA B C 1
ATOM 6564 O O . ALA B 1 411 ? 20.219 -34.531 -15.336 1 98.62 411 ALA B O 1
ATOM 6565 N N . VAL B 1 412 ? 20.172 -33.812 -13.195 1 98.12 412 VAL B N 1
ATOM 6566 C CA . VAL B 1 412 ? 20.984 -34.969 -12.781 1 98.12 412 VAL B CA 1
ATOM 6567 C C . VAL B 1 412 ? 20.172 -35.844 -11.828 1 98.12 412 VAL B C 1
ATOM 6569 O O . VAL B 1 412 ? 20.516 -37 -11.625 1 98.12 412 VAL B O 1
ATOM 6572 N N . SER B 1 413 ? 19.234 -35.375 -11.203 1 98.25 413 SER B N 1
ATOM 6573 C CA . SER B 1 413 ? 18.391 -36.125 -10.273 1 98.25 413 SER B CA 1
ATOM 6574 C C . SER B 1 413 ? 17.078 -35.406 -10.023 1 98.25 413 SER B C 1
ATOM 6576 O O . SER B 1 413 ? 16.781 -34.406 -10.664 1 98.25 413 SER B O 1
ATOM 6578 N N . ARG B 1 414 ? 16.266 -35.969 -9.203 1 98.62 414 ARG B N 1
ATOM 6579 C CA . ARG B 1 414 ? 15.008 -35.375 -8.805 1 98.62 414 ARG B CA 1
ATOM 6580 C C . ARG B 1 414 ? 14.82 -35.438 -7.293 1 98.62 414 ARG B C 1
ATOM 6582 O O . ARG B 1 414 ? 15.414 -36.281 -6.621 1 98.62 414 ARG B O 1
ATOM 6589 N N . LYS B 1 415 ? 14.016 -34.5 -6.773 1 98.69 415 LYS B N 1
ATOM 6590 C CA . LYS B 1 415 ? 13.648 -34.469 -5.359 1 98.69 415 LYS B CA 1
ATOM 6591 C C . LYS B 1 415 ? 12.141 -34.344 -5.188 1 98.69 415 LYS B C 1
ATOM 6593 O O . LYS B 1 415 ? 11.461 -33.781 -6.051 1 98.69 415 LYS B O 1
ATOM 6598 N N . MET B 1 416 ? 11.656 -34.844 -4.043 1 98.69 416 MET B N 1
ATOM 6599 C CA . MET B 1 416 ? 10.219 -34.875 -3.787 1 98.69 416 MET B CA 1
ATOM 6600 C C . MET B 1 416 ? 9.844 -33.875 -2.699 1 98.69 416 MET B C 1
ATOM 6602 O O . MET B 1 416 ? 10.641 -33.625 -1.797 1 98.69 416 MET B O 1
ATOM 6606 N N . MET B 1 417 ? 8.703 -33.312 -2.818 1 98.56 417 MET B N 1
ATOM 6607 C CA . MET B 1 417 ? 8.047 -32.531 -1.778 1 98.56 417 MET B CA 1
ATOM 6608 C C . MET B 1 417 ? 6.602 -32.969 -1.587 1 98.56 417 MET B C 1
ATOM 6610 O O . MET B 1 417 ? 5.875 -33.188 -2.562 1 98.56 417 MET B O 1
ATOM 6614 N N . TYR B 1 418 ? 6.203 -33.188 -0.361 1 98.69 418 TYR B N 1
ATOM 6615 C CA . TYR B 1 418 ? 4.84 -33.562 0.015 1 98.69 418 TYR B CA 1
ATOM 6616 C C . TYR B 1 418 ? 4.207 -32.469 0.86 1 98.69 418 TYR B C 1
ATOM 6618 O O . TYR B 1 418 ? 4.785 -32 1.855 1 98.69 418 TYR B O 1
ATOM 6626 N N . VAL B 1 419 ? 3.031 -32.031 0.476 1 98.38 419 VAL B N 1
ATOM 6627 C CA . VAL B 1 419 ? 2.34 -30.984 1.212 1 98.38 419 VAL B CA 1
ATOM 6628 C C . VAL B 1 419 ? 0.912 -31.422 1.524 1 98.38 419 VAL B C 1
ATOM 6630 O O . VAL B 1 419 ? 0.196 -31.906 0.643 1 98.38 419 VAL B O 1
ATOM 6633 N N . LEU B 1 420 ? 0.533 -31.297 2.744 1 98.44 420 LEU B N 1
ATOM 6634 C CA . LEU B 1 420 ? -0.863 -31.328 3.166 1 98.44 420 LEU B CA 1
ATOM 6635 C C . LEU B 1 420 ? -1.345 -29.922 3.543 1 98.44 420 LEU B C 1
ATOM 6637 O O . LEU B 1 420 ? -0.864 -29.344 4.516 1 98.44 420 LEU B O 1
ATOM 6641 N N . MET B 1 421 ? -2.258 -29.469 2.799 1 98.06 421 MET B N 1
ATOM 6642 C CA . MET B 1 421 ? -2.781 -28.125 3.029 1 98.06 421 MET B CA 1
ATOM 6643 C C . MET B 1 421 ? -4.219 -28.172 3.537 1 98.06 421 MET B C 1
ATOM 6645 O O . MET B 1 421 ? -5.035 -28.938 3.016 1 98.06 421 MET B O 1
ATOM 6649 N N . TYR B 1 422 ? -4.508 -27.406 4.555 1 97.12 422 TYR B N 1
ATOM 6650 C CA . TYR B 1 422 ? -5.895 -27.125 4.91 1 97.12 422 TYR B CA 1
ATOM 6651 C C . TYR B 1 422 ? -6.281 -25.703 4.508 1 97.12 422 TYR B C 1
ATOM 6653 O O . TYR B 1 422 ? -5.586 -24.734 4.855 1 97.12 422 TYR B O 1
ATOM 6661 N N . HIS B 1 423 ? -7.316 -25.641 3.777 1 96.94 423 HIS B N 1
ATOM 6662 C CA . HIS B 1 423 ? -7.855 -24.359 3.334 1 96.94 423 HIS B CA 1
ATOM 6663 C C . HIS B 1 423 ? -9.242 -24.109 3.928 1 96.94 423 HIS B C 1
ATOM 6665 O O . HIS B 1 423 ? -10.109 -24.984 3.873 1 96.94 423 HIS B O 1
ATOM 6671 N N . ILE B 1 424 ? -9.453 -22.875 4.438 1 95.25 424 ILE B N 1
ATOM 6672 C CA . ILE B 1 424 ? -10.758 -22.453 4.926 1 95.25 424 ILE B CA 1
ATOM 6673 C C . ILE B 1 424 ? -11.023 -21 4.496 1 95.25 424 ILE B C 1
ATOM 6675 O O . ILE B 1 424 ? -10.109 -20.172 4.508 1 95.25 424 ILE B O 1
ATOM 6679 N N . SER B 1 425 ? -12.211 -20.75 4.027 1 94.88 425 SER B N 1
ATOM 6680 C CA . SER B 1 425 ? -12.562 -19.391 3.611 1 94.88 425 SER B CA 1
ATOM 6681 C C . SER B 1 425 ? -13.969 -19.031 4.07 1 94.88 425 SER B C 1
ATOM 6683 O O . SER B 1 425 ? -14.797 -19.906 4.324 1 94.88 425 SER B O 1
ATOM 6685 N N . ILE B 1 426 ? -14.172 -17.734 4.227 1 89 426 ILE B N 1
ATOM 6686 C CA . ILE B 1 426 ? -15.477 -17.141 4.488 1 89 426 ILE B CA 1
ATOM 6687 C C . ILE B 1 426 ? -15.773 -16.078 3.434 1 89 426 ILE B C 1
ATOM 6689 O O . ILE B 1 426 ? -14.961 -15.18 3.197 1 89 426 ILE B O 1
ATOM 6693 N N . ASP B 1 427 ? -16.75 -16.25 2.686 1 80.38 427 ASP B N 1
ATOM 6694 C CA . ASP B 1 427 ? -17.109 -15.273 1.655 1 80.38 427 ASP B CA 1
ATOM 6695 C C . ASP B 1 427 ? -18.625 -15.094 1.582 1 80.38 427 ASP B C 1
ATOM 6697 O O . ASP B 1 427 ? -19.375 -16.016 1.901 1 80.38 427 ASP B O 1
#

Sequence (854 aa):
MSLLPSIVLAQNQPPAPDPLNIFLNKEKTRYIKFGGYMQIWLRNTQLNPGSKINDSQVNSVTDVSLRRVRLKVTAMPVDNLMLVLQLGPTNVNNLTKTDTYVDFLDGYADYKINSYISVGGGRSSWTGLSRYATGYTKTLLYETPLINLGDINKTDITQRKLGLFVKGAVGKLDYRFAYATPYNTGGTAPLENIAVFNTRVIKPNWSGYIKWQFFDKESNVMAQSQGAYLGKKKVLNIGAGFEIQKDALWHKTAAKDTVTDNLKQFAADIFYDTPLNKEKGTAFTFYGVYHHHDFGPRYTRILAIGNPANGVDPAKASFNGSGNGYPVIGTGNSLSMQTGFLLPYFNQQTKGAQLLPAIGIQYSKFDRLADPMITYDAGVSLLLKGHASKFVFNAQSRPIFMAQPDGNITAVSRKMMYVLMYHISIDMSLLPSIVLAQNQPPAPDPLNIFLNKEKTRYIKFGGYMQIWLRNTQLNPGSKINDSQVNSVTDVSLRRVRLKVTAMPVDNLMLVLQLGPTNVNNLTKTDTYVDFLDGYADYKINSYISVGGGRSSWTGLSRYATGYTKTLLYETPLINLGDINKTDITQRKLGLFVKGAVGKLDYRFAYATPYNTGGTAPLENIAVFNTRVIKPNWSGYIKWQFFDKESNVMAQSQGAYLGKKKVLNIGAGFEIQKDALWHKTAAKDTVTDNLKQFAADIFYDTPLNKEKGTAFTFYGVYHHHDFGPRYTRILAIGNPANGVDPAKASFNGSGNGYPVIGTGNSLSMQTGFLLPYFNQQTKGAQLLPAIGIQYSKFDRLADPMITYDAGVSLLLKGHASKFVFNAQSRPIFMAQPDGNITAVSRKMMYVLMYHISID

Radius of gyration: 30.57 Å; Cα contacts (8 Å, |Δi|>4): 2560; chains: 2; bounding box: 104×79×59 Å

Solvent-accessible surface area (backbone atoms only — not comparable to full-atom values): 41384 Å² total; per-residue (Å²): 138,86,83,74,81,80,81,74,74,89,72,79,69,75,78,76,77,56,63,47,52,47,61,73,43,93,83,58,72,22,33,38,32,52,36,35,37,40,30,37,34,44,35,40,33,43,34,28,48,33,8,10,28,62,73,27,79,42,61,58,52,74,49,40,31,36,51,34,38,41,42,35,39,40,30,19,87,47,83,55,35,36,38,40,38,32,35,36,36,67,50,40,39,35,78,48,70,84,55,41,38,55,35,83,55,35,46,32,41,39,36,47,78,51,89,50,36,30,42,33,42,36,29,34,38,68,51,15,28,44,76,48,30,36,36,62,42,55,59,66,52,84,60,77,69,66,62,46,39,69,58,60,54,55,40,24,59,90,56,21,33,39,36,39,38,38,35,37,38,61,88,47,37,35,40,37,38,22,43,28,53,51,48,88,67,72,48,52,83,62,34,74,64,27,26,37,43,37,76,64,81,81,51,57,35,41,24,22,29,38,33,42,35,77,53,51,77,76,82,73,89,53,67,45,37,72,52,57,62,77,40,77,46,48,35,37,36,44,34,40,20,27,35,39,24,62,52,46,14,19,21,17,42,97,86,64,45,79,45,72,20,47,33,40,36,38,27,40,36,41,40,38,31,31,50,74,37,77,84,49,46,16,20,42,34,38,38,40,37,41,38,43,35,36,42,35,51,43,17,70,37,65,51,42,84,66,49,82,34,79,30,57,40,77,92,50,45,38,70,32,39,39,14,62,24,27,71,61,39,43,13,30,42,32,40,38,39,37,40,35,43,37,39,48,34,78,39,71,88,73,59,48,36,30,43,29,44,26,41,33,40,37,44,28,50,32,67,57,37,73,41,69,44,54,38,42,38,42,28,38,24,45,22,59,53,59,76,38,26,29,39,28,40,31,44,34,42,38,53,37,34,35,77,41,95,86,68,43,28,35,70,77,51,71,43,47,35,38,36,42,33,41,35,39,48,47,119,138,81,82,70,79,76,76,73,78,78,79,78,66,75,79,76,78,58,86,48,52,42,47,68,45,92,86,58,72,20,32,38,35,50,33,33,36,39,31,40,35,42,34,41,34,43,33,29,49,35,9,11,49,72,93,40,79,44,62,58,52,73,52,68,33,38,53,35,39,40,42,34,40,42,29,19,88,45,84,53,34,36,38,40,39,30,36,36,39,66,50,46,38,90,85,50,78,85,58,83,50,46,26,50,54,34,44,32,41,40,36,48,78,52,88,51,37,30,40,32,41,30,28,34,36,69,51,15,28,45,76,48,29,34,35,61,42,52,58,66,53,84,62,77,69,67,61,46,40,68,59,61,52,52,42,24,60,89,54,21,31,28,28,39,37,39,36,36,38,61,88,48,37,36,41,36,37,19,45,31,42,44,31,58,65,70,48,50,82,63,35,74,63,27,26,37,43,36,48,48,56,83,50,56,34,41,23,22,28,38,32,42,36,77,53,51,76,76,82,72,89,53,67,46,37,72,52,56,62,78,40,76,44,47,35,38,35,44,34,39,21,27,36,39,24,61,53,44,14,19,20,16,42,96,87,65,45,80,46,70,19,47,33,42,37,37,26,40,36,40,39,39,32,31,51,73,38,74,86,49,47,17,20,41,33,37,38,38,37,40,37,43,34,36,42,37,51,42,16,68,37,66,51,43,85,66,48,80,34,77,30,56,39,77,92,50,45,37,70,32,40,39,14,64,24,28,70,61,39,43,13,32,42,36,40,37,38,38,40,35,43,36,40,50,36,77,38,70,88,74,59,52,37,30,43,28,44,28,42,34,41,37,43,29,50,34,68,57,37,73,40,68,44,54,36,42,36,41,30,40,25,43,23,60,53,59,76,39,27,28,38,28,39,32,41,34,42,38,52,37,34,34,75,43,95,87,71,44,28,35,70,76,48,70,42,47,34,38,37,41,32,42,36,41,48,48,120